Protein AF-0000000084568564 (afdb_homodimer)

Secondary structure (DSSP, 8-state):
--TTHHHHTTT---TT--S---PEEEE-THHHHHHHHHHHHHHHTT-S--EEEEETTEEEEE-HHHHHHH-HHHHHHHHSSSGGGG-SEEE--SS-SSS-HHHHHHHHHHHHHHSEEEE-TTTHHHHHHHHHHHT-HHHHHHHHHHHHHT--TTTHHHHHHHHHHTT-HHHHHHHHHHHHHTHHHHHTSTTGGG--HHHHHHHHHTT---SS-HHHHHHHHHHHHHH---S-HHHHHHHHHHHHTTS-GGGS-HHHHHHHHHHHHH-TT---THHHHHHHHHHHHHHSS----TTTT-TT-S--TTEEEEEEEES-EETTEE--EEEEEESS----EEEEE-SSSS-BS-EEEEETTEEEEE--EEEETTEEEE---EEEEETTTTEEEEEPPPSS--BS-EEEEETTEEEEE--B-SS--SS-EEEEEEETTTTEEEEEEEESS--BS-EEEEEE-SS-EEEEEE--B-TTS-B---EEEEETTTTEEEEEPPPSS--BS-EEEEETTEEEEE--EEEETTEEEE--EEEEEETTTTEEEEEEE-SS--BS-EEEEETTEEEEES-BS-SSSSS-B---EEEEETTTTEEEEEPPPSS--BS-EEEEEEEES--TT-PBPP------/--SHHHHHHHHHHHHTTSS----EEEE-THHHHHHHHHHHHHHHTT-S--EEEEETTEEEEE-HHHHHHH-HHHHHHHHSSSGGGT-SEEE---S-SSS-HHHHHHHHHHHHHHSEEEE-HHHHHHHHHHHHHHT-HHHHHHHHHHHHTT--TTTHHHHHHHHHHTT-HHHHHHHHHHHHHTHHHHHTSTTGGG--HHHHHHHHHTT---SS-HHHHHHHHHHHHHHS--S-HHHHHHHHHHHHTTS-GGGS-HHHHHHHHHHHHHSTT--STTHHHHHHHHHHHH--S----TTSS-TT-S--TTEEEEEEEES-EETTEE--EEEEEESSS--EEEEEE-SSSSEES-EEEEETTEEEEE--EEEETTEEEE---EEEEETTTTEEEE-PPPSS--BS-EEEEETTEEEEE--B-SS---S-B-EEEEETTTTEEEE---BSS--BS-EEEEEE-SS-EEEEEE--B-TT-PBP--EEEEETTTTEEEEE---SS--BS-EEEEETTEEEEE--EEEETTEEEE--EEEEEETTTTEEEEEEE-SS--BS-EEEEETTEEEEES-BS-SSSSS-B---EEEEETTTTEEEEEPPPSS-EES-EEEEEEEES--TT--BPP------

Sequence (1256 aa):
MSIDVRRMARSMETFLHDKPLNTIFYEHSSHQGILLDGLNSLWQKGELLDISLIVEGRVFRAHRAVLAACSDYFRAMFTDNMLEARQTEICLNGISARGKNWLGFRQLLEYAYTARLALNLANVQDVLAAASHVQMVNCIIACSNYLQSQIDIDNCVDIATIAETYSLKSLKLKVYRFMSGHLLEFSNSAEFYRLSSVQLENLLSYDFPVDCSEADVLKIVVDWFFHIDSKDLDVCIGDAGRMMKFIHFKEISSKKLENILHVCLQDRRLQSPVWPKIILHEAFAQTNGHSVSLTRSYGVLLNSRGMEQAILKIGGFGMSGVTNEITYCFSWQRKWMHLTSIPHVEQCNYGTAVFNNELYIVGGCFNQSLQENIHPFGFKYNPRSNKWTTMSPMKIERCRFSLNVIGGLLYAVGGISEEEHYETSTCECYNPSRDTWHMMPDLPAHISQHAGAGISDLMESRLYISGGIDRDNVCVSSVYCFDVKSERWTQCAPLLNPRADHVMLAIGKCLYVCGGWTSDENNRVLVNTIEFYCPEKDVWEVVTKIPTPRYHAGIVLVDTKIYFIGGFQSDTMIDKYTANIEYYDIEKRTWTVESKYPQDVWEHTCVTLCIPKYRDDMEVIPTAESFVMSIDVRRMARSMETFLHDKPLNTIFYEHSSHQGILLDGLNSLWQKGELLDISLIVEGRVFRAHRAVLAACSDYFRAMFTDNMLEARQTEICLNGISARGKNWLGFRQLLEYAYTARLALNLANVQDVLAAASHVQMVNCIIACSNYLQSQIDIDNCVDIATIAETYSLKSLKLKVYRFMSGHLLEFSNSAEFYRLSSVQLENLLSYDFPVDCSEADVLKIVVDWFFHIDSKDLDVCIGDAGRMMKFIHFKEISSKKLENILHVCLQDRRLQSPVWPKIILHEAFAQTNGHSVSLTRSYGVLLNSRGMEQAILKIGGFGMSGVTNEITYCFSWQRKWMHLTSIPHVEQCNYGTAVFNNELYIVGGCFNQSLQENIHPFGFKYNPRSNKWTTMSPMKIERCRFSLNVIGGLLYAVGGISEEEHYETSTCECYNPSRDTWHMMPDLPAHISQHAGAGISDLMESRLYISGGIDRDNVCVSSVYCFDVKSERWTQCAPLLNPRADHVMLAIGKCLYVCGGWTSDENNRVLVNTIEFYCPEKDVWEVVTKIPTPRYHAGIVLVDTKIYFIGGFQSDTMIDKYTANIEYYDIEKRTWTVESKYPQDVWEHTCVTLCIPKYRDDMEVIPTAESFV

pLDDT: mean 82.31, std 14.23, range [20.14, 96.75]

Radius of gyration: 44.37 Å; Cα contacts (8 Å, |Δi|>4): 2674; chains: 2; bounding box: 93×129×95 Å

Structure (mmCIF, N/CA/C/O backbone):
data_AF-0000000084568564-model_v1
#
loop_
_entity.id
_entity.type
_entity.pdbx_description
1 polymer 'Kelch-like protein diablo'
#
loop_
_atom_site.group_PDB
_atom_site.id
_atom_site.type_symbol
_atom_site.label_atom_id
_atom_site.label_alt_id
_atom_site.label_comp_id
_atom_site.label_asym_id
_atom_site.label_entity_id
_atom_site.label_seq_id
_atom_site.pdbx_PDB_ins_code
_atom_site.Cartn_x
_atom_site.Cartn_y
_atom_site.Cartn_z
_atom_site.occupancy
_atom_site.B_iso_or_equiv
_atom_site.auth_seq_id
_atom_site.auth_comp_id
_atom_site.auth_asym_id
_atom_site.auth_atom_id
_atom_site.pdbx_PDB_model_num
ATOM 1 N N . MET A 1 1 ? -4.922 21.75 37.781 1 22.05 1 MET A N 1
ATOM 2 C CA . MET A 1 1 ? -5.441 22.594 36.719 1 22.05 1 MET A CA 1
ATOM 3 C C . MET A 1 1 ? -6.281 21.797 35.75 1 22.05 1 MET A C 1
ATOM 5 O O . MET A 1 1 ? -7.09 22.344 35 1 22.05 1 MET A O 1
ATOM 9 N N . SER A 1 2 ? -5.91 20.609 35.594 1 25.14 2 SER A N 1
ATOM 10 C CA . SER A 1 2 ? -6.488 19.328 36 1 25.14 2 SER A CA 1
ATOM 11 C C . SER A 1 2 ? -7.477 19.5 37.156 1 25.14 2 SER A C 1
ATOM 13 O O . SER A 1 2 ? -8.586 18.969 37.094 1 25.14 2 SER A O 1
ATOM 15 N N . ILE A 1 3 ? -6.812 20.172 38.344 1 26.23 3 ILE A N 1
ATOM 16 C CA . ILE A 1 3 ? -7.188 20.641 39.688 1 26.23 3 ILE A CA 1
ATOM 17 C C . ILE A 1 3 ? -7.223 22.172 39.719 1 26.23 3 ILE A C 1
ATOM 19 O O . ILE A 1 3 ? -6.363 22.828 39.125 1 26.23 3 ILE A O 1
ATOM 23 N N . ASP A 1 4 ? -7.973 21.891 39.875 1 30.81 4 ASP A N 1
ATOM 24 C CA . ASP A 1 4 ? -8.945 20.828 40.062 1 30.81 4 ASP A CA 1
ATOM 25 C C . ASP A 1 4 ? -9.539 20.391 38.719 1 30.81 4 ASP A C 1
ATOM 27 O O . ASP A 1 4 ? -10.305 21.125 38.094 1 30.81 4 ASP A O 1
ATOM 31 N N . VAL A 1 5 ? -10.094 20.375 37.844 1 33.62 5 VAL A N 1
ATOM 32 C CA . VAL A 1 5 ? -11.125 19.953 36.906 1 33.62 5 VAL A CA 1
ATOM 33 C C . VAL A 1 5 ? -12.234 19.203 37.625 1 33.62 5 VAL A C 1
ATOM 35 O O . VAL A 1 5 ? -13.258 18.859 37.031 1 33.62 5 VAL A O 1
ATOM 38 N N . ARG A 1 6 ? -12.844 18.828 38.719 1 33.81 6 ARG A N 1
ATOM 39 C CA . ARG A 1 6 ? -13.992 18.844 39.625 1 33.81 6 ARG A CA 1
ATOM 40 C C . ARG A 1 6 ? -14.492 20.266 39.844 1 33.81 6 ARG A C 1
ATOM 42 O O . ARG A 1 6 ? -15.695 20.531 39.812 1 33.81 6 ARG A O 1
ATOM 49 N N . ARG A 1 7 ? -13.93 21.109 40.125 1 33.28 7 ARG A N 1
ATOM 50 C CA . ARG A 1 7 ? -14.992 22.078 40.406 1 33.28 7 ARG A CA 1
ATOM 51 C C . ARG A 1 7 ? -15.469 22.75 39.125 1 33.28 7 ARG A C 1
ATOM 53 O O . ARG A 1 7 ? -16.609 23.219 39.062 1 33.28 7 ARG A O 1
ATOM 60 N N . MET A 1 8 ? -14.773 22.641 38.062 1 35.94 8 MET A N 1
ATOM 61 C CA . MET A 1 8 ? -14.812 23.547 36.906 1 35.94 8 MET A CA 1
ATOM 62 C C . MET A 1 8 ? -15.711 23 35.812 1 35.94 8 MET A C 1
ATOM 64 O O . MET A 1 8 ? -16.359 23.75 35.094 1 35.94 8 MET A O 1
ATOM 68 N N . ALA A 1 9 ? -16.047 21.625 35.594 1 37 9 ALA A N 1
ATOM 69 C CA . ALA A 1 9 ? -17.031 20.656 35.125 1 37 9 ALA A CA 1
ATOM 70 C C . ALA A 1 9 ? -18.406 20.922 35.719 1 37 9 ALA A C 1
ATOM 72 O O . ALA A 1 9 ? -19.422 20.672 35.094 1 37 9 ALA A O 1
ATOM 73 N N . ARG A 1 10 ? -18.812 21.438 36.656 1 37.12 10 ARG A N 1
ATOM 74 C CA . ARG A 1 10 ? -20.094 21.953 37.125 1 37.12 10 ARG A CA 1
ATOM 75 C C . ARG A 1 10 ? -20.438 23.266 36.438 1 37.12 10 ARG A C 1
ATOM 77 O O . ARG A 1 10 ? -21.609 23.531 36.125 1 37.12 10 ARG A O 1
ATOM 84 N N . SER A 1 11 ? -19.797 24.109 35.875 1 36.09 11 SER A N 1
ATOM 85 C CA . SER A 1 11 ? -20.422 25.312 35.344 1 36.09 11 SER A CA 1
ATOM 86 C C . SER A 1 11 ? -20.469 25.297 33.812 1 36.09 11 SER A C 1
ATOM 88 O O . SER A 1 11 ? -21.047 26.188 33.188 1 36.09 11 SER A O 1
ATOM 90 N N . MET A 1 12 ? -19.578 24.672 33.062 1 35.12 12 MET A N 1
ATOM 91 C CA . MET A 1 12 ? -19.609 24.688 31.609 1 35.12 12 MET A CA 1
ATOM 92 C C . MET A 1 12 ? -21.031 24.453 31.109 1 35.12 12 MET A C 1
ATOM 94 O O . MET A 1 12 ? -21.781 23.672 31.688 1 35.12 12 MET A O 1
ATOM 98 N N . GLU A 1 13 ? -20.578 23.766 30.375 1 41.72 13 GLU A N 1
ATOM 99 C CA . GLU A 1 13 ? -19.266 23.406 30.906 1 41.72 13 GLU A CA 1
ATOM 100 C C . GLU A 1 13 ? -19.312 23.219 32.406 1 41.72 13 GLU A C 1
ATOM 102 O O . GLU A 1 13 ? -18.484 22.5 32.969 1 41.72 13 GLU A O 1
ATOM 107 N N . THR A 1 14 ? -22.25 24.25 32.156 1 39.75 14 THR A N 1
ATOM 108 C CA . THR A 1 14 ? -23.531 24.891 31.875 1 39.75 14 THR A CA 1
ATOM 109 C C . THR A 1 14 ? -23.625 25.312 30.406 1 39.75 14 THR A C 1
ATOM 111 O O . THR A 1 14 ? -24.703 25.281 29.812 1 39.75 14 THR A O 1
ATOM 114 N N . PHE A 1 15 ? -22.875 26.031 29.734 1 41.16 15 PHE A N 1
ATOM 115 C CA . PHE A 1 15 ? -23.125 26.938 28.625 1 41.16 15 PHE A CA 1
ATOM 116 C C . PHE A 1 15 ? -23.141 26.188 27.312 1 41.16 15 PHE A C 1
ATOM 118 O O . PHE A 1 15 ? -23.391 26.781 26.25 1 41.16 15 PHE A O 1
ATOM 125 N N . LEU A 1 16 ? -22.859 25 27.047 1 42.84 16 LEU A N 1
ATOM 126 C CA . LEU A 1 16 ? -22.938 24.375 25.734 1 42.84 16 LEU A CA 1
ATOM 127 C C . LEU A 1 16 ? -24.391 24.219 25.297 1 42.84 16 LEU A C 1
ATOM 129 O O . LEU A 1 16 ? -24.672 23.594 24.266 1 42.84 16 LEU A O 1
ATOM 133 N N . HIS A 1 17 ? -25.484 24.422 25.656 1 41.31 17 HIS A N 1
ATOM 134 C CA . HIS A 1 17 ? -26.828 23.922 25.438 1 41.31 17 HIS A CA 1
ATOM 135 C C . HIS A 1 17 ? -27.297 24.203 24.016 1 41.31 17 HIS A C 1
ATOM 137 O O . HIS A 1 17 ? -27.984 23.375 23.406 1 41.31 17 HIS A O 1
ATOM 143 N N . ASP A 1 18 ? -27.734 25.547 23.297 1 49.78 18 ASP A N 1
ATOM 144 C CA . ASP A 1 18 ? -28.859 25.906 22.453 1 49.78 18 ASP A CA 1
ATOM 145 C C . ASP A 1 18 ? -28.594 25.578 20.984 1 49.78 18 ASP A C 1
ATOM 147 O O . ASP A 1 18 ? -29.375 25.953 20.109 1 49.78 18 ASP A O 1
ATOM 151 N N . LYS A 1 19 ? -27.578 25.609 20.062 1 53.12 19 LYS A N 1
ATOM 152 C CA . LYS A 1 19 ? -27.281 25.516 18.641 1 53.12 19 LYS A CA 1
ATOM 153 C C . LYS A 1 19 ? -27.781 24.203 18.047 1 53.12 19 LYS A C 1
ATOM 155 O O . LYS A 1 19 ? -27.891 23.203 18.766 1 53.12 19 LYS A O 1
ATOM 160 N N . PRO A 1 20 ? -28.562 24.453 16.547 1 60.59 20 PRO A N 1
ATOM 161 C CA . PRO A 1 20 ? -29.062 23.219 15.922 1 60.59 20 PRO A CA 1
ATOM 162 C C . PRO A 1 20 ? -28.094 22.047 16.062 1 60.59 20 PRO A C 1
ATOM 164 O O . PRO A 1 20 ? -26.875 22.234 15.977 1 60.59 20 PRO A O 1
ATOM 167 N N . LEU A 1 21 ? -28.719 21.266 16.188 1 64.94 21 LEU A N 1
ATOM 168 C CA . LEU A 1 21 ? -27.875 20.141 16.578 1 64.94 21 LEU A CA 1
ATOM 169 C C . LEU A 1 21 ? -27.234 19.5 15.344 1 64.94 21 LEU A C 1
ATOM 171 O O . LEU A 1 21 ? -27.938 19 14.469 1 64.94 21 LEU A O 1
ATOM 175 N N . ASN A 1 22 ? -26.594 20.203 14.484 1 67.88 22 ASN A N 1
ATOM 176 C CA . ASN A 1 22 ? -25.875 19.516 13.414 1 67.88 22 ASN A CA 1
ATOM 177 C C . ASN A 1 22 ? -25.312 18.188 13.898 1 67.88 22 ASN A C 1
ATOM 179 O O . ASN A 1 22 ? -24.406 18.156 14.742 1 67.88 22 ASN A O 1
ATOM 183 N N . THR A 1 23 ? -26.172 17.219 13.094 1 85.62 23 THR A N 1
ATOM 184 C CA . THR A 1 23 ? -25.75 15.891 13.539 1 85.62 23 THR A CA 1
ATOM 185 C C . THR A 1 23 ? -24.562 15.398 12.734 1 85.62 23 THR A C 1
ATOM 187 O O . THR A 1 23 ? -24.562 15.5 11.5 1 85.62 23 THR A O 1
ATOM 190 N N . ILE A 1 24 ? -23.609 15.102 13.242 1 84.12 24 ILE A N 1
ATOM 191 C CA . ILE A 1 24 ? -22.453 14.5 12.594 1 84.12 24 ILE A CA 1
ATOM 192 C C . ILE A 1 24 ? -22.453 12.992 12.844 1 84.12 24 ILE A C 1
ATOM 194 O O . ILE A 1 24 ? -22.625 12.547 13.984 1 84.12 24 ILE A O 1
ATOM 198 N N . PHE A 1 25 ? -22.219 12.219 11.711 1 85.38 25 PHE A N 1
ATOM 199 C CA . PHE A 1 25 ? -22.234 10.773 11.852 1 85.38 25 PHE A CA 1
ATOM 200 C C . PHE A 1 25 ? -20.828 10.219 11.922 1 85.38 25 PHE A C 1
ATOM 202 O O . PHE A 1 25 ? -19.969 10.578 11.102 1 85.38 25 PHE A O 1
ATOM 209 N N . TYR A 1 26 ? -20.578 9.352 12.688 1 86.25 26 TYR A N 1
ATOM 210 C CA . TYR A 1 26 ? -19.297 8.688 12.867 1 86.25 26 TYR A CA 1
ATOM 211 C C . TYR A 1 26 ? -19.406 7.195 12.586 1 86.25 26 TYR A C 1
ATOM 213 O O . TYR A 1 26 ? -20.312 6.527 13.094 1 86.25 26 TYR A O 1
ATOM 221 N N . GLU A 1 27 ? -18.516 6.617 11.547 1 81.25 27 GLU A N 1
ATOM 222 C CA . GLU A 1 27 ? -18.5 5.176 11.297 1 81.25 27 GLU A CA 1
ATOM 223 C C . GLU A 1 27 ? -17.234 4.527 11.844 1 81.25 27 GLU A C 1
ATOM 225 O O . GLU A 1 27 ? -16.125 4.957 11.539 1 81.25 27 GLU A O 1
ATOM 230 N N . HIS A 1 28 ? -17.344 3.322 12.391 1 84.44 28 HIS A N 1
ATOM 231 C CA . HIS A 1 28 ? -16.219 2.678 13.062 1 84.44 28 HIS A CA 1
ATOM 232 C C . HIS A 1 28 ? -16.062 1.228 12.617 1 84.44 28 HIS A C 1
ATOM 234 O O . HIS A 1 28 ? -16.75 0.338 13.133 1 84.44 28 HIS A O 1
ATOM 240 N N . SER A 1 29 ? -15.102 0.889 11.641 1 80.12 29 SER A N 1
ATOM 241 C CA . SER A 1 29 ? -14.922 -0.475 11.156 1 80.12 29 SER A CA 1
ATOM 242 C C . SER A 1 29 ? -14.43 -1.396 12.266 1 80.12 29 SER A C 1
ATOM 244 O O . SER A 1 29 ? -14.641 -2.609 12.211 1 80.12 29 SER A O 1
ATOM 246 N N . SER A 1 30 ? -13.867 -0.876 13.289 1 84.25 30 SER A N 1
ATOM 247 C CA . SER A 1 30 ? -13.398 -1.671 14.422 1 84.25 30 SER A CA 1
ATOM 248 C C . SER A 1 30 ? -14.57 -2.287 15.18 1 84.25 30 SER A C 1
ATOM 250 O O . SER A 1 30 ? -14.406 -3.303 15.859 1 84.25 30 SER A O 1
ATOM 252 N N . HIS A 1 31 ? -15.742 -1.866 14.898 1 87.75 31 HIS A N 1
ATOM 253 C CA . HIS A 1 31 ? -16.938 -2.373 15.57 1 87.75 31 HIS A CA 1
ATOM 254 C C . HIS A 1 31 ? -17.281 -3.771 15.078 1 87.75 31 HIS A C 1
ATOM 256 O O . HIS A 1 31 ? -17.797 -4.59 15.844 1 87.75 31 HIS A O 1
ATOM 262 N N . GLN A 1 32 ? -17.047 -4.055 13.891 1 88.62 32 GLN A N 1
ATOM 263 C CA . GLN A 1 32 ? -17.391 -5.371 13.359 1 88.62 32 GLN A CA 1
ATOM 264 C C . GLN A 1 32 ? -16.609 -6.473 14.07 1 88.62 32 GLN A C 1
ATOM 266 O O . GLN A 1 32 ? -17.172 -7.52 14.406 1 88.62 32 GLN A O 1
ATOM 271 N N . GLY A 1 33 ? -15.508 -6.195 14.203 1 88.75 33 GLY A N 1
ATOM 272 C CA . GLY A 1 33 ? -14.688 -7.156 14.922 1 88.75 33 GLY A CA 1
ATOM 273 C C . GLY A 1 33 ? -15.109 -7.34 16.359 1 88.75 33 GLY A C 1
ATOM 274 O O . GLY A 1 33 ? -15.141 -8.461 16.875 1 88.75 33 GLY A O 1
ATOM 275 N N . ILE A 1 34 ? -15.492 -6.324 16.812 1 89.62 34 ILE A N 1
ATOM 276 C CA . ILE A 1 34 ? -15.938 -6.375 18.203 1 89.62 34 ILE A CA 1
ATOM 277 C C . ILE A 1 34 ? -17.219 -7.207 18.297 1 89.62 34 ILE A C 1
ATOM 279 O O . ILE A 1 34 ? -17.375 -8.008 19.219 1 89.62 34 ILE A O 1
ATOM 283 N N . LEU A 1 35 ? -18.031 -7.09 17.516 1 92.44 35 LEU A N 1
ATOM 284 C CA . LEU A 1 35 ? -19.297 -7.812 17.531 1 92.44 35 LEU A CA 1
ATOM 285 C C . LEU A 1 35 ? -19.062 -9.312 17.375 1 92.44 35 LEU A C 1
ATOM 287 O O . LEU A 1 35 ? -19.656 -10.109 18.109 1 92.44 35 LEU A O 1
ATOM 291 N N . LEU A 1 36 ? -18.375 -9.531 16.297 1 93.75 36 LEU A N 1
ATOM 292 C CA . LEU A 1 36 ? -18.109 -10.953 16.094 1 93.75 36 LEU A CA 1
ATOM 293 C C . LEU A 1 36 ? -17.516 -11.578 17.344 1 93.75 36 LEU A C 1
ATOM 295 O O . LEU A 1 36 ? -17.906 -12.672 17.75 1 93.75 36 LEU A O 1
ATOM 299 N N . ASP A 1 37 ? -16.688 -10.906 17.984 1 91.5 37 ASP A N 1
ATOM 300 C CA . ASP A 1 37 ? -16.062 -11.406 19.203 1 91.5 37 ASP A CA 1
ATOM 301 C C . ASP A 1 37 ? -17.094 -11.562 20.328 1 91.5 37 ASP A C 1
ATOM 303 O O . ASP A 1 37 ? -17.031 -12.523 21.094 1 91.5 37 ASP A O 1
ATOM 307 N N . GLY A 1 38 ? -17.828 -10.719 20.281 1 92.25 38 GLY A N 1
ATOM 308 C CA . GLY A 1 38 ? -18.891 -10.789 21.281 1 92.25 38 GLY A CA 1
ATOM 309 C C . GLY A 1 38 ? -19.812 -11.969 21.078 1 92.25 38 GLY A C 1
ATOM 310 O O . GLY A 1 38 ? -20.172 -12.656 22.047 1 92.25 38 GLY A O 1
ATOM 311 N N . LEU A 1 39 ? -20.188 -12.234 19.891 1 94.56 39 LEU A N 1
ATOM 312 C CA . LEU A 1 39 ? -21.094 -13.336 19.594 1 94.56 39 LEU A CA 1
ATOM 313 C C . LEU A 1 39 ? -20.406 -14.68 19.844 1 94.56 39 LEU A C 1
ATOM 315 O O . LEU A 1 39 ? -21.047 -15.625 20.328 1 94.56 39 LEU A O 1
ATOM 319 N N . ASN A 1 40 ? -19.312 -14.688 19.469 1 91.5 40 ASN A N 1
ATOM 320 C CA . ASN A 1 40 ? -18.562 -15.906 19.734 1 91.5 40 ASN A CA 1
ATOM 321 C C . ASN A 1 40 ? -18.5 -16.203 21.219 1 91.5 40 ASN A C 1
ATOM 323 O O . ASN A 1 40 ? -18.641 -17.359 21.641 1 91.5 40 ASN A O 1
ATOM 327 N N . SER A 1 41 ? -18.266 -15.117 21.938 1 93.31 41 SER A N 1
ATOM 328 C CA . SER A 1 41 ? -18.234 -15.305 23.391 1 93.31 41 SER A CA 1
ATOM 329 C C . SER A 1 41 ? -19.562 -15.859 23.906 1 93.31 41 SER A C 1
ATOM 331 O O . SER A 1 41 ? -19.578 -16.766 24.734 1 93.31 41 SER A O 1
ATOM 333 N N . LEU A 1 42 ? -20.578 -15.516 23.359 1 91.94 42 LEU A N 1
ATOM 334 C CA . LEU A 1 42 ? -21.891 -15.977 23.766 1 91.94 42 LEU A CA 1
ATOM 335 C C . LEU A 1 42 ? -22.109 -17.438 23.375 1 91.94 42 LEU A C 1
ATOM 337 O O . LEU A 1 42 ? -22.688 -18.219 24.141 1 91.94 42 LEU A O 1
ATOM 341 N N . TRP A 1 43 ? -21.781 -17.672 22.188 1 91.06 43 TRP A N 1
ATOM 342 C CA . TRP A 1 43 ? -21.969 -19.031 21.672 1 91.06 43 TRP A CA 1
ATOM 343 C C . TRP A 1 43 ? -21.188 -20.031 22.516 1 91.06 43 TRP A C 1
ATOM 345 O O . TRP A 1 43 ? -21.719 -21.078 22.891 1 91.06 43 TRP A O 1
ATOM 355 N N . GLN A 1 44 ? -20.078 -19.656 22.922 1 91.69 44 GLN A N 1
ATOM 356 C CA . GLN A 1 44 ? -19.234 -20.547 23.703 1 91.69 44 GLN A CA 1
ATOM 357 C C . GLN A 1 44 ? -19.812 -20.781 25.094 1 91.69 44 GLN A C 1
ATOM 359 O O . GLN A 1 44 ? -19.734 -21.891 25.625 1 91.69 44 GLN A O 1
ATOM 364 N N . LYS A 1 45 ? -20.125 -19.688 25.578 1 89.94 45 LYS A N 1
ATOM 365 C CA . LYS A 1 45 ? -20.672 -19.781 26.922 1 89.94 45 LYS A CA 1
ATOM 366 C C . LYS A 1 45 ? -22.078 -20.375 26.922 1 89.94 45 LYS A C 1
ATOM 368 O O . LYS A 1 45 ? -22.656 -20.578 27.984 1 89.94 45 LYS A O 1
ATOM 373 N N . GLY A 1 46 ? -22.562 -20.797 25.641 1 88.75 46 GLY A N 1
ATOM 374 C CA . GLY A 1 46 ? -23.906 -21.344 25.5 1 88.75 46 GLY A CA 1
ATOM 375 C C . GLY A 1 46 ? -24.984 -20.359 25.922 1 88.75 46 GLY A C 1
ATOM 376 O O . GLY A 1 46 ? -26.016 -20.766 26.453 1 88.75 46 GLY A O 1
ATOM 377 N N . GLU A 1 47 ? -24.469 -19.078 25.75 1 90.5 47 GLU A N 1
ATOM 378 C CA . GLU A 1 47 ? -25.422 -18.047 26.172 1 90.5 47 GLU A CA 1
ATOM 379 C C . GLU A 1 47 ? -26.297 -17.594 25.016 1 90.5 47 GLU A C 1
ATOM 381 O O . GLU A 1 47 ? -25.812 -17.328 23.922 1 90.5 47 GLU A O 1
ATOM 386 N N . LEU A 1 48 ? -27.844 -17.656 25.188 1 89 48 LEU A N 1
ATOM 387 C CA . LEU A 1 48 ? -28.875 -17.125 24.312 1 89 48 LEU A CA 1
ATOM 388 C C . LEU A 1 48 ? -29 -17.938 23.031 1 89 48 LEU A C 1
ATOM 390 O O . LEU A 1 48 ? -29.344 -17.406 21.969 1 89 48 LEU A O 1
ATOM 394 N N . LEU A 1 49 ? -28.859 -19.062 23.047 1 86.44 49 LEU A N 1
ATOM 395 C CA . LEU A 1 49 ? -29.016 -19.938 21.875 1 86.44 49 LEU A CA 1
ATOM 396 C C . LEU A 1 49 ? -30.484 -20.297 21.672 1 86.44 49 LEU A C 1
ATOM 398 O O . LEU A 1 49 ? -31.156 -20.719 22.625 1 86.44 49 LEU A O 1
ATOM 402 N N . ASP A 1 50 ? -31.125 -20.391 20.219 1 87 50 ASP A N 1
ATOM 403 C CA . ASP A 1 50 ? -32.562 -20.516 20.031 1 87 50 ASP A CA 1
ATOM 404 C C . ASP A 1 50 ? -32.906 -21.547 18.953 1 87 50 ASP A C 1
ATOM 406 O O . ASP A 1 50 ? -34.062 -21.703 18.578 1 87 50 ASP A O 1
ATOM 410 N N . ILE A 1 51 ? -32.094 -22.062 18.344 1 91.25 51 ILE A N 1
ATOM 411 C CA . ILE A 1 51 ? -32.406 -23.109 17.375 1 91.25 51 ILE A CA 1
ATOM 412 C C . ILE A 1 51 ? -31.516 -24.312 17.609 1 91.25 51 ILE A C 1
ATOM 414 O O . ILE A 1 51 ? -30.344 -24.156 17.969 1 91.25 51 ILE A O 1
ATOM 418 N N . SER A 1 52 ? -32.219 -25.422 17.5 1 91.44 52 SER A N 1
ATOM 419 C CA . SER A 1 52 ? -31.5 -26.688 17.578 1 91.44 52 SER A CA 1
ATOM 420 C C . SER A 1 52 ? -31.578 -27.453 16.25 1 91.44 52 SER A C 1
ATOM 422 O O . SER A 1 52 ? -32.688 -27.828 15.82 1 91.44 52 SER A O 1
ATOM 424 N N . LEU A 1 53 ? -30.562 -27.625 15.344 1 89.38 53 LEU A N 1
ATOM 425 C CA . LEU A 1 53 ? -30.484 -28.344 14.078 1 89.38 53 LEU A CA 1
ATOM 426 C C . LEU A 1 53 ? -29.984 -29.766 14.297 1 89.38 53 LEU A C 1
ATOM 428 O O . LEU A 1 53 ? -28.984 -29.984 14.977 1 89.38 53 LEU A O 1
ATOM 432 N N . ILE A 1 54 ? -30.922 -30.641 13.914 1 86.69 54 ILE A N 1
ATOM 433 C CA . ILE A 1 54 ? -30.578 -32.031 14.102 1 86.69 54 ILE A CA 1
ATOM 434 C C . ILE A 1 54 ? -29.984 -32.594 12.812 1 86.69 54 ILE A C 1
ATOM 436 O O . ILE A 1 54 ? -30.641 -32.625 11.781 1 86.69 54 ILE A O 1
ATOM 440 N N . VAL A 1 55 ? -28.797 -32.938 12.68 1 86.81 55 VAL A N 1
ATOM 441 C CA . VAL A 1 55 ? -28.094 -33.531 11.555 1 86.81 55 VAL A CA 1
ATOM 442 C C . VAL A 1 55 ? -27.641 -34.938 11.922 1 86.81 55 VAL A C 1
ATOM 444 O O . VAL A 1 55 ? -26.781 -35.125 12.805 1 86.81 55 VAL A O 1
ATOM 447 N N . GLU A 1 56 ? -28.266 -35.906 11.32 1 83.88 56 GLU A N 1
ATOM 448 C CA . GLU A 1 56 ? -27.969 -37.312 11.531 1 83.88 56 GLU A CA 1
ATOM 449 C C . GLU A 1 56 ? -28.078 -37.688 13 1 83.88 56 GLU A C 1
ATOM 451 O O . GLU A 1 56 ? -27.188 -38.375 13.547 1 83.88 56 GLU A O 1
ATOM 456 N N . GLY A 1 57 ? -29.062 -37.156 13.594 1 82.38 57 GLY A N 1
ATOM 457 C CA . GLY A 1 57 ? -29.391 -37.5 14.969 1 82.38 57 GLY A CA 1
ATOM 458 C C . GLY A 1 57 ? -28.672 -36.594 15.977 1 82.38 57 GLY A C 1
ATOM 459 O O . GLY A 1 57 ? -28.938 -36.688 17.172 1 82.38 57 GLY A O 1
ATOM 460 N N . ARG A 1 58 ? -27.516 -35.875 15.625 1 85.69 58 ARG A N 1
ATOM 461 C CA . ARG A 1 58 ? -26.828 -34.969 16.547 1 85.69 58 ARG A CA 1
ATOM 462 C C . ARG A 1 58 ? -27.5 -33.594 16.547 1 85.69 58 ARG A C 1
ATOM 464 O O . ARG A 1 58 ? -27.906 -33.094 15.492 1 85.69 58 ARG A O 1
ATOM 471 N N . VAL A 1 59 ? -27.625 -32.969 17.766 1 87.69 59 VAL A N 1
ATOM 472 C CA . VAL A 1 59 ? -28.312 -31.688 17.906 1 87.69 59 VAL A CA 1
ATOM 473 C C . VAL A 1 59 ? -27.266 -30.562 17.953 1 87.69 59 VAL A C 1
ATOM 475 O O . VAL A 1 59 ? -26.312 -30.625 18.734 1 87.69 59 VAL A O 1
ATOM 478 N N . PHE A 1 60 ? -27.203 -29.703 17.203 1 92 60 PHE A N 1
ATOM 479 C CA . PHE A 1 60 ? -26.406 -28.484 17.188 1 92 60 PHE A CA 1
ATOM 480 C C . PHE A 1 60 ? -27.266 -27.266 17.516 1 92 60 PHE A C 1
ATOM 482 O O . PHE A 1 60 ? -28.234 -26.984 16.828 1 92 60 PHE A O 1
ATOM 489 N N . ARG A 1 61 ? -26.766 -26.531 18.609 1 87.56 61 ARG A N 1
ATOM 490 C CA . ARG A 1 61 ? -27.516 -25.328 18.953 1 87.56 61 ARG A CA 1
ATOM 491 C C . ARG A 1 61 ? -26.828 -24.078 18.422 1 87.56 61 ARG A C 1
ATOM 493 O O . ARG A 1 61 ? -25.594 -24 18.391 1 87.56 61 ARG A O 1
ATOM 500 N N . ALA A 1 62 ? -27.344 -23.25 18.016 1 90.44 62 ALA A N 1
ATOM 501 C CA . ALA A 1 62 ? -26.828 -22 17.469 1 90.44 62 ALA A CA 1
ATOM 502 C C . ALA A 1 62 ? -27.875 -20.891 17.594 1 90.44 62 ALA A C 1
ATOM 504 O O . ALA A 1 62 ? -28.969 -21.109 18.109 1 90.44 62 ALA A O 1
ATOM 505 N N . HIS A 1 63 ? -27.359 -19.656 17.359 1 92.88 63 HIS A N 1
ATOM 506 C CA . HIS A 1 63 ? -28.297 -18.547 17.219 1 92.88 63 HIS A CA 1
ATOM 507 C C . HIS A 1 63 ? -28.906 -18.516 15.828 1 92.88 63 HIS A C 1
ATOM 509 O O . HIS A 1 63 ? -28.188 -18.469 14.828 1 92.88 63 HIS A O 1
ATOM 515 N N . ARG A 1 64 ? -30.312 -18.531 15.797 1 91.25 64 ARG A N 1
ATOM 516 C CA . ARG A 1 64 ? -31 -18.469 14.516 1 91.25 64 ARG A CA 1
ATOM 517 C C . ARG A 1 64 ? -30.5 -17.297 13.688 1 91.25 64 ARG A C 1
ATOM 519 O O . ARG A 1 64 ? -30.25 -17.438 12.484 1 91.25 64 ARG A O 1
ATOM 526 N N . ALA A 1 65 ? -30.375 -16.219 14.359 1 89 65 ALA A N 1
ATOM 527 C CA . ALA A 1 65 ? -30.031 -14.984 13.656 1 89 65 ALA A CA 1
ATOM 528 C C . ALA A 1 65 ? -28.641 -15.086 13.031 1 89 65 ALA A C 1
ATOM 530 O O . ALA A 1 65 ? -28.422 -14.617 11.914 1 89 65 ALA A O 1
ATOM 531 N N . VAL A 1 66 ? -27.781 -15.586 13.672 1 92.31 66 VAL A N 1
ATOM 532 C CA . VAL A 1 66 ? -26.406 -15.695 13.195 1 92.31 66 VAL A CA 1
ATOM 533 C C . VAL A 1 66 ? -26.344 -16.641 12 1 92.31 66 VAL A C 1
ATOM 535 O O . VAL A 1 66 ? -25.719 -16.312 10.984 1 92.31 66 VAL A O 1
ATOM 538 N N . LEU A 1 67 ? -26.906 -17.844 12.133 1 92.44 67 LEU A N 1
ATOM 539 C CA . LEU A 1 67 ? -26.891 -18.781 11.016 1 92.44 67 LEU A CA 1
ATOM 540 C C . LEU A 1 67 ? -27.609 -18.203 9.805 1 92.44 67 LEU A C 1
ATOM 542 O O . LEU A 1 67 ? -27.141 -18.328 8.672 1 92.44 67 LEU A O 1
ATOM 546 N N . ALA A 1 68 ? -28.844 -17.594 10.031 1 88.88 68 ALA A N 1
ATOM 547 C CA . ALA A 1 68 ? -29.609 -16.984 8.938 1 88.88 68 ALA A CA 1
ATOM 548 C C . ALA A 1 68 ? -28.812 -15.867 8.273 1 88.88 68 ALA A C 1
ATOM 550 O O . ALA A 1 68 ? -28.969 -15.617 7.074 1 88.88 68 ALA A O 1
ATOM 551 N N . ALA A 1 69 ? -27.969 -15.195 8.953 1 91.06 69 ALA A N 1
ATOM 552 C CA . ALA A 1 69 ? -27.156 -14.086 8.445 1 91.06 69 ALA A CA 1
ATOM 553 C C . ALA A 1 69 ? -26.016 -14.609 7.574 1 91.06 69 ALA A C 1
ATOM 555 O O . ALA A 1 69 ? -25.594 -13.938 6.629 1 91.06 69 ALA A O 1
ATOM 556 N N . CYS A 1 70 ? -25.562 -15.766 7.793 1 89.62 70 CYS A N 1
ATOM 557 C CA . CYS A 1 70 ? -24.344 -16.234 7.137 1 89.62 70 CYS A CA 1
ATOM 558 C C . CYS A 1 70 ? -24.672 -17.172 5.984 1 89.62 70 CYS A C 1
ATOM 560 O O . CYS A 1 70 ? -23.812 -17.469 5.145 1 89.62 70 CYS A O 1
ATOM 562 N N . SER A 1 71 ? -25.859 -17.703 5.809 1 89 71 SER A N 1
ATOM 563 C CA . SER A 1 71 ? -26.219 -18.688 4.805 1 89 71 SER A CA 1
ATOM 564 C C . SER A 1 71 ? -27.625 -18.422 4.254 1 89 71 SER A C 1
ATOM 566 O O . SER A 1 71 ? -28.594 -18.359 5.012 1 89 71 SER A O 1
ATOM 568 N N . ASP A 1 72 ? -27.797 -18.594 2.836 1 84.44 72 ASP A N 1
ATOM 569 C CA . ASP A 1 72 ? -29.078 -18.391 2.168 1 84.44 72 ASP A CA 1
ATOM 570 C C . ASP A 1 72 ? -30 -19.594 2.367 1 84.44 72 ASP A C 1
ATOM 572 O O . ASP A 1 72 ? -31.219 -19.469 2.398 1 84.44 72 ASP A O 1
ATOM 576 N N . TYR A 1 73 ? -29.219 -20.516 2.299 1 88.31 73 TYR A N 1
ATOM 577 C CA . TYR A 1 73 ? -29.984 -21.734 2.551 1 88.31 73 TYR A CA 1
ATOM 578 C C . TYR A 1 73 ? -30.75 -21.625 3.865 1 88.31 73 TYR A C 1
ATOM 580 O O . TYR A 1 73 ? -31.969 -21.859 3.902 1 88.31 73 TYR A O 1
ATOM 588 N N . PHE A 1 74 ? -30.203 -21.188 4.914 1 88.56 74 PHE A N 1
ATOM 589 C CA . PHE A 1 74 ? -30.844 -21.078 6.215 1 88.56 74 PHE A CA 1
ATOM 590 C C . PHE A 1 74 ? -31.781 -19.875 6.246 1 88.56 74 PHE A C 1
ATOM 592 O O . PHE A 1 74 ? -32.844 -19.922 6.875 1 88.56 74 PHE A O 1
ATOM 599 N N . ARG A 1 75 ? -31.266 -18.906 5.664 1 83.31 75 ARG A N 1
ATOM 600 C CA . ARG A 1 75 ? -32.156 -17.734 5.602 1 83.31 75 ARG A CA 1
ATOM 601 C C . ARG A 1 75 ? -33.5 -18.109 5.043 1 83.31 75 ARG A C 1
ATOM 603 O O . ARG A 1 75 ? -34.531 -17.734 5.605 1 83.31 75 ARG A O 1
ATOM 610 N N . ALA A 1 76 ? -33.375 -18.828 3.982 1 86.25 76 ALA A N 1
ATOM 611 C CA . ALA A 1 76 ? -34.625 -19.25 3.369 1 86.25 76 ALA A CA 1
ATOM 612 C C . ALA A 1 76 ? -35.375 -20.234 4.27 1 86.25 76 ALA A C 1
ATOM 614 O O . ALA A 1 76 ? -36.594 -20.172 4.387 1 86.25 76 ALA A O 1
ATOM 615 N N . MET A 1 77 ? -34.719 -20.969 4.887 1 86.38 77 MET A N 1
ATOM 616 C CA . MET A 1 77 ? -35.312 -22 5.746 1 86.38 77 MET A CA 1
ATOM 617 C C . MET A 1 77 ? -36 -21.359 6.945 1 86.38 77 MET A C 1
ATOM 619 O O . MET A 1 77 ? -37.094 -21.781 7.32 1 86.38 77 MET A O 1
ATOM 623 N N . PHE A 1 78 ? -35.375 -20.281 7.469 1 87.38 78 PHE A N 1
ATOM 624 C CA . PHE A 1 78 ? -35.875 -19.719 8.711 1 87.38 78 PHE A CA 1
ATOM 625 C C . PHE A 1 78 ? -36.906 -18.609 8.438 1 87.38 78 PHE A C 1
ATOM 627 O O . PHE A 1 78 ? -37.656 -18.234 9.312 1 87.38 78 PHE A O 1
ATOM 634 N N . THR A 1 79 ? -36.75 -18.016 7.254 1 84.44 79 THR A N 1
ATOM 635 C CA . THR A 1 79 ? -37.594 -16.844 7.039 1 84.44 79 THR A CA 1
ATOM 636 C C . THR A 1 79 ? -38.719 -17.156 6.051 1 84.44 79 THR A C 1
ATOM 638 O O . THR A 1 79 ? -39.75 -16.516 6.062 1 84.44 79 THR A O 1
ATOM 641 N N . ASP A 1 80 ? -38.5 -17.938 4.93 1 79.44 80 ASP A N 1
ATOM 642 C CA . ASP A 1 80 ? -39.531 -18.219 3.922 1 79.44 80 ASP A CA 1
ATOM 643 C C . ASP A 1 80 ? -40.688 -19.016 4.512 1 79.44 80 ASP A C 1
ATOM 645 O O . ASP A 1 80 ? -40.531 -19.641 5.562 1 79.44 80 ASP A O 1
ATOM 649 N N . ASN A 1 81 ? -41.594 -18.797 3.73 1 65.12 81 ASN A N 1
ATOM 650 C CA . ASN A 1 81 ? -42.875 -19.344 4.152 1 65.12 81 ASN A CA 1
ATOM 651 C C . ASN A 1 81 ? -42.906 -20.859 4.062 1 65.12 81 ASN A C 1
ATOM 653 O O . ASN A 1 81 ? -43.844 -21.453 3.564 1 65.12 81 ASN A O 1
ATOM 657 N N . MET A 1 82 ? -41.844 -21.266 4.477 1 66.5 82 MET A N 1
ATOM 658 C CA . MET A 1 82 ? -41.75 -22.719 4.504 1 66.5 82 MET A CA 1
ATOM 659 C C . MET A 1 82 ? -42.125 -23.25 5.887 1 66.5 82 MET A C 1
ATOM 661 O O . MET A 1 82 ? -42.125 -22.5 6.867 1 66.5 82 MET A O 1
ATOM 665 N N . LEU A 1 83 ? -42.469 -24.266 6.176 1 70.69 83 LEU A N 1
ATOM 666 C CA . LEU A 1 83 ? -42.844 -24.875 7.449 1 70.69 83 LEU A CA 1
ATOM 667 C C . LEU A 1 83 ? -41.656 -24.828 8.438 1 70.69 83 LEU A C 1
ATOM 669 O O . LEU A 1 83 ? -41.875 -24.672 9.641 1 70.69 83 LEU A O 1
ATOM 673 N N . GLU A 1 84 ? -40.375 -24.688 8.125 1 78.69 84 GLU A N 1
ATOM 674 C CA . GLU A 1 84 ? -39.188 -24.75 8.961 1 78.69 84 GLU A CA 1
ATOM 675 C C . GLU A 1 84 ? -38.938 -23.438 9.695 1 78.69 84 GLU A C 1
ATOM 677 O O . GLU A 1 84 ? -38.312 -23.406 10.742 1 78.69 84 GLU A O 1
ATOM 682 N N . ALA A 1 85 ? -39.625 -22.5 9.359 1 78.56 85 ALA A N 1
ATOM 683 C CA . ALA A 1 85 ? -39.375 -21.188 9.945 1 78.56 85 ALA A CA 1
ATOM 684 C C . ALA A 1 85 ? -39.875 -21.125 11.391 1 78.56 85 ALA A C 1
ATOM 686 O O . ALA A 1 85 ? -39.344 -20.391 12.211 1 78.56 85 ALA A O 1
ATOM 687 N N . ARG A 1 86 ? -40.688 -21.969 11.672 1 79.56 86 ARG A N 1
ATOM 688 C CA . ARG A 1 86 ? -41.312 -21.859 12.984 1 79.56 86 ARG A CA 1
ATOM 689 C C . ARG A 1 86 ? -40.875 -23 13.898 1 79.56 86 ARG A C 1
ATOM 691 O O . ARG A 1 86 ? -41.156 -22.984 15.102 1 79.56 86 ARG A O 1
ATOM 698 N N . GLN A 1 87 ? -40.031 -23.875 13.547 1 84.94 87 GLN A N 1
ATOM 699 C CA . GLN A 1 87 ? -39.594 -25.031 14.328 1 84.94 87 GLN A CA 1
ATOM 700 C C . GLN A 1 87 ? -38.312 -24.719 15.109 1 84.94 87 GLN A C 1
ATOM 702 O O . GLN A 1 87 ? -37.469 -23.969 14.633 1 84.94 87 GLN A O 1
ATOM 707 N N . THR A 1 88 ? -38.438 -25.109 16.266 1 85.56 88 THR A N 1
ATOM 708 C CA . THR A 1 88 ? -37.25 -24.875 17.109 1 85.56 88 THR A CA 1
ATOM 709 C C . THR A 1 88 ? -36.219 -25.969 16.875 1 85.56 88 THR A C 1
ATOM 711 O O . THR A 1 88 ? -35.031 -25.812 17.234 1 85.56 88 THR A O 1
ATOM 714 N N . GLU A 1 89 ? -36.812 -27.031 16.344 1 87.06 89 GLU A N 1
ATOM 715 C CA . GLU A 1 89 ? -35.906 -28.109 15.977 1 87.06 89 GLU A CA 1
ATOM 716 C C . GLU A 1 89 ? -36.094 -28.516 14.523 1 87.06 89 GLU A C 1
ATOM 718 O O . GLU A 1 89 ? -37.188 -28.828 14.094 1 87.06 89 GLU A O 1
ATOM 723 N N . ILE A 1 90 ? -35.156 -28.422 13.562 1 86.38 90 ILE A N 1
ATOM 724 C CA . ILE A 1 90 ? -35.219 -28.766 12.148 1 86.38 90 ILE A CA 1
ATOM 725 C C . ILE A 1 90 ? -34.219 -29.844 11.812 1 86.38 90 ILE A C 1
ATOM 727 O O . ILE A 1 90 ? -33.031 -29.734 12.18 1 86.38 90 ILE A O 1
ATOM 731 N N . CYS A 1 91 ? -34.781 -30.797 11.25 1 81.56 91 CYS A N 1
ATOM 732 C CA . CYS A 1 91 ? -33.906 -31.859 10.82 1 81.56 91 CYS A CA 1
ATOM 733 C C . CYS A 1 91 ? -33.344 -31.594 9.43 1 81.56 91 CYS A C 1
ATOM 735 O O . CYS A 1 91 ? -34.125 -31.438 8.469 1 81.56 91 CYS A O 1
ATOM 737 N N . LEU A 1 92 ? -32.219 -31.297 9.133 1 83.69 92 LEU A N 1
ATOM 738 C CA . LEU A 1 92 ? -31.562 -31.078 7.844 1 83.69 92 LEU A CA 1
ATOM 739 C C . LEU A 1 92 ? -31.234 -32.406 7.164 1 83.69 92 LEU A C 1
ATOM 741 O O . LEU A 1 92 ? -30.453 -33.188 7.688 1 83.69 92 LEU A O 1
ATOM 745 N N . ASN A 1 93 ? -32.25 -32.406 5.879 1 75.44 93 ASN A N 1
ATOM 746 C CA . ASN A 1 93 ? -32.062 -33.656 5.129 1 75.44 93 ASN A CA 1
ATOM 747 C C . ASN A 1 93 ? -31.188 -33.438 3.889 1 75.44 93 ASN A C 1
ATOM 749 O O . ASN A 1 93 ? -31.156 -32.312 3.35 1 75.44 93 ASN A O 1
ATOM 753 N N . GLY A 1 94 ? -30.531 -34.25 3.289 1 68.94 94 GLY A N 1
ATOM 754 C CA . GLY A 1 94 ? -29.844 -34.219 2.012 1 68.94 94 GLY A CA 1
ATOM 755 C C . GLY A 1 94 ? -28.406 -33.719 2.115 1 68.94 94 GLY A C 1
ATOM 756 O O . GLY A 1 94 ? -27.734 -33.5 1.099 1 68.94 94 GLY A O 1
ATOM 757 N N . ILE A 1 95 ? -28.062 -32.938 3.078 1 62.19 95 ILE A N 1
ATOM 758 C CA . ILE A 1 95 ? -26.703 -32.438 3.146 1 62.19 95 ILE A CA 1
ATOM 759 C C . ILE A 1 95 ? -25.719 -33.531 2.754 1 62.19 95 ILE A C 1
ATOM 761 O O . ILE A 1 95 ? -24.719 -33.281 2.076 1 62.19 95 ILE A O 1
ATOM 765 N N . SER A 1 96 ? -25.719 -34.562 3.162 1 55.28 96 SER A N 1
ATOM 766 C CA . SER A 1 96 ? -24.766 -35.562 2.701 1 55.28 96 SER A CA 1
ATOM 767 C C . SER A 1 96 ? -25.453 -36.906 2.408 1 55.28 96 SER A C 1
ATOM 769 O O . SER A 1 96 ? -26.469 -37.219 3.035 1 55.28 96 SER A O 1
ATOM 771 N N . ALA A 1 97 ? -25.062 -37.312 1.106 1 46.88 97 ALA A N 1
ATOM 772 C CA . ALA A 1 97 ? -25.516 -38.625 0.649 1 46.88 97 ALA A CA 1
ATOM 773 C C . ALA A 1 97 ? -25.141 -39.719 1.655 1 46.88 97 ALA A C 1
ATOM 775 O O . ALA A 1 97 ? -25.734 -40.812 1.658 1 46.88 97 ALA A O 1
ATOM 776 N N . ARG A 1 98 ? -23.781 -39.594 2.404 1 51.31 98 ARG A N 1
ATOM 777 C CA . ARG A 1 98 ? -23.031 -40.719 2.975 1 51.31 98 ARG A CA 1
ATOM 778 C C . ARG A 1 98 ? -23.328 -40.875 4.465 1 51.31 98 ARG A C 1
ATOM 780 O O . ARG A 1 98 ? -22.656 -41.625 5.16 1 51.31 98 ARG A O 1
ATOM 787 N N . GLY A 1 99 ? -23.922 -40.344 5.047 1 59.81 99 GLY A N 1
ATOM 788 C CA . GLY A 1 99 ? -24 -40.562 6.48 1 59.81 99 GLY A CA 1
ATOM 789 C C . GLY A 1 99 ? -22.984 -39.75 7.262 1 59.81 99 GLY A C 1
ATOM 790 O O . GLY A 1 99 ? -22 -39.281 6.699 1 59.81 99 GLY A O 1
ATOM 791 N N . LYS A 1 100 ? -22.719 -39 8.188 1 64.31 100 LYS A N 1
ATOM 792 C CA . LYS A 1 100 ? -21.938 -38.219 9.156 1 64.31 100 LYS A CA 1
ATOM 793 C C . LYS A 1 100 ? -21.906 -36.75 8.781 1 64.31 100 LYS A C 1
ATOM 795 O O . LYS A 1 100 ? -20.922 -36.062 9.055 1 64.31 100 LYS A O 1
ATOM 800 N N . ASN A 1 101 ? -22.609 -36.5 8.242 1 75.62 101 ASN A N 1
ATOM 801 C CA . ASN A 1 101 ? -22.766 -35.094 7.816 1 75.62 101 ASN A CA 1
ATOM 802 C C . ASN A 1 101 ? -22.797 -34.156 9.008 1 75.62 101 ASN A C 1
ATOM 804 O O . ASN A 1 101 ? -22.516 -32.969 8.859 1 75.62 101 ASN A O 1
ATOM 808 N N . TRP A 1 102 ? -22.703 -34.812 10.242 1 84.19 102 TRP A N 1
ATOM 809 C CA . TRP A 1 102 ? -22.844 -33.906 11.383 1 84.19 102 TRP A CA 1
ATOM 810 C C . TRP A 1 102 ? -21.516 -33.219 11.719 1 84.19 102 TRP A C 1
ATOM 812 O O . TRP A 1 102 ? -21.484 -32.094 12.203 1 84.19 102 TRP A O 1
ATOM 822 N N . LEU A 1 103 ? -20.359 -34.062 11.523 1 82.06 103 LEU A N 1
ATOM 823 C CA . LEU A 1 103 ? -19.062 -33.469 11.789 1 82.06 103 LEU A CA 1
ATOM 824 C C . LEU A 1 103 ? -18.828 -32.25 10.898 1 82.06 103 LEU A C 1
ATOM 826 O O . LEU A 1 103 ? -18.297 -31.234 11.352 1 82.06 103 LEU A O 1
ATOM 830 N N . GLY A 1 104 ? -19.141 -32.375 9.547 1 87.56 104 GLY A N 1
ATOM 831 C CA . GLY A 1 104 ? -19 -31.25 8.656 1 87.56 104 GLY A CA 1
ATOM 832 C C . GLY A 1 104 ? -19.859 -30.062 9.07 1 87.56 104 GLY A C 1
ATOM 833 O O . GLY A 1 104 ? -19.406 -28.922 9.008 1 87.56 104 GLY A O 1
ATOM 834 N N . PHE A 1 105 ? -20.969 -30.312 9.562 1 90.62 105 PHE A N 1
ATOM 835 C CA . PHE A 1 105 ? -21.875 -29.234 9.945 1 90.62 105 PHE A CA 1
ATOM 836 C C . PHE A 1 105 ? -21.359 -28.516 11.188 1 90.62 105 PHE A C 1
ATOM 838 O O . PHE A 1 105 ? -21.5 -27.297 11.305 1 90.62 105 PHE A O 1
ATOM 845 N N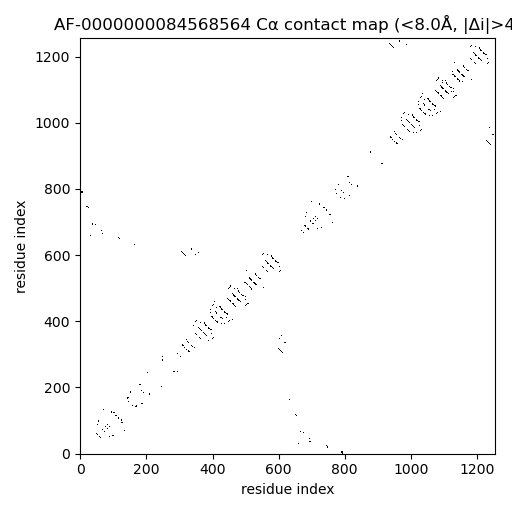 . ARG A 1 106 ? -20.797 -29.266 12.094 1 89.5 106 ARG A N 1
ATOM 846 C CA . ARG A 1 106 ? -20.25 -28.641 13.297 1 89.5 106 ARG A CA 1
ATOM 847 C C . ARG A 1 106 ? -19.188 -27.609 12.938 1 89.5 106 ARG A C 1
ATOM 849 O O . ARG A 1 106 ? -19.141 -26.516 13.516 1 89.5 106 ARG A O 1
ATOM 856 N N . GLN A 1 107 ? -18.203 -28.062 12.023 1 91.31 107 GLN A N 1
ATOM 857 C CA . GLN A 1 107 ? -17.188 -27.125 11.57 1 91.31 107 GLN A CA 1
ATOM 858 C C . GLN A 1 107 ? -17.812 -25.875 10.969 1 91.31 107 GLN A C 1
ATOM 860 O O . GLN A 1 107 ? -17.328 -24.766 11.164 1 91.31 107 GLN A O 1
ATOM 865 N N . LEU A 1 108 ? -18.922 -26.016 10.234 1 92.69 108 LEU A N 1
ATOM 866 C CA . LEU A 1 108 ? -19.562 -24.875 9.617 1 92.69 108 LEU A CA 1
ATOM 867 C C . LEU A 1 108 ? -20.156 -23.953 10.672 1 92.69 108 LEU A C 1
ATOM 869 O O . LEU A 1 108 ? -20.109 -22.719 10.531 1 92.69 108 LEU A O 1
ATOM 873 N N . LEU A 1 109 ? -20.656 -24.516 11.68 1 91.94 109 LEU A N 1
ATOM 874 C CA . LEU A 1 109 ? -21.234 -23.719 12.75 1 91.94 109 LEU A CA 1
ATOM 875 C C . LEU A 1 109 ? -20.156 -22.922 13.469 1 91.94 109 LEU A C 1
ATOM 877 O O . LEU A 1 109 ? -20.344 -21.734 13.766 1 91.94 109 LEU A O 1
ATOM 881 N N . GLU A 1 110 ? -19.062 -23.562 13.789 1 91.25 110 GLU A N 1
ATOM 882 C CA . GLU A 1 110 ? -17.938 -22.844 14.383 1 91.25 110 GLU A CA 1
ATOM 883 C C . GLU A 1 110 ? -17.484 -21.688 13.492 1 91.25 110 GLU A C 1
ATOM 885 O O . GLU A 1 110 ? -17.172 -20.594 13.984 1 91.25 110 GLU A O 1
ATOM 890 N N . TYR A 1 111 ? -17.359 -22.016 12.211 1 92.69 111 TYR A N 1
ATOM 891 C CA . TYR A 1 111 ? -16.984 -20.969 11.273 1 92.69 111 TYR A CA 1
ATOM 892 C C . TYR A 1 111 ? -17.953 -19.781 11.359 1 92.69 111 TYR A C 1
ATOM 894 O O . TYR A 1 111 ? -17.516 -18.625 11.328 1 92.69 111 TYR A O 1
ATOM 902 N N . ALA A 1 112 ? -19.156 -19.938 11.5 1 93.38 112 ALA A N 1
ATOM 903 C CA . ALA A 1 112 ? -20.141 -18.859 11.531 1 93.38 112 ALA A CA 1
ATOM 904 C C . ALA A 1 112 ? -19.891 -17.906 12.695 1 93.38 112 ALA A C 1
ATOM 906 O O . ALA A 1 112 ? -20.172 -16.703 12.602 1 93.38 112 ALA A O 1
ATOM 907 N N . TYR A 1 113 ? -19.266 -18.344 13.734 1 93.62 113 TYR A N 1
ATOM 908 C CA . TYR A 1 113 ? -19.141 -17.516 14.93 1 93.62 113 TYR A CA 1
ATOM 909 C C . TYR A 1 113 ? -17.703 -17.031 15.102 1 93.62 113 TYR A C 1
ATOM 911 O O . TYR A 1 113 ? -17.438 -16.172 15.953 1 93.62 113 TYR A O 1
ATOM 919 N N . THR A 1 114 ? -16.781 -17.594 14.438 1 90.31 114 THR A N 1
ATOM 920 C CA . THR A 1 114 ? -15.398 -17.234 14.68 1 90.31 114 THR A CA 1
ATOM 921 C C . THR A 1 114 ? -14.742 -16.719 13.406 1 90.31 114 THR A C 1
ATOM 923 O O . THR A 1 114 ? -13.672 -16.094 13.461 1 90.31 114 THR A O 1
ATOM 926 N N . ALA A 1 115 ? -15.484 -17 12.297 1 90.69 115 ALA A N 1
ATOM 927 C CA . ALA A 1 115 ? -14.891 -16.703 11 1 90.69 115 ALA A CA 1
ATOM 928 C C . ALA A 1 115 ? -13.625 -17.531 10.781 1 90.69 115 ALA A C 1
ATOM 930 O O . ALA A 1 115 ? -12.766 -17.156 9.977 1 90.69 115 ALA A O 1
ATOM 931 N N . ARG A 1 116 ? -13.57 -18.625 11.633 1 91.06 116 ARG A N 1
ATOM 932 C CA . ARG A 1 116 ? -12.422 -19.516 11.492 1 91.06 116 ARG A CA 1
ATOM 933 C C . ARG A 1 116 ? -12.867 -20.938 11.141 1 91.06 116 ARG A C 1
ATOM 935 O O . ARG A 1 116 ? -13.852 -21.438 11.695 1 91.06 116 ARG A O 1
ATOM 942 N N . LEU A 1 117 ? -12.281 -21.594 10.156 1 90.75 117 LEU A N 1
ATOM 943 C CA . LEU A 1 117 ? -12.586 -22.953 9.727 1 90.75 117 LEU A CA 1
ATOM 944 C C . LEU A 1 117 ? -11.359 -23.844 9.836 1 90.75 117 LEU A C 1
ATOM 946 O O . LEU A 1 117 ? -10.289 -23.5 9.336 1 90.75 117 LEU A O 1
ATOM 950 N N . ALA A 1 118 ? -11.555 -24.953 10.789 1 90.69 118 ALA A N 1
ATOM 951 C CA . ALA A 1 118 ? -10.453 -25.891 10.938 1 90.69 118 ALA A CA 1
ATOM 952 C C . ALA A 1 118 ? -10.656 -27.109 10.047 1 90.69 118 ALA A C 1
ATOM 954 O O . ALA A 1 118 ? -11.633 -27.844 10.195 1 90.69 118 ALA A O 1
ATOM 955 N N . LEU A 1 119 ? -9.82 -27.312 9.094 1 91.12 119 LEU A N 1
ATOM 956 C CA . LEU A 1 119 ? -9.984 -28.391 8.125 1 91.12 119 LEU A CA 1
ATOM 957 C C . LEU A 1 119 ? -8.828 -29.375 8.219 1 91.12 119 LEU A C 1
ATOM 959 O O . LEU A 1 119 ? -7.68 -28.984 8.453 1 91.12 119 LEU A O 1
ATOM 963 N N . ASN A 1 120 ? -9.141 -30.625 8.352 1 88.75 120 ASN A N 1
ATOM 964 C CA . ASN A 1 120 ? -8.18 -31.703 8.195 1 88.75 120 ASN A CA 1
ATOM 965 C C . ASN A 1 120 ? -8.688 -32.781 7.238 1 88.75 120 ASN A C 1
ATOM 967 O O . ASN A 1 120 ? -9.828 -32.719 6.773 1 88.75 120 ASN A O 1
ATOM 971 N N . LEU A 1 121 ? -7.957 -33.812 6.863 1 85.62 121 LEU A N 1
ATOM 972 C CA . LEU A 1 121 ? -8.281 -34.75 5.801 1 85.62 121 LEU A CA 1
ATOM 973 C C . LEU A 1 121 ? -9.453 -35.656 6.203 1 85.62 121 LEU A C 1
ATOM 975 O O . LEU A 1 121 ? -10.195 -36.125 5.344 1 85.62 121 LEU A O 1
ATOM 979 N N . ALA A 1 122 ? -9.672 -35.781 7.574 1 84.12 122 ALA A N 1
ATOM 980 C CA . ALA A 1 122 ? -10.742 -36.625 8.078 1 84.12 122 ALA A CA 1
ATOM 981 C C . ALA A 1 122 ? -12.094 -35.938 7.969 1 84.12 122 ALA A C 1
ATOM 983 O O . ALA A 1 122 ? -13.125 -36.594 7.785 1 84.12 122 ALA A O 1
ATOM 984 N N . ASN A 1 123 ? -12.07 -34.594 8.008 1 88.12 123 ASN A N 1
ATOM 985 C CA . ASN A 1 123 ? -13.367 -33.906 8.07 1 88.12 123 ASN A CA 1
ATOM 986 C C . ASN A 1 123 ? -13.641 -33.094 6.816 1 88.12 123 ASN A C 1
ATOM 988 O O . ASN A 1 123 ? -14.758 -32.625 6.609 1 88.12 123 ASN A O 1
ATOM 992 N N . VAL A 1 124 ? -12.711 -32.906 5.91 1 89.12 124 VAL A N 1
ATOM 993 C CA . VAL A 1 124 ? -12.82 -31.953 4.816 1 89.12 124 VAL A CA 1
ATOM 994 C C . VAL A 1 124 ? -13.992 -32.344 3.91 1 89.12 124 VAL A C 1
ATOM 996 O O . VAL A 1 124 ? -14.727 -31.469 3.439 1 89.12 124 VAL A O 1
ATOM 999 N N . GLN A 1 125 ? -14.102 -33.531 3.578 1 85.38 125 GLN A N 1
ATOM 1000 C CA . GLN A 1 125 ? -15.172 -33.938 2.674 1 85.38 125 GLN A CA 1
ATOM 1001 C C . GLN A 1 125 ? -16.547 -33.719 3.307 1 85.38 125 GLN A C 1
ATOM 1003 O O . GLN A 1 125 ? -17.484 -33.312 2.627 1 85.38 125 GLN A O 1
ATOM 1008 N N . ASP A 1 126 ? -16.609 -34.062 4.613 1 85.81 126 ASP A N 1
ATOM 1009 C CA . ASP A 1 126 ? -17.859 -33.812 5.32 1 85.81 126 ASP A CA 1
ATOM 1010 C C . ASP A 1 126 ? -18.219 -32.312 5.328 1 85.81 126 ASP A C 1
ATOM 1012 O O . ASP A 1 126 ? -19.375 -31.953 5.098 1 85.81 126 ASP A O 1
ATOM 1016 N N . VAL A 1 127 ? -17.172 -31.547 5.617 1 88.88 127 VAL A N 1
ATOM 1017 C CA . VAL A 1 127 ? -17.391 -30.109 5.648 1 88.88 127 VAL A CA 1
ATOM 1018 C C . VAL A 1 127 ? -17.844 -29.625 4.27 1 88.88 127 VAL A C 1
ATOM 1020 O O . VAL A 1 127 ? -18.781 -28.828 4.152 1 88.88 127 VAL A O 1
ATOM 1023 N N . LEU A 1 128 ? -17.125 -30.078 3.244 1 91 128 LEU A N 1
ATOM 1024 C CA . LEU A 1 128 ? -17.422 -29.656 1.88 1 91 128 LEU A CA 1
ATOM 1025 C C . LEU A 1 128 ? -18.828 -30.047 1.479 1 91 128 LEU A C 1
ATOM 1027 O O . LEU A 1 128 ? -19.547 -29.266 0.87 1 91 128 LEU A O 1
ATOM 1031 N N . ALA A 1 129 ? -19.188 -31.219 1.779 1 86.62 129 ALA A N 1
ATOM 1032 C CA . ALA A 1 129 ? -20.547 -31.688 1.484 1 86.62 129 ALA A CA 1
ATOM 1033 C C . ALA A 1 129 ? -21.594 -30.828 2.188 1 86.62 129 ALA A C 1
ATOM 1035 O O . ALA A 1 129 ? -22.562 -30.406 1.57 1 86.62 129 ALA A O 1
ATOM 1036 N N . ALA A 1 130 ? -21.328 -30.688 3.449 1 86.94 130 ALA A N 1
ATOM 1037 C CA . ALA A 1 130 ? -22.266 -29.859 4.207 1 86.94 130 ALA A CA 1
ATOM 1038 C C . ALA A 1 130 ? -22.344 -28.438 3.629 1 86.94 130 ALA A C 1
ATOM 1040 O O . ALA A 1 130 ? -23.422 -27.891 3.457 1 86.94 130 ALA A O 1
ATOM 1041 N N . ALA A 1 131 ? -21.141 -27.859 3.453 1 90.12 131 ALA A N 1
ATOM 1042 C CA . ALA A 1 131 ? -21.062 -26.5 2.951 1 90.12 131 ALA A CA 1
ATOM 1043 C C . ALA A 1 131 ? -21.812 -26.359 1.627 1 90.12 131 ALA A C 1
ATOM 1045 O O . ALA A 1 131 ? -22.5 -25.359 1.396 1 90.12 131 ALA A O 1
ATOM 1046 N N . SER A 1 132 ? -21.547 -27.281 0.684 1 87.94 132 SER A N 1
ATOM 1047 C CA . SER A 1 132 ? -22.219 -27.25 -0.615 1 87.94 132 SER A CA 1
ATOM 1048 C C . SER A 1 132 ? -23.734 -27.359 -0.466 1 87.94 132 SER A C 1
ATOM 1050 O O . SER A 1 132 ? -24.484 -26.688 -1.173 1 87.94 132 SER A O 1
ATOM 1052 N N . HIS A 1 133 ? -24.156 -28.078 0.518 1 85.56 133 HIS A N 1
ATOM 1053 C CA . HIS A 1 133 ? -25.578 -28.266 0.771 1 85.56 133 HIS A CA 1
ATOM 1054 C C . HIS A 1 133 ? -26.219 -27 1.312 1 85.56 133 HIS A C 1
ATOM 1056 O O . HIS A 1 133 ? -27.312 -26.609 0.883 1 85.56 133 HIS A O 1
ATOM 1062 N N . VAL A 1 134 ? -25.547 -26.484 2.359 1 88.06 134 VAL A N 1
ATOM 1063 C CA . VAL A 1 134 ? -26.141 -25.297 2.975 1 88.06 134 VAL A CA 1
ATOM 1064 C C . VAL A 1 134 ? -25.734 -24.047 2.191 1 88.06 134 VAL A C 1
ATOM 1066 O O . VAL A 1 134 ? -26.078 -22.922 2.582 1 88.06 134 VAL A O 1
ATOM 1069 N N . GLN A 1 135 ? -25.016 -24.188 1.26 1 86.69 135 GLN A N 1
ATOM 1070 C CA . GLN A 1 135 ? -24.625 -23.141 0.317 1 86.69 135 GLN A CA 1
ATOM 1071 C C . GLN A 1 135 ? -23.797 -22.062 1.005 1 86.69 135 GLN A C 1
ATOM 1073 O O . GLN A 1 135 ? -24.078 -20.859 0.853 1 86.69 135 GLN A O 1
ATOM 1078 N N . MET A 1 136 ? -22.828 -22.391 1.589 1 88 136 MET A N 1
ATOM 1079 C CA . MET A 1 136 ? -21.859 -21.469 2.164 1 88 136 MET A CA 1
ATOM 1080 C C . MET A 1 136 ? -20.625 -21.359 1.286 1 88 136 MET A C 1
ATOM 1082 O O . MET A 1 136 ? -19.703 -22.172 1.409 1 88 136 MET A O 1
ATOM 1086 N N . VAL A 1 137 ? -20.672 -20.422 0.619 1 88.25 137 VAL A N 1
ATOM 1087 C CA . VAL A 1 137 ? -19.734 -20.312 -0.49 1 88.25 137 VAL A CA 1
ATOM 1088 C C . VAL A 1 137 ? -18.312 -20.172 0.05 1 88.25 137 VAL A C 1
ATOM 1090 O O . VAL A 1 137 ? -17.391 -20.797 -0.457 1 88.25 137 VAL A O 1
ATOM 1093 N N . ASN A 1 138 ? -18.078 -19.328 0.994 1 88 138 ASN A N 1
ATOM 1094 C CA . ASN A 1 138 ? -16.734 -19.109 1.531 1 88 138 ASN A CA 1
ATOM 1095 C C . ASN A 1 138 ? -16.156 -20.406 2.123 1 88 138 ASN A C 1
ATOM 1097 O O . ASN A 1 138 ? -14.953 -20.641 2.047 1 88 138 ASN A O 1
ATOM 1101 N N . CYS A 1 139 ? -16.953 -21.172 2.736 1 91.88 139 CYS A N 1
ATOM 1102 C CA . CYS A 1 139 ? -16.484 -22.438 3.309 1 91.88 139 CYS A CA 1
ATOM 1103 C C . CYS A 1 139 ? -16.125 -23.438 2.213 1 91.88 139 CYS A C 1
ATOM 1105 O O . CYS A 1 139 ? -15.164 -24.188 2.344 1 91.88 139 CYS A O 1
ATOM 1107 N N . ILE A 1 140 ? -16.844 -23.422 1.108 1 91.94 140 ILE A N 1
ATOM 1108 C CA . ILE A 1 140 ? -16.531 -24.266 -0.035 1 91.94 140 ILE A CA 1
ATOM 1109 C C . ILE A 1 140 ? -15.156 -23.906 -0.589 1 91.94 140 ILE A C 1
ATOM 1111 O O . ILE A 1 140 ? -14.328 -24.781 -0.84 1 91.94 140 ILE A O 1
ATOM 1115 N N . ILE A 1 141 ? -15.117 -22.734 -0.728 1 91.31 141 ILE A N 1
ATOM 1116 C CA . ILE A 1 141 ? -13.844 -22.25 -1.253 1 91.31 141 ILE A CA 1
ATOM 1117 C C . ILE A 1 141 ? -12.711 -22.656 -0.309 1 91.31 141 ILE A C 1
ATOM 1119 O O . ILE A 1 141 ? -11.656 -23.094 -0.753 1 91.31 141 ILE A O 1
ATOM 1123 N N . ALA A 1 142 ? -12.883 -22.469 0.926 1 91.94 142 ALA A N 1
ATOM 1124 C CA . ALA A 1 142 ? -11.883 -22.844 1.921 1 91.94 142 ALA A CA 1
ATOM 1125 C C . ALA A 1 142 ? -11.57 -24.328 1.84 1 91.94 142 ALA A C 1
ATOM 1127 O O . ALA A 1 142 ? -10.406 -24.734 1.944 1 91.94 142 ALA A O 1
ATOM 1128 N N . CYS A 1 143 ? -12.562 -25.156 1.658 1 92.69 143 CYS A N 1
ATOM 1129 C CA . CYS A 1 143 ? -12.352 -26.594 1.545 1 92.69 143 CYS A CA 1
ATOM 1130 C C . CYS A 1 143 ? -11.539 -26.922 0.303 1 92.69 143 CYS A C 1
ATOM 1132 O O . CYS A 1 143 ? -10.633 -27.766 0.356 1 92.69 143 CYS A O 1
ATOM 1134 N N . SER A 1 144 ? -11.953 -26.344 -0.707 1 93.44 144 SER A N 1
ATOM 1135 C CA . SER A 1 144 ? -11.203 -26.531 -1.943 1 93.44 144 SER A CA 1
ATOM 1136 C C . SER A 1 144 ? -9.734 -26.172 -1.755 1 93.44 144 SER A C 1
ATOM 1138 O O . SER A 1 144 ? -8.852 -26.922 -2.174 1 93.44 144 SER A O 1
ATOM 1140 N N . ASN A 1 145 ? -9.562 -25.094 -1.111 1 91.88 145 ASN A N 1
ATOM 1141 C CA . ASN A 1 145 ? -8.195 -24.672 -0.853 1 91.88 145 ASN A CA 1
ATOM 1142 C C . ASN A 1 145 ? -7.461 -25.656 0.045 1 91.88 145 ASN A C 1
ATOM 1144 O O . ASN A 1 145 ? -6.281 -25.953 -0.173 1 91.88 145 ASN A O 1
ATOM 1148 N N . TYR A 1 146 ? -8.039 -26.141 1.043 1 91.38 146 TYR A N 1
ATOM 1149 C CA . TYR A 1 146 ? -7.449 -27.109 1.953 1 91.38 146 TYR A CA 1
ATOM 1150 C C . TYR A 1 146 ? -7.055 -28.391 1.211 1 91.38 146 TYR A C 1
ATOM 1152 O O . TYR A 1 146 ? -5.941 -28.891 1.376 1 91.38 146 TYR A O 1
ATOM 1160 N N . LEU A 1 147 ? -8.008 -28.844 0.396 1 93.62 147 LEU A N 1
ATOM 1161 C CA . LEU A 1 147 ? -7.746 -30.078 -0.338 1 93.62 147 LEU A CA 1
ATOM 1162 C C . LEU A 1 147 ? -6.574 -29.891 -1.297 1 93.62 147 LEU A C 1
ATOM 1164 O O . LEU A 1 147 ? -5.77 -30.812 -1.484 1 93.62 147 LEU A O 1
ATOM 1168 N N . GLN A 1 148 ? -6.547 -28.844 -1.85 1 92.75 148 GLN A N 1
ATOM 1169 C CA . GLN A 1 148 ? -5.434 -28.547 -2.748 1 92.75 148 GLN A CA 1
ATOM 1170 C C . GLN A 1 148 ? -4.094 -28.672 -2.023 1 92.75 148 GLN A C 1
ATOM 1172 O O . GLN A 1 148 ? -3.117 -29.156 -2.594 1 92.75 148 GLN A O 1
ATOM 1177 N N . SER A 1 149 ? -4.086 -28.266 -0.725 1 91.62 149 SER A N 1
ATOM 1178 C CA . SER A 1 149 ? -2.85 -28.281 0.049 1 91.62 149 SER A CA 1
ATOM 1179 C C . SER A 1 149 ? -2.525 -29.688 0.553 1 91.62 149 SER A C 1
ATOM 1181 O O . SER A 1 149 ? -1.421 -29.938 1.038 1 91.62 149 SER A O 1
ATOM 1183 N N . GLN A 1 150 ? -3.457 -30.703 0.45 1 90.69 150 GLN A N 1
ATOM 1184 C CA . GLN A 1 150 ? -3.27 -32 1.057 1 90.69 150 GLN A CA 1
ATOM 1185 C C . GLN A 1 150 ? -3.029 -33.062 -0.007 1 90.69 150 GLN A C 1
ATOM 1187 O O . GLN A 1 150 ? -2.963 -34.281 0.305 1 90.69 150 GLN A O 1
ATOM 1192 N N . ILE A 1 151 ? -2.885 -32.688 -1.122 1 92.31 151 ILE A N 1
ATOM 1193 C CA . ILE A 1 151 ? -2.771 -33.656 -2.203 1 92.31 151 ILE A CA 1
ATOM 1194 C C . ILE A 1 151 ? -1.487 -34.469 -2.039 1 92.31 151 ILE A C 1
ATOM 1196 O O . ILE A 1 151 ? -0.413 -33.875 -1.827 1 92.31 151 ILE A O 1
ATOM 1200 N N . ASP A 1 152 ? -1.545 -35.781 -1.935 1 93.12 152 ASP A N 1
ATOM 1201 C CA . ASP A 1 152 ? -0.406 -36.688 -1.948 1 93.12 152 ASP A CA 1
ATOM 1202 C C . ASP A 1 152 ? -0.729 -37.969 -2.73 1 93.12 152 ASP A C 1
ATOM 1204 O O . ASP A 1 152 ? -1.845 -38.125 -3.23 1 93.12 152 ASP A O 1
ATOM 1208 N N . ILE A 1 153 ? 0.125 -38.938 -2.816 1 93.94 153 ILE A N 1
ATOM 1209 C CA . ILE A 1 153 ? -0.01 -40.094 -3.705 1 93.94 153 ILE A CA 1
ATOM 1210 C C . ILE A 1 153 ? -1.097 -41.031 -3.182 1 93.94 153 ILE A C 1
ATOM 1212 O O . ILE A 1 153 ? -1.84 -41.625 -3.963 1 93.94 153 ILE A O 1
ATOM 1216 N N . ASP A 1 154 ? -1.271 -41.031 -1.906 1 91.62 154 ASP A N 1
ATOM 1217 C CA . ASP A 1 154 ? -2.188 -41.969 -1.273 1 91.62 154 ASP A CA 1
ATOM 1218 C C . ASP A 1 154 ? -3.635 -41.5 -1.393 1 91.62 154 ASP A C 1
ATOM 1220 O O . ASP A 1 154 ? -4.566 -42.312 -1.331 1 91.62 154 ASP A O 1
ATOM 1224 N N . ASN A 1 155 ? -3.768 -40.188 -1.576 1 91.56 155 ASN A N 1
ATOM 1225 C CA . ASN A 1 155 ? -5.145 -39.688 -1.551 1 91.56 155 ASN A CA 1
ATOM 1226 C C . ASN A 1 155 ? -5.516 -39 -2.852 1 91.56 155 ASN A C 1
ATOM 1228 O O . ASN A 1 155 ? -6.629 -38.5 -2.99 1 91.56 155 ASN A O 1
ATOM 1232 N N . CYS A 1 156 ? -4.691 -38.906 -3.836 1 95.69 156 CYS A N 1
ATOM 1233 C CA . CYS A 1 156 ? -4.891 -38.094 -5.031 1 95.69 156 CYS A CA 1
ATOM 1234 C C . CYS A 1 156 ? -6.102 -38.562 -5.82 1 95.69 156 CYS A C 1
ATOM 1236 O O . CYS A 1 156 ? -6.828 -37.75 -6.406 1 95.69 156 CYS A O 1
ATOM 1238 N N . VAL A 1 157 ? -6.324 -39.906 -5.875 1 94.81 157 VAL A N 1
ATOM 1239 C CA . VAL A 1 157 ? -7.457 -40.406 -6.641 1 94.81 157 VAL A CA 1
ATOM 1240 C C . VAL A 1 157 ? -8.766 -40.031 -5.953 1 94.81 157 VAL A C 1
ATOM 1242 O O . VAL A 1 157 ? -9.719 -39.625 -6.613 1 94.81 157 VAL A O 1
ATOM 1245 N N . ASP A 1 158 ? -8.75 -40.125 -4.652 1 92.69 158 ASP A N 1
ATOM 1246 C CA . ASP A 1 158 ? -9.922 -39.719 -3.895 1 92.69 158 ASP A CA 1
ATOM 1247 C C . ASP A 1 158 ? -10.211 -38.219 -4.117 1 92.69 158 ASP A C 1
ATOM 1249 O O . ASP A 1 158 ? -11.359 -37.844 -4.32 1 92.69 158 ASP A O 1
ATOM 1253 N N . ILE A 1 159 ? -9.203 -37.438 -4.016 1 94.88 159 ILE A N 1
ATOM 1254 C CA . ILE A 1 159 ? -9.359 -36 -4.18 1 94.88 159 ILE A CA 1
ATOM 1255 C C . ILE A 1 159 ? -9.867 -35.688 -5.586 1 94.88 159 ILE A C 1
ATOM 1257 O O . ILE A 1 159 ? -10.703 -34.781 -5.77 1 94.88 159 ILE A O 1
ATOM 1261 N N . ALA A 1 160 ? -9.305 -36.375 -6.605 1 96.06 160 ALA A N 1
ATOM 1262 C CA . ALA A 1 160 ? -9.789 -36.188 -7.969 1 96.06 160 ALA A CA 1
ATOM 1263 C C . ALA A 1 160 ? -11.281 -36.5 -8.07 1 96.06 160 ALA A C 1
ATOM 1265 O O . ALA A 1 160 ? -12.039 -35.781 -8.719 1 96.06 160 ALA A O 1
ATOM 1266 N N . THR A 1 161 ? -11.68 -37.531 -7.457 1 93.06 161 THR A N 1
ATOM 1267 C CA . THR A 1 161 ? -13.086 -37.906 -7.449 1 93.06 161 THR A CA 1
ATOM 1268 C C . THR A 1 161 ? -13.938 -36.844 -6.762 1 93.06 161 THR A C 1
ATOM 1270 O O . THR A 1 161 ? -15.016 -36.5 -7.242 1 93.06 161 THR A O 1
ATOM 1273 N N . ILE A 1 162 ? -13.414 -36.406 -5.621 1 92.31 162 ILE A N 1
ATOM 1274 C CA . ILE A 1 162 ? -14.117 -35.344 -4.914 1 92.31 162 ILE A CA 1
ATOM 1275 C C . ILE A 1 162 ? -14.273 -34.125 -5.828 1 92.31 162 ILE A C 1
ATOM 1277 O O . ILE A 1 162 ? -15.359 -33.531 -5.922 1 92.31 162 ILE A O 1
ATOM 1281 N N . ALA A 1 163 ? -13.219 -33.688 -6.438 1 94.06 163 ALA A N 1
ATOM 1282 C CA . ALA A 1 163 ? -13.211 -32.5 -7.305 1 94.06 163 ALA A CA 1
ATOM 1283 C C . ALA A 1 163 ? -14.258 -32.625 -8.414 1 94.06 163 ALA A C 1
ATOM 1285 O O . ALA A 1 163 ? -14.945 -31.656 -8.742 1 94.06 163 ALA A O 1
ATOM 1286 N N . GLU A 1 164 ? -14.281 -33.844 -8.977 1 93.69 164 GLU A N 1
ATOM 1287 C CA . GLU A 1 164 ? -15.219 -34.062 -10.078 1 93.69 164 GLU A CA 1
ATOM 1288 C C . GLU A 1 164 ? -16.656 -34.125 -9.578 1 93.69 164 GLU A C 1
ATOM 1290 O O . GLU A 1 164 ? -17.578 -33.625 -10.227 1 93.69 164 GLU A O 1
ATOM 1295 N N . THR A 1 165 ? -16.938 -34.656 -8.398 1 90.19 165 THR A N 1
ATOM 1296 C CA . THR A 1 165 ? -18.266 -34.812 -7.805 1 90.19 165 THR A CA 1
ATOM 1297 C C . THR A 1 165 ? -18.859 -33.438 -7.48 1 90.19 165 THR A C 1
ATOM 1299 O O . THR A 1 165 ? -20.047 -33.188 -7.75 1 90.19 165 THR A O 1
ATOM 1302 N N . TYR A 1 166 ? -18.031 -32.656 -6.863 1 89.81 166 TYR A N 1
ATOM 1303 C CA . TYR A 1 166 ? -18.562 -31.344 -6.438 1 89.81 166 TYR A CA 1
ATOM 1304 C C . TYR A 1 166 ? -18.25 -30.266 -7.473 1 89.81 166 TYR A C 1
ATOM 1306 O O . TYR A 1 166 ? -18.391 -29.078 -7.195 1 89.81 166 TYR A O 1
ATOM 1314 N N . SER A 1 167 ? -17.734 -30.719 -8.695 1 89.12 167 SER A N 1
ATOM 1315 C CA . SER A 1 167 ? -17.453 -29.844 -9.836 1 89.12 167 SER A CA 1
ATOM 1316 C C . SER A 1 167 ? -16.516 -28.719 -9.453 1 89.12 167 SER A C 1
ATOM 1318 O O . SER A 1 167 ? -16.766 -27.547 -9.773 1 89.12 167 SER A O 1
ATOM 1320 N N . LEU A 1 168 ? -15.5 -29.031 -8.703 1 94.06 168 LEU A N 1
ATOM 1321 C CA . LEU A 1 168 ? -14.461 -28.078 -8.328 1 94.06 168 LEU A CA 1
ATOM 1322 C C . LEU A 1 168 ? -13.375 -28.016 -9.391 1 94.06 168 LEU A C 1
ATOM 1324 O O . LEU A 1 168 ? -12.414 -28.781 -9.359 1 94.06 168 LEU A O 1
ATOM 1328 N N . LYS A 1 169 ? -13.484 -27.156 -10.195 1 92.44 169 LYS A N 1
ATOM 1329 C CA . LYS A 1 169 ? -12.648 -27.078 -11.391 1 92.44 169 LYS A CA 1
ATOM 1330 C C . LYS A 1 169 ? -11.188 -26.859 -11.031 1 92.44 169 LYS A C 1
ATOM 1332 O O . LYS A 1 169 ? -10.297 -27.547 -11.539 1 92.44 169 LYS A O 1
ATOM 1337 N N . SER A 1 170 ? -11.016 -25.875 -10.219 1 91.94 170 SER A N 1
ATOM 1338 C CA . SER A 1 170 ? -9.641 -25.562 -9.852 1 91.94 170 SER A CA 1
ATOM 1339 C C . SER A 1 170 ? -8.969 -26.734 -9.141 1 91.94 170 SER A C 1
ATOM 1341 O O . SER A 1 170 ? -7.816 -27.062 -9.422 1 91.94 170 SER A O 1
ATOM 1343 N N . LEU A 1 171 ? -9.578 -27.344 -8.266 1 94.38 171 LEU A N 1
ATOM 1344 C CA . LEU A 1 171 ? -9.039 -28.484 -7.531 1 94.38 171 LEU A CA 1
ATOM 1345 C C . LEU A 1 171 ? -8.781 -29.656 -8.469 1 94.38 171 LEU A C 1
ATOM 1347 O O . LEU A 1 171 ? -7.773 -30.344 -8.344 1 94.38 171 LEU A O 1
ATOM 1351 N N . LYS A 1 172 ? -9.633 -29.844 -9.422 1 94.31 172 LYS A N 1
ATOM 1352 C CA . LYS A 1 172 ? -9.477 -30.922 -10.391 1 94.31 172 LYS A CA 1
ATOM 1353 C C . LYS A 1 172 ? -8.18 -30.766 -11.18 1 94.31 172 LYS A C 1
ATOM 1355 O O . LYS A 1 172 ? -7.398 -31.703 -11.297 1 94.31 172 LYS A O 1
ATOM 1360 N N . LEU A 1 173 ? -7.984 -29.75 -11.617 1 93.25 173 LEU A N 1
ATOM 1361 C CA . LEU A 1 173 ? -6.785 -29.5 -12.398 1 93.25 173 LEU A CA 1
ATOM 1362 C C . LEU A 1 173 ? -5.531 -29.688 -11.555 1 93.25 173 LEU A C 1
ATOM 1364 O O . LEU A 1 173 ? -4.559 -30.297 -12.008 1 93.25 173 LEU A O 1
ATOM 1368 N N . LYS A 1 174 ? -5.559 -29.172 -10.383 1 93.75 174 LYS A N 1
ATOM 1369 C CA . LYS A 1 174 ? -4.391 -29.266 -9.508 1 93.75 174 LYS A CA 1
ATOM 1370 C C . LYS A 1 174 ? -4.078 -30.719 -9.164 1 93.75 174 LYS A C 1
ATOM 1372 O O . LYS A 1 174 ? -2.912 -31.109 -9.125 1 93.75 174 LYS A O 1
ATOM 1377 N N . VAL A 1 175 ? -5.027 -31.547 -8.922 1 96.38 175 VAL A N 1
ATOM 1378 C CA . VAL A 1 175 ? -4.797 -32.938 -8.492 1 96.38 175 VAL A CA 1
ATOM 1379 C C . VAL A 1 175 ? -4.285 -33.75 -9.672 1 96.38 175 VAL A C 1
ATOM 1381 O O . VAL A 1 175 ? -3.385 -34.562 -9.516 1 96.38 175 VAL A O 1
ATOM 1384 N N . TYR A 1 176 ? -4.738 -33.562 -10.812 1 96.12 176 TYR A N 1
ATOM 1385 C CA . TYR A 1 176 ? -4.242 -34.281 -11.977 1 96.12 176 TYR A CA 1
ATOM 1386 C C . TYR A 1 176 ? -2.814 -33.844 -12.312 1 96.12 176 TYR A C 1
ATOM 1388 O O . TYR A 1 176 ? -2.01 -34.688 -12.75 1 96.12 176 TYR A O 1
ATOM 1396 N N . ARG A 1 177 ? -2.576 -32.688 -12.078 1 93.5 177 ARG A N 1
ATOM 1397 C CA . ARG A 1 177 ? -1.2 -32.219 -12.266 1 93.5 177 ARG A CA 1
ATOM 1398 C C . ARG A 1 177 ? -0.261 -32.906 -11.273 1 93.5 177 ARG A C 1
ATOM 1400 O O . ARG A 1 177 ? 0.85 -33.312 -11.633 1 93.5 177 ARG A O 1
ATOM 1407 N N . PHE A 1 178 ? -0.646 -33.094 -10.039 1 93.94 178 PHE A N 1
ATOM 1408 C CA . PHE A 1 178 ? 0.125 -33.781 -9.008 1 93.94 178 PHE A CA 1
ATOM 1409 C C . PHE A 1 178 ? 0.347 -35.219 -9.383 1 93.94 178 PHE A C 1
ATOM 1411 O O . PHE A 1 178 ? 1.464 -35.75 -9.281 1 93.94 178 PHE A O 1
ATOM 1418 N N . MET A 1 179 ? -0.752 -35.875 -9.883 1 96.56 179 MET A N 1
ATOM 1419 C CA . MET A 1 179 ? -0.639 -37.25 -10.297 1 96.56 179 MET A CA 1
ATOM 1420 C C . MET A 1 179 ? 0.4 -37.406 -11.406 1 96.56 179 MET A C 1
ATOM 1422 O O . MET A 1 179 ? 1.232 -38.312 -11.352 1 96.56 179 MET A O 1
ATOM 1426 N N . SER A 1 180 ? 0.343 -36.562 -12.289 1 94.5 180 SER A N 1
ATOM 1427 C CA . SER A 1 180 ? 1.28 -36.594 -13.406 1 94.5 180 SER A CA 1
ATOM 1428 C C . SER A 1 180 ? 2.707 -36.344 -12.938 1 94.5 180 SER A C 1
ATOM 1430 O O . SER A 1 180 ? 3.643 -37.031 -13.367 1 94.5 180 SER A O 1
ATOM 1432 N N . GLY A 1 181 ? 2.777 -35.438 -12.062 1 92.81 181 GLY A N 1
ATOM 1433 C CA . GLY A 1 181 ? 4.102 -35.094 -11.57 1 92.81 181 GLY A CA 1
ATOM 1434 C C . GLY A 1 181 ? 4.754 -36.188 -10.781 1 92.81 181 GLY A C 1
ATOM 1435 O O . GLY A 1 181 ? 5.977 -36.25 -10.641 1 92.81 181 GLY A O 1
ATOM 1436 N N . HIS A 1 182 ? 4.043 -37.188 -10.258 1 94.75 182 HIS A N 1
ATOM 1437 C CA . HIS A 1 182 ? 4.535 -38.312 -9.492 1 94.75 182 HIS A CA 1
ATOM 1438 C C . HIS A 1 182 ? 4.055 -39.656 -10.086 1 94.75 182 HIS A C 1
ATOM 1440 O O . HIS A 1 182 ? 3.748 -40.594 -9.352 1 94.75 182 HIS A O 1
ATOM 1446 N N . LEU A 1 183 ? 3.996 -39.688 -11.336 1 95.25 183 LEU A N 1
ATOM 1447 C CA . LEU A 1 183 ? 3.354 -40.812 -12.023 1 95.25 183 LEU A CA 1
ATOM 1448 C C . LEU A 1 183 ? 4.078 -42.125 -11.734 1 95.25 183 LEU A C 1
ATOM 1450 O O . LEU A 1 183 ? 3.441 -43.156 -11.547 1 95.25 183 LEU A O 1
ATOM 1454 N N . LEU A 1 184 ? 5.441 -42.062 -11.617 1 93.69 184 LEU A N 1
ATOM 1455 C CA . LEU A 1 184 ? 6.211 -43.281 -11.375 1 93.69 184 LEU A CA 1
ATOM 1456 C C . LEU A 1 184 ? 5.902 -43.844 -10 1 93.69 184 LEU A C 1
ATOM 1458 O O . LEU A 1 184 ? 5.574 -45.031 -9.875 1 93.69 184 LEU A O 1
ATOM 1462 N N . GLU A 1 185 ? 6.027 -43.031 -9.102 1 94.69 185 GLU A N 1
ATOM 1463 C CA . GLU A 1 185 ? 5.711 -43.438 -7.734 1 94.69 185 GLU A CA 1
ATOM 1464 C C . GLU A 1 185 ? 4.234 -43.812 -7.598 1 94.69 185 GLU A C 1
ATOM 1466 O O . GLU A 1 185 ? 3.898 -44.812 -6.969 1 94.69 185 GLU A O 1
ATOM 1471 N N . PHE A 1 186 ? 3.312 -43.094 -8.227 1 95.38 186 PHE A N 1
ATOM 1472 C CA . PHE A 1 186 ? 1.866 -43.281 -8.195 1 95.38 186 PHE A CA 1
ATOM 1473 C C . PHE A 1 186 ? 1.477 -44.594 -8.852 1 95.38 186 PHE A C 1
ATOM 1475 O O . PHE A 1 186 ? 0.637 -45.312 -8.328 1 95.38 186 PHE A O 1
ATOM 1482 N N . SER A 1 187 ? 2.107 -45 -9.922 1 95.19 187 SER A N 1
ATOM 1483 C CA . SER A 1 187 ? 1.769 -46.219 -10.664 1 95.19 187 SER A CA 1
ATOM 1484 C C . SER A 1 187 ? 2.145 -47.469 -9.875 1 95.19 187 SER A C 1
ATOM 1486 O O . SER A 1 187 ? 1.619 -48.531 -10.133 1 95.19 187 SER A O 1
ATOM 1488 N N . ASN A 1 188 ? 3.141 -47.281 -8.984 1 93.12 188 ASN A N 1
ATOM 1489 C CA . ASN A 1 188 ? 3.582 -48.406 -8.18 1 93.12 188 ASN A CA 1
ATOM 1490 C C . ASN A 1 188 ? 2.783 -48.531 -6.883 1 93.12 188 ASN A C 1
ATOM 1492 O O . ASN A 1 188 ? 3.018 -49.438 -6.078 1 93.12 188 ASN A O 1
ATOM 1496 N N . SER A 1 189 ? 1.903 -47.656 -6.766 1 93.75 189 SER A N 1
ATOM 1497 C CA . SER A 1 189 ? 1.048 -47.656 -5.582 1 93.75 189 SER A CA 1
ATOM 1498 C C . SER A 1 189 ? -0.287 -48.344 -5.867 1 93.75 189 SER A C 1
ATOM 1500 O O . SER A 1 189 ? -0.681 -48.5 -7.027 1 93.75 189 SER A O 1
ATOM 1502 N N . ALA A 1 190 ? -1.007 -48.844 -4.875 1 91.81 190 ALA A N 1
ATOM 1503 C CA . ALA A 1 190 ? -2.303 -49.5 -5.016 1 91.81 190 ALA A CA 1
ATOM 1504 C C . ALA A 1 190 ? -3.373 -48.5 -5.469 1 91.81 190 ALA A C 1
ATOM 1506 O O . ALA A 1 190 ? -4.355 -48.906 -6.105 1 91.81 190 ALA A O 1
ATOM 1507 N N . GLU A 1 191 ? -3.111 -47.219 -5.199 1 92.81 191 GLU A N 1
ATOM 1508 C CA . GLU A 1 191 ? -4.07 -46.188 -5.531 1 92.81 191 GLU A CA 1
ATOM 1509 C C . GLU A 1 191 ? -4.203 -46.031 -7.043 1 92.81 191 GLU A C 1
ATOM 1511 O O . GLU A 1 191 ? -5.293 -45.75 -7.547 1 92.81 191 GLU A O 1
ATOM 1516 N N . PHE A 1 192 ? -3.105 -46.219 -7.719 1 95.31 192 PHE A N 1
ATOM 1517 C CA . PHE A 1 192 ? -3.109 -46.062 -9.164 1 95.31 192 PHE A CA 1
ATOM 1518 C C . PHE A 1 192 ? -4.129 -46.969 -9.828 1 95.31 192 PHE A C 1
ATOM 1520 O O . PHE A 1 192 ? -4.805 -46.594 -10.781 1 95.31 192 PHE A O 1
ATOM 1527 N N . TYR A 1 193 ? -4.285 -48.094 -9.336 1 92.06 193 TYR A N 1
ATOM 1528 C CA . TYR A 1 193 ? -5.129 -49.125 -9.969 1 92.06 193 TYR A CA 1
ATOM 1529 C C . TYR A 1 193 ? -6.586 -48.938 -9.555 1 92.06 193 TYR A C 1
ATOM 1531 O O . TYR A 1 193 ? -7.461 -49.688 -10.023 1 92.06 193 TYR A O 1
ATOM 1539 N N . ARG A 1 194 ? -6.746 -47.906 -8.711 1 92.62 194 ARG A N 1
ATOM 1540 C CA . ARG A 1 194 ? -8.109 -47.531 -8.367 1 92.62 194 ARG A CA 1
ATOM 1541 C C . ARG A 1 194 ? -8.664 -46.531 -9.375 1 92.62 194 ARG A C 1
ATOM 1543 O O . ARG A 1 194 ? -9.859 -46.188 -9.359 1 92.62 194 ARG A O 1
ATOM 1550 N N . LEU A 1 195 ? -7.902 -46.125 -10.289 1 94.62 195 LEU A N 1
ATOM 1551 C CA . LEU A 1 195 ? -8.336 -45.156 -11.312 1 94.62 195 LEU A CA 1
ATOM 1552 C C . LEU A 1 195 ? -9.359 -45.812 -12.25 1 94.62 195 LEU A C 1
ATOM 1554 O O . LEU A 1 195 ? -9.188 -46.969 -12.656 1 94.62 195 LEU A O 1
ATOM 1558 N N . SER A 1 196 ? -10.477 -45.031 -12.484 1 92.19 196 SER A N 1
ATOM 1559 C CA . SER A 1 196 ? -11.375 -45.469 -13.539 1 92.19 196 SER A CA 1
ATOM 1560 C C . SER A 1 196 ? -10.758 -45.281 -14.922 1 92.19 196 SER A C 1
ATOM 1562 O O . SER A 1 196 ? -9.75 -44.594 -15.062 1 92.19 196 SER A O 1
ATOM 1564 N N . SER A 1 197 ? -11.312 -46.062 -15.914 1 91.44 197 SER A N 1
ATOM 1565 C CA . SER A 1 197 ? -10.812 -45.906 -17.281 1 91.44 197 SER A CA 1
ATOM 1566 C C . SER A 1 197 ? -10.859 -44.469 -17.75 1 91.44 197 SER A C 1
ATOM 1568 O O . SER A 1 197 ? -9.93 -44 -18.406 1 91.44 197 SER A O 1
ATOM 1570 N N . VAL A 1 198 ? -11.906 -43.844 -17.312 1 92.25 198 VAL A N 1
ATOM 1571 C CA . VAL A 1 198 ? -12.078 -42.469 -17.703 1 92.25 198 VAL A CA 1
ATOM 1572 C C . VAL A 1 198 ? -11.023 -41.594 -17.031 1 92.25 198 VAL A C 1
ATOM 1574 O O . VAL A 1 198 ? -10.461 -40.688 -17.656 1 92.25 198 VAL A O 1
ATOM 1577 N N . GLN A 1 199 ? -10.719 -41.781 -15.75 1 95.5 199 GLN A N 1
ATOM 1578 C CA . GLN A 1 199 ? -9.734 -41 -15.008 1 95.5 199 GLN A CA 1
ATOM 1579 C C . GLN A 1 199 ? -8.328 -41.219 -15.562 1 95.5 199 GLN A C 1
ATOM 1581 O O . GLN A 1 199 ? -7.543 -40.25 -15.641 1 95.5 199 GLN A O 1
ATOM 1586 N N . LEU A 1 200 ? -7.992 -42.5 -15.883 1 95.44 200 LEU A N 1
ATOM 1587 C CA . LEU A 1 200 ? -6.691 -42.75 -16.484 1 95.44 200 LEU A CA 1
ATOM 1588 C C . LEU A 1 200 ? -6.578 -42.062 -17.844 1 95.44 200 LEU A C 1
ATOM 1590 O O . LEU A 1 200 ? -5.527 -41.5 -18.156 1 95.44 200 LEU A O 1
ATOM 1594 N N . GLU A 1 201 ? -7.629 -42.188 -18.594 1 94.62 201 GLU A N 1
ATOM 1595 C CA . GLU A 1 201 ? -7.648 -41.469 -19.875 1 94.62 201 GLU A CA 1
ATOM 1596 C C . GLU A 1 201 ? -7.441 -39.969 -19.672 1 94.62 201 GLU A C 1
ATOM 1598 O O . GLU A 1 201 ? -6.688 -39.344 -20.406 1 94.62 201 GLU A O 1
ATOM 1603 N N . ASN A 1 202 ? -8.148 -39.438 -18.656 1 94.81 202 ASN A N 1
ATOM 1604 C CA . ASN A 1 202 ? -7.988 -38 -18.328 1 94.81 202 ASN A CA 1
ATOM 1605 C C . ASN A 1 202 ? -6.547 -37.688 -17.953 1 94.81 202 ASN A C 1
ATOM 1607 O O . ASN A 1 202 ? -5.992 -36.688 -18.391 1 94.81 202 ASN A O 1
ATOM 1611 N N . LEU A 1 203 ? -5.945 -38.469 -17.156 1 96.25 203 LEU A N 1
ATOM 1612 C CA . LEU A 1 203 ? -4.578 -38.281 -16.688 1 96.25 203 LEU A CA 1
ATOM 1613 C C . LEU A 1 203 ? -3.613 -38.156 -17.859 1 96.25 203 LEU A C 1
ATOM 1615 O O . LEU A 1 203 ? -2.721 -37.312 -17.859 1 96.25 203 LEU A O 1
ATOM 1619 N N . LEU A 1 204 ? -3.793 -39.125 -18.781 1 95.12 204 LEU A N 1
ATOM 1620 C CA . LEU A 1 204 ? -2.922 -39.125 -19.953 1 95.12 204 LEU A CA 1
ATOM 1621 C C . LEU A 1 204 ? -3.25 -37.938 -20.875 1 95.12 204 LEU A C 1
ATOM 1623 O O . LEU A 1 204 ? -2.35 -37.344 -21.453 1 95.12 204 LEU A O 1
ATOM 1627 N N . SER A 1 205 ? -4.516 -37.625 -20.953 1 92.81 205 SER A N 1
ATOM 1628 C CA . SER A 1 205 ? -4.98 -36.594 -21.906 1 92.81 205 SER A CA 1
ATOM 1629 C C . SER A 1 205 ? -4.539 -35.219 -21.469 1 92.81 205 SER A C 1
ATOM 1631 O O . SER A 1 205 ? -4.359 -34.312 -22.312 1 92.81 205 SER A O 1
ATOM 1633 N N . TYR A 1 206 ? -4.43 -34.906 -20.188 1 92.5 206 TYR A N 1
ATOM 1634 C CA . TYR A 1 206 ? -4.031 -33.594 -19.688 1 92.5 206 TYR A CA 1
ATOM 1635 C C . TYR A 1 206 ? -2.615 -33.25 -20.141 1 92.5 206 TYR A C 1
ATOM 1637 O O . TYR A 1 206 ? -2.246 -32.094 -20.203 1 92.5 206 TYR A O 1
ATOM 1645 N N . ASP A 1 207 ? -1.798 -34.25 -20.422 1 92.12 207 ASP A N 1
ATOM 1646 C CA . ASP A 1 207 ? -0.45 -34.094 -20.953 1 92.12 207 ASP A CA 1
ATOM 1647 C C . ASP A 1 207 ? 0.397 -33.219 -20.047 1 92.12 207 ASP A C 1
ATOM 1649 O O . ASP A 1 207 ? 1.072 -32.281 -20.516 1 92.12 207 ASP A O 1
ATOM 1653 N N . PHE A 1 208 ? 0.292 -33.469 -18.672 1 93 208 PHE A N 1
ATOM 1654 C CA . PHE A 1 208 ? 1.127 -32.781 -17.703 1 93 208 PHE A CA 1
ATOM 1655 C C . PHE A 1 208 ? 2.516 -33.406 -17.641 1 93 208 PHE A C 1
ATOM 1657 O O . PHE A 1 208 ? 2.701 -34.562 -18.016 1 93 208 PHE A O 1
ATOM 1664 N N . PRO A 1 209 ? 3.459 -32.531 -17.203 1 91.06 209 PRO A N 1
ATOM 1665 C CA . PRO A 1 209 ? 4.805 -33.094 -17.062 1 91.06 209 PRO A CA 1
ATOM 1666 C C . PRO A 1 209 ? 4.855 -34.281 -16.094 1 91.06 209 PRO A C 1
ATOM 1668 O O . PRO A 1 209 ? 4.164 -34.281 -15.078 1 91.06 209 PRO A O 1
ATOM 1671 N N . VAL A 1 210 ? 5.668 -35.438 -16.469 1 92.56 210 VAL A N 1
ATOM 1672 C CA . VAL A 1 210 ? 5.77 -36.625 -15.641 1 92.56 210 VAL A CA 1
ATOM 1673 C C . VAL A 1 210 ? 7.207 -36.812 -15.156 1 92.56 210 VAL A C 1
ATOM 1675 O O . VAL A 1 210 ? 8.125 -36.188 -15.695 1 92.56 210 VAL A O 1
ATOM 1678 N N . ASP A 1 211 ? 7.414 -37.656 -14.102 1 90.19 211 ASP A N 1
ATOM 1679 C CA . ASP A 1 211 ? 8.734 -37.844 -13.5 1 90.19 211 ASP A CA 1
ATOM 1680 C C . ASP A 1 211 ? 9.398 -39.094 -14.031 1 90.19 211 ASP A C 1
ATOM 1682 O O . ASP A 1 211 ? 10.398 -39.562 -13.477 1 90.19 211 ASP A O 1
ATOM 1686 N N . CYS A 1 212 ? 8.93 -39.719 -15.023 1 92.06 212 CYS A N 1
ATOM 1687 C CA . CYS A 1 212 ? 9.5 -40.938 -15.594 1 92.06 212 CYS A CA 1
ATOM 1688 C C . CYS A 1 212 ? 9.555 -40.844 -17.125 1 92.06 212 CYS A C 1
ATOM 1690 O O . CYS A 1 212 ? 9.094 -39.875 -17.703 1 92.06 212 CYS A O 1
ATOM 1692 N N . SER A 1 213 ? 10.25 -41.844 -17.719 1 90.81 213 SER A N 1
ATOM 1693 C CA . SER A 1 213 ? 10.375 -41.844 -19.172 1 90.81 213 SER A CA 1
ATOM 1694 C C . SER A 1 213 ? 9.062 -42.25 -19.844 1 90.81 213 SER A C 1
ATOM 1696 O O . SER A 1 213 ? 8.172 -42.812 -19.188 1 90.81 213 SER A O 1
ATOM 1698 N N . GLU A 1 214 ? 8.977 -42.031 -21.062 1 92.94 214 GLU A N 1
ATOM 1699 C CA . GLU A 1 214 ? 7.754 -42.375 -21.781 1 92.94 214 GLU A CA 1
ATOM 1700 C C . GLU A 1 214 ? 7.586 -43.906 -21.875 1 92.94 214 GLU A C 1
ATOM 1702 O O . GLU A 1 214 ? 6.465 -44.406 -21.953 1 92.94 214 GLU A O 1
ATOM 1707 N N . ALA A 1 215 ? 8.734 -44.594 -21.938 1 92.5 215 ALA A N 1
ATOM 1708 C CA . ALA A 1 215 ? 8.664 -46.031 -21.891 1 92.5 215 ALA A CA 1
ATOM 1709 C C . ALA A 1 215 ? 8.023 -46.531 -20.609 1 92.5 215 ALA A C 1
ATOM 1711 O O . ALA A 1 215 ? 7.227 -47.469 -20.625 1 92.5 215 ALA A O 1
ATOM 1712 N N . ASP A 1 216 ? 8.453 -45.875 -19.625 1 93.81 216 ASP A N 1
ATOM 1713 C CA . ASP A 1 216 ? 7.863 -46.188 -18.328 1 93.81 216 ASP A CA 1
ATOM 1714 C C . ASP A 1 216 ? 6.363 -45.906 -18.312 1 93.81 216 ASP A C 1
ATOM 1716 O O . ASP A 1 216 ? 5.586 -46.688 -17.734 1 93.81 216 ASP A O 1
ATOM 1720 N N . VAL A 1 217 ? 5.926 -44.844 -18.922 1 96 217 VAL A N 1
ATOM 1721 C CA . VAL A 1 217 ? 4.508 -44.5 -18.984 1 96 217 VAL A CA 1
ATOM 1722 C C . VAL A 1 217 ? 3.742 -45.594 -19.703 1 96 217 VAL A C 1
ATOM 1724 O O . VAL A 1 217 ? 2.686 -46.031 -19.25 1 96 217 VAL A O 1
ATOM 1727 N N . LEU A 1 218 ? 4.227 -46.031 -20.859 1 93.75 218 LEU A N 1
ATOM 1728 C CA . LEU A 1 218 ? 3.592 -47.094 -21.594 1 93.75 218 LEU A CA 1
ATOM 1729 C C . LEU A 1 218 ? 3.484 -48.375 -20.734 1 93.75 218 LEU A C 1
ATOM 1731 O O . LEU A 1 218 ? 2.424 -49 -20.672 1 93.75 218 LEU A O 1
ATOM 1735 N N . LYS A 1 219 ? 4.633 -48.688 -20.156 1 92.88 219 LYS A N 1
ATOM 1736 C CA . LYS A 1 219 ? 4.645 -49.875 -19.297 1 92.88 219 LYS A CA 1
ATOM 1737 C C . LYS A 1 219 ? 3.596 -49.75 -18.188 1 92.88 219 LYS A C 1
ATOM 1739 O O . LYS A 1 219 ? 2.896 -50.719 -17.875 1 92.88 219 LYS A O 1
ATOM 1744 N N . ILE A 1 220 ? 3.494 -48.562 -17.641 1 94.44 220 ILE A N 1
ATOM 1745 C CA . ILE A 1 220 ? 2.561 -48.281 -16.547 1 94.44 220 ILE A CA 1
ATOM 1746 C C . ILE A 1 220 ? 1.127 -48.5 -17.031 1 94.44 220 ILE A C 1
ATOM 1748 O O . ILE A 1 220 ? 0.305 -49.094 -16.344 1 94.44 220 ILE A O 1
ATOM 1752 N N . VAL A 1 221 ? 0.775 -48 -18.234 1 93.56 221 VAL A N 1
ATOM 1753 C CA . VAL A 1 221 ? -0.572 -48.094 -18.781 1 93.56 221 VAL A CA 1
ATOM 1754 C C . VAL A 1 221 ? -0.886 -49.562 -19.094 1 93.56 221 VAL A C 1
ATOM 1756 O O . VAL A 1 221 ? -1.98 -50.062 -18.797 1 93.56 221 VAL A O 1
ATOM 1759 N N . VAL A 1 222 ? 0.031 -50.25 -19.625 1 89 222 VAL A N 1
ATOM 1760 C CA . VAL A 1 222 ? -0.169 -51.688 -19.953 1 89 222 VAL A CA 1
ATOM 1761 C C . VAL A 1 222 ? -0.407 -52.469 -18.672 1 89 222 VAL A C 1
ATOM 1763 O O . VAL A 1 222 ? -1.319 -53.312 -18.609 1 89 222 VAL A O 1
ATOM 1766 N N . ASP A 1 223 ? 0.502 -52.188 -17.734 1 89 223 ASP A N 1
ATOM 1767 C CA . ASP A 1 223 ? 0.367 -52.875 -16.453 1 89 223 ASP A CA 1
ATOM 1768 C C . ASP A 1 223 ? -1.008 -52.625 -15.844 1 89 223 ASP A C 1
ATOM 1770 O O . ASP A 1 223 ? -1.576 -53.5 -15.188 1 89 223 ASP A O 1
ATOM 1774 N N . TRP A 1 224 ? -1.526 -51.438 -16.047 1 92 224 TRP A N 1
ATOM 1775 C CA . TRP A 1 224 ? -2.846 -51.094 -15.531 1 92 224 TRP A CA 1
ATOM 1776 C C . TRP A 1 224 ? -3.926 -51.969 -16.156 1 92 224 TRP A C 1
ATOM 1778 O O . TRP A 1 224 ? -4.82 -52.438 -15.469 1 92 224 TRP A O 1
ATOM 1788 N N . PHE A 1 225 ? -3.947 -52.219 -17.469 1 86.38 225 PHE A N 1
ATOM 1789 C CA . PHE A 1 225 ? -4.945 -53.031 -18.172 1 86.38 225 PHE A CA 1
ATOM 1790 C C . PHE A 1 225 ? -4.848 -54.469 -17.734 1 86.38 225 PHE A C 1
ATOM 1792 O O . PHE A 1 225 ? -5.852 -55.188 -17.719 1 86.38 225 PHE A O 1
ATOM 1799 N N . PHE A 1 226 ? -3.629 -54.875 -17.344 1 81.69 226 PHE A N 1
ATOM 1800 C CA . PHE A 1 226 ? -3.439 -56.219 -16.875 1 81.69 226 PHE A CA 1
ATOM 1801 C C . PHE A 1 226 ? -4.105 -56.438 -15.523 1 81.69 226 PHE A C 1
ATOM 1803 O O . PHE A 1 226 ? -4.547 -57.531 -15.203 1 81.69 226 PHE A O 1
ATOM 1810 N N . HIS A 1 227 ? -4.113 -55.469 -14.867 1 82.5 227 HIS A N 1
ATOM 1811 C CA . HIS A 1 227 ? -4.641 -55.562 -13.508 1 82.5 227 HIS A CA 1
ATOM 1812 C C . HIS A 1 227 ? -6.16 -55.438 -13.5 1 82.5 227 HIS A C 1
ATOM 1814 O O . HIS A 1 227 ? -6.816 -55.938 -12.578 1 82.5 227 HIS A O 1
ATOM 1820 N N . ILE A 1 228 ? -6.746 -54.75 -14.547 1 76.06 228 ILE A N 1
ATOM 1821 C CA . ILE A 1 228 ? -8.195 -54.562 -14.586 1 76.06 228 ILE A CA 1
ATOM 1822 C C . ILE A 1 228 ? -8.859 -55.812 -15.164 1 76.06 228 ILE A C 1
ATOM 1824 O O . ILE A 1 228 ? -8.461 -56.312 -16.219 1 76.06 228 ILE A O 1
ATOM 1828 N N . ASP A 1 229 ? -9.516 -56.625 -14.398 1 64.44 229 ASP A N 1
ATOM 1829 C CA . ASP A 1 229 ? -10.227 -57.844 -14.805 1 64.44 229 ASP A CA 1
ATOM 1830 C C . ASP A 1 229 ? -11.492 -57.5 -15.594 1 64.44 229 ASP A C 1
ATOM 1832 O O . ASP A 1 229 ? -12.508 -57.125 -15.008 1 64.44 229 ASP A O 1
ATOM 1836 N N . SER A 1 230 ? -11.32 -56.812 -16.734 1 62.12 230 SER A N 1
ATOM 1837 C CA . SER A 1 230 ? -12.547 -56.438 -17.438 1 62.12 230 SER A CA 1
ATOM 1838 C C . SER A 1 230 ? -13.117 -57.594 -18.219 1 62.12 230 SER A C 1
ATOM 1840 O O . SER A 1 230 ? -12.383 -58.312 -18.906 1 62.12 230 SER A O 1
ATOM 1842 N N . LYS A 1 231 ? -14.438 -58.094 -17.859 1 64.06 231 LYS A N 1
ATOM 1843 C CA . LYS A 1 231 ? -15.25 -59.125 -18.453 1 64.06 231 LYS A CA 1
ATOM 1844 C C . LYS A 1 231 ? -15.5 -58.875 -19.938 1 64.06 231 LYS A C 1
ATOM 1846 O O . LYS A 1 231 ? -15.727 -59.781 -20.719 1 64.06 231 LYS A O 1
ATOM 1851 N N . ASP A 1 232 ? -15.305 -57.594 -20.172 1 74.62 232 ASP A N 1
ATOM 1852 C CA . ASP A 1 232 ? -15.617 -57.281 -21.547 1 74.62 232 ASP A CA 1
ATOM 1853 C C . ASP A 1 232 ? -14.359 -56.875 -22.328 1 74.62 232 ASP A C 1
ATOM 1855 O O . ASP A 1 232 ? -13.883 -55.75 -22.234 1 74.62 232 ASP A O 1
ATOM 1859 N N . LEU A 1 233 ? -13.805 -57.844 -22.969 1 74.5 233 LEU A N 1
ATOM 1860 C CA . LEU A 1 233 ? -12.555 -57.688 -23.703 1 74.5 233 LEU A CA 1
ATOM 1861 C C . LEU A 1 233 ? -12.672 -56.594 -24.766 1 74.5 233 LEU A C 1
ATOM 1863 O O . LEU A 1 233 ? -11.719 -55.875 -25.016 1 74.5 233 LEU A O 1
ATOM 1867 N N . ASP A 1 234 ? -13.93 -56.469 -25.359 1 78.44 234 ASP A N 1
ATOM 1868 C CA . ASP A 1 234 ? -14.125 -55.469 -26.422 1 78.44 234 ASP A CA 1
ATOM 1869 C C . ASP A 1 234 ? -13.992 -54.031 -25.859 1 78.44 234 ASP A C 1
ATOM 1871 O O . ASP A 1 234 ? -13.391 -53.188 -26.5 1 78.44 234 ASP A O 1
ATOM 1875 N N . VAL A 1 235 ? -14.523 -53.844 -24.766 1 80.31 235 VAL A N 1
ATOM 1876 C CA . VAL A 1 235 ? -14.453 -52.531 -24.141 1 80.31 235 VAL A CA 1
ATOM 1877 C C . VAL A 1 235 ? -13.008 -52.188 -23.766 1 80.31 235 VAL A C 1
ATOM 1879 O O . VAL A 1 235 ? -12.539 -51.062 -23.953 1 80.31 235 VAL A O 1
ATOM 1882 N N . CYS A 1 236 ? -12.367 -53.156 -23.375 1 82.75 236 CYS A N 1
ATOM 1883 C CA . CYS A 1 236 ? -10.977 -52.969 -22.984 1 82.75 236 CYS A CA 1
ATOM 1884 C C . CYS A 1 236 ? -10.102 -52.625 -24.172 1 82.75 236 CYS A C 1
ATOM 1886 O O . CYS A 1 236 ? -9.227 -51.75 -24.062 1 82.75 236 CYS A O 1
ATOM 1888 N N . ILE A 1 237 ? -10.438 -53.312 -25.234 1 83.5 237 ILE A N 1
ATOM 1889 C CA . ILE A 1 237 ? -9.672 -53.062 -26.453 1 83.5 237 ILE A CA 1
ATOM 1890 C C . ILE A 1 237 ? -9.945 -51.625 -26.938 1 83.5 237 ILE A C 1
ATOM 1892 O O . ILE A 1 237 ? -9.023 -50.938 -27.359 1 83.5 237 ILE A O 1
ATOM 1896 N N . GLY A 1 238 ? -11.203 -51.219 -26.859 1 85.56 238 GLY A N 1
ATOM 1897 C CA . GLY A 1 238 ? -11.539 -49.875 -27.219 1 85.56 238 GLY A CA 1
ATOM 1898 C C . GLY A 1 238 ? -10.844 -48.844 -26.344 1 85.56 238 GLY A C 1
ATOM 1899 O O . GLY A 1 238 ? -10.289 -47.875 -26.859 1 85.56 238 GLY A O 1
ATOM 1900 N N . ASP A 1 239 ? -10.867 -49 -25.047 1 88.94 239 ASP A N 1
ATOM 1901 C CA . ASP A 1 239 ? -10.211 -48.094 -24.109 1 88.94 239 ASP A CA 1
ATOM 1902 C C . ASP A 1 239 ? -8.711 -48.062 -24.359 1 88.94 239 ASP A C 1
ATOM 1904 O O . ASP A 1 239 ? -8.109 -46.969 -24.328 1 88.94 239 ASP A O 1
ATOM 1908 N N . ALA A 1 240 ? -8.148 -49.188 -24.562 1 88.44 240 ALA A N 1
ATOM 1909 C CA . ALA A 1 240 ? -6.711 -49.25 -24.812 1 88.44 240 ALA A CA 1
ATOM 1910 C C . ALA A 1 240 ? -6.34 -48.5 -26.078 1 88.44 240 ALA A C 1
ATOM 1912 O O . ALA A 1 240 ? -5.34 -47.781 -26.094 1 88.44 240 ALA A O 1
ATOM 1913 N N . GLY A 1 241 ? -7.164 -48.719 -27.109 1 88.88 241 GLY A N 1
ATOM 1914 C CA . GLY A 1 241 ? -6.922 -48 -28.344 1 88.88 241 GLY A CA 1
ATOM 1915 C C . GLY A 1 241 ? -6.918 -46.5 -28.141 1 88.88 241 GLY A C 1
ATOM 1916 O O . GLY A 1 241 ? -6.066 -45.781 -28.688 1 88.88 241 GLY A O 1
ATOM 1917 N N . ARG A 1 242 ? -7.812 -46.031 -27.328 1 91.5 242 ARG A N 1
ATOM 1918 C CA . ARG A 1 242 ? -7.91 -44.594 -27.062 1 91.5 242 ARG A CA 1
ATOM 1919 C C . ARG A 1 242 ? -6.73 -44.094 -26.219 1 91.5 242 ARG A C 1
ATOM 1921 O O . ARG A 1 242 ? -6.137 -43.062 -26.516 1 91.5 242 ARG A O 1
ATOM 1928 N N . MET A 1 243 ? -6.301 -44.812 -25.234 1 93.31 243 MET A N 1
ATOM 1929 C CA . MET A 1 243 ? -5.254 -44.406 -24.312 1 93.31 243 MET A CA 1
ATOM 1930 C C . MET A 1 243 ? -3.887 -44.406 -24.984 1 93.31 243 MET A C 1
ATOM 1932 O O . MET A 1 243 ? -3.041 -43.562 -24.688 1 93.31 243 MET A O 1
ATOM 1936 N N . MET A 1 244 ? -3.717 -45.406 -25.906 1 92.31 244 MET A N 1
ATOM 1937 C CA . MET A 1 244 ? -2.422 -45.531 -26.578 1 92.31 244 MET A CA 1
ATOM 1938 C C . MET A 1 244 ? -2.137 -44.281 -27.422 1 92.31 244 MET A C 1
ATOM 1940 O O . MET A 1 244 ? -0.978 -43.969 -27.688 1 92.31 244 MET A O 1
ATOM 1944 N N . LYS A 1 245 ? -3.258 -43.594 -27.75 1 91.69 245 LYS A N 1
ATOM 1945 C CA . LYS A 1 245 ? -3.102 -42.375 -28.547 1 91.69 245 LYS A CA 1
ATOM 1946 C C . LYS A 1 245 ? -2.377 -41.281 -27.766 1 91.69 245 LYS A C 1
ATOM 1948 O O . LYS A 1 245 ? -1.791 -40.375 -28.359 1 91.69 245 LYS A O 1
ATOM 1953 N N . PHE A 1 246 ? -2.436 -41.406 -26.438 1 94.25 246 PHE A N 1
ATOM 1954 C CA . PHE A 1 246 ? -1.861 -40.375 -25.609 1 94.25 246 PHE A CA 1
ATOM 1955 C C . PHE A 1 246 ? -0.432 -40.719 -25.203 1 94.25 246 PHE A C 1
ATOM 1957 O O . PHE A 1 246 ? 0.238 -39.906 -24.547 1 94.25 246 PHE A O 1
ATOM 1964 N N . ILE A 1 247 ? 0.111 -41.906 -25.594 1 93.38 247 ILE A N 1
ATOM 1965 C CA . ILE A 1 247 ? 1.497 -42.281 -25.344 1 93.38 247 ILE A CA 1
ATOM 1966 C C . ILE A 1 247 ? 2.393 -41.719 -26.438 1 93.38 247 ILE A C 1
ATOM 1968 O O . ILE A 1 247 ? 2.053 -41.781 -27.625 1 93.38 247 ILE A O 1
ATOM 1972 N N . HIS A 1 248 ? 3.498 -41.219 -26 1 91.5 248 HIS A N 1
ATOM 1973 C CA . HIS A 1 248 ? 4.438 -40.656 -26.953 1 91.5 248 HIS A CA 1
ATOM 1974 C C . HIS A 1 248 ? 5.457 -41.688 -27.406 1 91.5 248 HIS A C 1
ATOM 1976 O O . HIS A 1 248 ? 6.582 -41.719 -26.891 1 91.5 248 HIS A O 1
ATOM 1982 N N . PHE A 1 249 ? 5.156 -42.5 -28.359 1 90.12 249 PHE A N 1
ATOM 1983 C CA . PHE A 1 249 ? 5.965 -43.656 -28.781 1 90.12 249 PHE A CA 1
ATOM 1984 C C . PHE A 1 249 ? 7.266 -43.188 -29.422 1 90.12 249 PHE A C 1
ATOM 1986 O O . PHE A 1 249 ? 8.258 -43.906 -29.438 1 90.12 249 PHE A O 1
ATOM 1993 N N . LYS A 1 250 ? 7.227 -41.938 -29.875 1 82.88 250 LYS A N 1
ATOM 1994 C CA . LYS A 1 250 ? 8.414 -41.375 -30.5 1 82.88 250 LYS A CA 1
ATOM 1995 C C . LYS A 1 250 ? 9.562 -41.25 -29.5 1 82.88 250 LYS A C 1
ATOM 1997 O O . LYS A 1 250 ? 10.727 -41.188 -29.875 1 82.88 250 LYS A O 1
ATOM 2002 N N . GLU A 1 251 ? 9.242 -41.25 -28.25 1 86.38 251 GLU A N 1
ATOM 2003 C CA . GLU A 1 251 ? 10.25 -41.062 -27.219 1 86.38 251 GLU A CA 1
ATOM 2004 C C . GLU A 1 251 ? 10.648 -42.375 -26.578 1 86.38 251 GLU A C 1
ATOM 2006 O O . GLU A 1 251 ? 11.406 -42.406 -25.609 1 86.38 251 GLU A O 1
ATOM 2011 N N . ILE A 1 252 ? 10.219 -43.469 -27.109 1 89.12 252 ILE A N 1
ATOM 2012 C CA . ILE A 1 252 ? 10.555 -44.781 -26.578 1 89.12 252 ILE A CA 1
ATOM 2013 C C . ILE A 1 252 ? 11.516 -45.5 -27.531 1 89.12 252 ILE A C 1
ATOM 2015 O O . ILE A 1 252 ? 11.203 -45.719 -28.703 1 89.12 252 ILE A O 1
ATOM 2019 N N . SER A 1 253 ? 12.664 -45.906 -26.984 1 86.31 253 SER A N 1
ATOM 2020 C CA . SER A 1 253 ? 13.656 -46.594 -27.812 1 86.31 253 SER A CA 1
ATOM 2021 C C . SER A 1 253 ? 13.148 -47.969 -28.25 1 86.31 253 SER A C 1
ATOM 2023 O O . SER A 1 253 ? 12.32 -48.562 -27.562 1 86.31 253 SER A O 1
ATOM 2025 N N . SER A 1 254 ? 13.609 -48.531 -29.344 1 84.81 254 SER A N 1
ATOM 2026 C CA . SER A 1 254 ? 13.172 -49.812 -29.906 1 84.81 254 SER A CA 1
ATOM 2027 C C . SER A 1 254 ? 13.492 -50.969 -28.953 1 84.81 254 SER A C 1
ATOM 2029 O O . SER A 1 254 ? 12.695 -51.875 -28.797 1 84.81 254 SER A O 1
ATOM 2031 N N . LYS A 1 255 ? 14.688 -50.781 -28.391 1 88.88 255 LYS A N 1
ATOM 2032 C CA . LYS A 1 255 ? 15.094 -51.844 -27.453 1 88.88 255 LYS A CA 1
ATOM 2033 C C . LYS A 1 255 ? 14.117 -51.938 -26.281 1 88.88 255 LYS A C 1
ATOM 2035 O O . LYS A 1 255 ? 13.68 -53.031 -25.922 1 88.88 255 LYS A O 1
ATOM 2040 N N . LYS A 1 256 ? 13.797 -50.844 -25.797 1 91 256 LYS A N 1
ATOM 2041 C CA . LYS A 1 256 ? 12.891 -50.812 -24.656 1 91 256 LYS A CA 1
ATOM 2042 C C . LYS A 1 256 ? 11.484 -51.25 -25.062 1 91 256 LYS A C 1
ATOM 2044 O O . LYS A 1 256 ? 10.812 -51.969 -24.297 1 91 256 LYS A O 1
ATOM 2049 N N . LEU A 1 257 ? 11.008 -50.781 -26.203 1 91.38 257 LEU A N 1
ATOM 2050 C CA . LEU A 1 257 ? 9.688 -51.188 -26.688 1 91.38 257 LEU A CA 1
ATOM 2051 C C . LEU A 1 257 ? 9.609 -52.688 -26.875 1 91.38 257 LEU A C 1
ATOM 2053 O O . LEU A 1 257 ? 8.625 -53.344 -26.5 1 91.38 257 LEU A O 1
ATOM 2057 N N . GLU A 1 258 ? 10.68 -53.312 -27.438 1 88.88 258 GLU A N 1
ATOM 2058 C CA . GLU A 1 258 ? 10.719 -54.75 -27.641 1 88.88 258 GLU A CA 1
ATOM 2059 C C . GLU A 1 258 ? 10.656 -55.5 -26.312 1 88.88 258 GLU A C 1
ATOM 2061 O O . GLU A 1 258 ? 9.977 -56.5 -26.203 1 88.88 258 GLU A O 1
ATOM 2066 N N . ASN A 1 259 ? 11.438 -54.969 -25.484 1 90.38 259 ASN A N 1
ATOM 2067 C CA . ASN A 1 259 ? 11.438 -55.594 -24.156 1 90.38 259 ASN A CA 1
ATOM 2068 C C . ASN A 1 259 ? 10.039 -55.594 -23.547 1 90.38 259 ASN A C 1
ATOM 2070 O O . ASN A 1 259 ? 9.617 -56.594 -22.953 1 90.38 259 ASN A O 1
ATOM 2074 N N . ILE A 1 260 ? 9.336 -54.5 -23.672 1 89.25 260 ILE A N 1
ATOM 2075 C CA . ILE A 1 260 ? 7.992 -54.375 -23.125 1 89.25 260 ILE A CA 1
ATOM 2076 C C . ILE A 1 260 ? 7.039 -55.312 -23.859 1 89.25 260 ILE A C 1
ATOM 2078 O O . ILE A 1 260 ? 6.203 -55.969 -23.234 1 89.25 260 ILE A O 1
ATOM 2082 N N . LEU A 1 261 ? 7.121 -55.469 -25.141 1 86.44 261 LEU A N 1
ATOM 2083 C CA . LEU A 1 261 ? 6.273 -56.344 -25.938 1 86.44 261 LEU A CA 1
ATOM 2084 C C . LEU A 1 261 ? 6.52 -57.812 -25.578 1 86.44 261 LEU A C 1
ATOM 2086 O O . LEU A 1 261 ? 5.578 -58.594 -25.5 1 86.44 261 LEU A O 1
ATOM 2090 N N . HIS A 1 262 ? 7.793 -58.156 -25.312 1 84.5 262 HIS A N 1
ATOM 2091 C CA . HIS A 1 262 ? 8.148 -59.5 -24.906 1 84.5 262 HIS A CA 1
ATOM 2092 C C . HIS A 1 262 ? 7.488 -59.875 -23.594 1 84.5 262 HIS A C 1
ATOM 2094 O O . HIS A 1 262 ? 6.973 -61 -23.438 1 84.5 262 HIS A O 1
ATOM 2100 N N . VAL A 1 263 ? 7.551 -59 -22.766 1 81.38 263 VAL A N 1
ATOM 2101 C CA . VAL A 1 263 ? 6.938 -59.219 -21.453 1 81.38 263 VAL A CA 1
ATOM 2102 C C . VAL A 1 263 ? 5.43 -59.375 -21.625 1 81.38 263 VAL A C 1
ATOM 2104 O O . VAL A 1 263 ? 4.82 -60.25 -20.984 1 81.38 263 VAL A O 1
ATOM 2107 N N . CYS A 1 264 ? 4.77 -58.625 -22.5 1 77.69 264 CYS A N 1
ATOM 2108 C CA . CYS A 1 264 ? 3.336 -58.719 -22.75 1 77.69 264 CYS A CA 1
ATOM 2109 C C . CYS A 1 264 ? 2.961 -60.062 -23.375 1 77.69 264 CYS A C 1
ATOM 2111 O O . CYS A 1 264 ? 1.884 -60.594 -23.094 1 77.69 264 CYS A O 1
ATOM 2113 N N . LEU A 1 265 ? 3.807 -60.625 -24.156 1 75.69 265 LEU A N 1
ATOM 2114 C CA . LEU A 1 265 ? 3.529 -61.875 -24.844 1 75.69 265 LE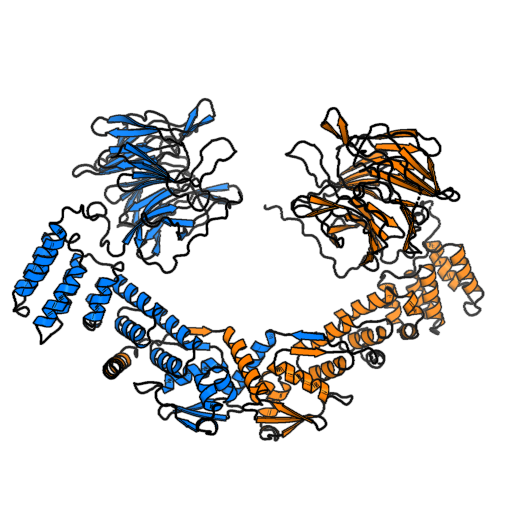U A CA 1
ATOM 2115 C C . LEU A 1 265 ? 3.682 -63.062 -23.906 1 75.69 265 LEU A C 1
ATOM 2117 O O . LEU A 1 265 ? 3.008 -64.062 -24.078 1 75.69 265 LEU A O 1
ATOM 2121 N N . GLN A 1 266 ? 4.594 -63 -22.969 1 74.5 266 GLN A N 1
ATOM 2122 C CA . GLN A 1 266 ? 4.867 -64.125 -22.078 1 74.5 266 GLN A CA 1
ATOM 2123 C C . GLN A 1 266 ? 3.832 -64.188 -20.953 1 74.5 266 GLN A C 1
ATOM 2125 O O . GLN A 1 266 ? 3.629 -65.25 -20.359 1 74.5 266 GLN A O 1
ATOM 2130 N N . ASP A 1 267 ? 3.289 -63.094 -20.688 1 66.81 267 ASP A N 1
ATOM 2131 C CA . ASP A 1 267 ? 2.338 -63.062 -19.578 1 66.81 267 ASP A CA 1
ATOM 2132 C C . ASP A 1 267 ? 1.022 -63.75 -19.984 1 66.81 267 ASP A C 1
ATOM 2134 O O . ASP A 1 267 ? 0.354 -63.312 -20.922 1 66.81 267 ASP A O 1
ATOM 2138 N N . ARG A 1 268 ? 0.646 -65 -19.5 1 59.91 268 ARG A N 1
ATOM 2139 C CA . ARG A 1 268 ? -0.469 -65.875 -19.781 1 59.91 268 ARG A CA 1
ATOM 2140 C C . ARG A 1 268 ? -1.806 -65.188 -19.547 1 59.91 268 ARG A C 1
ATOM 2142 O O . ARG A 1 268 ? -2.824 -65.562 -20.125 1 59.91 268 ARG A O 1
ATOM 2149 N N . ARG A 1 269 ? -1.838 -64.25 -18.625 1 59.34 269 ARG A N 1
ATOM 2150 C CA . ARG A 1 269 ? -3.078 -63.562 -18.312 1 59.34 269 ARG A CA 1
ATOM 2151 C C . ARG A 1 269 ? -3.559 -62.75 -19.516 1 59.34 269 ARG A C 1
ATOM 2153 O O . ARG A 1 269 ? -4.734 -62.406 -19.594 1 59.34 269 ARG A O 1
ATOM 2160 N N . LEU A 1 270 ? -2.568 -62.5 -20.219 1 57.25 270 LEU A N 1
ATOM 2161 C CA . LEU A 1 270 ? -2.842 -61.781 -21.453 1 57.25 270 LEU A CA 1
ATOM 2162 C C . LEU A 1 270 ? -3.115 -62.75 -22.594 1 57.25 270 LEU A C 1
ATOM 2164 O O . LEU A 1 270 ? -2.199 -63.094 -23.344 1 57.25 270 LEU A O 1
ATOM 2168 N N . GLN A 1 271 ? -3.885 -63.656 -22.328 1 55.59 271 GLN A N 1
ATOM 2169 C CA . GLN A 1 271 ? -4.223 -64.75 -23.234 1 55.59 271 GLN A CA 1
ATOM 2170 C C . GLN A 1 271 ? -4.398 -64.25 -24.656 1 55.59 271 GLN A C 1
ATOM 2172 O O . GLN A 1 271 ? -4.527 -65 -25.609 1 55.59 271 GLN A O 1
ATOM 2177 N N . SER A 1 272 ? -4.578 -62.844 -24.781 1 60.88 272 SER A N 1
ATOM 2178 C CA . SER A 1 272 ? -4.957 -62.469 -26.141 1 60.88 272 SER A CA 1
ATOM 2179 C C . SER A 1 272 ? -3.816 -61.719 -26.844 1 60.88 272 SER A C 1
ATOM 2181 O O . SER A 1 272 ? -3.201 -60.844 -26.266 1 60.88 272 SER A O 1
ATOM 2183 N N . PRO A 1 273 ? -3.299 -62.25 -27.906 1 67.38 273 PRO A N 1
ATOM 2184 C CA . PRO A 1 273 ? -2.271 -61.656 -28.75 1 67.38 273 PRO A CA 1
ATOM 2185 C C . PRO A 1 273 ? -2.641 -60.25 -29.219 1 67.38 273 PRO A C 1
ATOM 2187 O O . PRO A 1 273 ? -1.935 -59.656 -30.031 1 67.38 273 PRO A O 1
ATOM 2190 N N . VAL A 1 274 ? -3.631 -59.594 -28.531 1 77.44 274 VAL A N 1
ATOM 2191 C CA . VAL A 1 274 ? -4.176 -58.344 -29.062 1 77.44 274 VAL A CA 1
ATOM 2192 C C . VAL A 1 274 ? -3.354 -57.188 -28.547 1 77.44 274 VAL A C 1
ATOM 2194 O O . VAL A 1 274 ? -3.168 -56.188 -29.25 1 77.44 274 VAL A O 1
ATOM 2197 N N . TRP A 1 275 ? -2.66 -57.281 -27.422 1 79.25 275 TRP A N 1
ATOM 2198 C CA . TRP A 1 275 ? -1.988 -56.156 -26.812 1 79.25 275 TRP A CA 1
ATOM 2199 C C . TRP A 1 275 ? -0.758 -55.75 -27.609 1 79.25 275 TRP A C 1
ATOM 2201 O O . TRP A 1 275 ? -0.614 -54.594 -27.984 1 79.25 275 TRP A O 1
ATOM 2211 N N . PRO A 1 276 ? 0.027 -56.719 -27.859 1 83.25 276 PRO A N 1
ATOM 2212 C CA . PRO A 1 276 ? 1.188 -56.344 -28.672 1 83.25 276 PRO A CA 1
ATOM 2213 C C . PRO A 1 276 ? 0.797 -55.781 -30.031 1 83.25 276 PRO A C 1
ATOM 2215 O O . PRO A 1 276 ? 1.48 -54.875 -30.547 1 83.25 276 PRO A O 1
ATOM 2218 N N . LYS A 1 277 ? -0.378 -56.219 -30.484 1 84.31 277 LYS A N 1
ATOM 2219 C CA . LYS A 1 277 ? -0.839 -55.719 -31.781 1 84.31 277 LYS A CA 1
ATOM 2220 C C . LYS A 1 277 ? -1.26 -54.25 -31.672 1 84.31 277 LYS A C 1
ATOM 2222 O O . LYS A 1 277 ? -0.925 -53.438 -32.531 1 84.31 277 LYS A O 1
ATOM 2227 N N . ILE A 1 278 ? -1.935 -53.875 -30.641 1 87.56 278 ILE A N 1
ATOM 2228 C CA . ILE A 1 278 ? -2.416 -52.531 -30.438 1 87.56 278 ILE A CA 1
ATOM 2229 C C . ILE A 1 278 ? -1.23 -51.594 -30.234 1 87.56 278 ILE A C 1
ATOM 2231 O O . ILE A 1 278 ? -1.191 -50.5 -30.812 1 87.56 278 ILE A O 1
ATOM 2235 N N . ILE A 1 279 ? -0.284 -52 -29.469 1 88.94 279 ILE A N 1
ATOM 2236 C CA . ILE A 1 279 ? 0.892 -51.188 -29.156 1 88.94 279 ILE A CA 1
ATOM 2237 C C . ILE A 1 279 ? 1.71 -50.969 -30.422 1 88.94 279 ILE A C 1
ATOM 2239 O O . ILE A 1 279 ? 2.088 -49.812 -30.719 1 88.94 279 ILE A O 1
ATOM 2243 N N . LEU A 1 280 ? 1.894 -52.094 -31.094 1 87.69 280 LEU A N 1
ATOM 2244 C CA . LEU A 1 280 ? 2.709 -52 -32.281 1 87.69 280 LEU A CA 1
ATOM 2245 C C . LEU A 1 280 ? 2.012 -51.156 -33.344 1 87.69 280 LEU A C 1
ATOM 2247 O O . LEU A 1 280 ? 2.662 -50.406 -34.094 1 87.69 280 LEU A O 1
ATOM 2251 N N . HIS A 1 281 ? 0.715 -51.281 -33.438 1 86.5 281 HIS A N 1
ATOM 2252 C CA . HIS A 1 281 ? -0.055 -50.5 -34.406 1 86.5 281 HIS A CA 1
ATOM 2253 C C . HIS A 1 281 ? 0.134 -49 -34.125 1 86.5 281 HIS A C 1
ATOM 2255 O O . HIS A 1 281 ? 0.41 -48.219 -35.062 1 86.5 281 HIS A O 1
ATOM 2261 N N . GLU A 1 282 ? 0.018 -48.656 -32.875 1 89.19 282 GLU A N 1
ATOM 2262 C CA . GLU A 1 282 ? 0.13 -47.25 -32.562 1 89.19 282 GLU A CA 1
ATOM 2263 C C . GLU A 1 282 ? 1.573 -46.781 -32.656 1 89.19 282 GLU A C 1
ATOM 2265 O O . GLU A 1 282 ? 1.824 -45.656 -33.125 1 89.19 282 GLU A O 1
ATOM 2270 N N . ALA A 1 283 ? 2.512 -47.562 -32.25 1 88.5 283 ALA A N 1
ATOM 2271 C CA . ALA A 1 283 ? 3.926 -47.219 -32.375 1 88.5 283 ALA A CA 1
ATOM 2272 C C . ALA A 1 283 ? 4.301 -46.938 -33.812 1 88.5 283 ALA A C 1
ATOM 2274 O O . ALA A 1 283 ? 4.996 -45.969 -34.125 1 88.5 283 ALA A O 1
ATOM 2275 N N . PHE A 1 284 ? 3.805 -47.844 -34.625 1 86.06 284 PHE A N 1
ATOM 2276 C CA . PHE A 1 284 ? 4.074 -47.688 -36.062 1 86.06 284 PHE A CA 1
ATOM 2277 C C . PHE A 1 284 ? 3.414 -46.438 -36.594 1 86.06 284 PHE A C 1
ATOM 2279 O O . PHE A 1 284 ? 4.008 -45.719 -37.406 1 86.06 284 PHE A O 1
ATOM 2286 N N . ALA A 1 285 ? 2.258 -46.219 -36.219 1 85.62 285 ALA A N 1
ATOM 2287 C CA . ALA A 1 285 ? 1.514 -45.031 -36.656 1 85.62 285 ALA A CA 1
ATOM 2288 C C . ALA A 1 285 ? 2.246 -43.75 -36.312 1 85.62 285 ALA A C 1
ATOM 2290 O O . ALA A 1 285 ? 2.287 -42.812 -37.125 1 85.62 285 ALA A O 1
ATOM 2291 N N . GLN A 1 286 ? 2.916 -43.688 -35.156 1 84.94 286 GLN A N 1
ATOM 2292 C CA . GLN A 1 286 ? 3.561 -42.469 -34.688 1 84.94 286 GLN A CA 1
ATOM 2293 C C . GLN A 1 286 ? 4.969 -42.312 -35.25 1 84.94 286 GLN A C 1
ATOM 2295 O O . GLN A 1 286 ? 5.473 -41.219 -35.406 1 84.94 286 GLN A O 1
ATOM 2300 N N . THR A 1 287 ? 5.797 -43.469 -35.438 1 80.19 287 THR A N 1
ATOM 2301 C CA . THR A 1 287 ? 7.195 -43.438 -35.812 1 80.19 287 THR A CA 1
ATOM 2302 C C . THR A 1 287 ? 7.32 -43.281 -37.344 1 80.19 287 THR A C 1
ATOM 2304 O O . THR A 1 287 ? 8.328 -42.781 -37.844 1 80.19 287 THR A O 1
ATOM 2307 N N . ASN A 1 288 ? 6.672 -44.125 -38.219 1 69.19 288 ASN A N 1
ATOM 2308 C CA . ASN A 1 288 ? 6.77 -44.031 -39.656 1 69.19 288 ASN A CA 1
ATOM 2309 C C . ASN A 1 288 ? 6.555 -42.594 -40.125 1 69.19 288 ASN A C 1
ATOM 2311 O O . ASN A 1 288 ? 6.871 -42.281 -41.281 1 69.19 288 ASN A O 1
ATOM 2315 N N . GLY A 1 289 ? 6.004 -41.844 -39.469 1 55.25 289 GLY A N 1
ATOM 2316 C CA . GLY A 1 289 ? 5.906 -40.469 -39.906 1 55.25 289 GLY A CA 1
ATOM 2317 C C . GLY A 1 289 ? 7.145 -39.625 -39.625 1 55.25 289 GLY A C 1
ATOM 2318 O O . GLY A 1 289 ? 7.914 -39.969 -38.719 1 55.25 289 GLY A O 1
ATOM 2319 N N . HIS A 1 290 ? 8.055 -39.188 -40.688 1 47.66 290 HIS A N 1
ATOM 2320 C CA . HIS A 1 290 ? 9.312 -38.469 -40.781 1 47.66 290 HIS A CA 1
ATOM 2321 C C . HIS A 1 290 ? 9.414 -37.438 -39.625 1 47.66 290 HIS A C 1
ATOM 2323 O O . HIS A 1 290 ? 10.227 -36.531 -39.688 1 47.66 290 HIS A O 1
ATOM 2329 N N . SER A 1 291 ? 8.438 -37.312 -38.75 1 45.38 291 SER A N 1
ATOM 2330 C CA . SER A 1 291 ? 8.625 -36.094 -38 1 45.38 291 SER A CA 1
ATOM 2331 C C . SER A 1 291 ? 9.844 -36.188 -37.094 1 45.38 291 SER A C 1
ATOM 2333 O O . SER A 1 291 ? 10.125 -37.25 -36.531 1 45.38 291 SER A O 1
ATOM 2335 N N . VAL A 1 292 ? 10.953 -35.469 -37.375 1 41.84 292 VAL A N 1
ATOM 2336 C CA . VAL A 1 292 ? 12.148 -35.125 -36.625 1 41.84 292 VAL A CA 1
ATOM 2337 C C . VAL A 1 292 ? 11.812 -35.062 -35.125 1 41.84 292 VAL A C 1
ATOM 2339 O O . VAL A 1 292 ? 11.031 -34.219 -34.719 1 41.84 292 VAL A O 1
ATOM 2342 N N . SER A 1 293 ? 11.398 -36.125 -34.5 1 41.94 293 SER A N 1
ATOM 2343 C CA . SER A 1 293 ? 11.117 -36.062 -33.062 1 41.94 293 SER A CA 1
ATOM 2344 C C . SER A 1 293 ? 12.039 -35.094 -32.344 1 41.94 293 SER A C 1
ATOM 2346 O O . SER A 1 293 ? 13.234 -35.031 -32.656 1 41.94 293 SER A O 1
ATOM 2348 N N . LEU A 1 294 ? 11.539 -34.062 -31.969 1 41 294 LEU A N 1
ATOM 2349 C CA . LEU A 1 294 ? 12.141 -33.188 -30.984 1 41 294 LEU A CA 1
ATOM 2350 C C . LEU A 1 294 ? 13.016 -33.969 -30 1 41 294 LEU A C 1
ATOM 2352 O O . LEU A 1 294 ? 13.578 -33.375 -29.062 1 41 294 LEU A O 1
ATOM 2356 N N . THR A 1 295 ? 12.906 -35.312 -29.969 1 42.84 295 THR A N 1
ATOM 2357 C CA . THR A 1 295 ? 13.617 -36.062 -28.938 1 42.84 295 THR A CA 1
ATOM 2358 C C . THR A 1 295 ? 15.125 -35.938 -29.125 1 42.84 295 THR A C 1
ATOM 2360 O O . THR A 1 295 ? 15.898 -36.219 -28.203 1 42.84 295 THR A O 1
ATOM 2363 N N . ARG A 1 296 ? 15.609 -35.844 -30.391 1 43.09 296 ARG A N 1
ATOM 2364 C CA . ARG A 1 296 ? 17.047 -36 -30.562 1 43.09 296 ARG A CA 1
ATOM 2365 C C . ARG A 1 296 ? 17.812 -34.938 -29.75 1 43.09 296 ARG A C 1
ATOM 2367 O O . ARG A 1 296 ? 18.875 -35.219 -29.219 1 43.09 296 ARG A O 1
ATOM 2374 N N . SER A 1 297 ? 17.234 -33.688 -29.984 1 43.25 297 SER A N 1
ATOM 2375 C CA . SER A 1 297 ? 18.094 -32.656 -29.406 1 43.25 297 SER A CA 1
ATOM 2376 C C . SER A 1 297 ? 18.062 -32.719 -27.891 1 43.25 297 SER A C 1
ATOM 2378 O O . SER A 1 297 ? 18.922 -32.125 -27.219 1 43.25 297 SER A O 1
ATOM 2380 N N . TYR A 1 298 ? 16.719 -33.062 -27.266 1 45.03 298 TYR A N 1
ATOM 2381 C CA . TYR A 1 298 ? 16.719 -32.969 -25.812 1 45.03 298 TYR A CA 1
ATOM 2382 C C . TYR A 1 298 ? 17.281 -34.25 -25.188 1 45.03 298 TYR A C 1
ATOM 2384 O O . TYR A 1 298 ? 16.516 -35.094 -24.703 1 45.03 298 TYR A O 1
ATOM 2392 N N . GLY A 1 299 ? 17.859 -34.938 -25.844 1 52.56 299 GLY A N 1
ATOM 2393 C CA . GLY A 1 299 ? 18.547 -36 -25.172 1 52.56 299 GLY A CA 1
ATOM 2394 C C . GLY A 1 299 ? 18.688 -35.781 -23.688 1 52.56 299 GLY A C 1
ATOM 2395 O O . GLY A 1 299 ? 19.109 -36.688 -22.953 1 52.56 299 GLY A O 1
ATOM 2396 N N . VAL A 1 300 ? 18.172 -34.594 -23.406 1 63.88 300 VAL A N 1
ATOM 2397 C CA . VAL A 1 300 ? 18.5 -34.125 -22.062 1 63.88 300 VAL A CA 1
ATOM 2398 C C . VAL A 1 300 ? 17.359 -34.438 -21.109 1 63.88 300 VAL A C 1
ATOM 2400 O O . VAL A 1 300 ? 17.562 -34.688 -19.922 1 63.88 300 VAL A O 1
ATOM 2403 N N . LEU A 1 301 ? 16.094 -34.562 -21.781 1 75.06 301 LEU A N 1
ATOM 2404 C CA . LEU A 1 301 ? 14.977 -34.688 -20.859 1 75.06 301 LEU A CA 1
ATOM 2405 C C . LEU A 1 301 ? 14.648 -36.156 -20.625 1 75.06 301 LEU A C 1
ATOM 2407 O O . LEU A 1 301 ? 14.766 -36.969 -21.547 1 75.06 301 LEU A O 1
ATOM 2411 N N . LEU A 1 302 ? 14.336 -36.469 -19.516 1 78.62 302 LEU A N 1
ATOM 2412 C CA . LEU A 1 302 ? 13.812 -37.781 -19.188 1 78.62 302 LEU A CA 1
ATOM 2413 C C . LEU A 1 302 ? 12.508 -38.031 -19.922 1 78.62 302 LEU A C 1
ATOM 2415 O O . LEU A 1 302 ? 12.289 -39.156 -20.422 1 78.62 302 LEU A O 1
ATOM 2419 N N . ASN A 1 303 ? 11.641 -37.031 -20.078 1 86.44 303 ASN A N 1
ATOM 2420 C CA . ASN A 1 303 ? 10.312 -37.062 -20.703 1 86.44 303 ASN A CA 1
ATOM 2421 C C . ASN A 1 303 ? 9.875 -35.656 -21.141 1 86.44 303 ASN A C 1
ATOM 2423 O O . ASN A 1 303 ? 9.953 -34.719 -20.359 1 86.44 303 ASN A O 1
ATOM 2427 N N . SER A 1 304 ? 9.344 -35.469 -22.328 1 85 304 SER A N 1
ATOM 2428 C CA . SER A 1 304 ? 9 -34.156 -22.844 1 85 304 SER A CA 1
ATOM 2429 C C . SER A 1 304 ? 7.523 -33.844 -22.609 1 85 304 SER A C 1
ATOM 2431 O O . SER A 1 304 ? 7.062 -32.75 -22.938 1 85 304 SER A O 1
ATOM 2433 N N . ARG A 1 305 ? 6.887 -34.688 -21.969 1 88.44 305 ARG A N 1
ATOM 2434 C CA . ARG A 1 305 ? 5.461 -34.469 -21.734 1 88.44 305 ARG A CA 1
ATOM 2435 C C . ARG A 1 305 ? 5.215 -33.156 -21 1 88.44 305 ARG A C 1
ATOM 2437 O O . ARG A 1 305 ? 5.84 -32.875 -19.984 1 88.44 305 ARG A O 1
ATOM 2444 N N . GLY A 1 306 ? 4.328 -32.438 -21.609 1 88.25 306 GLY A N 1
ATOM 2445 C CA . GLY A 1 306 ? 3.881 -31.219 -20.969 1 88.25 306 GLY A CA 1
ATOM 2446 C C . GLY A 1 306 ? 4.949 -30.141 -20.938 1 88.25 306 GLY A C 1
ATOM 2447 O O . GLY A 1 306 ? 4.777 -29.109 -20.281 1 88.25 306 GLY A O 1
ATOM 2448 N N . MET A 1 307 ? 6.047 -30.406 -21.516 1 88.69 307 MET A N 1
ATOM 2449 C CA . MET A 1 307 ? 7.152 -29.453 -21.516 1 88.69 307 MET A CA 1
ATOM 2450 C C . MET A 1 307 ? 7.242 -28.734 -22.859 1 88.69 307 MET A C 1
ATOM 2452 O O . MET A 1 307 ? 6.875 -29.297 -23.891 1 88.69 307 MET A O 1
ATOM 2456 N N . GLU A 1 308 ? 7.578 -27.562 -22.703 1 85.94 308 GLU A N 1
ATOM 2457 C CA . GLU A 1 308 ? 7.762 -26.781 -23.922 1 85.94 308 GLU A CA 1
ATOM 2458 C C . GLU A 1 308 ? 8.992 -25.891 -23.828 1 85.94 308 GLU A C 1
ATOM 2460 O O . GLU A 1 308 ? 9.273 -25.312 -22.781 1 85.94 308 GLU A O 1
ATOM 2465 N N . GLN A 1 309 ? 9.789 -25.875 -24.891 1 87.88 309 GLN A N 1
ATOM 2466 C CA . GLN A 1 309 ? 10.969 -25.016 -24.938 1 87.88 309 GLN A CA 1
ATOM 2467 C C . GLN A 1 309 ? 10.578 -23.547 -24.922 1 87.88 309 GLN A C 1
ATOM 2469 O O . GLN A 1 309 ? 9.641 -23.141 -25.609 1 87.88 309 GLN A O 1
ATOM 2474 N N . ALA A 1 310 ? 11.258 -22.969 -24.016 1 90 310 ALA A N 1
ATOM 2475 C CA . ALA A 1 310 ? 11 -21.531 -23.875 1 90 310 ALA A CA 1
ATOM 2476 C C . ALA A 1 310 ? 12.312 -20.75 -23.875 1 90 310 ALA A C 1
ATOM 2478 O O . ALA A 1 310 ? 13.367 -21.297 -23.562 1 90 310 ALA A O 1
ATOM 2479 N N . ILE A 1 311 ? 12.188 -19.453 -24.359 1 91.75 311 ILE A N 1
ATOM 2480 C CA . ILE A 1 311 ? 13.297 -18.516 -24.219 1 91.75 311 ILE A CA 1
ATOM 2481 C C . ILE A 1 311 ? 13.234 -17.828 -22.859 1 91.75 311 ILE A C 1
ATOM 2483 O O . ILE A 1 311 ? 12.188 -17.297 -22.484 1 91.75 311 ILE A O 1
ATOM 2487 N N . LEU A 1 312 ? 14.398 -17.969 -22.203 1 93.38 312 LEU A N 1
ATOM 2488 C CA . LEU A 1 312 ? 14.445 -17.281 -20.922 1 93.38 312 LEU A CA 1
ATOM 2489 C C . LEU A 1 312 ? 15.281 -16.016 -21 1 93.38 312 LEU A C 1
ATOM 2491 O O . LEU A 1 312 ? 16.344 -16 -21.625 1 93.38 312 LEU A O 1
ATOM 2495 N N . LYS A 1 313 ? 14.641 -15.016 -20.5 1 92.56 313 LYS A N 1
ATOM 2496 C CA . LYS A 1 313 ? 15.406 -13.82 -20.172 1 92.56 313 LYS A CA 1
ATOM 2497 C C . LYS A 1 313 ? 15.797 -13.789 -18.703 1 92.56 313 LYS A C 1
ATOM 2499 O O . LYS A 1 313 ? 14.93 -13.797 -17.828 1 92.56 313 LYS A O 1
ATOM 2504 N N . ILE A 1 314 ? 17.172 -13.727 -18.438 1 94.75 314 ILE A N 1
ATOM 2505 C CA . ILE A 1 314 ? 17.641 -13.891 -17.078 1 94.75 314 ILE A CA 1
ATOM 2506 C C . ILE A 1 314 ? 18.281 -12.602 -16.594 1 94.75 314 ILE A C 1
ATOM 2508 O O . ILE A 1 314 ? 19.328 -12.188 -17.109 1 94.75 314 ILE A O 1
ATOM 2512 N N . GLY A 1 315 ? 17.719 -12.047 -15.547 1 92.06 315 GLY A N 1
ATOM 2513 C CA . GLY A 1 315 ? 18.266 -10.859 -14.914 1 92.06 315 GLY A CA 1
ATOM 2514 C C . GLY A 1 315 ? 18.484 -9.719 -15.891 1 92.06 315 GLY A C 1
ATOM 2515 O O . GLY A 1 315 ? 17.688 -9.508 -16.812 1 92.06 315 GLY A O 1
ATOM 2516 N N . GLY A 1 316 ? 19.5 -8.891 -15.5 1 90.38 316 GLY A N 1
ATOM 2517 C CA . GLY A 1 316 ? 19.844 -7.734 -16.312 1 90.38 316 GLY A CA 1
ATOM 2518 C C . GLY A 1 316 ? 19.422 -6.418 -15.688 1 90.38 316 GLY A C 1
ATOM 2519 O O . GLY A 1 316 ? 19.297 -6.312 -14.469 1 90.38 316 GLY A O 1
ATOM 2520 N N . PHE A 1 317 ? 19.375 -5.48 -16.609 1 83.38 317 PHE A N 1
ATOM 2521 C CA . PHE A 1 317 ? 19 -4.137 -16.203 1 83.38 317 PHE A CA 1
ATOM 2522 C C . PHE A 1 317 ? 17.719 -3.695 -16.922 1 83.38 317 PHE A C 1
ATOM 2524 O O . PHE A 1 317 ? 17.516 -4.031 -18.094 1 83.38 317 PHE A O 1
ATOM 2531 N N . GLY A 1 318 ? 16.859 -2.99 -16.094 1 76.38 318 GLY A N 1
ATOM 2532 C CA . GLY A 1 318 ? 15.695 -2.33 -16.672 1 76.38 318 GLY A CA 1
ATOM 2533 C C . GLY A 1 318 ? 15.633 -0.85 -16.344 1 76.38 318 GLY A C 1
ATOM 2534 O O . GLY A 1 318 ? 16.594 -0.28 -15.82 1 76.38 318 GLY A O 1
ATOM 2535 N N . MET A 1 319 ? 14.398 -0.432 -16.547 1 68 319 MET A N 1
ATOM 2536 C CA . MET A 1 319 ? 14.227 0.997 -16.297 1 68 319 MET A CA 1
ATOM 2537 C C . MET A 1 319 ? 14.398 1.319 -14.82 1 68 319 MET A C 1
ATOM 2539 O O . MET A 1 319 ? 14.852 2.408 -14.469 1 68 319 MET A O 1
ATOM 2543 N N . SER A 1 320 ? 14.141 0.288 -14.062 1 65.19 320 SER A N 1
ATOM 2544 C CA . SER A 1 320 ? 14.195 0.49 -12.625 1 65.19 320 SER A CA 1
ATOM 2545 C C . SER A 1 320 ? 15.531 0.029 -12.047 1 65.19 320 SER A C 1
ATOM 2547 O O . SER A 1 320 ? 15.711 -0.002 -10.828 1 65.19 320 SER A O 1
ATOM 2549 N N . GLY A 1 321 ? 16.531 -0.393 -12.812 1 80.5 321 GLY A N 1
ATOM 2550 C CA . GLY A 1 321 ? 17.828 -0.854 -12.375 1 80.5 321 GLY A CA 1
ATOM 2551 C C . GLY A 1 321 ? 18.047 -2.342 -12.586 1 80.5 321 GLY A C 1
ATOM 2552 O O . GLY A 1 321 ? 17.5 -2.924 -13.523 1 80.5 321 GLY A O 1
ATOM 2553 N N . VAL A 1 322 ? 18.797 -2.84 -11.75 1 84.56 322 VAL A N 1
ATOM 2554 C CA . VAL A 1 322 ? 19.156 -4.246 -11.859 1 84.56 322 VAL A CA 1
ATOM 2555 C C . VAL A 1 322 ? 18 -5.125 -11.391 1 84.56 322 VAL A C 1
ATOM 2557 O O . VAL A 1 322 ? 17.297 -4.777 -10.438 1 84.56 322 VAL A O 1
ATOM 2560 N N . THR A 1 323 ? 17.875 -6.246 -12.023 1 88.31 323 THR A N 1
ATOM 2561 C CA . THR A 1 323 ? 16.766 -7.125 -11.664 1 88.31 323 THR A CA 1
ATOM 2562 C C . THR A 1 323 ? 17.219 -8.586 -11.656 1 88.31 323 THR A C 1
ATOM 2564 O O . THR A 1 323 ? 18.016 -9 -12.492 1 88.31 323 THR A O 1
ATOM 2567 N N . ASN A 1 324 ? 16.641 -9.367 -10.852 1 92 324 ASN A N 1
ATOM 2568 C CA . ASN A 1 324 ? 16.875 -10.805 -10.758 1 92 324 ASN A CA 1
ATOM 2569 C C . ASN A 1 324 ? 15.742 -11.602 -11.414 1 92 324 ASN A C 1
ATOM 2571 O O . ASN A 1 324 ? 15.742 -12.828 -11.391 1 92 324 ASN A O 1
ATOM 2575 N N . GLU A 1 325 ? 14.914 -10.82 -11.953 1 90.94 325 GLU A N 1
ATOM 2576 C CA . GLU A 1 325 ? 13.719 -11.445 -12.523 1 90.94 325 GLU A CA 1
ATOM 2577 C C . GLU A 1 325 ? 14.07 -12.297 -13.734 1 90.94 325 GLU A C 1
ATOM 2579 O O . GLU A 1 325 ? 14.891 -11.898 -14.562 1 90.94 325 GLU A O 1
ATOM 2584 N N . ILE A 1 326 ? 13.453 -13.43 -13.805 1 93.94 326 ILE A N 1
ATOM 2585 C CA . ILE A 1 326 ? 13.547 -14.305 -14.969 1 93.94 326 ILE A CA 1
ATOM 2586 C C . ILE A 1 326 ? 12.18 -14.438 -15.625 1 93.94 326 ILE A C 1
ATOM 2588 O O . ILE A 1 326 ? 11.203 -14.82 -14.977 1 93.94 326 ILE A O 1
ATOM 2592 N N . THR A 1 327 ? 12.117 -14.133 -16.812 1 93.19 327 THR A N 1
ATOM 2593 C CA . THR A 1 327 ? 10.891 -14.25 -17.594 1 93.19 327 THR A CA 1
ATOM 2594 C C . THR A 1 327 ? 11.062 -15.25 -18.734 1 93.19 327 THR A C 1
ATOM 2596 O O . THR A 1 327 ? 12.195 -15.609 -19.078 1 93.19 327 THR A O 1
ATOM 2599 N N . TYR A 1 328 ? 9.992 -15.656 -19.188 1 92.62 328 TYR A N 1
ATOM 2600 C CA . TYR A 1 328 ? 10.078 -16.625 -20.281 1 92.62 328 TYR A CA 1
ATOM 2601 C C . TYR A 1 328 ? 8.984 -16.391 -21.312 1 92.62 328 TYR A C 1
ATOM 2603 O O . TYR A 1 328 ? 7.992 -15.719 -21.031 1 92.62 328 TYR A O 1
ATOM 2611 N N . CYS A 1 329 ? 9.258 -16.906 -22.453 1 90.12 329 CYS A N 1
ATOM 2612 C CA . CYS A 1 329 ? 8.32 -16.828 -23.562 1 90.12 329 CYS A CA 1
ATOM 2613 C C . CYS A 1 329 ? 8.383 -18.109 -24.406 1 90.12 329 CYS A C 1
ATOM 2615 O O . CYS A 1 329 ? 9.461 -18.547 -24.812 1 90.12 329 CYS A O 1
ATOM 2617 N N . PHE A 1 330 ? 7.234 -18.594 -24.594 1 85.56 330 PHE A N 1
ATOM 2618 C CA . PHE A 1 330 ? 7.152 -19.75 -25.484 1 85.56 330 PHE A CA 1
ATOM 2619 C C . PHE A 1 330 ? 7.191 -19.297 -26.953 1 85.56 330 PHE A C 1
ATOM 2621 O O . PHE A 1 330 ? 6.727 -18.219 -27.281 1 85.56 330 PHE A O 1
ATOM 2628 N N . SER A 1 331 ? 7.914 -20.094 -27.656 1 74.94 331 SER A N 1
ATOM 2629 C CA . SER A 1 331 ? 8.062 -19.719 -29.062 1 74.94 331 SER A CA 1
ATOM 2630 C C . SER A 1 331 ? 6.703 -19.469 -29.703 1 74.94 331 SER A C 1
ATOM 2632 O O . SER A 1 331 ? 6.582 -18.641 -30.594 1 74.94 331 SER A O 1
ATOM 2634 N N . TRP A 1 332 ? 5.766 -20.188 -29.109 1 71.56 332 TRP A N 1
ATOM 2635 C CA . TRP A 1 332 ? 4.465 -20.062 -29.766 1 71.56 332 TRP A CA 1
ATOM 2636 C C . TRP A 1 332 ? 3.658 -18.922 -29.141 1 71.56 332 TRP A C 1
ATOM 2638 O O . TRP A 1 332 ? 2.723 -18.406 -29.766 1 71.56 332 TRP A O 1
ATOM 2648 N N . GLN A 1 333 ? 4.062 -18.594 -27.906 1 74.62 333 GLN A N 1
ATOM 2649 C CA . GLN A 1 333 ? 3.357 -17.516 -27.234 1 74.62 333 GLN A CA 1
ATOM 2650 C C . GLN A 1 333 ? 4.207 -16.25 -27.188 1 74.62 333 GLN A C 1
ATOM 2652 O O . GLN A 1 333 ? 5.387 -16.297 -26.828 1 74.62 333 GLN A O 1
ATOM 2657 N N . ARG A 1 334 ? 3.82 -15.32 -27.891 1 76.56 334 ARG A N 1
ATOM 2658 C CA . ARG A 1 334 ? 4.598 -14.086 -28.016 1 76.56 334 ARG A CA 1
ATOM 2659 C C . ARG A 1 334 ? 4.406 -13.195 -26.781 1 76.56 334 ARG A C 1
ATOM 2661 O O . ARG A 1 334 ? 4.453 -11.969 -26.891 1 76.56 334 ARG A O 1
ATOM 2668 N N . LYS A 1 335 ? 4.047 -13.852 -25.656 1 83.44 335 LYS A N 1
ATOM 2669 C CA . LYS A 1 335 ? 3.906 -13.047 -24.453 1 83.44 335 LYS A CA 1
ATOM 2670 C C . LYS A 1 335 ? 4.914 -13.477 -23.391 1 83.44 335 LYS A C 1
ATOM 2672 O O . LYS A 1 335 ? 5.117 -14.672 -23.156 1 83.44 335 LYS A O 1
ATOM 2677 N N . TRP A 1 336 ? 5.473 -12.438 -22.859 1 89.38 336 TRP A N 1
ATOM 2678 C CA . TRP A 1 336 ? 6.469 -12.703 -21.828 1 89.38 336 TRP A CA 1
ATOM 2679 C C . TRP A 1 336 ? 5.812 -12.82 -20.453 1 89.38 336 TRP A C 1
ATOM 2681 O O . TRP A 1 336 ? 4.922 -12.039 -20.109 1 89.38 336 TRP A O 1
ATOM 2691 N N . MET A 1 337 ? 6.199 -13.828 -19.797 1 88.88 337 MET A N 1
ATOM 2692 C CA . MET A 1 337 ? 5.625 -14.094 -18.484 1 88.88 337 MET A CA 1
ATOM 2693 C C . MET A 1 337 ? 6.715 -14.148 -17.422 1 88.88 337 MET A C 1
ATOM 2695 O O . MET A 1 337 ? 7.863 -14.484 -17.703 1 88.88 337 MET A O 1
ATOM 2699 N N . HIS A 1 338 ? 6.23 -13.906 -16.156 1 90.31 338 HIS A N 1
ATOM 2700 C CA . HIS A 1 338 ? 7.176 -14.07 -15.055 1 90.31 338 HIS A CA 1
ATOM 2701 C C . HIS A 1 338 ? 7.402 -15.547 -14.734 1 90.31 338 HIS A C 1
ATOM 2703 O O . HIS A 1 338 ? 6.445 -16.328 -14.648 1 90.31 338 HIS A O 1
ATOM 2709 N N . LEU A 1 339 ? 8.641 -15.969 -14.664 1 92 339 LEU A N 1
ATOM 2710 C CA . LEU A 1 339 ? 8.945 -17.344 -14.297 1 92 339 LEU A CA 1
ATOM 2711 C C . LEU A 1 339 ? 9.367 -17.438 -12.828 1 92 339 LEU A C 1
ATOM 2713 O O . LEU A 1 339 ? 8.727 -18.125 -12.039 1 92 339 LEU A O 1
ATOM 2717 N N . THR A 1 340 ? 10.461 -16.938 -12.578 1 91.25 340 THR A N 1
ATOM 2718 C CA . THR A 1 340 ? 11.023 -16.906 -11.227 1 91.25 340 THR A CA 1
ATOM 2719 C C . THR A 1 340 ? 12.016 -15.758 -11.086 1 91.25 340 THR A C 1
ATOM 2721 O O . THR A 1 340 ? 12.133 -14.914 -11.977 1 91.25 340 THR A O 1
ATOM 2724 N N . SER A 1 341 ? 12.695 -15.75 -9.898 1 91.88 341 SER A N 1
ATOM 2725 C CA . SER A 1 341 ? 13.758 -14.789 -9.617 1 91.88 341 SER A CA 1
ATOM 2726 C C . SER A 1 341 ? 14.961 -15.477 -8.977 1 91.88 341 SER A C 1
ATOM 2728 O O . SER A 1 341 ? 14.805 -16.391 -8.164 1 91.88 341 SER A O 1
ATOM 2730 N N . ILE A 1 342 ? 16.078 -15.07 -9.469 1 91 342 ILE A N 1
ATOM 2731 C CA . ILE A 1 342 ? 17.297 -15.617 -8.891 1 91 342 ILE A CA 1
ATOM 2732 C C . ILE A 1 342 ? 17.297 -15.398 -7.383 1 91 342 ILE A C 1
ATOM 2734 O O . ILE A 1 342 ? 17.062 -14.289 -6.91 1 91 342 ILE A O 1
ATOM 2738 N N . PRO A 1 343 ? 17.547 -16.469 -6.605 1 83.69 343 PRO A N 1
ATOM 2739 C CA . PRO A 1 343 ? 17.453 -16.344 -5.152 1 83.69 343 PRO A CA 1
ATOM 2740 C C . PRO A 1 343 ? 18.703 -15.703 -4.535 1 83.69 343 PRO A C 1
ATOM 2742 O O . PRO A 1 343 ? 19.406 -16.359 -3.77 1 83.69 343 PRO A O 1
ATOM 2745 N N . HIS A 1 344 ? 19.031 -14.57 -4.82 1 81.62 344 HIS A N 1
ATOM 2746 C CA . HIS A 1 344 ? 20.172 -13.781 -4.371 1 81.62 344 HIS A CA 1
ATOM 2747 C C . HIS A 1 344 ? 19.875 -12.289 -4.488 1 81.62 344 HIS A C 1
ATOM 2749 O O . HIS A 1 344 ? 18.875 -11.891 -5.07 1 81.62 344 HIS A O 1
ATOM 2755 N N . VAL A 1 345 ? 20.766 -11.656 -3.859 1 72.94 345 VAL A N 1
ATOM 2756 C CA . VAL A 1 345 ? 20.703 -10.211 -4.055 1 72.94 345 VAL A CA 1
ATOM 2757 C C . VAL A 1 345 ? 20.812 -9.883 -5.543 1 72.94 345 VAL A C 1
ATOM 2759 O O . VAL A 1 345 ? 21.344 -10.688 -6.32 1 72.94 345 VAL A O 1
ATOM 2762 N N . GLU A 1 346 ? 20.109 -8.68 -5.852 1 84.5 346 GLU A N 1
ATOM 2763 C CA . GLU A 1 346 ? 20.25 -8.289 -7.254 1 84.5 346 GLU A CA 1
ATOM 2764 C C . GLU A 1 346 ? 21.719 -8.242 -7.672 1 84.5 346 GLU A C 1
ATOM 2766 O O . GLU A 1 346 ? 22.531 -7.555 -7.047 1 84.5 346 GLU A O 1
ATOM 2771 N N . GLN A 1 347 ? 22.094 -8.992 -8.703 1 88.62 347 GLN A N 1
ATOM 2772 C CA . GLN A 1 347 ? 23.469 -9.18 -9.148 1 88.62 347 GLN A CA 1
ATOM 2773 C C . GLN A 1 347 ? 23.547 -9.273 -10.672 1 88.62 347 GLN A C 1
ATOM 2775 O O . GLN A 1 347 ? 22.516 -9.414 -11.344 1 88.62 347 GLN A O 1
ATOM 2780 N N . CYS A 1 348 ? 24.734 -9.125 -11.062 1 89.25 348 CYS A N 1
ATOM 2781 C CA . CYS A 1 348 ? 24.969 -9.227 -12.5 1 89.25 348 CYS A CA 1
ATOM 2782 C C . CYS A 1 348 ? 26.297 -9.906 -12.789 1 89.25 348 CYS A C 1
ATOM 2784 O O . CYS A 1 348 ? 27.031 -10.266 -11.867 1 89.25 348 CYS A O 1
ATOM 2786 N N . ASN A 1 349 ? 26.625 -10.289 -13.969 1 92.25 349 ASN A N 1
ATOM 2787 C CA . ASN A 1 349 ? 27.859 -10.836 -14.508 1 92.25 349 ASN A CA 1
ATOM 2788 C C . ASN A 1 349 ? 28.172 -12.219 -13.938 1 92.25 349 ASN A C 1
ATOM 2790 O O . ASN A 1 349 ? 29.328 -12.531 -13.648 1 92.25 349 ASN A O 1
ATOM 2794 N N . TYR A 1 350 ? 27.203 -12.969 -13.719 1 93.75 350 TYR A N 1
ATOM 2795 C CA . TYR A 1 350 ? 27.312 -14.375 -13.336 1 93.75 350 TYR A CA 1
ATOM 2796 C C . TYR A 1 350 ? 27.391 -15.273 -14.57 1 93.75 350 TYR A C 1
ATOM 2798 O O . TYR A 1 350 ? 27.141 -14.812 -15.695 1 93.75 350 TYR A O 1
ATOM 2806 N N . GLY A 1 351 ? 27.781 -16.547 -14.352 1 94.62 351 GLY A N 1
ATOM 2807 C CA . GLY A 1 351 ? 27.734 -17.531 -15.414 1 94.62 351 GLY A CA 1
ATOM 2808 C C . GLY A 1 351 ? 26.438 -18.328 -15.438 1 94.62 351 GLY A C 1
ATOM 2809 O O . GLY A 1 351 ? 25.891 -18.672 -14.383 1 94.62 351 GLY A O 1
ATOM 2810 N N . THR A 1 352 ? 25.984 -18.594 -16.594 1 94.88 352 THR A N 1
ATOM 2811 C CA . THR A 1 352 ? 24.766 -19.359 -16.766 1 94.88 352 THR A CA 1
ATOM 2812 C C . THR A 1 352 ? 25 -20.562 -17.672 1 94.88 352 THR A C 1
ATOM 2814 O O . THR A 1 352 ? 25.734 -20.469 -18.656 1 94.88 352 THR A O 1
ATOM 2817 N N . ALA A 1 353 ? 24.422 -21.672 -17.359 1 93.81 353 ALA A N 1
ATOM 2818 C CA . ALA A 1 353 ? 24.469 -22.859 -18.203 1 93.81 353 ALA A CA 1
ATOM 2819 C C . ALA A 1 353 ? 23.234 -23.734 -17.984 1 93.81 353 ALA A C 1
ATOM 2821 O O . ALA A 1 353 ? 22.609 -23.688 -16.922 1 93.81 353 ALA A O 1
ATOM 2822 N N . VAL A 1 354 ? 22.953 -24.484 -18.969 1 93.12 354 VAL A N 1
ATOM 2823 C CA . VAL A 1 354 ? 21.844 -25.422 -18.875 1 93.12 354 VAL A CA 1
ATOM 2824 C C . VAL A 1 354 ? 22.375 -26.844 -19.062 1 93.12 354 VAL A C 1
ATOM 2826 O O . VAL A 1 354 ? 23.062 -27.141 -20.031 1 93.12 354 VAL A O 1
ATOM 2829 N N . PHE A 1 355 ? 22.172 -27.672 -18.125 1 90.56 355 PHE A N 1
ATOM 2830 C CA . PHE A 1 355 ? 22.562 -29.078 -18.188 1 90.56 355 PHE A CA 1
ATOM 2831 C C . PHE A 1 355 ? 21.453 -29.969 -17.656 1 90.56 355 PHE A C 1
ATOM 2833 O O . PHE A 1 355 ? 20.938 -29.734 -16.562 1 90.56 355 PHE A O 1
ATOM 2840 N N . ASN A 1 356 ? 21.047 -31.031 -18.5 1 86.12 356 ASN A N 1
ATOM 2841 C CA . ASN A 1 356 ? 19.938 -31.922 -18.156 1 86.12 356 ASN A CA 1
ATOM 2842 C C . ASN A 1 356 ? 18.672 -31.141 -17.828 1 86.12 356 ASN A C 1
ATOM 2844 O O . ASN A 1 356 ? 18 -31.422 -16.828 1 86.12 356 ASN A O 1
ATOM 2848 N N . ASN A 1 357 ? 18.484 -30.062 -18.578 1 89.5 357 ASN A N 1
ATOM 2849 C CA . ASN A 1 357 ? 17.344 -29.156 -18.5 1 89.5 357 ASN A CA 1
ATOM 2850 C C . ASN A 1 357 ? 17.266 -28.484 -17.125 1 89.5 357 ASN A C 1
ATOM 2852 O O . ASN A 1 357 ? 16.172 -28.25 -16.609 1 89.5 357 ASN A O 1
ATOM 2856 N N . GLU A 1 358 ? 18.375 -28.297 -16.562 1 92.06 358 GLU A N 1
ATOM 2857 C CA . GLU A 1 358 ? 18.484 -27.453 -15.375 1 92.06 358 GLU A CA 1
ATOM 2858 C C . GLU A 1 358 ? 19.312 -26.203 -15.656 1 92.06 358 GLU A C 1
ATOM 2860 O O . GLU A 1 358 ? 20.281 -26.25 -16.406 1 92.06 358 GLU A O 1
ATOM 2865 N N . LEU A 1 359 ? 18.797 -25.234 -15.094 1 94.31 359 LEU A N 1
ATOM 2866 C CA . LEU A 1 359 ? 19.484 -23.953 -15.273 1 94.31 359 LEU A CA 1
ATOM 2867 C C . LEU A 1 359 ? 20.5 -23.719 -14.164 1 94.31 359 LEU A C 1
ATOM 2869 O O . LEU A 1 359 ? 20.156 -23.781 -12.977 1 94.31 359 LEU A O 1
ATOM 2873 N N . TYR A 1 360 ? 21.781 -23.516 -14.492 1 95.69 360 TYR A N 1
ATOM 2874 C CA . TYR A 1 360 ? 22.859 -23.234 -13.547 1 95.69 360 TYR A CA 1
ATOM 2875 C C . TYR A 1 360 ? 23.25 -21.75 -13.609 1 95.69 360 TYR A C 1
ATOM 2877 O O . TYR A 1 360 ? 23.516 -21.219 -14.688 1 95.69 360 TYR A O 1
ATOM 2885 N N . ILE A 1 361 ? 23.188 -21.141 -12.539 1 95.44 361 ILE A N 1
ATOM 2886 C CA . ILE A 1 361 ? 23.672 -19.766 -12.391 1 95.44 361 ILE A CA 1
ATOM 2887 C C . ILE A 1 361 ? 24.781 -19.734 -11.344 1 95.44 361 ILE A C 1
ATOM 2889 O O . ILE A 1 361 ? 24.547 -20.031 -10.164 1 95.44 361 ILE A O 1
ATOM 2893 N N . VAL A 1 362 ? 25.984 -19.391 -11.75 1 95.94 362 VAL A N 1
ATOM 2894 C CA . VAL A 1 362 ? 27.141 -19.531 -10.867 1 95.94 362 VAL A CA 1
ATOM 2895 C C . VAL A 1 362 ? 27.938 -18.234 -10.844 1 95.94 362 VAL A C 1
ATOM 2897 O O . VAL A 1 362 ? 28.141 -17.594 -11.883 1 95.94 362 VAL A O 1
ATOM 2900 N N . GLY A 1 363 ? 28.359 -17.812 -9.57 1 93.88 363 GLY A N 1
ATOM 2901 C CA . GLY A 1 363 ? 29.203 -16.625 -9.43 1 93.88 363 GLY A CA 1
ATOM 2902 C C . GLY A 1 363 ? 28.469 -15.336 -9.695 1 93.88 363 GLY A C 1
ATOM 2903 O O . GLY A 1 363 ? 27.234 -15.273 -9.594 1 93.88 363 GLY A O 1
ATOM 2904 N N . GLY A 1 364 ? 29.266 -14.336 -9.977 1 91.94 364 GLY A N 1
ATOM 2905 C CA . GLY A 1 364 ? 28.719 -13.008 -10.227 1 91.94 364 GLY A CA 1
ATOM 2906 C C . GLY A 1 364 ? 29.156 -11.984 -9.188 1 91.94 364 GLY A C 1
ATOM 2907 O O . GLY A 1 364 ? 29.969 -12.281 -8.32 1 91.94 364 GLY A O 1
ATOM 2908 N N . CYS A 1 365 ? 28.578 -10.648 -9.367 1 89.12 365 CYS A N 1
ATOM 2909 C CA . CYS A 1 365 ? 28.922 -9.57 -8.438 1 89.12 365 CYS A CA 1
ATOM 2910 C C . CYS A 1 365 ? 27.688 -8.734 -8.102 1 89.12 365 CYS A C 1
ATOM 2912 O O . CYS A 1 365 ? 26.703 -8.75 -8.844 1 89.12 365 CYS A O 1
ATOM 2914 N N . PHE A 1 366 ? 27.688 -8.234 -7.09 1 84.38 366 PHE A N 1
ATOM 2915 C CA . PHE A 1 366 ? 26.641 -7.32 -6.648 1 84.38 366 PHE A CA 1
ATOM 2916 C C . PHE A 1 366 ? 27.25 -6.082 -5.996 1 84.38 366 PHE A C 1
ATOM 2918 O O . PHE A 1 366 ? 28.406 -6.105 -5.562 1 84.38 366 PHE A O 1
ATOM 2925 N N . ASN A 1 367 ? 26.406 -5.121 -6.219 1 71.19 367 ASN A N 1
ATOM 2926 C CA . ASN A 1 367 ? 26.906 -3.869 -5.66 1 71.19 367 ASN A CA 1
ATOM 2927 C C . ASN A 1 367 ? 26.453 -3.68 -4.215 1 71.19 367 ASN A C 1
ATOM 2929 O O . ASN A 1 367 ? 25.266 -3.881 -3.9 1 71.19 367 ASN A O 1
ATOM 2933 N N . GLN A 1 368 ? 27.297 -3.346 -3.355 1 62.66 368 GLN A N 1
ATOM 2934 C CA . GLN A 1 368 ? 27 -2.959 -1.979 1 62.66 368 GLN A CA 1
ATOM 2935 C C . GLN A 1 368 ? 27.859 -1.769 -1.549 1 62.66 368 GLN A C 1
ATOM 2937 O O . GLN A 1 368 ? 29.078 -1.811 -1.646 1 62.66 368 GLN A O 1
ATOM 2942 N N . SER A 1 369 ? 27.141 -0.637 -1.089 1 51.97 369 SER A N 1
ATOM 2943 C CA . SER A 1 369 ? 27.828 0.565 -0.625 1 51.97 369 SER A CA 1
ATOM 2944 C C . SER A 1 369 ? 28.781 1.103 -1.689 1 51.97 369 SER A C 1
ATOM 2946 O O . SER A 1 369 ? 29.938 1.406 -1.397 1 51.97 369 SER A O 1
ATOM 2948 N N . LEU A 1 370 ? 28.469 0.998 -2.896 1 47.28 370 LEU A N 1
ATOM 2949 C CA . LEU A 1 370 ? 29.156 1.527 -4.062 1 47.28 370 LEU A CA 1
ATOM 2950 C C . LEU A 1 370 ? 30.375 0.678 -4.398 1 47.28 370 LEU A C 1
ATOM 2952 O O . LEU A 1 370 ? 31.281 1.123 -5.125 1 47.28 370 LEU A O 1
ATOM 2956 N N . GLN A 1 371 ? 30.422 -0.462 -3.68 1 66.94 371 GLN A N 1
ATOM 2957 C CA . GLN A 1 371 ? 31.5 -1.367 -4.035 1 66.94 371 GLN A CA 1
ATOM 2958 C C . GLN A 1 371 ? 30.969 -2.641 -4.684 1 66.94 371 GLN A C 1
ATOM 2960 O O . GLN A 1 371 ? 29.953 -3.18 -4.258 1 66.94 371 GLN A O 1
ATOM 2965 N N . GLU A 1 372 ? 31.828 -3.139 -5.512 1 76.88 372 GLU A N 1
ATOM 2966 C CA . GLU A 1 372 ? 31.469 -4.379 -6.199 1 76.88 372 GLU A CA 1
ATOM 2967 C C . GLU A 1 372 ? 31.984 -5.598 -5.434 1 76.88 372 GLU A C 1
ATOM 2969 O O . GLU A 1 372 ? 33.188 -5.695 -5.141 1 76.88 372 GLU A O 1
ATOM 2974 N N . ASN A 1 373 ? 31.25 -6.535 -5.047 1 81.06 373 ASN A N 1
ATOM 2975 C CA . ASN A 1 373 ? 31.594 -7.77 -4.355 1 81.06 373 ASN A CA 1
ATOM 2976 C C . ASN A 1 373 ? 31.406 -8.992 -5.246 1 81.06 373 ASN A C 1
ATOM 2978 O O . ASN A 1 373 ? 30.312 -9.211 -5.773 1 81.06 373 ASN A O 1
ATOM 2982 N N . ILE A 1 374 ? 32.5 -9.789 -5.352 1 86.62 374 ILE A N 1
ATOM 2983 C CA . ILE A 1 374 ? 32.469 -10.992 -6.176 1 86.62 374 ILE A CA 1
ATOM 2984 C C . ILE A 1 374 ? 32.219 -12.211 -5.289 1 86.62 374 ILE A C 1
ATOM 2986 O O . ILE A 1 374 ? 32.812 -12.336 -4.219 1 86.62 374 ILE A O 1
ATOM 2990 N N . HIS A 1 375 ? 31.469 -13.195 -5.656 1 87.69 375 HIS A N 1
ATOM 2991 C CA . HIS A 1 375 ? 31.141 -14.328 -4.801 1 87.69 375 HIS A CA 1
ATOM 2992 C C . HIS A 1 375 ? 31.203 -15.641 -5.574 1 87.69 375 HIS A C 1
ATOM 2994 O O . HIS A 1 375 ? 31.047 -15.656 -6.797 1 87.69 375 HIS A O 1
ATOM 3000 N N . PRO A 1 376 ? 31.406 -16.844 -4.906 1 88.5 376 PRO A N 1
ATOM 3001 C CA . PRO A 1 376 ? 31.578 -18.141 -5.566 1 88.5 376 PRO A CA 1
ATOM 3002 C C . PRO A 1 376 ? 30.297 -18.969 -5.559 1 88.5 376 PRO A C 1
ATOM 3004 O O . PRO A 1 376 ? 30.312 -20.125 -6.016 1 88.5 376 PRO A O 1
ATOM 3007 N N . PHE A 1 377 ? 29.297 -18.469 -5.215 1 90.81 377 PHE A N 1
ATOM 3008 C CA . PHE A 1 377 ? 28.109 -19.281 -4.961 1 90.81 377 PHE A CA 1
ATOM 3009 C C . PHE A 1 377 ? 27.438 -19.656 -6.27 1 90.81 377 PHE A C 1
ATOM 3011 O O . PHE A 1 377 ? 27.547 -18.953 -7.27 1 90.81 377 PHE A O 1
ATOM 3018 N N . GLY A 1 378 ? 26.734 -20.766 -6.367 1 92.31 378 GLY A N 1
ATOM 3019 C CA . GLY A 1 378 ? 25.969 -21.25 -7.512 1 92.31 378 GLY A CA 1
ATOM 3020 C C . GLY A 1 378 ? 24.578 -21.734 -7.148 1 92.31 378 GLY A C 1
ATOM 3021 O O . GLY A 1 378 ? 24.359 -22.234 -6.043 1 92.31 378 GLY A O 1
ATOM 3022 N N . PHE A 1 379 ? 23.766 -21.625 -8.086 1 94.12 379 PHE A N 1
ATOM 3023 C CA . PHE A 1 379 ? 22.375 -22.016 -7.934 1 94.12 379 PHE A CA 1
ATOM 3024 C C . PHE A 1 379 ? 21.906 -22.828 -9.141 1 94.12 379 PHE A C 1
ATOM 3026 O O . PHE A 1 379 ? 22.344 -22.594 -10.266 1 94.12 379 PHE A O 1
ATOM 3033 N N . LYS A 1 380 ? 21.109 -23.719 -8.93 1 94.06 380 LYS A N 1
ATOM 3034 C CA . LYS A 1 380 ? 20.5 -24.547 -9.969 1 94.06 380 LYS A CA 1
ATOM 3035 C C . LYS A 1 380 ? 18.984 -24.5 -9.898 1 94.06 380 LYS A C 1
ATOM 3037 O O . LYS A 1 380 ? 18.406 -24.625 -8.82 1 94.06 380 LYS A O 1
ATOM 3042 N N . TYR A 1 381 ? 18.359 -24.359 -11.062 1 93.88 381 TYR A N 1
ATOM 3043 C CA . TYR A 1 381 ? 16.906 -24.297 -11.133 1 93.88 381 TYR A CA 1
ATOM 3044 C C . TYR A 1 381 ? 16.344 -25.469 -11.938 1 93.88 381 TYR A C 1
ATOM 3046 O O . TYR A 1 381 ? 16.781 -25.719 -13.062 1 93.88 381 TYR A O 1
ATOM 3054 N N . ASN A 1 382 ? 15.43 -26.031 -11.398 1 90.38 382 ASN A N 1
ATOM 3055 C CA . ASN A 1 382 ? 14.688 -27.094 -12.062 1 90.38 382 ASN A CA 1
ATOM 3056 C C . ASN A 1 382 ? 13.289 -26.625 -12.469 1 90.38 382 ASN A C 1
ATOM 3058 O O . ASN A 1 382 ? 12.445 -26.375 -11.617 1 90.38 382 ASN A O 1
ATOM 3062 N N . PRO A 1 383 ? 13.039 -26.5 -13.766 1 88.56 383 PRO A N 1
ATOM 3063 C CA . PRO A 1 383 ? 11.758 -25.953 -14.211 1 88.56 383 PRO A CA 1
ATOM 3064 C C . PRO A 1 383 ? 10.578 -26.875 -13.922 1 88.56 383 PRO A C 1
ATOM 3066 O O . PRO A 1 383 ? 9.445 -26.406 -13.789 1 88.56 383 PRO A O 1
ATOM 3069 N N . ARG A 1 384 ? 10.867 -28.141 -13.961 1 84.62 384 ARG A N 1
ATOM 3070 C CA . ARG A 1 384 ? 9.773 -29.062 -13.695 1 84.62 384 ARG A CA 1
ATOM 3071 C C . ARG A 1 384 ? 9.258 -28.906 -12.266 1 84.62 384 ARG A C 1
ATOM 3073 O O . ARG A 1 384 ? 8.047 -28.812 -12.039 1 84.62 384 ARG A O 1
ATOM 3080 N N . SER A 1 385 ? 10.188 -28.891 -11.359 1 83.69 385 SER A N 1
ATOM 3081 C CA . SER A 1 385 ? 9.789 -28.734 -9.969 1 83.69 385 SER A CA 1
ATOM 3082 C C . SER A 1 385 ? 9.648 -27.25 -9.594 1 83.69 385 SER A C 1
ATOM 3084 O O . SER A 1 385 ? 9.125 -26.922 -8.523 1 83.69 385 SER A O 1
ATOM 3086 N N . ASN A 1 386 ? 10.031 -26.469 -10.469 1 88.19 386 ASN A N 1
ATOM 3087 C CA . ASN A 1 386 ? 10.023 -25.031 -10.211 1 88.19 386 ASN A CA 1
ATOM 3088 C C . ASN A 1 386 ? 10.758 -24.688 -8.914 1 88.19 386 ASN A C 1
ATOM 3090 O O . ASN A 1 386 ? 10.234 -23.953 -8.078 1 88.19 386 ASN A O 1
ATOM 3094 N N . LYS A 1 387 ? 12.008 -25.203 -8.758 1 89.25 387 LYS A N 1
ATOM 3095 C CA . LYS A 1 387 ? 12.742 -25.031 -7.508 1 89.25 387 LYS A CA 1
ATOM 3096 C C . LYS A 1 387 ? 14.211 -24.719 -7.781 1 89.25 387 LYS A C 1
ATOM 3098 O O . LYS A 1 387 ? 14.781 -25.188 -8.766 1 89.25 387 LYS A O 1
ATOM 3103 N N . TRP A 1 388 ? 14.695 -23.953 -6.828 1 91.94 388 TRP A N 1
ATOM 3104 C CA . TRP A 1 388 ? 16.125 -23.672 -6.852 1 91.94 388 TRP A CA 1
ATOM 3105 C C . TRP A 1 388 ? 16.875 -24.547 -5.848 1 91.94 388 TRP A C 1
ATOM 3107 O O . TRP A 1 388 ? 16.375 -24.812 -4.754 1 91.94 388 TRP A O 1
ATOM 3117 N N . THR A 1 389 ? 17.969 -25 -6.285 1 90.75 389 THR A N 1
ATOM 3118 C CA . THR A 1 389 ? 18.875 -25.672 -5.359 1 90.75 389 THR A CA 1
ATOM 3119 C C . THR A 1 389 ? 20.266 -25.016 -5.391 1 90.75 389 THR A C 1
ATOM 3121 O O . THR A 1 389 ? 20.625 -24.375 -6.383 1 90.75 389 THR A O 1
ATOM 3124 N N . THR A 1 390 ? 21 -25.203 -4.191 1 90.38 390 THR A N 1
ATOM 3125 C CA . THR A 1 390 ? 22.359 -24.688 -4.133 1 90.38 390 THR A CA 1
ATOM 3126 C C . THR A 1 390 ? 23.359 -25.75 -4.562 1 90.38 390 THR A C 1
ATOM 3128 O O . THR A 1 390 ? 23.094 -26.938 -4.449 1 90.38 390 THR A O 1
ATOM 3131 N N . MET A 1 391 ? 24.344 -25.391 -5.023 1 91 391 MET A N 1
ATOM 3132 C CA . MET A 1 391 ? 25.438 -26.281 -5.387 1 91 391 MET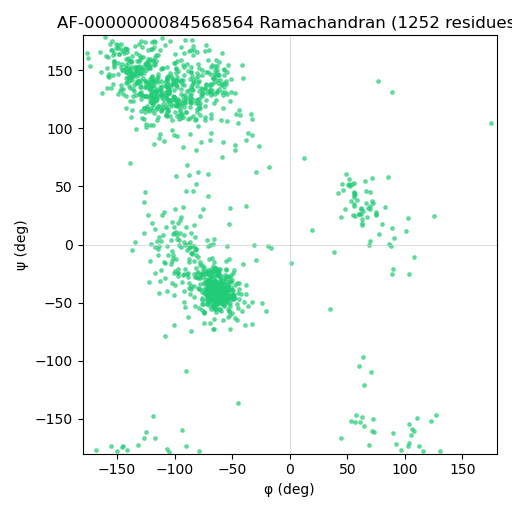 A CA 1
ATOM 3133 C C . MET A 1 391 ? 26.719 -25.906 -4.656 1 91 391 MET A C 1
ATOM 3135 O O . MET A 1 391 ? 26.812 -24.812 -4.102 1 91 391 MET A O 1
ATOM 3139 N N . SER A 1 392 ? 27.625 -26.812 -4.574 1 92 392 SER A N 1
ATOM 3140 C CA . SER A 1 392 ? 28.922 -26.516 -3.963 1 92 392 SER A CA 1
ATOM 3141 C C . SER A 1 392 ? 29.547 -25.266 -4.562 1 92 392 SER A C 1
ATOM 3143 O O . SER A 1 392 ? 29.484 -25.047 -5.773 1 92 392 SER A O 1
ATOM 3145 N N . PRO A 1 393 ? 29.984 -24.422 -3.619 1 93.44 393 PRO A N 1
ATOM 3146 C CA . PRO A 1 393 ? 30.641 -23.219 -4.137 1 93.44 393 PRO A CA 1
ATOM 3147 C C . PRO A 1 393 ? 31.938 -23.531 -4.883 1 93.44 393 PRO A C 1
ATOM 3149 O O . PRO A 1 393 ? 32.594 -24.531 -4.594 1 93.44 393 PRO A O 1
ATOM 3152 N N . MET A 1 394 ? 32.188 -22.609 -5.75 1 93.75 394 MET A N 1
ATOM 3153 C CA . MET A 1 394 ? 33.469 -22.719 -6.434 1 93.75 394 MET A CA 1
ATOM 3154 C C . MET A 1 394 ? 34.625 -22.594 -5.449 1 93.75 394 MET A C 1
ATOM 3156 O O . MET A 1 394 ? 34.469 -21.984 -4.383 1 93.75 394 MET A O 1
ATOM 3160 N N . LYS A 1 395 ? 35.688 -23.156 -5.781 1 91.69 395 LYS A N 1
ATOM 3161 C CA . LYS A 1 395 ? 36.875 -23.016 -4.949 1 91.69 395 LYS A CA 1
ATOM 3162 C C . LYS A 1 395 ? 37.406 -21.578 -4.945 1 91.69 395 LYS A C 1
ATOM 3164 O O . LYS A 1 395 ? 37.844 -21.078 -3.914 1 91.69 395 LYS A O 1
ATOM 3169 N N . ILE A 1 396 ? 37.281 -20.859 -6.102 1 91.88 396 ILE A N 1
ATOM 3170 C CA . ILE A 1 396 ? 37.656 -19.453 -6.258 1 91.88 396 ILE A CA 1
ATOM 3171 C C . ILE A 1 396 ? 36.469 -18.656 -6.777 1 91.88 396 ILE A C 1
ATOM 3173 O O . ILE A 1 396 ? 35.875 -19 -7.793 1 91.88 396 ILE A O 1
ATOM 3177 N N . GLU A 1 397 ? 36.188 -17.547 -6.008 1 91.56 397 GLU A N 1
ATOM 3178 C CA . GLU A 1 397 ? 35.125 -16.672 -6.457 1 91.56 397 GLU A CA 1
ATOM 3179 C C . GLU A 1 397 ? 35.469 -16.016 -7.793 1 91.56 397 GLU A C 1
ATOM 3181 O O . GLU A 1 397 ? 36.625 -15.664 -8.039 1 91.56 397 GLU A O 1
ATOM 3186 N N . ARG A 1 398 ? 34.469 -15.742 -8.734 1 92.75 398 ARG A N 1
ATOM 3187 C CA . ARG A 1 398 ? 34.719 -15.125 -10.031 1 92.75 398 ARG A CA 1
ATOM 3188 C C . ARG A 1 398 ? 33.469 -14.445 -10.578 1 92.75 398 ARG A C 1
ATOM 3190 O O . ARG A 1 398 ? 32.344 -14.875 -10.289 1 92.75 398 ARG A O 1
ATOM 3197 N N . CYS A 1 399 ? 33.656 -13.445 -11.18 1 92.31 399 CYS A N 1
ATOM 3198 C CA . CYS A 1 399 ? 32.656 -12.82 -12.023 1 92.31 399 CYS A CA 1
ATOM 3199 C C . CYS A 1 399 ? 33.219 -12.523 -13.414 1 92.31 399 CYS A C 1
ATOM 3201 O O . CYS A 1 399 ? 34.406 -12.664 -13.648 1 92.31 399 CYS A O 1
ATOM 3203 N N . ARG A 1 400 ? 32.312 -12.305 -14.445 1 94.12 400 ARG A N 1
ATOM 3204 C CA . ARG A 1 400 ? 32.688 -12.031 -15.828 1 94.12 400 ARG A CA 1
ATOM 3205 C C . ARG A 1 400 ? 33.531 -13.172 -16.391 1 94.12 400 ARG A C 1
ATOM 3207 O O . ARG A 1 400 ? 34.562 -12.93 -17.031 1 94.12 400 ARG A O 1
ATOM 3214 N N . PHE A 1 401 ? 33.188 -14.352 -16.031 1 94.75 401 PHE A N 1
ATOM 3215 C CA . PHE A 1 401 ? 33.812 -15.586 -16.5 1 94.75 401 PHE A CA 1
ATOM 3216 C C . PHE A 1 401 ? 32.844 -16.375 -17.391 1 94.75 401 PHE A C 1
ATOM 3218 O O . PHE A 1 401 ? 31.719 -15.953 -17.609 1 94.75 401 PHE A O 1
ATOM 3225 N N . SER A 1 402 ? 33.281 -17.469 -17.922 1 95.06 402 SER A N 1
ATOM 3226 C CA . SER A 1 402 ? 32.438 -18.312 -18.75 1 95.06 402 SER A CA 1
ATOM 3227 C C . SER A 1 402 ? 32.125 -19.625 -18.047 1 95.06 402 SER A C 1
ATOM 3229 O O . SER A 1 402 ? 32.969 -20.219 -17.406 1 95.06 402 SER A O 1
ATOM 3231 N N . LEU A 1 403 ? 30.984 -20 -18.125 1 95.94 403 LEU A N 1
ATOM 3232 C CA . LEU A 1 403 ? 30.516 -21.281 -17.609 1 95.94 403 LEU A CA 1
ATOM 3233 C C . LEU A 1 403 ? 29.953 -22.141 -18.734 1 95.94 403 LEU A C 1
ATOM 3235 O O . LEU A 1 403 ? 29 -21.75 -19.406 1 95.94 403 LEU A O 1
ATOM 3239 N N . ASN A 1 404 ? 30.516 -23.312 -18.922 1 95.25 404 ASN A N 1
ATOM 3240 C CA . ASN A 1 404 ? 30.125 -24.156 -20.047 1 95.25 404 ASN A CA 1
ATOM 3241 C C . ASN A 1 404 ? 29.969 -25.609 -19.625 1 95.25 404 ASN A C 1
ATOM 3243 O O . ASN A 1 404 ? 30.547 -26.031 -18.625 1 95.25 404 ASN A O 1
ATOM 3247 N N . VAL A 1 405 ? 29.312 -26.391 -20.391 1 92.5 405 VAL A N 1
ATOM 3248 C CA . VAL A 1 405 ? 29.062 -27.812 -20.094 1 92.5 405 VAL A CA 1
ATOM 3249 C C . VAL A 1 405 ? 29.734 -28.672 -21.172 1 92.5 405 VAL A C 1
ATOM 3251 O O . VAL A 1 405 ? 29.531 -28.469 -22.359 1 92.5 405 VAL A O 1
ATOM 3254 N N . ILE A 1 406 ? 30.547 -29.641 -20.672 1 90.25 406 ILE A N 1
ATOM 3255 C CA . ILE A 1 406 ? 31.141 -30.609 -21.562 1 90.25 406 ILE A CA 1
ATOM 3256 C C . ILE A 1 406 ? 31.234 -31.969 -20.875 1 90.25 406 ILE A C 1
ATOM 3258 O O . ILE A 1 406 ? 31.75 -32.062 -19.766 1 90.25 406 ILE A O 1
ATOM 3262 N N . GLY A 1 407 ? 30.844 -33.031 -21.562 1 83.56 407 GLY A N 1
ATOM 3263 C CA . GLY A 1 407 ? 30.953 -34.375 -21.031 1 83.56 407 GLY A CA 1
ATOM 3264 C C . GLY A 1 407 ? 30.266 -34.562 -19.688 1 83.56 407 GLY A C 1
ATOM 3265 O O . GLY A 1 407 ? 30.781 -35.219 -18.812 1 83.56 407 GLY A O 1
ATOM 3266 N N . GLY A 1 408 ? 29.328 -33.812 -19.406 1 87.19 408 GLY A N 1
ATOM 3267 C CA . GLY A 1 408 ? 28.562 -33.969 -18.188 1 87.19 408 GLY A CA 1
ATOM 3268 C C . GLY A 1 408 ? 29.125 -33.156 -17.031 1 87.19 408 GLY A C 1
ATOM 3269 O O . GLY A 1 408 ? 28.641 -33.281 -15.898 1 87.19 408 GLY A O 1
ATOM 3270 N N . LEU A 1 409 ? 30.109 -32.375 -17.328 1 92.88 409 LEU A N 1
ATOM 3271 C CA . LEU A 1 409 ? 30.719 -31.516 -16.328 1 92.88 409 LEU A CA 1
ATOM 3272 C C . LEU A 1 409 ? 30.562 -30.047 -16.688 1 92.88 409 LEU A C 1
ATOM 3274 O O . LEU A 1 409 ? 30.359 -29.719 -17.859 1 92.88 409 LEU A O 1
ATOM 3278 N N . LEU A 1 410 ? 30.594 -29.25 -15.672 1 95.38 410 LEU A N 1
ATOM 3279 C CA . LEU A 1 410 ? 30.578 -27.812 -15.891 1 95.38 410 LEU A CA 1
ATOM 3280 C C . LEU A 1 410 ? 31.969 -27.219 -15.695 1 95.38 410 LEU A C 1
ATOM 3282 O O . LEU A 1 410 ? 32.656 -27.531 -14.719 1 95.38 410 LEU A O 1
ATOM 3286 N N . TYR A 1 411 ? 32.406 -26.344 -16.531 1 95.31 411 TYR A N 1
ATOM 3287 C CA . TYR A 1 411 ? 33.75 -25.734 -16.516 1 95.31 411 TYR A CA 1
ATOM 3288 C C . TYR A 1 411 ? 33.656 -24.234 -16.297 1 95.31 411 TYR A C 1
ATOM 3290 O O . TYR A 1 411 ? 33.062 -23.516 -17.125 1 95.31 411 TYR A O 1
ATOM 3298 N N . ALA A 1 412 ? 34.125 -23.781 -15.211 1 96.44 412 ALA A N 1
ATOM 3299 C CA . ALA A 1 412 ? 34.281 -22.359 -14.953 1 96.44 412 ALA A CA 1
ATOM 3300 C C . ALA A 1 412 ? 35.688 -21.906 -15.305 1 96.44 412 ALA A C 1
ATOM 3302 O O . ALA A 1 412 ? 36.688 -22.312 -14.664 1 96.44 412 ALA A O 1
ATOM 3303 N N . VAL A 1 413 ? 35.75 -20.984 -16.219 1 93.69 413 VAL A N 1
ATOM 3304 C CA . VAL A 1 413 ? 37.062 -20.656 -16.75 1 93.69 413 VAL A CA 1
ATOM 3305 C C . VAL A 1 413 ? 37.281 -19.141 -16.688 1 93.69 413 VAL A C 1
ATOM 3307 O O . VAL A 1 413 ? 36.438 -18.359 -17.156 1 93.69 413 VAL A O 1
ATOM 3310 N N . GLY A 1 414 ? 38.375 -18.719 -16.047 1 92.75 414 GLY A N 1
ATOM 3311 C CA . GLY A 1 414 ? 38.812 -17.328 -16.062 1 92.75 414 GLY A CA 1
ATOM 3312 C C . GLY A 1 414 ? 37.938 -16.422 -15.234 1 92.75 414 GLY A C 1
ATOM 3313 O O . GLY A 1 414 ? 37.406 -16.828 -14.195 1 92.75 414 GLY A O 1
ATOM 3314 N N . GLY A 1 415 ? 37.844 -15.094 -15.664 1 92.88 415 GLY A N 1
ATOM 3315 C CA . GLY A 1 415 ? 37.094 -14.07 -14.953 1 92.88 415 GLY A CA 1
ATOM 3316 C C . GLY A 1 415 ? 37.938 -13.289 -13.961 1 92.88 415 GLY A C 1
ATOM 3317 O O . GLY A 1 415 ? 39.156 -13.289 -14.047 1 92.88 415 GLY A O 1
ATOM 3318 N N . ILE A 1 416 ? 37.125 -12.531 -13.273 1 90.12 416 ILE A N 1
ATOM 3319 C CA . ILE A 1 416 ? 37.781 -11.703 -12.266 1 90.12 416 ILE A CA 1
ATOM 3320 C C . ILE A 1 416 ? 37.531 -12.281 -10.875 1 90.12 416 ILE A C 1
ATOM 3322 O O . ILE A 1 416 ? 36.406 -12.719 -10.57 1 90.12 416 ILE A O 1
ATOM 3326 N N . SER A 1 417 ? 38.688 -12.383 -10.102 1 87.69 417 SER A N 1
ATOM 3327 C CA . SER A 1 417 ? 38.594 -12.828 -8.711 1 87.69 417 SER A CA 1
ATOM 3328 C C . SER A 1 417 ? 39.25 -11.828 -7.77 1 87.69 417 SER A C 1
ATOM 3330 O O . SER A 1 417 ? 39.906 -10.867 -8.219 1 87.69 417 SER A O 1
ATOM 3332 N N . GLU A 1 418 ? 39.094 -12.125 -6.535 1 75.81 418 GLU A N 1
ATOM 3333 C CA . GLU A 1 418 ? 39.719 -11.258 -5.551 1 75.81 418 GLU A CA 1
ATOM 3334 C C . GLU A 1 418 ? 41.219 -11.57 -5.41 1 75.81 418 GLU A C 1
ATOM 3336 O O . GLU A 1 418 ? 42 -10.688 -5.086 1 75.81 418 GLU A O 1
ATOM 3341 N N . GLU A 1 419 ? 41.438 -12.852 -5.496 1 72.5 419 GLU A N 1
ATOM 3342 C CA . GLU A 1 419 ? 42.844 -13.25 -5.402 1 72.5 419 GLU A CA 1
ATOM 3343 C C . GLU A 1 419 ? 43.594 -12.961 -6.699 1 72.5 419 GLU A C 1
ATOM 3345 O O . GLU A 1 419 ? 43.094 -13.211 -7.789 1 72.5 419 GLU A O 1
ATOM 3350 N N . GLU A 1 420 ? 44.688 -12.328 -6.551 1 62.78 420 GLU A N 1
ATOM 3351 C CA . GLU A 1 420 ? 45.469 -11.914 -7.719 1 62.78 420 GLU A CA 1
ATOM 3352 C C . GLU A 1 420 ? 46.281 -13.07 -8.273 1 62.78 420 GLU A C 1
ATOM 3354 O O . GLU A 1 420 ? 47.031 -13.734 -7.535 1 62.78 420 GLU A O 1
ATOM 3359 N N . HIS A 1 421 ? 45.844 -13.625 -9.289 1 66.81 421 HIS A N 1
ATOM 3360 C CA . HIS A 1 421 ? 46.75 -14.523 -10 1 66.81 421 HIS A CA 1
ATOM 3361 C C . HIS A 1 421 ? 47.406 -13.836 -11.195 1 66.81 421 HIS A C 1
ATOM 3363 O O . HIS A 1 421 ? 46.75 -13.086 -11.914 1 66.81 421 HIS A O 1
ATOM 3369 N N . TYR A 1 422 ? 48.719 -13.727 -11.297 1 64.94 422 TYR A N 1
ATOM 3370 C CA . TYR A 1 422 ? 49.438 -12.82 -12.188 1 64.94 422 TYR A CA 1
ATOM 3371 C C . TYR A 1 422 ? 49.406 -13.328 -13.625 1 64.94 422 TYR A C 1
ATOM 3373 O O . TYR A 1 422 ? 49.094 -12.578 -14.555 1 64.94 422 TYR A O 1
ATOM 3381 N N . GLU A 1 423 ? 49.719 -14.469 -13.961 1 74.38 423 GLU A N 1
ATOM 3382 C CA . GLU A 1 423 ? 49.938 -14.766 -15.375 1 74.38 423 GLU A CA 1
ATOM 3383 C C . GLU A 1 423 ? 48.938 -15.789 -15.891 1 74.38 423 GLU A C 1
ATOM 3385 O O . GLU A 1 423 ? 48.875 -16.047 -17.094 1 74.38 423 GLU A O 1
ATOM 3390 N N . THR A 1 424 ? 48.125 -16.281 -15.141 1 77.62 424 THR A N 1
ATOM 3391 C CA . THR A 1 424 ? 47.188 -17.328 -15.547 1 77.62 424 THR A CA 1
ATOM 3392 C C . THR A 1 424 ? 45.812 -17.094 -14.938 1 77.62 424 THR A C 1
ATOM 3394 O O . THR A 1 424 ? 45.656 -16.203 -14.094 1 77.62 424 THR A O 1
ATOM 3397 N N . SER A 1 425 ? 44.844 -17.703 -15.586 1 89.94 425 SER A N 1
ATOM 3398 C CA . SER A 1 425 ? 43.5 -17.703 -15.016 1 89.94 425 SER A CA 1
ATOM 3399 C C . SER A 1 425 ? 43.125 -19.062 -14.438 1 89.94 425 SER A C 1
ATOM 3401 O O . SER A 1 425 ? 43.344 -20.094 -15.078 1 89.94 425 SER A O 1
ATOM 3403 N N . THR A 1 426 ? 42.688 -18.984 -13.312 1 90.5 426 THR A N 1
ATOM 3404 C CA . THR A 1 426 ? 42.312 -20.234 -12.656 1 90.5 426 THR A CA 1
ATOM 3405 C C . THR A 1 426 ? 41.062 -20.844 -13.312 1 90.5 426 THR A C 1
ATOM 3407 O O . THR A 1 426 ? 40.25 -20.125 -13.867 1 90.5 426 THR A O 1
ATOM 3410 N N . CYS A 1 427 ? 41 -22.125 -13.344 1 93.56 427 CYS A N 1
ATOM 3411 C CA . CYS A 1 427 ? 39.875 -22.891 -13.891 1 93.56 427 CYS A CA 1
ATOM 3412 C C . CYS A 1 427 ? 39.438 -23.984 -12.93 1 93.56 427 CYS A C 1
ATOM 3414 O O . CYS A 1 427 ? 40.281 -24.578 -12.234 1 93.56 427 CYS A O 1
ATOM 3416 N N . GLU A 1 428 ? 38.281 -24.25 -12.945 1 94.44 428 GLU A N 1
ATOM 3417 C CA . GLU A 1 428 ? 37.75 -25.344 -12.117 1 94.44 428 GLU A CA 1
ATOM 3418 C C . GLU A 1 428 ? 36.594 -26.062 -12.812 1 94.44 428 GLU A C 1
ATOM 3420 O O . GLU A 1 428 ? 35.938 -25.484 -13.672 1 94.44 428 GLU A O 1
ATOM 3425 N N . CYS A 1 429 ? 36.406 -27.203 -12.586 1 94.88 429 CYS A N 1
ATOM 3426 C CA . CYS A 1 429 ? 35.344 -28.031 -13.156 1 94.88 429 CYS A CA 1
ATOM 3427 C C . CYS A 1 429 ? 34.438 -28.594 -12.062 1 94.88 429 CYS A C 1
ATOM 3429 O O . CYS A 1 429 ? 34.938 -28.969 -10.992 1 94.88 429 CYS A O 1
ATOM 3431 N N . TYR A 1 430 ? 33.25 -28.719 -12.328 1 95.19 430 TYR A N 1
ATOM 3432 C CA . TYR A 1 430 ? 32.219 -29.172 -11.383 1 95.19 430 TYR A CA 1
ATOM 3433 C C . TYR A 1 430 ? 31.609 -30.484 -11.844 1 95.19 430 TYR A C 1
ATOM 3435 O O . TYR A 1 430 ? 31.156 -30.594 -12.984 1 95.19 430 TYR A O 1
ATOM 3443 N N . ASN A 1 431 ? 31.594 -31.344 -11.055 1 94.19 431 ASN A N 1
ATOM 3444 C CA . ASN A 1 431 ? 30.891 -32.594 -11.266 1 94.19 431 ASN A CA 1
ATOM 3445 C C . ASN A 1 431 ? 29.516 -32.594 -10.594 1 94.19 431 ASN A C 1
ATOM 3447 O O . ASN A 1 431 ? 29.422 -32.719 -9.367 1 94.19 431 ASN A O 1
ATOM 3451 N N . PRO A 1 432 ? 28.516 -32.562 -11.406 1 92.88 432 PRO A N 1
ATOM 3452 C CA . PRO A 1 432 ? 27.172 -32.438 -10.82 1 92.88 432 PRO A CA 1
ATOM 3453 C C . PRO A 1 432 ? 26.781 -33.688 -10.039 1 92.88 432 PRO A C 1
ATOM 3455 O O . PRO A 1 432 ? 26 -33.625 -9.086 1 92.88 432 PRO A O 1
ATOM 3458 N N . SER A 1 433 ? 27.172 -34.875 -10.438 1 89.94 433 SER A N 1
ATOM 3459 C CA . SER A 1 433 ? 26.828 -36.125 -9.742 1 89.94 433 SER A CA 1
ATOM 3460 C C . SER A 1 433 ? 27.438 -36.188 -8.352 1 89.94 433 SER A C 1
ATOM 3462 O O . SER A 1 433 ? 26.828 -36.688 -7.41 1 89.94 433 SER A O 1
ATOM 3464 N N . ARG A 1 434 ? 28.625 -35.531 -8.234 1 91.12 434 ARG A N 1
ATOM 3465 C CA . ARG A 1 434 ? 29.328 -35.562 -6.965 1 91.12 434 ARG A CA 1
ATOM 3466 C C . ARG A 1 434 ? 29.203 -34.219 -6.242 1 91.12 434 ARG A C 1
ATOM 3468 O O . ARG A 1 434 ? 29.578 -34.094 -5.074 1 91.12 434 ARG A O 1
ATOM 3475 N N . ASP A 1 435 ? 28.734 -33.312 -6.805 1 93 435 ASP A N 1
ATOM 3476 C CA . ASP A 1 435 ? 28.609 -31.953 -6.289 1 93 435 ASP A CA 1
ATOM 3477 C C . ASP A 1 435 ? 29.953 -31.453 -5.758 1 93 435 ASP A C 1
ATOM 3479 O O . ASP A 1 435 ? 30.031 -31 -4.617 1 93 435 ASP A O 1
ATOM 3483 N N . THR A 1 436 ? 30.859 -31.5 -6.586 1 94.69 436 THR A N 1
ATOM 3484 C CA . THR A 1 436 ? 32.219 -31.062 -6.199 1 94.69 436 THR A CA 1
ATOM 3485 C C . THR A 1 436 ? 32.875 -30.328 -7.348 1 94.69 436 THR A C 1
ATOM 3487 O O . THR A 1 436 ? 32.656 -30.625 -8.516 1 94.69 436 THR A O 1
ATOM 3490 N N . TRP A 1 437 ? 33.688 -29.422 -6.828 1 95.75 437 TRP A N 1
ATOM 3491 C CA . TRP A 1 437 ? 34.562 -28.719 -7.77 1 95.75 437 TRP A CA 1
ATOM 3492 C C . TRP A 1 437 ? 36 -29.203 -7.668 1 95.75 437 TRP A C 1
ATOM 3494 O O . TRP A 1 437 ? 36.5 -29.469 -6.57 1 95.75 437 TRP A O 1
ATOM 3504 N N . HIS A 1 438 ? 36.594 -29.219 -8.719 1 94.81 438 HIS A N 1
ATOM 3505 C CA . HIS A 1 438 ? 38 -29.562 -8.789 1 94.81 438 HIS A CA 1
ATOM 3506 C C . HIS A 1 438 ? 38.781 -28.562 -9.625 1 94.81 438 HIS A C 1
ATOM 3508 O O . HIS A 1 438 ? 38.281 -28.078 -10.656 1 94.81 438 HIS A O 1
ATOM 3514 N N . MET A 1 439 ? 39.969 -28.297 -9.125 1 92.38 439 MET A N 1
ATOM 3515 C CA . MET A 1 439 ? 40.812 -27.406 -9.914 1 92.38 439 MET A CA 1
ATOM 3516 C C . MET A 1 439 ? 41.312 -28.094 -11.172 1 92.38 439 MET A C 1
ATOM 3518 O O . MET A 1 439 ? 41.594 -29.297 -11.172 1 92.38 439 MET A O 1
ATOM 3522 N N . MET A 1 440 ? 41.469 -27.375 -12.086 1 92.38 440 MET A N 1
ATOM 3523 C CA . MET A 1 440 ? 42 -27.797 -13.375 1 92.38 440 MET A CA 1
ATOM 3524 C C . MET A 1 440 ? 43.25 -26.969 -13.742 1 92.38 440 MET A C 1
ATOM 3526 O O . MET A 1 440 ? 43.531 -25.953 -13.117 1 92.38 440 MET A O 1
ATOM 3530 N N . PRO A 1 441 ? 43.938 -27.453 -14.758 1 89.5 441 PRO A N 1
ATOM 3531 C CA . PRO A 1 441 ? 45.031 -26.625 -15.219 1 89.5 441 PRO A CA 1
ATOM 3532 C C . PRO A 1 441 ? 44.594 -25.203 -15.586 1 89.5 441 PRO A C 1
ATOM 3534 O O . PRO A 1 441 ? 43.531 -25.031 -16.172 1 89.5 441 PRO A O 1
ATOM 3537 N N . ASP A 1 442 ? 45.406 -24.312 -15.25 1 92.69 442 ASP A N 1
ATOM 3538 C CA . ASP A 1 442 ? 45.094 -22.906 -15.5 1 92.69 442 ASP A CA 1
ATOM 3539 C C . ASP A 1 442 ? 45.062 -22.609 -17 1 92.69 442 ASP A C 1
ATOM 3541 O O . ASP A 1 442 ? 45.812 -23.219 -17.766 1 92.69 442 ASP A O 1
ATOM 3545 N N . LEU A 1 443 ? 44.219 -21.828 -17.25 1 93.19 443 LEU A N 1
ATOM 3546 C CA . LEU A 1 443 ? 44.281 -21.234 -18.578 1 93.19 443 LEU A CA 1
ATOM 3547 C C . LEU A 1 443 ? 45.562 -20.422 -18.75 1 93.19 443 LEU A C 1
ATOM 3549 O O . LEU A 1 443 ? 45.906 -19.594 -17.891 1 93.19 443 LEU A O 1
ATOM 3553 N N . PRO A 1 444 ? 46.281 -20.562 -19.766 1 90.5 444 PRO A N 1
ATOM 3554 C CA . PRO A 1 444 ? 47.562 -19.891 -19.953 1 90.5 444 PRO A CA 1
ATOM 3555 C C . PRO A 1 444 ? 47.438 -18.422 -20.312 1 90.5 444 PRO A C 1
ATOM 3557 O O . PRO A 1 444 ? 48.125 -17.922 -21.188 1 90.5 444 PRO A O 1
ATOM 3560 N N . ALA A 1 445 ? 46.406 -17.703 -19.875 1 91.25 445 ALA A N 1
ATOM 3561 C CA . ALA A 1 445 ? 46.156 -16.266 -20.031 1 91.25 445 ALA A CA 1
ATOM 3562 C C . ALA A 1 445 ? 45.281 -15.727 -18.922 1 91.25 445 ALA A C 1
ATOM 3564 O O . ALA A 1 445 ? 44.344 -16.406 -18.484 1 91.25 445 ALA A O 1
ATOM 3565 N N . HIS A 1 446 ? 45.531 -14.484 -18.531 1 90.88 446 HIS A N 1
ATOM 3566 C CA . HIS A 1 446 ? 44.594 -13.812 -17.641 1 90.88 446 HIS A CA 1
ATOM 3567 C C . HIS A 1 446 ? 43.562 -13 -18.422 1 90.88 446 HIS A C 1
ATOM 3569 O O . HIS A 1 446 ? 43.906 -11.969 -19 1 90.88 446 HIS A O 1
ATOM 3575 N N . ILE A 1 447 ? 42.25 -13.445 -18.438 1 92.25 447 ILE A N 1
ATOM 3576 C CA . ILE A 1 447 ? 41.219 -12.773 -19.234 1 92.25 447 ILE A CA 1
ATOM 3577 C C . ILE A 1 447 ? 39.906 -12.758 -18.484 1 92.25 447 ILE A C 1
ATOM 3579 O O . ILE A 1 447 ? 39.625 -13.633 -17.656 1 92.25 447 ILE A O 1
ATOM 3583 N N . SER A 1 448 ? 39.062 -11.727 -18.766 1 92.5 448 SER A N 1
ATOM 3584 C CA . SER A 1 448 ? 37.688 -11.578 -18.328 1 92.5 448 SER A CA 1
ATOM 3585 C C . SER A 1 448 ? 36.781 -11.156 -19.484 1 92.5 448 SER A C 1
ATOM 3587 O O . SER A 1 448 ? 37.281 -10.789 -20.547 1 92.5 448 SER A O 1
ATOM 3589 N N . GLN A 1 449 ? 35.375 -11.281 -19.312 1 91.56 449 GLN A N 1
ATOM 3590 C CA . GLN A 1 449 ? 34.375 -10.898 -20.312 1 91.56 449 GLN A CA 1
ATOM 3591 C C . GLN A 1 449 ? 34.625 -11.633 -21.641 1 91.56 449 GLN A C 1
ATOM 3593 O O . GLN A 1 449 ? 34.469 -11.062 -22.703 1 91.56 449 GLN A O 1
ATOM 3598 N N . HIS A 1 450 ? 35.281 -12.758 -21.484 1 93.94 450 HIS A N 1
ATOM 3599 C CA . HIS A 1 450 ? 35.469 -13.656 -22.625 1 93.94 450 HIS A CA 1
ATOM 3600 C C . HIS A 1 450 ? 34.25 -14.578 -22.797 1 93.94 450 HIS A C 1
ATOM 3602 O O . HIS A 1 450 ? 33.312 -14.523 -22 1 93.94 450 HIS A O 1
ATOM 3608 N N . ALA A 1 451 ? 34.25 -15.398 -23.844 1 96 451 ALA A N 1
ATOM 3609 C CA . ALA A 1 451 ? 33.156 -16.344 -24.094 1 96 451 ALA A CA 1
ATOM 3610 C C . ALA A 1 451 ? 33.688 -17.766 -24.234 1 96 451 ALA A C 1
ATOM 3612 O O . ALA A 1 451 ? 34.875 -17.969 -24.516 1 96 451 ALA A O 1
ATOM 3613 N N . GLY A 1 452 ? 32.906 -18.703 -23.984 1 96.06 452 GLY A N 1
ATOM 3614 C CA . GLY A 1 452 ? 33.312 -20.094 -24.109 1 96.06 452 GLY A CA 1
ATOM 3615 C C . GLY A 1 452 ? 32.188 -21 -24.578 1 96.06 452 GLY A C 1
ATOM 3616 O O . GLY A 1 452 ? 31 -20.672 -24.391 1 96.06 452 GLY A O 1
ATOM 3617 N N . ALA A 1 453 ? 32.562 -22.109 -25.188 1 95 453 ALA A N 1
ATOM 3618 C CA . ALA A 1 453 ? 31.625 -23.141 -25.609 1 95 453 ALA A CA 1
ATOM 3619 C C . ALA A 1 453 ? 32.312 -24.484 -25.75 1 95 453 ALA A C 1
ATOM 3621 O O . ALA A 1 453 ? 33.5 -24.562 -26.062 1 95 453 ALA A O 1
ATOM 3622 N N . GLY A 1 454 ? 31.641 -25.562 -25.469 1 91.94 454 GLY A N 1
ATOM 3623 C CA . GLY A 1 454 ? 32.188 -26.906 -25.562 1 91.94 454 GLY A CA 1
ATOM 3624 C C . GLY A 1 454 ? 31.641 -27.688 -26.766 1 91.94 454 GLY A C 1
ATOM 3625 O O . GLY A 1 454 ? 30.484 -27.531 -27.141 1 91.94 454 GLY A O 1
ATOM 3626 N N . ILE A 1 455 ? 32.5 -28.453 -27.344 1 89.56 455 ILE A N 1
ATOM 3627 C CA . ILE A 1 455 ? 32.125 -29.375 -28.422 1 89.56 455 ILE A CA 1
ATOM 3628 C C . ILE A 1 455 ? 32.5 -30.812 -28.016 1 89.56 455 ILE A C 1
ATOM 3630 O O . ILE A 1 455 ? 33.625 -31.062 -27.531 1 89.56 455 ILE A O 1
ATOM 3634 N N . SER A 1 456 ? 31.609 -31.703 -28.047 1 85.69 456 SER A N 1
ATOM 3635 C CA . SER A 1 456 ? 31.859 -33.094 -27.719 1 85.69 456 SER A CA 1
ATOM 3636 C C . SER A 1 456 ? 31.531 -34 -28.891 1 85.69 456 SER A C 1
ATOM 3638 O O . SER A 1 456 ? 30.516 -33.812 -29.562 1 85.69 456 SER A O 1
ATOM 3640 N N . ASP A 1 457 ? 32.469 -34.875 -29.297 1 75.88 457 ASP A N 1
ATOM 3641 C CA . ASP A 1 457 ? 32.219 -35.938 -30.266 1 75.88 457 ASP A CA 1
ATOM 3642 C C . ASP A 1 457 ? 32.438 -37.312 -29.656 1 75.88 457 ASP A C 1
ATOM 3644 O O . ASP A 1 457 ? 32.688 -37.406 -28.453 1 75.88 457 ASP A O 1
ATOM 3648 N N . LEU A 1 458 ? 32.156 -38.469 -30.406 1 71.5 458 LEU A N 1
ATOM 3649 C CA . LEU A 1 458 ? 32.25 -39.844 -29.906 1 71.5 458 LEU A CA 1
ATOM 3650 C C . LEU A 1 458 ? 33.625 -40.094 -29.328 1 71.5 458 LEU A C 1
ATOM 3652 O O . LEU A 1 458 ? 33.781 -40.906 -28.391 1 71.5 458 LEU A O 1
ATOM 3656 N N . MET A 1 459 ? 34.625 -39.406 -29.781 1 73.06 459 MET A N 1
ATOM 3657 C CA . MET A 1 459 ? 36 -39.781 -29.422 1 73.06 459 MET A CA 1
ATOM 3658 C C . MET A 1 459 ? 36.625 -38.719 -28.547 1 73.06 459 MET A C 1
ATOM 3660 O O . MET A 1 459 ? 37.5 -39.031 -27.719 1 73.06 459 MET A O 1
ATOM 3664 N N . GLU A 1 460 ? 36.219 -37.406 -28.734 1 83.56 460 GLU A N 1
ATOM 3665 C CA . GLU A 1 460 ? 36.938 -36.344 -28.047 1 83.56 460 GLU A CA 1
ATOM 3666 C C . GLU A 1 460 ? 36 -35.281 -27.516 1 83.56 460 GLU A C 1
ATOM 3668 O O . GLU A 1 460 ? 34.969 -35 -28.125 1 83.56 460 GLU A O 1
ATOM 3673 N N . SER A 1 461 ? 36.281 -34.75 -26.297 1 90.06 461 SER A N 1
ATOM 3674 C CA . SER A 1 461 ? 35.625 -33.594 -25.703 1 90.06 461 SER A CA 1
ATOM 3675 C C . SER A 1 461 ? 36.594 -32.406 -25.516 1 90.06 461 SER A C 1
ATOM 3677 O O . SER A 1 461 ? 37.656 -32.594 -24.938 1 90.06 461 SER A O 1
ATOM 3679 N N . ARG A 1 462 ? 36.125 -31.203 -26.141 1 92.5 462 ARG A N 1
ATOM 3680 C CA . ARG A 1 462 ? 37.031 -30.047 -26.109 1 92.5 462 ARG A CA 1
ATOM 3681 C C . ARG A 1 462 ? 36.25 -28.797 -25.672 1 92.5 462 ARG A C 1
ATOM 3683 O O . ARG A 1 462 ? 35.094 -28.609 -26.031 1 92.5 462 ARG A O 1
ATOM 3690 N N . LEU A 1 463 ? 36.906 -28.016 -24.875 1 94.12 463 LEU A N 1
ATOM 3691 C CA . LEU A 1 463 ? 36.438 -26.719 -24.438 1 94.12 463 LEU A CA 1
ATOM 3692 C C . LEU A 1 463 ? 37.219 -25.594 -25.109 1 94.12 463 LEU A C 1
ATOM 3694 O O . LEU A 1 463 ? 38.438 -25.609 -25.109 1 94.12 463 LEU A O 1
ATOM 3698 N N . TYR A 1 464 ? 36.5 -24.641 -25.688 1 94.38 464 TYR A N 1
ATOM 3699 C CA . TYR A 1 464 ? 37.125 -23.516 -26.359 1 94.38 464 TYR A CA 1
ATOM 3700 C C . TYR A 1 464 ? 36.844 -22.219 -25.594 1 94.38 464 TYR A C 1
ATOM 3702 O O . TYR A 1 464 ? 35.719 -21.984 -25.141 1 94.38 464 TYR A O 1
ATOM 3710 N N . ILE A 1 465 ? 37.844 -21.391 -25.359 1 95.88 465 ILE A N 1
ATOM 3711 C CA . ILE A 1 465 ? 37.781 -20.078 -24.75 1 95.88 465 ILE A CA 1
ATOM 3712 C C . ILE A 1 465 ? 38.312 -19.016 -25.703 1 95.88 465 ILE A C 1
ATOM 3714 O O . ILE A 1 465 ? 39.375 -19.172 -26.266 1 95.88 465 ILE A O 1
ATOM 3718 N N . SER A 1 466 ? 37.469 -17.922 -25.891 1 94.31 466 SER A N 1
ATOM 3719 C CA . SER A 1 466 ? 37.875 -16.953 -26.906 1 94.31 466 SER A CA 1
ATOM 3720 C C . SER A 1 466 ? 37.812 -15.531 -26.375 1 94.31 466 SER A C 1
ATOM 3722 O O . SER A 1 466 ? 36.906 -15.195 -25.609 1 94.31 466 SER A O 1
ATOM 3724 N N . GLY A 1 467 ? 38.719 -14.781 -26.719 1 94.5 467 GLY A N 1
ATOM 3725 C CA . GLY A 1 467 ? 38.688 -13.344 -26.516 1 94.5 467 GLY A CA 1
ATOM 3726 C C . GLY A 1 467 ? 38.688 -12.953 -25.047 1 94.5 467 GLY A C 1
ATOM 3727 O O . GLY A 1 467 ? 39.25 -13.672 -24.203 1 94.5 467 GLY A O 1
ATOM 3728 N N . GLY A 1 468 ? 38.125 -11.633 -24.766 1 92.19 468 GLY A N 1
ATOM 3729 C CA . GLY A 1 468 ? 38.094 -11.055 -23.422 1 92.19 468 GLY A CA 1
ATOM 3730 C C . GLY A 1 468 ? 39 -9.859 -23.25 1 92.19 468 GLY A C 1
ATOM 3731 O O . GLY A 1 468 ? 39.5 -9.312 -24.234 1 92.19 468 GLY A O 1
ATOM 3732 N N . ILE A 1 469 ? 39 -9.531 -22.047 1 93.44 469 ILE A N 1
ATOM 3733 C CA . ILE A 1 469 ? 39.844 -8.406 -21.656 1 93.44 469 ILE A CA 1
ATOM 3734 C C . ILE A 1 469 ? 41 -8.891 -20.781 1 93.44 469 ILE A C 1
ATOM 3736 O O . ILE A 1 469 ? 40.781 -9.68 -19.859 1 93.44 469 ILE A O 1
ATOM 3740 N N . ASP A 1 470 ? 42.156 -8.359 -21.141 1 89.75 470 ASP A N 1
ATOM 3741 C CA . ASP A 1 470 ? 43.344 -8.781 -20.359 1 89.75 470 ASP A CA 1
ATOM 3742 C C . ASP A 1 470 ? 43.562 -7.852 -19.156 1 89.75 470 ASP A C 1
ATOM 3744 O O . ASP A 1 470 ? 42.688 -7.008 -18.859 1 89.75 470 ASP A O 1
ATOM 3748 N N . ARG A 1 471 ? 44.656 -8.055 -18.469 1 83.19 471 ARG A N 1
ATOM 3749 C CA . ARG A 1 471 ? 44.938 -7.305 -17.25 1 83.19 471 ARG A CA 1
ATOM 3750 C C . ARG A 1 471 ? 45.094 -5.816 -17.547 1 83.19 471 ARG A C 1
ATOM 3752 O O . ARG A 1 471 ? 44.844 -4.977 -16.672 1 83.19 471 ARG A O 1
ATOM 3759 N N . ASP A 1 472 ? 45.469 -5.57 -18.703 1 79.69 472 ASP A N 1
ATOM 3760 C CA . ASP A 1 472 ? 45.656 -4.176 -19.078 1 79.69 472 ASP A CA 1
ATOM 3761 C C . ASP A 1 472 ? 44.375 -3.592 -19.688 1 79.69 472 ASP A C 1
ATOM 3763 O O . ASP A 1 472 ? 44.406 -2.521 -20.297 1 79.69 472 ASP A O 1
ATOM 3767 N N . ASN A 1 473 ? 43.375 -4.387 -19.594 1 81.12 473 ASN A N 1
ATOM 3768 C CA . ASN A 1 473 ? 42.062 -3.951 -20.062 1 81.12 473 ASN A CA 1
ATOM 3769 C C . ASN A 1 473 ? 42 -3.816 -21.578 1 81.12 473 ASN A C 1
ATOM 3771 O O . ASN A 1 473 ? 41.375 -2.91 -22.109 1 81.12 473 ASN A O 1
ATOM 3775 N N . VAL A 1 474 ? 42.719 -4.566 -22.203 1 85 474 VAL A N 1
ATOM 3776 C CA . VAL A 1 474 ? 42.75 -4.594 -23.656 1 85 474 VAL A CA 1
ATOM 3777 C C . VAL A 1 474 ? 42.031 -5.84 -24.156 1 85 474 VAL A C 1
ATOM 3779 O O . VAL A 1 474 ? 42.219 -6.934 -23.625 1 85 474 VAL A O 1
ATOM 3782 N N . CYS A 1 475 ? 41.219 -5.621 -25.141 1 92.44 475 CYS A N 1
ATOM 3783 C CA . CYS A 1 475 ? 40.531 -6.75 -25.766 1 92.44 475 CYS A CA 1
ATOM 3784 C C . CYS A 1 475 ? 41.531 -7.648 -26.5 1 92.44 475 CYS A C 1
ATOM 3786 O O . CYS A 1 475 ? 42.375 -7.164 -27.25 1 92.44 475 CYS A O 1
ATOM 3788 N N . VAL A 1 476 ? 41.438 -8.875 -26.312 1 92.12 476 VAL A N 1
ATOM 3789 C CA . VAL A 1 476 ? 42.375 -9.805 -26.922 1 92.12 476 VAL A CA 1
ATOM 3790 C C . VAL A 1 476 ? 41.625 -10.695 -27.922 1 92.12 476 VAL A C 1
ATOM 3792 O O . VAL A 1 476 ? 40.406 -10.805 -27.891 1 92.12 476 VAL A O 1
ATOM 3795 N N . SER A 1 477 ? 42.438 -11.359 -28.828 1 94.12 477 SER A N 1
ATOM 3796 C CA . SER A 1 477 ? 41.875 -12.219 -29.859 1 94.12 477 SER A CA 1
ATOM 3797 C C . SER A 1 477 ? 42.25 -13.68 -29.625 1 94.12 477 SER A C 1
ATOM 3799 O O . SER A 1 477 ? 41.906 -14.547 -30.438 1 94.12 477 SER A O 1
ATOM 3801 N N . SER A 1 478 ? 43 -14 -28.609 1 94 478 SER A N 1
ATOM 3802 C CA . SER A 1 478 ? 43.531 -15.344 -28.375 1 94 478 SER A CA 1
ATOM 3803 C C . SER A 1 478 ? 42.406 -16.344 -28.172 1 94 478 SER A C 1
ATOM 3805 O O . SER A 1 478 ? 41.344 -16 -27.656 1 94 478 SER A O 1
ATOM 3807 N N . VAL A 1 479 ? 42.656 -17.609 -28.656 1 96.75 479 VAL A N 1
ATOM 3808 C CA . VAL A 1 479 ? 41.719 -18.719 -28.484 1 96.75 479 VAL A CA 1
ATOM 3809 C C . VAL A 1 479 ? 42.469 -19.953 -27.953 1 96.75 479 VAL A C 1
ATOM 3811 O O . VAL A 1 479 ? 43.531 -20.312 -28.469 1 96.75 479 VAL A O 1
ATOM 3814 N N . TYR A 1 480 ? 41.969 -20.516 -26.938 1 95.56 480 TYR A N 1
ATOM 3815 C CA . TYR A 1 480 ? 42.562 -21.703 -26.312 1 95.56 480 TYR A CA 1
ATOM 3816 C C . TYR A 1 480 ? 41.594 -22.875 -26.344 1 95.56 480 TYR A C 1
ATOM 3818 O O . TYR A 1 480 ? 40.375 -22.703 -26.266 1 95.56 480 TYR A O 1
ATOM 3826 N N . CYS A 1 481 ? 42.125 -24.047 -26.516 1 95.06 481 CYS A N 1
ATOM 3827 C CA . CYS A 1 481 ? 41.344 -25.297 -26.5 1 95.06 481 CYS A CA 1
ATOM 3828 C C . CYS A 1 481 ? 41.844 -26.219 -25.406 1 95.06 481 CYS A C 1
ATOM 3830 O O . CYS A 1 481 ? 43.031 -26.484 -25.281 1 95.06 481 CYS A O 1
ATOM 3832 N N . PHE A 1 482 ? 41 -26.641 -24.609 1 93.81 482 PHE A N 1
ATOM 3833 C CA . PHE A 1 482 ? 41.312 -27.609 -23.562 1 93.81 482 PHE A CA 1
ATOM 3834 C C . PHE A 1 482 ? 40.812 -29 -23.938 1 93.81 482 PHE A C 1
ATOM 3836 O O . PHE A 1 482 ? 39.625 -29.188 -24.156 1 93.81 482 PHE A O 1
ATOM 3843 N N . ASP A 1 483 ? 41.656 -29.875 -24.031 1 92.75 483 ASP A N 1
ATOM 3844 C CA . ASP A 1 483 ? 41.281 -31.281 -24.25 1 92.75 483 ASP A CA 1
ATOM 3845 C C . ASP A 1 483 ? 41 -31.984 -22.938 1 92.75 483 ASP A C 1
ATOM 3847 O O . ASP A 1 483 ? 41.875 -32.156 -22.094 1 92.75 483 ASP A O 1
ATOM 3851 N N . VAL A 1 484 ? 39.906 -32.5 -22.766 1 91.19 484 VAL A N 1
ATOM 3852 C CA . VAL A 1 484 ? 39.438 -33.031 -21.484 1 91.19 484 VAL A CA 1
ATOM 3853 C C . VAL A 1 484 ? 40.188 -34.312 -21.172 1 91.19 484 VAL A C 1
ATOM 3855 O O . VAL A 1 484 ? 40.531 -34.562 -20.016 1 91.19 484 VAL A O 1
ATOM 3858 N N . LYS A 1 485 ? 40.438 -35.125 -22.125 1 89.19 485 LYS A N 1
ATOM 3859 C CA . LYS A 1 485 ? 41.094 -36.406 -21.906 1 89.19 485 LYS A CA 1
ATOM 3860 C C . LYS A 1 485 ? 42.562 -36.188 -21.5 1 89.19 485 LYS A C 1
ATOM 3862 O O . LYS A 1 485 ? 43 -36.75 -20.5 1 89.19 485 LYS A O 1
ATOM 3867 N N . SER A 1 486 ? 43.281 -35.375 -22.188 1 90.38 486 SER A N 1
ATOM 3868 C CA . SER A 1 486 ? 44.688 -35.156 -21.922 1 90.38 486 SER A CA 1
ATOM 3869 C C . SER A 1 486 ? 44.906 -34.062 -20.875 1 90.38 486 SER A C 1
ATOM 3871 O O . SER A 1 486 ? 46 -33.906 -20.344 1 90.38 486 SER A O 1
ATOM 3873 N N . GLU A 1 487 ? 43.906 -33.312 -20.547 1 90.12 487 GLU A N 1
ATOM 3874 C CA . GLU A 1 487 ? 43.938 -32.219 -19.578 1 90.12 487 GLU A CA 1
ATOM 3875 C C . GLU A 1 487 ? 45.031 -31.219 -19.906 1 90.12 487 GLU A C 1
ATOM 3877 O O . GLU A 1 487 ? 45.812 -30.812 -19.016 1 90.12 487 GLU A O 1
ATOM 3882 N N . ARG A 1 488 ? 45 -30.797 -21.109 1 90.75 488 ARG A N 1
ATOM 3883 C CA . ARG A 1 488 ? 46 -29.844 -21.562 1 90.75 488 ARG A CA 1
ATOM 3884 C C . ARG A 1 488 ? 45.344 -28.75 -22.406 1 90.75 488 ARG A C 1
ATOM 3886 O O . ARG A 1 488 ? 44.438 -29.016 -23.172 1 90.75 488 ARG A O 1
ATOM 3893 N N . TRP A 1 489 ? 45.938 -27.594 -22.234 1 93.5 489 TRP A N 1
ATOM 3894 C CA . TRP A 1 489 ? 45.531 -26.453 -23.062 1 93.5 489 TRP A CA 1
ATOM 3895 C C . TRP A 1 489 ? 46.438 -26.328 -24.297 1 93.5 489 TRP A C 1
ATOM 3897 O O . TRP A 1 489 ? 47.656 -26.5 -24.203 1 93.5 489 TRP A O 1
ATOM 3907 N N . THR A 1 490 ? 45.812 -26.016 -25.328 1 92.75 490 THR A N 1
ATOM 3908 C CA . THR A 1 490 ? 46.531 -25.719 -26.562 1 92.75 490 THR A CA 1
ATOM 3909 C C . THR A 1 490 ? 46.031 -24.438 -27.203 1 92.75 490 THR A C 1
ATOM 3911 O O . THR A 1 490 ? 44.844 -24.141 -27.141 1 92.75 490 THR A O 1
ATOM 3914 N N . GLN A 1 491 ? 46.875 -23.672 -27.812 1 93 491 GLN A N 1
ATOM 3915 C CA . GLN A 1 491 ? 46.469 -22.438 -28.5 1 93 491 GLN A CA 1
ATOM 3916 C C . GLN A 1 491 ? 45.969 -22.719 -29.906 1 93 491 GLN A C 1
ATOM 3918 O O . GLN A 1 491 ? 46.562 -23.531 -30.625 1 93 491 GLN A O 1
ATOM 3923 N N . CYS A 1 492 ? 44.906 -22.156 -30.188 1 93.62 492 CYS A N 1
ATOM 3924 C CA . CYS A 1 492 ? 44.312 -22.281 -31.516 1 93.62 492 CYS A CA 1
ATOM 3925 C C . CYS A 1 492 ? 44.469 -21 -32.312 1 93.62 492 CYS A C 1
ATOM 3927 O O . CYS A 1 492 ? 45.062 -20.031 -31.828 1 93.62 492 CYS A O 1
ATOM 3929 N N . ALA A 1 493 ? 43.875 -20.969 -33.562 1 92.31 493 ALA A N 1
ATOM 3930 C CA . ALA A 1 493 ? 43.906 -19.766 -34.375 1 92.31 493 ALA A CA 1
ATOM 3931 C C . ALA A 1 493 ? 43.188 -18.609 -33.688 1 92.31 493 ALA A C 1
ATOM 3933 O O . ALA A 1 493 ? 42.125 -18.797 -33.094 1 92.31 493 ALA A O 1
ATOM 3934 N N . PRO A 1 494 ? 43.75 -17.422 -33.656 1 92.44 494 PRO A N 1
ATOM 3935 C CA . PRO A 1 494 ? 43.125 -16.266 -33 1 92.44 494 PRO A CA 1
ATOM 3936 C C . PRO A 1 494 ? 41.875 -15.797 -33.719 1 92.44 494 PRO A C 1
ATOM 3938 O O . PRO A 1 494 ? 41.719 -16.062 -34.906 1 92.44 494 PRO A O 1
ATOM 3941 N N . LEU A 1 495 ? 41 -15.195 -32.938 1 93.75 495 LEU A N 1
ATOM 3942 C CA . LEU A 1 495 ? 39.812 -14.562 -33.5 1 93.75 495 LEU A CA 1
ATOM 3943 C C . LEU A 1 495 ? 40.219 -13.562 -34.594 1 93.75 495 LEU A C 1
ATOM 3945 O O . LEU A 1 495 ? 41.312 -13.008 -34.562 1 93.75 495 LEU A O 1
ATOM 3949 N N . LEU A 1 496 ? 39.25 -13.32 -35.562 1 92.12 496 LEU A N 1
ATOM 3950 C CA . LEU A 1 496 ? 39.5 -12.336 -36.594 1 92.12 496 LEU A CA 1
ATOM 3951 C C . LEU A 1 496 ? 39.562 -10.93 -36.031 1 92.12 496 LEU A C 1
ATOM 3953 O O . LEU A 1 496 ? 40.375 -10.109 -36.469 1 92.12 496 LEU A O 1
ATOM 3957 N N . ASN A 1 497 ? 38.688 -10.633 -35.031 1 91.62 497 ASN A N 1
ATOM 3958 C CA . ASN A 1 497 ? 38.688 -9.383 -34.281 1 91.62 497 ASN A CA 1
ATOM 3959 C C . ASN A 1 497 ? 38.688 -9.633 -32.781 1 91.62 497 ASN A C 1
ATOM 3961 O O . ASN A 1 497 ? 37.938 -10.453 -32.281 1 91.62 497 ASN A O 1
ATOM 3965 N N . PRO A 1 498 ? 39.656 -8.883 -32.094 1 92 498 PRO A N 1
ATOM 3966 C CA . PRO A 1 498 ? 39.531 -8.961 -30.641 1 92 498 PRO A CA 1
ATOM 3967 C C . PRO A 1 498 ? 38.156 -8.523 -30.141 1 92 498 PRO A C 1
ATOM 3969 O O . PRO A 1 498 ? 37.562 -7.605 -30.703 1 92 498 PRO A O 1
ATOM 3972 N N . ARG A 1 499 ? 37.531 -9.117 -29.219 1 92.62 499 ARG A N 1
ATOM 3973 C CA . ARG A 1 499 ? 36.219 -8.719 -28.734 1 92.62 499 ARG A CA 1
ATOM 3974 C C . ARG A 1 499 ? 36.031 -9.133 -27.281 1 92.62 499 ARG A C 1
ATOM 3976 O O . ARG A 1 499 ? 36.594 -10.117 -26.828 1 92.62 499 ARG A O 1
ATOM 3983 N N . ALA A 1 500 ? 35.188 -8.352 -26.656 1 92 500 ALA A N 1
ATOM 3984 C CA . ALA A 1 500 ? 34.75 -8.617 -25.297 1 92 500 ALA A CA 1
ATOM 3985 C C . ALA A 1 500 ? 33.219 -8.586 -25.203 1 92 500 ALA A C 1
ATOM 3987 O O . ALA A 1 500 ? 32.562 -8 -26.062 1 92 500 ALA A O 1
ATOM 3988 N N . ASP A 1 501 ? 32.562 -9.312 -24.234 1 92.44 501 ASP A N 1
ATOM 3989 C CA . ASP A 1 501 ? 31.141 -9.383 -23.969 1 92.44 501 ASP A CA 1
ATOM 3990 C C . ASP A 1 501 ? 30.391 -9.969 -25.172 1 92.44 501 ASP A C 1
ATOM 3992 O O . ASP A 1 501 ? 29.266 -9.57 -25.469 1 92.44 501 ASP A O 1
ATOM 3996 N N . HIS A 1 502 ? 31.047 -10.664 -25.969 1 93 502 HIS A N 1
ATOM 3997 C CA . HIS A 1 502 ? 30.422 -11.438 -27.031 1 93 502 HIS A CA 1
ATOM 3998 C C . HIS A 1 502 ? 29.938 -12.789 -26.516 1 93 502 HIS A C 1
ATOM 4000 O O . HIS A 1 502 ? 30.188 -13.141 -25.359 1 93 502 HIS A O 1
ATOM 4006 N N . VAL A 1 503 ? 29.203 -13.516 -27.312 1 92.19 503 VAL A N 1
ATOM 4007 C CA . VAL A 1 503 ? 28.703 -14.836 -26.938 1 92.19 503 VAL A CA 1
ATOM 4008 C C . VAL A 1 503 ? 29.203 -15.883 -27.922 1 92.19 503 VAL A C 1
ATOM 4010 O O . VAL A 1 503 ? 29.25 -15.625 -29.141 1 92.19 503 VAL A O 1
ATOM 4013 N N . MET A 1 504 ? 29.672 -16.969 -27.422 1 94.06 504 MET A N 1
ATOM 4014 C CA . MET A 1 504 ? 30.078 -18.094 -28.266 1 94.06 504 MET A CA 1
ATOM 4015 C C . MET A 1 504 ? 29.047 -19.203 -28.203 1 94.06 504 MET A C 1
ATOM 4017 O O . MET A 1 504 ? 28.578 -19.578 -27.125 1 94.06 504 MET A O 1
ATOM 4021 N N . LEU A 1 505 ? 28.688 -19.719 -29.312 1 93.69 505 LEU A N 1
ATOM 4022 C CA . LEU A 1 505 ? 27.703 -20.781 -29.422 1 93.69 505 LEU A CA 1
ATOM 4023 C C . LEU A 1 505 ? 28.281 -22 -30.125 1 93.69 505 LEU A C 1
ATOM 4025 O O . LEU A 1 505 ? 29.031 -21.875 -31.094 1 93.69 505 LEU A O 1
ATOM 4029 N N . ALA A 1 506 ? 28.047 -23.141 -29.578 1 92.25 506 ALA A N 1
ATOM 4030 C CA . ALA A 1 506 ? 28.406 -24.406 -30.234 1 92.25 506 ALA A CA 1
ATOM 4031 C C . ALA A 1 506 ? 27.234 -24.953 -31.031 1 92.25 506 ALA A C 1
ATOM 4033 O O . ALA A 1 506 ? 26.156 -25.203 -30.484 1 92.25 506 ALA A O 1
ATOM 4034 N N . ILE A 1 507 ? 27.438 -25.125 -32.219 1 88.75 507 ILE A N 1
ATOM 4035 C CA . ILE A 1 507 ? 26.422 -25.672 -33.125 1 88.75 507 ILE A CA 1
ATOM 4036 C C . ILE A 1 507 ? 27.016 -26.828 -33.906 1 88.75 507 ILE A C 1
ATOM 4038 O O . ILE A 1 507 ? 27.859 -26.625 -34.781 1 88.75 507 ILE A O 1
ATOM 4042 N N . GLY A 1 508 ? 26.578 -28.078 -33.594 1 83.06 508 GLY A N 1
ATOM 4043 C CA . GLY A 1 508 ? 27.203 -29.25 -34.188 1 83.06 508 GLY A CA 1
ATOM 4044 C C . GLY A 1 508 ? 28.656 -29.438 -33.781 1 83.06 508 GLY A C 1
ATOM 4045 O O . GLY A 1 508 ? 28.969 -29.5 -32.594 1 83.06 508 GLY A O 1
ATOM 4046 N N . LYS A 1 509 ? 29.5 -29.438 -34.781 1 86.94 509 LYS A N 1
ATOM 4047 C CA . LYS A 1 509 ? 30.922 -29.625 -34.531 1 86.94 509 LYS A CA 1
ATOM 4048 C C . LYS A 1 509 ? 31.703 -28.328 -34.719 1 86.94 509 LYS A C 1
ATOM 4050 O O . LYS A 1 509 ? 32.938 -28.344 -34.812 1 86.94 509 LYS A O 1
ATOM 4055 N N . CYS A 1 510 ? 30.938 -27.219 -34.75 1 91 510 CYS A N 1
ATOM 4056 C CA . CYS A 1 510 ? 31.562 -25.938 -35 1 91 510 CYS A CA 1
ATOM 4057 C C . CYS A 1 510 ? 31.188 -24.906 -33.969 1 91 510 CYS A C 1
ATOM 4059 O O . CYS A 1 510 ? 30.312 -25.172 -33.125 1 91 510 CYS A O 1
ATOM 4061 N N . LEU A 1 511 ? 31.875 -23.766 -34 1 92.62 511 LEU A N 1
ATOM 4062 C CA . LEU A 1 511 ? 31.641 -22.703 -33.031 1 92.62 511 LEU A CA 1
ATOM 4063 C C . LEU A 1 511 ? 31.234 -21.406 -33.75 1 92.62 511 LEU A C 1
ATOM 4065 O O . LEU A 1 511 ? 31.703 -21.156 -34.875 1 92.62 511 LEU A O 1
ATOM 4069 N N . TYR A 1 512 ? 30.328 -20.688 -33.156 1 93.75 512 TYR A N 1
ATOM 4070 C CA . TYR A 1 512 ? 29.922 -19.359 -33.594 1 93.75 512 TYR A CA 1
ATOM 4071 C C . TYR A 1 512 ? 30.203 -18.312 -32.531 1 93.75 512 TYR A C 1
ATOM 4073 O O . TYR A 1 512 ? 29.891 -18.5 -31.375 1 93.75 512 TYR A O 1
ATOM 4081 N N . VAL A 1 513 ? 30.812 -17.203 -32.844 1 93.44 513 VAL A N 1
ATOM 4082 C CA . VAL A 1 513 ? 31.031 -16.062 -31.984 1 93.44 513 VAL A CA 1
ATOM 4083 C C . VAL A 1 513 ? 30.172 -14.883 -32.469 1 93.44 513 VAL A C 1
ATOM 4085 O O . VAL A 1 513 ? 30.203 -14.531 -33.625 1 93.44 513 VAL A O 1
ATOM 4088 N N . CYS A 1 514 ? 29.391 -14.336 -31.469 1 92.75 514 CYS A N 1
ATOM 4089 C CA . CYS A 1 514 ? 28.391 -13.344 -31.828 1 92.75 514 CYS A CA 1
ATOM 4090 C C . CYS A 1 514 ? 28.531 -12.086 -30.984 1 92.75 514 CYS A C 1
ATOM 4092 O O . CYS A 1 514 ? 28.547 -12.148 -29.766 1 92.75 514 CYS A O 1
ATOM 4094 N N . GLY A 1 515 ? 28.594 -11 -31.625 1 87.44 515 GLY A N 1
ATOM 4095 C CA . GLY A 1 515 ? 28.5 -9.703 -30.969 1 87.44 515 GLY A CA 1
ATOM 4096 C C . GLY A 1 515 ? 29.75 -9.328 -30.188 1 87.44 515 GLY A C 1
ATOM 4097 O O . GLY A 1 515 ? 30.844 -9.82 -30.484 1 87.44 515 GLY A O 1
ATOM 4098 N N . GLY A 1 516 ? 29.531 -8.359 -29.266 1 89.62 516 GLY A N 1
ATOM 4099 C CA . GLY A 1 516 ? 30.609 -7.832 -28.438 1 89.62 516 GLY A CA 1
ATOM 4100 C C . GLY A 1 516 ? 31.109 -6.477 -28.906 1 89.62 516 GLY A C 1
ATOM 4101 O O . GLY A 1 516 ? 30.469 -5.82 -29.734 1 89.62 516 GLY A O 1
ATOM 4102 N N . TRP A 1 517 ? 32.125 -6.113 -28.266 1 87.19 517 TRP A N 1
ATOM 4103 C CA . TRP A 1 517 ? 32.719 -4.832 -28.594 1 87.19 517 TRP A CA 1
ATOM 4104 C C . TRP A 1 517 ? 34.25 -4.93 -28.562 1 87.19 517 TRP A C 1
ATOM 4106 O O . TRP A 1 517 ? 34.812 -5.887 -28.031 1 87.19 517 TRP A O 1
ATOM 4116 N N . THR A 1 518 ? 34.875 -4.098 -29.234 1 90.5 518 THR A N 1
ATOM 4117 C CA . THR A 1 518 ? 36.344 -3.977 -29.25 1 90.5 518 THR A CA 1
ATOM 4118 C C . THR A 1 518 ? 36.75 -2.529 -29.016 1 90.5 518 THR A C 1
ATOM 4120 O O . THR A 1 518 ? 35.906 -1.632 -28.953 1 90.5 518 THR A O 1
ATOM 4123 N N . SER A 1 519 ? 38.156 -2.426 -28.547 1 79.5 519 SER A N 1
ATOM 4124 C CA . SER A 1 519 ? 38.656 -1.078 -28.297 1 79.5 519 SER A CA 1
ATOM 4125 C C . SER A 1 519 ? 39.5 -0.574 -29.469 1 79.5 519 SER A C 1
ATOM 4127 O O . SER A 1 519 ? 40.344 -1.302 -30 1 79.5 519 SER A O 1
ATOM 4129 N N . ASP A 1 520 ? 39.062 0.464 -30 1 74.81 520 ASP A N 1
ATOM 4130 C CA . ASP A 1 520 ? 39.812 1.168 -31.016 1 74.81 520 ASP A CA 1
ATOM 4131 C C . ASP A 1 520 ? 40.125 2.596 -30.594 1 74.81 520 ASP A C 1
ATOM 4133 O O . ASP A 1 520 ? 39.219 3.412 -30.406 1 74.81 520 ASP A O 1
ATOM 4137 N N . GLU A 1 521 ? 41.406 2.998 -30.547 1 66.81 521 GLU A N 1
ATOM 4138 C CA . GLU A 1 521 ? 41.875 4.332 -30.188 1 66.81 521 GLU A CA 1
ATOM 4139 C C . GLU A 1 521 ? 41.094 4.891 -29 1 66.81 521 GLU A C 1
ATOM 4141 O O . GLU A 1 521 ? 40.594 6.02 -29.047 1 66.81 521 GLU A O 1
ATOM 4146 N N . ASN A 1 522 ? 40.812 4.09 -27.875 1 64.75 522 ASN A N 1
ATOM 4147 C CA . ASN A 1 522 ? 40.25 4.473 -26.578 1 64.75 522 ASN A CA 1
ATOM 4148 C C . ASN A 1 522 ? 38.719 4.477 -26.578 1 64.75 522 ASN A C 1
ATOM 4150 O O . ASN A 1 522 ? 38.094 4.949 -25.641 1 64.75 522 ASN A O 1
ATOM 4154 N N . ASN A 1 523 ? 38.031 4.113 -27.812 1 70.25 523 ASN A N 1
ATOM 4155 C CA . ASN A 1 523 ? 36.594 4.016 -27.828 1 70.25 523 ASN A CA 1
ATOM 4156 C C . ASN A 1 523 ? 36.125 2.572 -28 1 70.25 523 ASN A C 1
ATOM 4158 O O . ASN A 1 523 ? 36.812 1.766 -28.641 1 70.25 523 ASN A O 1
ATOM 4162 N N . ARG A 1 524 ? 34.938 2.475 -27.406 1 78.44 524 ARG A N 1
ATOM 4163 C CA . ARG A 1 524 ? 34.312 1.162 -27.578 1 78.44 524 ARG A CA 1
ATOM 4164 C C . ARG A 1 524 ? 33.625 1.063 -28.938 1 78.44 524 ARG A C 1
ATOM 4166 O O . ARG A 1 524 ? 32.906 1.979 -29.328 1 78.44 524 ARG A O 1
ATOM 4173 N N . VAL A 1 525 ? 33.906 0.221 -29.75 1 81.44 525 VAL A N 1
ATOM 4174 C CA . VAL A 1 525 ? 33.281 -0.027 -31.031 1 81.44 525 VAL A CA 1
ATOM 4175 C C . VAL A 1 525 ? 32.562 -1.382 -31.016 1 81.44 525 VAL A C 1
ATOM 4177 O O . VAL A 1 525 ? 33.125 -2.377 -30.562 1 81.44 525 VAL A O 1
ATOM 4180 N N . LEU A 1 526 ? 31.375 -1.359 -31.484 1 85 526 LEU A N 1
ATOM 4181 C CA . LEU A 1 526 ? 30.594 -2.588 -31.5 1 85 526 LEU A CA 1
ATOM 4182 C C . LEU A 1 526 ? 31.047 -3.514 -32.625 1 85 526 LEU A C 1
ATOM 4184 O O . LEU A 1 526 ? 31.328 -3.059 -33.719 1 85 526 LEU A O 1
ATOM 4188 N N . VAL A 1 527 ? 31.203 -4.719 -32.312 1 88.44 527 VAL A N 1
ATOM 4189 C CA . VAL A 1 527 ? 31.531 -5.715 -33.312 1 88.44 527 VAL A CA 1
ATOM 4190 C C . VAL A 1 527 ? 30.25 -6.191 -34.031 1 88.44 527 VAL A C 1
ATOM 4192 O O . VAL A 1 527 ? 29.328 -6.668 -33.375 1 88.44 527 VAL A O 1
ATOM 4195 N N . ASN A 1 528 ? 30.203 -6.109 -35.281 1 87.62 528 ASN A N 1
ATOM 4196 C CA . ASN A 1 528 ? 28.953 -6.367 -35.969 1 87.62 528 ASN A CA 1
ATOM 4197 C C . ASN A 1 528 ? 29.016 -7.656 -36.781 1 87.62 528 ASN A C 1
ATOM 4199 O O . ASN A 1 528 ? 28.328 -7.793 -37.812 1 87.62 528 ASN A O 1
ATOM 4203 N N . THR A 1 529 ? 29.844 -8.547 -36.406 1 91.06 529 THR A N 1
ATOM 4204 C CA . THR A 1 529 ? 29.922 -9.766 -37.219 1 91.06 529 THR A CA 1
ATOM 4205 C C . THR A 1 529 ? 29.641 -10.992 -36.344 1 91.06 529 THR A C 1
ATOM 4207 O O . THR A 1 529 ? 29.891 -10.992 -35.156 1 91.06 529 THR A O 1
ATOM 4210 N N . ILE A 1 530 ? 29.141 -12.039 -37 1 92.25 530 ILE A N 1
ATOM 4211 C CA . ILE A 1 530 ? 29.141 -13.398 -36.469 1 92.25 530 ILE A CA 1
ATOM 4212 C C . ILE A 1 530 ? 30.234 -14.211 -37.125 1 92.25 530 ILE A C 1
ATOM 4214 O O . ILE A 1 530 ? 30.297 -14.289 -38.375 1 92.25 530 ILE A O 1
ATOM 4218 N N . GLU A 1 531 ? 31.109 -14.703 -36.406 1 92.44 531 GLU A N 1
ATOM 4219 C CA . GLU A 1 531 ? 32.25 -15.461 -36.938 1 92.44 531 GLU A CA 1
ATOM 4220 C C . GLU A 1 531 ? 32.094 -16.953 -36.656 1 92.44 531 GLU A C 1
ATOM 4222 O O . GLU A 1 531 ? 31.562 -17.344 -35.594 1 92.44 531 GLU A O 1
ATOM 4227 N N . PHE A 1 532 ? 32.531 -17.734 -37.562 1 92.12 532 PHE A N 1
ATOM 4228 C CA . PHE A 1 532 ? 32.438 -19.188 -37.562 1 92.12 532 PHE A CA 1
ATOM 4229 C C . PHE A 1 532 ? 33.812 -19.828 -37.5 1 92.12 532 PHE A C 1
ATOM 4231 O O . PHE A 1 532 ? 34.719 -19.406 -38.188 1 92.12 532 PHE A O 1
ATOM 4238 N N . TYR A 1 533 ? 34.031 -20.875 -36.594 1 94 533 TYR A N 1
ATOM 4239 C CA . TYR A 1 533 ? 35.281 -21.578 -36.375 1 94 533 TYR A CA 1
ATOM 4240 C C . TYR A 1 533 ? 35.125 -23.062 -36.656 1 94 533 TYR A C 1
ATOM 4242 O O . TYR A 1 533 ? 34.281 -23.719 -36.062 1 94 533 TYR A O 1
ATOM 4250 N N . CYS A 1 534 ? 36 -23.625 -37.438 1 89.75 534 CYS A N 1
ATOM 4251 C CA . CYS A 1 534 ? 36.094 -25.062 -37.688 1 89.75 534 CYS A CA 1
ATOM 4252 C C . CYS A 1 534 ? 37.312 -25.672 -37 1 89.75 534 CYS A C 1
ATOM 4254 O O . CYS A 1 534 ? 38.438 -25.453 -37.438 1 89.75 534 CYS A O 1
ATOM 4256 N N . PRO A 1 535 ? 37.188 -26.516 -35.969 1 90.69 535 PRO A N 1
ATOM 4257 C CA . PRO A 1 535 ? 38.312 -27.047 -35.219 1 90.69 535 PRO A CA 1
ATOM 4258 C C . PRO A 1 535 ? 39.219 -27.953 -36.062 1 90.69 535 PRO A C 1
ATOM 4260 O O . PRO A 1 535 ? 40.438 -27.984 -35.812 1 90.69 535 PRO A O 1
ATOM 4263 N N . GLU A 1 536 ? 38.75 -28.656 -37 1 89.62 536 GLU A N 1
ATOM 4264 C CA . GLU A 1 536 ? 39.531 -29.547 -37.812 1 89.62 536 GLU A CA 1
ATOM 4265 C C . GLU A 1 536 ? 40.562 -28.766 -38.656 1 89.62 536 GLU A C 1
ATOM 4267 O O . GLU A 1 536 ? 41.688 -29.203 -38.812 1 89.62 536 GLU A O 1
ATOM 4272 N N . LYS A 1 537 ? 40.156 -27.625 -39.094 1 90.81 537 LYS A N 1
ATOM 4273 C CA . LYS A 1 537 ? 41 -26.812 -39.938 1 90.81 537 LYS A CA 1
ATOM 4274 C C . LYS A 1 537 ? 41.719 -25.719 -39.156 1 90.81 537 LYS A C 1
ATOM 4276 O O . LYS A 1 537 ? 42.688 -25.109 -39.625 1 90.81 537 LYS A O 1
ATOM 4281 N N . ASP A 1 538 ? 41.312 -25.469 -37.906 1 93.38 538 ASP A N 1
ATOM 4282 C CA . ASP A 1 538 ? 41.844 -24.422 -37.062 1 93.38 538 ASP A CA 1
ATOM 4283 C C . ASP A 1 538 ? 41.844 -23.062 -37.781 1 93.38 538 ASP A C 1
ATOM 4285 O O . ASP A 1 538 ? 42.875 -22.391 -37.812 1 93.38 538 ASP A O 1
ATOM 4289 N N . VAL A 1 539 ? 40.562 -22.641 -38.375 1 89.88 539 VAL A N 1
ATOM 4290 C CA . VAL A 1 539 ? 40.438 -21.391 -39.094 1 89.88 539 VAL A CA 1
ATOM 4291 C C . VAL A 1 539 ? 39.125 -20.703 -38.719 1 89.88 539 VAL A C 1
ATOM 4293 O O . VAL A 1 539 ? 38.125 -21.375 -38.406 1 89.88 539 VAL A O 1
ATOM 4296 N N . TRP A 1 540 ? 39.125 -19.359 -38.719 1 91.81 540 TRP A N 1
ATOM 4297 C CA . TRP A 1 540 ? 37.938 -18.531 -38.469 1 91.81 540 TRP A CA 1
ATOM 4298 C C . TRP A 1 540 ? 37.469 -17.906 -39.781 1 91.81 540 TRP A C 1
ATOM 4300 O O . TRP A 1 540 ? 38.25 -17.484 -40.625 1 91.81 540 TRP A O 1
ATOM 4310 N N . GLU A 1 541 ? 36.094 -17.781 -39.969 1 91.62 541 GLU A N 1
ATOM 4311 C CA . GLU A 1 541 ? 35.469 -17.125 -41.094 1 91.62 541 GLU A CA 1
ATOM 4312 C C . GLU A 1 541 ? 34.281 -16.266 -40.688 1 91.62 541 GLU A C 1
ATOM 4314 O O . GLU A 1 541 ? 33.594 -16.594 -39.719 1 91.62 541 GLU A O 1
ATOM 4319 N N . VAL A 1 542 ? 33.969 -15.258 -41.406 1 91.31 542 VAL A N 1
ATOM 4320 C CA . VAL A 1 542 ? 32.812 -14.414 -41.125 1 91.31 542 VAL A CA 1
ATOM 4321 C C . VAL A 1 542 ? 31.562 -15.031 -41.781 1 91.31 542 VAL A C 1
ATOM 4323 O O . VAL A 1 542 ? 31.562 -15.375 -42.938 1 91.31 542 VAL A O 1
ATOM 4326 N N . VAL A 1 543 ? 30.516 -15.172 -40.969 1 89.88 543 VAL A N 1
ATOM 4327 C CA . VAL A 1 543 ? 29.266 -15.758 -41.438 1 89.88 543 VAL A CA 1
ATOM 4328 C C . VAL A 1 543 ? 28.344 -14.656 -41.969 1 89.88 543 VAL A C 1
ATOM 4330 O O . VAL A 1 543 ? 27.75 -14.797 -43.031 1 89.88 543 VAL A O 1
ATOM 4333 N N . THR A 1 544 ? 28.094 -13.648 -41.156 1 91.06 544 THR A N 1
ATOM 4334 C CA . THR A 1 544 ? 27.203 -12.555 -41.5 1 91.06 544 THR A CA 1
ATOM 4335 C C . THR A 1 544 ? 27.531 -11.305 -40.688 1 91.06 544 THR A C 1
ATOM 4337 O O . THR A 1 544 ? 28.344 -11.359 -39.781 1 91.06 544 THR A O 1
ATOM 4340 N N . LYS A 1 545 ? 26.781 -10.172 -41.125 1 89.75 545 LYS A N 1
ATOM 4341 C CA . LYS A 1 545 ? 26.812 -8.93 -40.344 1 89.75 545 LYS A CA 1
ATOM 4342 C C . LYS A 1 545 ? 25.516 -8.711 -39.594 1 89.75 545 LYS A C 1
ATOM 4344 O O . LYS A 1 545 ? 24.438 -8.961 -40.125 1 89.75 545 LYS A O 1
ATOM 4349 N N . ILE A 1 546 ? 25.672 -8.406 -38.406 1 88.81 546 ILE A N 1
ATOM 4350 C CA . ILE A 1 546 ? 24.516 -8.109 -37.562 1 88.81 546 ILE A CA 1
ATOM 4351 C C . ILE A 1 546 ? 23.875 -6.797 -38.031 1 88.81 546 ILE A C 1
ATOM 4353 O O . ILE A 1 546 ? 24.531 -5.758 -38.094 1 88.81 546 ILE A O 1
ATOM 4357 N N . PRO A 1 547 ? 22.531 -6.777 -38.281 1 86.5 547 PRO A N 1
ATOM 4358 C CA . PRO A 1 547 ? 21.875 -5.555 -38.781 1 86.5 547 PRO A CA 1
ATOM 4359 C C . PRO A 1 547 ? 21.922 -4.418 -37.75 1 86.5 547 PRO A C 1
ATOM 4361 O O . PRO A 1 547 ? 22.188 -3.27 -38.125 1 86.5 547 PRO A O 1
ATOM 4364 N N . THR A 1 548 ? 21.578 -4.758 -36.562 1 84.19 548 THR A N 1
ATOM 4365 C CA . THR A 1 548 ? 21.641 -3.785 -35.469 1 84.19 548 THR A CA 1
ATOM 4366 C C . THR A 1 548 ? 22.625 -4.23 -34.375 1 84.19 548 THR A C 1
ATOM 4368 O O . THR A 1 548 ? 22.234 -4.887 -33.406 1 84.19 548 THR A O 1
ATOM 4371 N N . PRO A 1 549 ? 23.844 -3.852 -34.625 1 85.31 549 PRO A N 1
ATOM 4372 C CA . PRO A 1 549 ? 24.844 -4.297 -33.656 1 85.31 549 PRO A CA 1
ATOM 4373 C C . PRO A 1 549 ? 24.562 -3.812 -32.219 1 85.31 549 PRO A C 1
ATOM 4375 O O . PRO A 1 549 ? 24.078 -2.689 -32.031 1 85.31 549 PRO A O 1
ATOM 4378 N N . ARG A 1 550 ? 24.625 -4.742 -31.328 1 82.94 550 ARG A N 1
ATOM 4379 C CA . ARG A 1 550 ? 24.391 -4.426 -29.938 1 82.94 550 ARG A CA 1
ATOM 4380 C C . ARG A 1 550 ? 25.344 -5.184 -29.031 1 82.94 550 ARG A C 1
ATOM 4382 O O . ARG A 1 550 ? 25.875 -6.227 -29.406 1 82.94 550 ARG A O 1
ATOM 4389 N N . TYR A 1 551 ? 25.641 -4.57 -28.031 1 82.81 551 TYR A N 1
ATOM 4390 C CA . TYR A 1 551 ? 26.375 -5.305 -27 1 82.81 551 TYR A CA 1
ATOM 4391 C C . TYR A 1 551 ? 25.547 -5.402 -25.719 1 82.81 551 TYR A C 1
ATOM 4393 O O . TYR A 1 551 ? 24.516 -4.75 -25.594 1 82.81 551 TYR A O 1
ATOM 4401 N N . HIS A 1 552 ? 25.844 -6.348 -24.922 1 85.69 552 HIS A N 1
ATOM 4402 C CA . HIS A 1 552 ? 25.109 -6.652 -23.688 1 85.69 552 HIS A CA 1
ATOM 4403 C C . HIS A 1 552 ? 23.703 -7.164 -23.984 1 85.69 552 HIS A C 1
ATOM 4405 O O . HIS A 1 552 ? 22.781 -6.941 -23.203 1 85.69 552 HIS A O 1
ATOM 4411 N N . ALA A 1 553 ? 23.484 -7.688 -25.109 1 88.69 553 ALA A N 1
ATOM 4412 C CA . ALA A 1 553 ? 22.219 -8.336 -25.469 1 88.69 553 ALA A CA 1
ATOM 4413 C C . ALA A 1 553 ? 22.203 -9.797 -25.031 1 88.69 553 ALA A C 1
ATOM 4415 O O . ALA A 1 553 ? 23.266 -10.422 -24.906 1 88.69 553 ALA A O 1
ATOM 4416 N N . GLY A 1 554 ? 21.047 -10.242 -24.812 1 92.19 554 GLY A N 1
ATOM 4417 C CA . GLY A 1 554 ? 20.906 -11.68 -24.656 1 92.19 554 GLY A CA 1
ATOM 4418 C C . GLY A 1 554 ? 20.859 -12.422 -25.969 1 92.19 554 GLY A C 1
ATOM 4419 O O . GLY A 1 554 ? 20.016 -12.141 -26.828 1 92.19 554 GLY A O 1
ATOM 4420 N N . ILE A 1 555 ? 21.844 -13.242 -26.156 1 91.69 555 ILE A N 1
ATOM 4421 C CA . ILE A 1 555 ? 21.906 -13.992 -27.406 1 91.69 555 ILE A CA 1
ATOM 4422 C C . ILE A 1 555 ? 21.766 -15.484 -27.125 1 91.69 555 ILE A C 1
ATOM 4424 O O . ILE A 1 555 ? 22.453 -16.031 -26.266 1 91.69 555 ILE A O 1
ATOM 4428 N N . VAL A 1 556 ? 20.906 -16.109 -27.844 1 92.56 556 VAL A N 1
ATOM 4429 C CA . VAL A 1 556 ? 20.625 -17.516 -27.547 1 92.56 556 VAL A CA 1
ATOM 4430 C C . VAL A 1 556 ? 20.234 -18.25 -28.844 1 92.56 556 VAL A C 1
ATOM 4432 O O . VAL A 1 556 ? 19.672 -17.641 -29.75 1 92.56 556 VAL A O 1
ATOM 4435 N N . LEU A 1 557 ? 20.609 -19.438 -28.844 1 90.31 557 LEU A N 1
ATOM 4436 C CA . LEU A 1 557 ? 20.25 -20.266 -29.984 1 90.31 557 LEU A CA 1
ATOM 4437 C C . LEU A 1 557 ? 18.969 -21.047 -29.719 1 90.31 557 LEU A C 1
ATOM 4439 O O . LEU A 1 557 ? 18.844 -21.703 -28.688 1 90.31 557 LEU A O 1
ATOM 4443 N N . VAL A 1 558 ? 18.156 -20.938 -30.609 1 86.5 558 VAL A N 1
ATOM 4444 C CA . VAL A 1 558 ? 16.922 -21.734 -30.609 1 86.5 558 VAL A CA 1
ATOM 4445 C C . VAL A 1 558 ? 16.797 -22.484 -31.938 1 86.5 558 VAL A C 1
ATOM 4447 O O . VAL A 1 558 ? 16.578 -21.875 -32.969 1 86.5 558 VAL A O 1
ATOM 4450 N N . ASP A 1 559 ? 17.016 -23.797 -31.812 1 83 559 ASP A N 1
ATOM 4451 C CA . ASP A 1 559 ? 17.047 -24.625 -33.031 1 83 559 ASP A CA 1
ATOM 4452 C C . ASP A 1 559 ? 18.141 -24.156 -33.969 1 83 559 ASP A C 1
ATOM 4454 O O . ASP A 1 559 ? 19.328 -24.297 -33.688 1 83 559 ASP A O 1
ATOM 4458 N N . THR A 1 560 ? 17.75 -23.531 -34.938 1 87.56 560 THR A N 1
ATOM 4459 C CA . THR A 1 560 ? 18.734 -23.078 -35.906 1 87.56 560 THR A CA 1
ATOM 4460 C C . THR A 1 560 ? 18.734 -21.547 -36.031 1 87.56 560 THR A C 1
ATOM 4462 O O . THR A 1 560 ? 19.203 -20.984 -37 1 87.56 560 THR A O 1
ATOM 4465 N N . LYS A 1 561 ? 18.141 -21.062 -34.969 1 89.94 561 LYS A N 1
ATOM 4466 C CA . LYS A 1 561 ? 18.016 -19.609 -35 1 89.94 561 LYS A CA 1
ATOM 4467 C C . LYS A 1 561 ? 18.812 -18.969 -33.875 1 89.94 561 LYS A C 1
ATOM 4469 O O . LYS A 1 561 ? 18.703 -19.391 -32.719 1 89.94 561 LYS A O 1
ATOM 4474 N N . ILE A 1 562 ? 19.641 -17.938 -34.156 1 92.62 562 ILE A N 1
ATOM 4475 C CA . ILE A 1 562 ? 20.359 -17.172 -33.156 1 92.62 562 ILE A CA 1
ATOM 4476 C C . ILE A 1 562 ? 19.578 -15.898 -32.812 1 92.62 562 ILE A C 1
ATOM 4478 O O . ILE A 1 562 ? 19.5 -14.977 -33.625 1 92.62 562 ILE A O 1
ATOM 4482 N N . TYR A 1 563 ? 19.031 -15.812 -31.594 1 91.94 563 TYR A N 1
ATOM 4483 C CA . TYR A 1 563 ? 18.219 -14.695 -31.141 1 91.94 563 TYR A CA 1
ATOM 4484 C C . TYR A 1 563 ? 19.078 -13.641 -30.453 1 91.94 563 TYR A C 1
ATOM 4486 O O . TYR A 1 563 ? 19.984 -13.977 -29.688 1 91.94 563 TYR A O 1
ATOM 4494 N N . PHE A 1 564 ? 18.812 -12.352 -30.766 1 92.56 564 PHE A N 1
ATOM 4495 C CA . PHE A 1 564 ? 19.312 -11.18 -30.062 1 92.56 564 PHE A CA 1
ATOM 4496 C C . PHE A 1 564 ? 18.188 -10.469 -29.328 1 92.56 564 PHE A C 1
ATOM 4498 O O . PHE A 1 564 ? 17.234 -10 -29.938 1 92.56 564 PHE A O 1
ATOM 4505 N N . ILE A 1 565 ? 18.281 -10.422 -28.047 1 91.62 565 ILE A N 1
ATOM 4506 C CA . ILE A 1 565 ? 17.219 -9.82 -27.25 1 91.62 565 ILE A CA 1
ATOM 4507 C C . ILE A 1 565 ? 17.766 -8.625 -26.469 1 91.62 565 ILE A C 1
ATOM 4509 O O . ILE A 1 565 ? 18.672 -8.773 -25.656 1 91.62 565 ILE A O 1
ATOM 4513 N N . GLY A 1 566 ? 17.188 -7.562 -26.641 1 88.19 566 GLY A N 1
ATOM 4514 C CA . GLY A 1 566 ? 17.562 -6.352 -25.922 1 88.19 566 GLY A CA 1
ATOM 4515 C C . GLY A 1 566 ? 18.984 -5.906 -26.188 1 88.19 566 GLY A C 1
ATOM 4516 O O . GLY A 1 566 ? 19.531 -6.152 -27.266 1 88.19 566 GLY A O 1
ATOM 4517 N N . GLY A 1 567 ? 19.547 -5.223 -25.234 1 87.31 567 GLY A N 1
ATOM 4518 C CA . GLY A 1 567 ? 20.922 -4.746 -25.344 1 87.31 567 GLY A CA 1
ATOM 4519 C C . GLY A 1 567 ? 21.016 -3.264 -25.656 1 87.31 567 GLY A C 1
ATOM 4520 O O . GLY A 1 567 ? 20.016 -2.541 -25.562 1 87.31 567 GLY A O 1
ATOM 4521 N N . PHE A 1 568 ? 22.359 -2.828 -25.984 1 80.31 568 PHE A N 1
ATOM 4522 C CA . PHE A 1 568 ? 22.703 -1.445 -26.297 1 80.31 568 PHE A CA 1
ATOM 4523 C C . PHE A 1 568 ? 23.078 -1.3 -27.781 1 80.31 568 PHE A C 1
ATOM 4525 O O . PHE A 1 568 ? 23.859 -2.092 -28.297 1 80.31 568 PHE A O 1
ATOM 4532 N N . GLN A 1 569 ? 22.422 -0.293 -28.297 1 71.94 569 GLN A N 1
ATOM 4533 C CA . GLN A 1 569 ? 22.734 -0.09 -29.719 1 71.94 569 GLN A CA 1
ATOM 4534 C C . GLN A 1 569 ? 23.859 0.912 -29.891 1 71.94 569 GLN A C 1
ATOM 4536 O O . GLN A 1 569 ? 24.484 0.978 -30.953 1 71.94 569 GLN A O 1
ATOM 4541 N N . SER A 1 570 ? 24.094 1.767 -29.078 1 62.16 570 SER A N 1
ATOM 4542 C CA . SER A 1 570 ? 25.141 2.764 -29.297 1 62.16 570 SER A CA 1
ATOM 4543 C C . SER A 1 570 ? 25.797 3.176 -28 1 62.16 570 SER A C 1
ATOM 4545 O O . SER A 1 570 ? 25.25 2.963 -26.922 1 62.16 570 SER A O 1
ATOM 4547 N N . ASP A 1 571 ? 27.297 3.197 -27.984 1 50.56 571 ASP A N 1
ATOM 4548 C CA . ASP A 1 571 ? 28.016 3.725 -26.828 1 50.56 571 ASP A CA 1
ATOM 4549 C C . ASP A 1 571 ? 27.516 5.125 -26.469 1 50.56 571 ASP A C 1
ATOM 4551 O O . ASP A 1 571 ? 27.969 5.719 -25.484 1 50.56 571 ASP A O 1
ATOM 4555 N N . THR A 1 572 ? 26.781 5.641 -27.359 1 46.66 572 THR A N 1
ATOM 4556 C CA . THR A 1 572 ? 26.422 7.008 -27 1 46.66 572 THR A CA 1
ATOM 4557 C C . THR A 1 572 ? 25.219 7.031 -26.062 1 46.66 572 THR A C 1
ATOM 4559 O O . THR A 1 572 ? 24.406 6.098 -26.078 1 46.66 572 THR A O 1
ATOM 4562 N N . MET A 1 573 ? 25.219 7.852 -25.094 1 42.25 573 MET A N 1
ATOM 4563 C CA . MET A 1 573 ? 24.281 7.941 -23.969 1 42.25 573 MET A CA 1
ATOM 4564 C C . MET A 1 573 ? 22.844 7.879 -24.453 1 42.25 573 MET A C 1
ATOM 4566 O O . MET A 1 573 ? 21.938 7.566 -23.672 1 42.25 573 MET A O 1
ATOM 4570 N N . ILE A 1 574 ? 22.391 8.391 -25.594 1 37.56 574 ILE A N 1
ATOM 4571 C CA . ILE A 1 574 ? 21.047 8.602 -26.109 1 37.56 574 ILE A CA 1
ATOM 4572 C C . ILE A 1 574 ? 20.578 7.371 -26.875 1 37.56 574 ILE A C 1
ATOM 4574 O O . ILE A 1 574 ? 21.266 6.902 -27.781 1 37.56 574 ILE A O 1
ATOM 4578 N N . ASP A 1 575 ? 19.281 6.805 -26.422 1 48.38 575 ASP A N 1
ATOM 4579 C CA . ASP A 1 575 ? 18.422 5.809 -27.031 1 48.38 575 ASP A CA 1
ATOM 4580 C C . ASP A 1 575 ? 19.078 4.438 -27.062 1 48.38 575 ASP A C 1
ATOM 4582 O O . ASP A 1 575 ? 19.062 3.752 -28.094 1 48.38 575 ASP A O 1
ATOM 4586 N N . LYS A 1 576 ? 19.594 4.168 -25.969 1 64.69 576 LYS A N 1
ATOM 4587 C CA . LYS A 1 576 ? 20.656 3.178 -25.812 1 64.69 576 LYS A CA 1
ATOM 4588 C C . LYS A 1 576 ? 20.078 1.786 -25.578 1 64.69 576 LYS A C 1
ATOM 4590 O O . LYS A 1 576 ? 20.594 0.794 -26.094 1 64.69 576 LYS A O 1
ATOM 4595 N N . TYR A 1 577 ? 18.906 1.904 -25 1 69 577 TYR A N 1
ATOM 4596 C CA . TYR A 1 577 ? 18.406 0.599 -24.594 1 69 577 TYR A CA 1
ATOM 4597 C C . TYR A 1 577 ? 17.266 0.153 -25.5 1 69 577 TYR A C 1
ATOM 4599 O O . TYR A 1 577 ? 16.562 0.984 -26.078 1 69 577 TYR A O 1
ATOM 4607 N N . THR A 1 578 ? 17.203 -1.004 -25.875 1 72.75 578 THR A N 1
ATOM 4608 C CA . THR A 1 578 ? 16.141 -1.492 -26.734 1 72.75 578 THR A CA 1
ATOM 4609 C C . THR A 1 578 ? 15.523 -2.77 -26.172 1 72.75 578 THR A C 1
ATOM 4611 O O . THR A 1 578 ? 16.172 -3.502 -25.438 1 72.75 578 THR A O 1
ATOM 4614 N N . ALA A 1 579 ? 14.312 -2.844 -26.453 1 76.88 579 ALA A N 1
ATOM 4615 C CA . ALA A 1 579 ? 13.602 -4.078 -26.125 1 76.88 579 ALA A CA 1
ATOM 4616 C C . ALA A 1 579 ? 13.453 -4.957 -27.375 1 76.88 579 ALA A C 1
ATOM 4618 O O . ALA A 1 579 ? 12.758 -5.977 -27.344 1 76.88 579 ALA A O 1
ATOM 4619 N N . ASN A 1 580 ? 14.195 -4.66 -28.406 1 80 580 ASN A N 1
ATOM 4620 C CA . ASN A 1 580 ? 13.977 -5.32 -29.688 1 80 580 ASN A CA 1
ATOM 4621 C C . ASN A 1 580 ? 14.461 -6.766 -29.672 1 80 580 ASN A C 1
ATOM 4623 O O . ASN A 1 580 ? 15.461 -7.078 -29.016 1 80 580 ASN A O 1
ATOM 4627 N N . ILE A 1 581 ? 13.859 -7.602 -30.391 1 89.75 581 ILE A N 1
ATOM 4628 C CA . ILE A 1 581 ? 14.25 -9 -30.562 1 89.75 581 ILE A CA 1
ATOM 4629 C C . ILE A 1 581 ? 14.438 -9.312 -32.031 1 89.75 581 ILE A C 1
ATOM 4631 O O . ILE A 1 581 ? 13.539 -9.062 -32.844 1 89.75 581 ILE A O 1
ATOM 4635 N N . GLU A 1 582 ? 15.68 -9.68 -32.375 1 91.31 582 GLU A N 1
ATOM 4636 C CA . GLU A 1 582 ? 15.992 -10.117 -33.719 1 91.31 582 GLU A CA 1
ATOM 4637 C C . GLU A 1 582 ? 16.641 -11.5 -33.719 1 91.31 582 GLU A C 1
ATOM 4639 O O . GLU A 1 582 ? 17.328 -11.867 -32.75 1 91.31 582 GLU A O 1
ATOM 4644 N N . TYR A 1 583 ? 16.438 -12.242 -34.75 1 91.19 583 TYR A N 1
ATOM 4645 C CA . TYR A 1 583 ? 17.141 -13.516 -34.812 1 91.19 583 TYR A CA 1
ATOM 4646 C C . TYR A 1 583 ? 17.641 -13.797 -36.219 1 91.19 583 TYR A C 1
ATOM 4648 O O . TYR A 1 583 ? 17.062 -13.328 -37.219 1 91.19 583 TYR A O 1
ATOM 4656 N N . TYR A 1 584 ? 18.797 -14.438 -36.344 1 91 584 TYR A N 1
ATOM 4657 C CA . TYR A 1 584 ? 19.375 -14.906 -37.594 1 91 584 TYR A CA 1
ATOM 4658 C C . TYR A 1 584 ? 19.125 -16.391 -37.781 1 91 584 TYR A C 1
ATOM 4660 O O . TYR A 1 584 ? 19.5 -17.219 -36.938 1 91 584 TYR A O 1
ATOM 4668 N N . ASP A 1 585 ? 18.594 -16.734 -38.875 1 91.69 585 ASP A N 1
ATOM 4669 C CA . ASP A 1 585 ? 18.375 -18.141 -39.25 1 91.69 585 ASP A CA 1
ATOM 4670 C C . ASP A 1 585 ? 19.562 -18.703 -40 1 91.69 585 ASP A C 1
ATOM 4672 O O . ASP A 1 585 ? 19.828 -18.312 -41.156 1 91.69 585 ASP A O 1
ATOM 4676 N N . ILE A 1 586 ? 20.312 -19.688 -39.469 1 90.88 586 ILE A N 1
ATOM 4677 C CA . ILE A 1 586 ? 21.562 -20.219 -40 1 90.88 586 ILE A CA 1
ATOM 4678 C C . ILE A 1 586 ? 21.281 -20.969 -41.312 1 90.88 586 ILE A C 1
ATOM 4680 O O . ILE A 1 586 ? 22.047 -20.875 -42.281 1 90.88 586 ILE A O 1
ATOM 4684 N N . GLU A 1 587 ? 20.219 -21.641 -41.344 1 89.44 587 GLU A N 1
ATOM 4685 C CA . GLU A 1 587 ? 19.859 -22.438 -42.5 1 89.44 587 GLU A CA 1
ATOM 4686 C C . GLU A 1 587 ? 19.422 -21.547 -43.656 1 89.44 587 GLU A C 1
ATOM 4688 O O . GLU A 1 587 ? 19.859 -21.734 -44.812 1 89.44 587 GLU A O 1
ATOM 4693 N N . LYS A 1 588 ? 18.641 -20.594 -43.25 1 89.44 588 LYS A N 1
ATOM 4694 C CA . LYS A 1 588 ? 18.125 -19.703 -44.281 1 89.44 588 LYS A CA 1
ATOM 4695 C C . LYS A 1 588 ? 19.078 -18.547 -44.562 1 89.44 588 LYS A C 1
ATOM 4697 O O . LYS A 1 588 ? 18.938 -17.844 -45.562 1 89.44 588 LYS A O 1
ATOM 4702 N N . ARG A 1 589 ? 19.969 -18.359 -43.719 1 89.31 589 ARG A N 1
ATOM 4703 C CA . ARG A 1 589 ? 20.953 -17.297 -43.812 1 89.31 589 ARG A CA 1
ATOM 4704 C C . ARG A 1 589 ? 20.266 -15.938 -43.938 1 89.31 589 ARG A C 1
ATOM 4706 O O . ARG A 1 589 ? 20.641 -15.133 -44.812 1 89.31 589 ARG A O 1
ATOM 4713 N N . THR A 1 590 ? 19.141 -15.727 -43.031 1 92.69 590 THR A N 1
ATOM 4714 C CA . THR A 1 590 ? 18.406 -14.461 -43.031 1 92.69 590 THR A CA 1
ATOM 4715 C C . THR A 1 590 ? 18.203 -13.953 -41.625 1 92.69 590 THR A C 1
ATOM 4717 O O . THR A 1 590 ? 18.234 -14.727 -40.656 1 92.69 590 THR A O 1
ATOM 4720 N N . TRP A 1 591 ? 17.969 -12.602 -41.5 1 90.31 591 TRP A N 1
ATOM 4721 C CA . TRP A 1 591 ? 17.625 -11.945 -40.25 1 90.31 591 TRP A CA 1
ATOM 4722 C C . TRP A 1 591 ? 16.141 -11.656 -40.156 1 90.31 591 TRP A C 1
ATOM 4724 O O . TRP A 1 591 ? 15.523 -11.258 -41.156 1 90.31 591 TRP A O 1
ATOM 4734 N N . THR A 1 592 ? 15.406 -11.773 -38.969 1 91.62 592 THR A N 1
ATOM 4735 C CA . THR A 1 592 ? 14.016 -11.438 -38.719 1 91.62 592 THR A CA 1
ATOM 4736 C C . THR A 1 592 ? 13.875 -10.648 -37.438 1 91.62 592 THR A C 1
ATOM 4738 O O . THR A 1 592 ? 14.562 -10.93 -36.438 1 91.62 592 THR A O 1
ATOM 4741 N N . VAL A 1 593 ? 12.82 -9.703 -37.469 1 89.5 593 VAL A N 1
ATOM 4742 C CA . VAL A 1 593 ? 12.516 -8.914 -36.281 1 89.5 593 VAL A CA 1
ATOM 4743 C C . VAL A 1 593 ? 11.25 -9.445 -35.625 1 89.5 593 VAL A C 1
ATOM 4745 O O . VAL A 1 593 ? 10.25 -9.695 -36.281 1 89.5 593 VAL A O 1
ATOM 4748 N N . GLU A 1 594 ? 11.219 -9.711 -34.312 1 85.69 594 GLU A N 1
ATOM 4749 C CA . GLU A 1 594 ? 10.078 -10.211 -33.531 1 85.69 594 GLU A CA 1
ATOM 4750 C C . GLU A 1 594 ? 9.516 -9.125 -32.625 1 85.69 594 GLU A C 1
ATOM 4752 O O . GLU A 1 594 ? 10.078 -8.039 -32.531 1 85.69 594 GLU A O 1
ATOM 4757 N N . SER A 1 595 ? 8.258 -9.555 -32 1 82.94 595 SER A N 1
ATOM 4758 C CA . SER A 1 595 ? 7.66 -8.648 -31.031 1 82.94 595 SER A CA 1
ATOM 4759 C C . SER A 1 595 ? 8.656 -8.289 -29.938 1 82.94 595 SER A C 1
ATOM 4761 O O . SER A 1 595 ? 9.43 -9.133 -29.484 1 82.94 595 SER A O 1
ATOM 4763 N N . LYS A 1 596 ? 8.477 -7.102 -29.469 1 85.94 596 LYS A N 1
ATOM 4764 C CA . LYS A 1 596 ? 9.438 -6.547 -28.516 1 85.94 596 LYS A CA 1
ATOM 4765 C C . LYS A 1 596 ? 9.242 -7.156 -27.125 1 85.94 596 LYS A C 1
ATOM 4767 O O . LYS A 1 596 ? 8.148 -7.621 -26.781 1 85.94 596 LYS A O 1
ATOM 4772 N N . TYR A 1 597 ? 10.273 -7.238 -26.406 1 88.5 597 TYR A N 1
ATOM 4773 C CA . TYR A 1 597 ? 10.18 -7.496 -24.984 1 88.5 597 TYR A CA 1
ATOM 4774 C C . TYR A 1 597 ? 9.406 -6.391 -24.266 1 88.5 597 TYR A C 1
ATOM 4776 O O . TYR A 1 597 ? 9.477 -5.227 -24.672 1 88.5 597 TYR A O 1
ATOM 4784 N N . PRO A 1 598 ? 8.664 -6.719 -23.25 1 83.38 598 PRO A N 1
ATOM 4785 C CA . PRO A 1 598 ? 7.746 -5.742 -22.656 1 83.38 598 PRO A CA 1
ATOM 4786 C C . PRO A 1 598 ? 8.469 -4.516 -22.094 1 83.38 598 PRO A C 1
ATOM 4788 O O . PRO A 1 598 ? 7.875 -3.443 -21.984 1 83.38 598 PRO A O 1
ATOM 4791 N N . GLN A 1 599 ? 9.695 -4.672 -21.703 1 82.81 599 GLN A N 1
ATOM 4792 C CA . GLN A 1 599 ? 10.469 -3.58 -21.109 1 82.81 599 GLN A CA 1
ATOM 4793 C C . GLN A 1 599 ? 11.844 -3.467 -21.766 1 82.81 599 GLN A C 1
ATOM 4795 O O . GLN A 1 599 ? 12.367 -4.445 -22.297 1 82.81 599 GLN A O 1
ATOM 4800 N N . ASP A 1 600 ? 12.383 -2.279 -21.734 1 82.06 600 ASP A N 1
ATOM 4801 C CA . ASP A 1 600 ? 13.781 -2.152 -22.156 1 82.06 600 ASP A CA 1
ATOM 4802 C C . ASP A 1 600 ? 14.711 -2.85 -21.156 1 82.06 600 ASP A C 1
ATOM 4804 O O . ASP A 1 600 ? 14.609 -2.635 -19.953 1 82.06 600 ASP A O 1
ATOM 4808 N N . VAL A 1 601 ? 15.695 -3.766 -21.797 1 86.31 601 VAL A N 1
ATOM 4809 C CA . VAL A 1 601 ? 16.547 -4.551 -20.922 1 86.31 601 VAL A CA 1
ATOM 4810 C C . VAL A 1 601 ? 17.953 -4.652 -21.516 1 86.31 601 VAL A C 1
ATOM 4812 O O . VAL A 1 601 ? 18.109 -4.676 -22.734 1 86.31 601 VAL A O 1
ATOM 4815 N N . TRP A 1 602 ? 18.922 -4.734 -20.641 1 84.44 602 TRP A N 1
ATOM 4816 C CA . TRP A 1 602 ? 20.297 -4.914 -21.109 1 84.44 602 TRP A CA 1
ATOM 4817 C C . TRP A 1 602 ? 21.141 -5.641 -20.047 1 84.44 602 TRP A C 1
ATOM 4819 O O . TRP A 1 602 ? 20.719 -5.766 -18.906 1 84.44 602 TRP A O 1
ATOM 4829 N N . GLU A 1 603 ? 22.328 -6.305 -20.547 1 89.12 603 GLU A N 1
ATOM 4830 C CA . GLU A 1 603 ? 23.281 -7.039 -19.719 1 89.12 603 GLU A CA 1
ATOM 4831 C C . GLU A 1 603 ? 22.609 -8.227 -19.031 1 89.12 603 GLU A C 1
ATOM 4833 O O . GLU A 1 603 ? 22.922 -8.539 -17.875 1 89.12 603 GLU A O 1
ATOM 4838 N N . HIS A 1 604 ? 21.594 -8.703 -19.625 1 91.5 604 HIS A N 1
ATOM 4839 C CA . HIS A 1 604 ? 20.938 -9.945 -19.234 1 91.5 604 HIS A CA 1
ATOM 4840 C C . HIS A 1 604 ? 21.469 -11.125 -20.047 1 91.5 604 HIS A C 1
ATOM 4842 O O . HIS A 1 604 ? 22.188 -10.93 -21.031 1 91.5 604 HIS A O 1
ATOM 4848 N N . THR A 1 605 ? 21.078 -12.25 -19.609 1 93.94 605 THR A N 1
ATOM 4849 C CA . THR A 1 605 ? 21.438 -13.445 -20.359 1 93.94 605 THR A CA 1
ATOM 4850 C C . THR A 1 605 ? 20.172 -14.203 -20.797 1 93.94 605 THR A C 1
ATOM 4852 O O . THR A 1 605 ? 19.125 -14.102 -20.141 1 93.94 605 THR A O 1
ATOM 4855 N N . CYS A 1 606 ? 20.312 -14.867 -21.828 1 94.69 606 CYS A N 1
ATOM 4856 C CA . CYS A 1 606 ? 19.188 -15.656 -22.312 1 94.69 606 CYS A CA 1
ATOM 4857 C C . CYS A 1 606 ? 19.609 -17.109 -22.547 1 94.69 606 CYS A C 1
ATOM 4859 O O . CYS A 1 606 ? 20.703 -17.359 -23.031 1 94.69 606 CYS A O 1
ATOM 4861 N N . VAL A 1 607 ? 18.75 -17.922 -22.266 1 94.5 607 VAL A N 1
ATOM 4862 C CA . VAL A 1 607 ? 18.969 -19.344 -22.484 1 94.5 607 VAL A CA 1
ATOM 4863 C C . VAL A 1 607 ? 17.672 -20.016 -22.906 1 94.5 607 VAL A C 1
ATOM 4865 O O . VAL A 1 607 ? 16.594 -19.406 -22.812 1 94.5 607 VAL A O 1
ATOM 4868 N N . THR A 1 608 ? 17.766 -21.141 -23.359 1 91.44 608 THR A N 1
ATOM 4869 C CA . THR A 1 608 ? 16.578 -21.938 -23.609 1 91.44 608 THR A CA 1
ATOM 4870 C C . THR A 1 608 ? 16.391 -23 -22.547 1 91.44 608 THR A C 1
ATOM 4872 O O . THR A 1 608 ? 17.359 -23.594 -22.078 1 91.44 608 THR A O 1
ATOM 4875 N N . LEU A 1 609 ? 15.305 -23.125 -22.203 1 91.25 609 LEU A N 1
ATOM 4876 C CA . LEU A 1 609 ? 14.945 -24.078 -21.156 1 91.25 609 LEU A CA 1
ATOM 4877 C C . LEU A 1 609 ? 13.562 -24.672 -21.406 1 91.25 609 LEU A C 1
ATOM 4879 O O . LEU A 1 609 ? 12.664 -23.969 -21.891 1 91.25 609 LEU A O 1
ATOM 4883 N N . CYS A 1 610 ? 13.352 -25.906 -21.312 1 89.38 610 CYS A N 1
ATOM 4884 C CA . CYS A 1 610 ? 12.023 -26.5 -21.391 1 89.38 610 CYS A CA 1
ATOM 4885 C C . CYS A 1 610 ? 11.273 -26.344 -20.078 1 89.38 610 CYS A C 1
ATOM 4887 O O . CYS A 1 610 ? 11.711 -26.844 -19.031 1 89.38 610 CYS A O 1
ATOM 4889 N N . ILE A 1 611 ? 10.195 -25.656 -20.219 1 89.75 611 ILE A N 1
ATOM 4890 C CA . ILE A 1 611 ? 9.414 -25.391 -19.016 1 89.75 611 ILE A CA 1
ATOM 4891 C C . ILE A 1 611 ? 8 -25.953 -19.188 1 89.75 611 ILE A C 1
ATOM 4893 O O . ILE A 1 611 ? 7.539 -26.156 -20.312 1 89.75 611 ILE A O 1
ATOM 4897 N N . PRO A 1 612 ? 7.305 -26.281 -18.078 1 88.38 612 PRO A N 1
ATOM 4898 C CA . PRO A 1 612 ? 5.941 -26.812 -18.156 1 88.38 612 PRO A CA 1
ATOM 4899 C C . PRO A 1 612 ? 4.969 -25.844 -18.828 1 88.38 612 PRO A C 1
ATOM 4901 O O . PRO A 1 612 ? 5.016 -24.641 -18.562 1 88.38 612 PRO A O 1
ATOM 4904 N N . LYS A 1 613 ? 4.023 -26.312 -19.641 1 84.44 613 LYS A N 1
ATOM 4905 C CA . LYS A 1 613 ? 3.041 -25.516 -20.375 1 84.44 613 LYS A CA 1
ATOM 4906 C C . LYS A 1 613 ? 2.012 -24.906 -19.422 1 84.44 613 LYS A C 1
ATOM 4908 O O . LYS A 1 613 ? 1.583 -23.766 -19.609 1 84.44 613 LYS A O 1
ATOM 4913 N N . TYR A 1 614 ? 1.63 -25.641 -18.516 1 81.69 614 TYR A N 1
ATOM 4914 C CA . TYR A 1 614 ? 0.626 -25.188 -17.562 1 81.69 614 TYR A CA 1
ATOM 4915 C C . TYR A 1 614 ? 1.26 -24.875 -16.203 1 81.69 614 TYR A C 1
ATOM 4917 O O . TYR A 1 614 ? 1.875 -25.75 -15.594 1 81.69 614 TYR A O 1
ATOM 4925 N N . ARG A 1 615 ? 1.126 -23.438 -15.891 1 81.62 615 ARG A N 1
ATOM 4926 C CA . ARG A 1 615 ? 1.658 -23 -14.602 1 81.62 615 ARG A CA 1
ATOM 4927 C C . ARG A 1 615 ? 0.632 -22.172 -13.836 1 81.62 615 ARG A C 1
ATOM 4929 O O . ARG A 1 615 ? -0.215 -21.516 -14.445 1 81.62 615 ARG A O 1
ATOM 4936 N N . ASP A 1 616 ? 0.64 -22.25 -12.531 1 72.88 616 ASP A N 1
ATOM 4937 C CA . ASP A 1 616 ? -0.295 -21.484 -11.711 1 72.88 616 ASP A CA 1
ATOM 4938 C C . ASP A 1 616 ? 0.07 -20 -11.695 1 72.88 616 ASP A C 1
ATOM 4940 O O . ASP A 1 616 ? -0.796 -19.156 -11.508 1 72.88 616 ASP A O 1
ATOM 4944 N N . ASP A 1 617 ? 1.324 -19.719 -11.766 1 64.25 617 ASP A N 1
ATOM 4945 C CA . ASP A 1 617 ? 1.812 -18.359 -11.578 1 64.25 617 ASP A CA 1
ATOM 4946 C C . ASP A 1 617 ? 1.938 -17.625 -12.914 1 64.25 617 ASP A C 1
ATOM 4948 O O . ASP A 1 617 ? 2.812 -16.781 -13.078 1 64.25 617 ASP A O 1
ATOM 4952 N N . MET A 1 618 ? 1.091 -17.953 -13.82 1 67.44 618 MET A N 1
ATOM 4953 C CA . MET A 1 618 ? 1.231 -17.312 -15.125 1 67.44 618 MET A CA 1
ATOM 4954 C C . MET A 1 618 ? 0.591 -15.93 -15.125 1 67.44 618 MET A C 1
ATOM 4956 O O . MET A 1 618 ? -0.632 -15.805 -15.211 1 67.44 618 MET A O 1
ATOM 4960 N N . GLU A 1 619 ? 1.391 -15 -14.586 1 70.62 619 GLU A N 1
ATOM 4961 C CA . GLU A 1 619 ? 0.96 -13.609 -14.703 1 70.62 619 GLU A CA 1
ATOM 4962 C C . GLU A 1 619 ? 1.666 -12.906 -15.859 1 70.62 619 GLU A C 1
ATOM 4964 O O . GLU A 1 619 ? 2.896 -12.891 -15.922 1 70.62 619 GLU A O 1
ATOM 4969 N N . VAL A 1 620 ? 0.913 -12.359 -16.734 1 67.31 620 VAL A N 1
ATOM 4970 C CA . VAL A 1 620 ? 1.445 -11.633 -17.891 1 67.31 620 VAL A CA 1
ATOM 4971 C C . VAL A 1 620 ? 2.023 -10.297 -17.422 1 67.31 620 VAL A C 1
ATOM 4973 O O . VAL A 1 620 ? 1.419 -9.602 -16.609 1 67.31 620 VAL A O 1
ATOM 4976 N N . ILE A 1 621 ? 3.215 -10.164 -17.766 1 66.94 621 ILE A N 1
ATOM 4977 C CA . ILE A 1 621 ? 3.779 -8.844 -17.484 1 66.94 621 ILE A CA 1
ATOM 4978 C C . ILE A 1 621 ? 3.039 -7.785 -18.297 1 66.94 621 ILE A C 1
ATOM 4980 O O . ILE A 1 621 ? 2.943 -7.891 -19.531 1 66.94 621 ILE A O 1
ATOM 4984 N N . PRO A 1 622 ? 2.621 -6.945 -17.531 1 65.69 622 PRO A N 1
ATOM 4985 C CA . PRO A 1 622 ? 1.937 -5.895 -18.297 1 65.69 622 PRO A CA 1
ATOM 4986 C C . PRO A 1 622 ? 2.893 -5.062 -19.141 1 65.69 622 PRO A C 1
ATOM 4988 O O . PRO A 1 622 ? 4.047 -4.859 -18.766 1 65.69 622 PRO A O 1
ATOM 4991 N N . THR A 1 623 ? 2.613 -4.844 -20.406 1 63.09 623 THR A N 1
ATOM 4992 C CA . THR A 1 623 ? 3.373 -3.971 -21.297 1 63.09 623 THR A CA 1
ATOM 4993 C C . THR A 1 623 ? 3.395 -2.541 -20.766 1 63.09 623 THR A C 1
ATOM 4995 O O . THR A 1 623 ? 2.365 -2.02 -20.328 1 63.09 623 THR A O 1
ATOM 4998 N N . ALA A 1 624 ? 4.57 -2.158 -20.25 1 53.69 624 ALA A N 1
ATOM 4999 C CA . ALA A 1 624 ? 4.676 -0.764 -19.828 1 53.69 624 ALA A CA 1
ATOM 5000 C C . ALA A 1 624 ? 4.047 0.169 -20.875 1 53.69 624 ALA A C 1
ATOM 5002 O O . ALA A 1 624 ? 4.23 -0.014 -22.078 1 53.69 624 ALA A O 1
ATOM 5003 N N . GLU A 1 625 ? 3.064 0.769 -20.656 1 42.66 625 GLU A N 1
ATOM 5004 C CA . GLU A 1 625 ? 2.58 1.798 -21.562 1 42.66 625 GLU A CA 1
ATOM 5005 C C . GLU A 1 625 ? 3.701 2.754 -21.969 1 42.66 625 GLU A C 1
ATOM 5007 O O . GLU A 1 625 ? 4.422 3.27 -21.109 1 42.66 625 GLU A O 1
ATOM 5012 N N . SER A 1 626 ? 4.504 2.346 -23.094 1 35.56 626 SER A N 1
ATOM 5013 C CA . SER A 1 626 ? 5.387 3.369 -23.641 1 35.56 626 SER A CA 1
ATOM 5014 C C . SER A 1 626 ? 4.766 4.758 -23.516 1 35.56 626 SER A C 1
ATOM 5016 O O . SER A 1 626 ? 3.605 4.957 -23.891 1 35.56 626 SER A O 1
ATOM 5018 N N . PHE A 1 627 ? 5.031 5.445 -22.562 1 27 627 PHE A N 1
ATOM 5019 C CA . PHE A 1 627 ? 4.867 6.867 -22.859 1 27 627 PHE A CA 1
ATOM 5020 C C . PHE A 1 627 ? 5.535 7.234 -24.172 1 27 627 PHE A C 1
ATOM 5022 O O . PHE A 1 627 ? 6.758 7.164 -24.297 1 27 627 PHE A O 1
ATOM 5029 N N . VAL A 1 628 ? 4.879 6.977 -25.234 1 20.91 628 VAL A N 1
ATOM 5030 C CA . VAL A 1 628 ? 5.211 7.934 -26.281 1 20.91 628 VAL A CA 1
ATOM 5031 C C . VAL A 1 628 ? 5.125 9.359 -25.734 1 20.91 628 VAL A C 1
ATOM 5033 O O . VAL A 1 628 ? 4.133 9.727 -25.109 1 20.91 628 VAL A O 1
ATOM 5036 N N . MET B 1 1 ? -27.219 -42.062 -13.07 1 24.88 1 MET B N 1
ATOM 5037 C CA . MET B 1 1 ? -26.25 -40.969 -12.938 1 24.88 1 MET B CA 1
ATOM 5038 C C . MET B 1 1 ? -26.062 -40.594 -11.477 1 24.88 1 MET B C 1
ATOM 5040 O O . MET B 1 1 ? -24.953 -40.219 -11.07 1 24.88 1 MET B O 1
ATOM 5044 N N . SER B 1 2 ? -27.188 -40.594 -10.758 1 30.44 2 SER B N 1
ATOM 5045 C CA . SER B 1 2 ? -27.547 -40.406 -9.352 1 30.44 2 SER B CA 1
ATOM 5046 C C . SER B 1 2 ? -26.906 -41.469 -8.469 1 30.44 2 SER B C 1
ATOM 5048 O O . SER B 1 2 ? -26.438 -41.188 -7.367 1 30.44 2 SER B O 1
ATOM 5050 N N . ILE B 1 3 ? -27.016 -42.719 -8.875 1 32.72 3 ILE B N 1
ATOM 5051 C CA . ILE B 1 3 ? -26.688 -43.906 -8.094 1 32.72 3 ILE B CA 1
ATOM 5052 C C . ILE B 1 3 ? -25.172 -44 -7.91 1 32.72 3 ILE B C 1
ATOM 5054 O O . ILE B 1 3 ? -24.688 -44.312 -6.82 1 32.72 3 ILE B O 1
ATOM 5058 N N . ASP B 1 4 ? -24.359 -43.781 -9.008 1 35.34 4 ASP B N 1
ATOM 5059 C CA . ASP B 1 4 ? -22.938 -44.156 -9.023 1 35.34 4 ASP B CA 1
ATOM 5060 C C . ASP B 1 4 ? -22.109 -43.156 -8.219 1 35.34 4 ASP B C 1
ATOM 5062 O O . ASP B 1 4 ? -20.984 -43.438 -7.828 1 35.34 4 ASP B O 1
ATOM 5066 N N . VAL B 1 5 ? -22.609 -41.969 -7.93 1 37.5 5 VAL B N 1
ATOM 5067 C CA . VAL B 1 5 ? -21.969 -41.031 -7.023 1 37.5 5 VAL B CA 1
ATOM 5068 C C . VAL B 1 5 ? -22.016 -41.562 -5.598 1 37.5 5 VAL B C 1
ATOM 5070 O O . VAL B 1 5 ? -21.234 -41.125 -4.738 1 37.5 5 VAL B O 1
ATOM 5073 N N . ARG B 1 6 ? -23.016 -42.438 -5.176 1 37.34 6 ARG B N 1
ATOM 5074 C CA . ARG B 1 6 ? -23.203 -43 -3.857 1 37.34 6 ARG B CA 1
ATOM 5075 C C . ARG B 1 6 ? -22.062 -43.938 -3.498 1 37.34 6 ARG B C 1
ATOM 5077 O O . ARG B 1 6 ? -21.609 -43.969 -2.352 1 37.34 6 ARG B O 1
ATOM 5084 N N . ARG B 1 7 ? -21.766 -44.875 -4.398 1 38.69 7 ARG B N 1
ATOM 5085 C CA . ARG B 1 7 ? -20.766 -45.906 -4.09 1 38.69 7 ARG B CA 1
ATOM 5086 C C . ARG B 1 7 ? -19.391 -45.312 -3.924 1 38.69 7 ARG B C 1
ATOM 5088 O O . ARG B 1 7 ? -18.594 -45.781 -3.111 1 38.69 7 ARG B O 1
ATOM 5095 N N . MET B 1 8 ? -19.109 -44.25 -4.691 1 38.19 8 MET B N 1
ATOM 5096 C CA . MET B 1 8 ? -17.781 -43.656 -4.676 1 38.19 8 MET B CA 1
ATOM 5097 C C . MET B 1 8 ? -17.531 -42.906 -3.371 1 38.19 8 MET B C 1
ATOM 5099 O O . MET B 1 8 ? -16.391 -42.75 -2.934 1 38.19 8 MET B O 1
ATOM 5103 N N . ALA B 1 9 ? -18.625 -42.469 -2.664 1 40.19 9 ALA B N 1
ATOM 5104 C CA . ALA B 1 9 ? -18.562 -41.781 -1.38 1 40.19 9 ALA B CA 1
ATOM 5105 C C . ALA B 1 9 ? -18.109 -42.719 -0.269 1 40.19 9 ALA B C 1
ATOM 5107 O O . ALA B 1 9 ? -17.422 -42.312 0.668 1 40.19 9 ALA B O 1
ATOM 5108 N N . ARG B 1 10 ? -18.562 -44 -0.192 1 40.81 10 ARG B N 1
ATOM 5109 C CA . ARG B 1 10 ? -18.25 -44.938 0.885 1 40.81 10 ARG B CA 1
ATOM 5110 C C . ARG B 1 10 ? -16.75 -45.219 0.955 1 40.81 10 ARG B C 1
ATOM 5112 O O . ARG B 1 10 ? -16.172 -45.344 2.045 1 40.81 10 ARG B O 1
ATOM 5119 N N . SER B 1 11 ? -16.125 -45.531 -0.257 1 40.5 11 SER B N 1
ATOM 5120 C CA . SER B 1 11 ? -14.727 -45.938 -0.189 1 40.5 11 SER B CA 1
ATOM 5121 C C . SER B 1 11 ? -13.82 -44.781 0.203 1 40.5 11 SER B C 1
ATOM 5123 O O . SER B 1 11 ? -12.688 -45 0.643 1 40.5 11 SER B O 1
ATOM 5125 N N . MET B 1 12 ? -14.281 -43.625 -0.047 1 40.69 12 MET B N 1
ATOM 5126 C CA . MET B 1 12 ? -13.484 -42.469 0.351 1 40.69 12 MET B CA 1
ATOM 5127 C C . MET B 1 12 ? -13.438 -42.312 1.87 1 40.69 12 MET B C 1
ATOM 5129 O O . MET B 1 12 ? -12.539 -41.688 2.414 1 40.69 12 MET B O 1
ATOM 5133 N N . GLU B 1 13 ? -14.492 -42.75 2.643 1 42.5 13 GLU B N 1
ATOM 5134 C CA . GLU B 1 13 ? -14.578 -42.656 4.098 1 42.5 13 GLU B CA 1
ATOM 5135 C C . GLU B 1 13 ? -13.398 -43.344 4.77 1 42.5 13 GLU B C 1
ATOM 5137 O O . GLU B 1 13 ? -12.898 -42.906 5.793 1 42.5 13 GLU B O 1
ATOM 5142 N N . THR B 1 14 ? -13.008 -44.594 4.34 1 40.75 14 THR B N 1
ATOM 5143 C CA . THR B 1 14 ? -12.109 -45.375 5.18 1 40.75 14 THR B CA 1
ATOM 5144 C C . THR B 1 14 ? -10.742 -44.719 5.277 1 40.75 14 THR B C 1
ATOM 5146 O O . THR B 1 14 ? -10.109 -44.719 6.336 1 40.75 14 THR B O 1
ATOM 5149 N N . PHE B 1 15 ? -9.992 -44.406 4.117 1 41.19 15 PHE B N 1
ATOM 5150 C CA . PHE B 1 15 ? -8.547 -44.25 4.16 1 41.19 15 PHE B CA 1
ATOM 5151 C C . PHE B 1 15 ? -8.18 -42.844 4.641 1 41.19 15 PHE B C 1
ATOM 5153 O O . PHE B 1 15 ? -7.023 -42.562 4.953 1 41.19 15 PHE B O 1
ATOM 5160 N N . LEU B 1 16 ? -8.961 -41.812 4.461 1 45.78 16 LEU B N 1
ATOM 5161 C CA . LEU B 1 16 ? -8.445 -40.531 4.945 1 45.78 16 LEU B CA 1
ATOM 5162 C C . LEU B 1 16 ? -8.32 -40.531 6.465 1 45.78 16 LEU B C 1
ATOM 5164 O O . LEU B 1 16 ? -7.992 -39.5 7.066 1 45.78 16 LEU B O 1
ATOM 5168 N N . HIS B 1 17 ? -8.562 -41.594 7.227 1 42.06 17 HIS B N 1
ATOM 5169 C CA . HIS B 1 17 ? -8.781 -41.625 8.664 1 42.06 17 HIS B CA 1
ATOM 5170 C C . HIS B 1 17 ? -7.461 -41.5 9.422 1 42.06 17 HIS B C 1
ATOM 5172 O O . HIS B 1 17 ? -7.438 -41.031 10.562 1 42.06 17 HIS B O 1
ATOM 5178 N N . ASP B 1 18 ? -6.07 -42.188 8.969 1 48.88 18 ASP B N 1
ATOM 5179 C CA . ASP B 1 18 ? -5.082 -42.406 10.023 1 48.88 18 ASP B CA 1
ATOM 5180 C C . ASP B 1 18 ? -4.195 -41.188 10.203 1 48.88 18 ASP B C 1
ATOM 5182 O O . ASP B 1 18 ? -3.232 -41.219 10.977 1 48.88 18 ASP B O 1
ATOM 5186 N N . LYS B 1 19 ? -3.752 -40.406 9.289 1 50.75 19 LYS B N 1
ATOM 5187 C CA . LYS B 1 19 ? -2.773 -39.375 9.539 1 50.75 19 LYS B CA 1
ATOM 5188 C C . LYS B 1 19 ? -3.324 -38.344 10.516 1 50.75 19 LYS B C 1
ATOM 5190 O O . LYS B 1 19 ? -4.535 -38.125 10.578 1 50.75 19 LYS B O 1
ATOM 5195 N N . PRO B 1 20 ? -2.129 -38.031 11.469 1 59.38 20 PRO B N 1
ATOM 5196 C CA . PRO B 1 20 ? -2.584 -37 12.406 1 59.38 20 PRO B CA 1
ATOM 5197 C C . PRO B 1 20 ? -3.307 -35.844 11.703 1 59.38 20 PRO B C 1
ATOM 5199 O O . PRO B 1 20 ? -2.855 -35.375 10.656 1 59.38 20 PRO B O 1
ATOM 5202 N N . LEU B 1 21 ? -4.418 -35.781 11.945 1 70.19 21 LEU B N 1
ATOM 5203 C CA . LEU B 1 21 ? -5.266 -34.812 11.266 1 70.19 21 LEU B CA 1
ATOM 5204 C C . LEU B 1 21 ? -4.762 -33.375 11.492 1 70.19 21 LEU B C 1
ATOM 5206 O O . LEU B 1 21 ? -4.82 -32.875 12.609 1 70.19 21 LEU B O 1
ATOM 5210 N N . ASN B 1 22 ? -3.432 -33.031 10.617 1 75.19 22 ASN B N 1
ATOM 5211 C CA . ASN B 1 22 ? -3.02 -31.641 10.68 1 75.19 22 ASN B CA 1
ATOM 5212 C C . ASN B 1 22 ? -4.16 -30.703 10.297 1 75.19 22 ASN B C 1
ATOM 5214 O O . ASN B 1 22 ? -4.602 -30.688 9.148 1 75.19 22 ASN B O 1
ATOM 5218 N N . THR B 1 23 ? -4.641 -30.094 11.367 1 84.69 23 THR B N 1
ATOM 5219 C CA . THR B 1 23 ? -5.77 -29.188 11.148 1 84.69 23 THR B CA 1
ATOM 5220 C C . THR B 1 23 ? -5.289 -27.812 10.719 1 84.69 23 THR B C 1
ATOM 5222 O O . THR B 1 23 ? -4.363 -27.25 11.312 1 84.69 23 THR B O 1
ATOM 5225 N N . ILE B 1 24 ? -5.523 -27.422 9.492 1 86.12 24 ILE B N 1
ATOM 5226 C CA . ILE B 1 24 ? -5.246 -26.062 9.023 1 86.12 24 ILE B CA 1
ATOM 5227 C C . ILE B 1 24 ? -6.438 -25.156 9.344 1 86.12 24 ILE B C 1
ATOM 5229 O O . ILE B 1 24 ? -7.586 -25.516 9.094 1 86.12 24 ILE B O 1
ATOM 5233 N N . PHE B 1 25 ? -6.035 -23.844 9.906 1 87.81 25 PHE B N 1
ATOM 5234 C CA . PHE B 1 25 ? -7.102 -22.906 10.242 1 87.81 25 PHE B CA 1
ATOM 5235 C C . PHE B 1 25 ? -7.262 -21.859 9.156 1 87.81 25 PHE B C 1
ATOM 5237 O O . PHE B 1 25 ? -6.273 -21.266 8.703 1 87.81 25 PHE B O 1
ATOM 5244 N N . TYR B 1 26 ? -8.352 -21.625 8.625 1 85.88 26 TYR B N 1
ATOM 5245 C CA . TYR B 1 26 ? -8.688 -20.547 7.699 1 85.88 26 TYR B CA 1
ATOM 5246 C C . TYR B 1 26 ? -9.484 -19.453 8.398 1 85.88 26 TYR B C 1
ATOM 5248 O O . TYR B 1 26 ? -10.469 -19.734 9.086 1 85.88 26 TYR B O 1
ATOM 5256 N N . GLU B 1 27 ? -8.789 -18.062 8.227 1 85.75 27 GLU B N 1
ATOM 5257 C CA . GLU B 1 27 ? -9.547 -16.938 8.766 1 85.75 27 GLU B CA 1
ATOM 5258 C C . GLU B 1 27 ? -10.141 -16.078 7.652 1 85.75 27 GLU B C 1
ATOM 5260 O O . GLU B 1 27 ? -9.43 -15.68 6.73 1 85.75 27 GLU B O 1
ATOM 5265 N N . HIS B 1 28 ? -11.328 -15.617 7.664 1 85.06 28 HIS B N 1
ATOM 5266 C CA . HIS B 1 28 ? -12 -14.797 6.664 1 85.06 28 HIS B CA 1
ATOM 5267 C C . HIS B 1 28 ? -12.547 -13.516 7.277 1 85.06 28 HIS B C 1
ATOM 5269 O O . HIS B 1 28 ? -13.648 -13.508 7.836 1 85.06 28 HIS B O 1
ATOM 5275 N N . SER B 1 29 ? -11.789 -12.344 7.059 1 80.5 29 SER B N 1
ATOM 5276 C CA . SER B 1 29 ? -12.258 -11.078 7.609 1 80.5 29 SER B CA 1
ATOM 5277 C C . SER B 1 29 ? -13.555 -10.633 6.941 1 80.5 29 SER B C 1
ATOM 5279 O O . SER B 1 29 ? -14.336 -9.883 7.531 1 80.5 29 SER B O 1
ATOM 5281 N N . SER B 1 30 ? -13.719 -11.055 5.773 1 84.56 30 SER B N 1
ATOM 5282 C CA . SER B 1 30 ? -14.93 -10.711 5.047 1 84.56 30 SER B CA 1
ATOM 5283 C C . SER B 1 30 ? -16.172 -11.266 5.742 1 84.56 30 SER B C 1
ATOM 5285 O O . SER B 1 30 ? -17.281 -10.75 5.547 1 84.56 30 SER B O 1
ATOM 5287 N N . HIS B 1 31 ? -15.938 -12.148 6.348 1 88.12 31 HIS B N 1
ATOM 5288 C CA . HIS B 1 31 ? -17.047 -12.789 7.055 1 88.12 31 HIS B CA 1
ATOM 5289 C C . HIS B 1 31 ? -17.656 -11.836 8.078 1 88.12 31 HIS B C 1
ATOM 5291 O O . HIS B 1 31 ? -18.875 -11.867 8.305 1 88.12 31 HIS B O 1
ATOM 5297 N N . GLN B 1 32 ? -16.766 -11.055 8.695 1 88.31 32 GLN B N 1
ATOM 5298 C CA . GLN B 1 32 ? -17.297 -10.148 9.711 1 88.31 32 GLN B CA 1
ATOM 5299 C C . GLN B 1 32 ? -18.359 -9.219 9.125 1 88.31 32 GLN B C 1
ATOM 5301 O O . GLN B 1 32 ? -19.406 -9 9.742 1 88.31 32 GLN B O 1
ATOM 5306 N N . GLY B 1 33 ? -18 -8.75 8.07 1 88.19 33 GLY B N 1
ATOM 5307 C CA . GLY B 1 33 ? -18.906 -7.867 7.352 1 88.19 33 GLY B CA 1
ATOM 5308 C C . GLY B 1 33 ? -20.188 -8.547 6.926 1 88.19 33 GLY B C 1
ATOM 5309 O O . GLY B 1 33 ? -21.266 -7.961 7.004 1 88.19 33 GLY B O 1
ATOM 5310 N N . ILE B 1 34 ? -19.906 -9.586 6.461 1 88.44 34 ILE B N 1
ATOM 5311 C CA . ILE B 1 34 ? -21.078 -10.336 6.004 1 88.44 34 ILE B CA 1
ATOM 5312 C C . ILE B 1 34 ? -22.016 -10.602 7.18 1 88.44 34 ILE B C 1
ATOM 5314 O O . ILE B 1 34 ? -23.234 -10.492 7.043 1 88.44 34 ILE B O 1
ATOM 5318 N N . LEU B 1 35 ? -21.578 -11.016 8.359 1 90.31 35 LEU B N 1
ATOM 5319 C CA . LEU B 1 35 ? -22.328 -11.289 9.578 1 90.31 35 LEU B CA 1
ATOM 5320 C C . LEU B 1 35 ? -23.109 -10.055 10.031 1 90.31 35 LEU B C 1
ATOM 5322 O O . LEU B 1 35 ? -24.297 -10.141 10.336 1 90.31 35 LEU B O 1
ATOM 5326 N N . LEU B 1 36 ? -22.25 -8.953 9.953 1 92.44 36 LEU B N 1
ATOM 5327 C CA . LEU B 1 36 ? -22.922 -7.73 10.383 1 92.44 36 LEU B CA 1
ATOM 5328 C C . LEU B 1 36 ? -24.094 -7.406 9.461 1 92.44 36 LEU B C 1
ATOM 5330 O O . LEU B 1 36 ? -25.188 -7.051 9.938 1 92.44 36 LEU B O 1
ATOM 5334 N N . ASP B 1 37 ? -23.953 -7.648 8.281 1 90.44 37 ASP B N 1
ATOM 5335 C CA . ASP B 1 37 ? -24.984 -7.371 7.289 1 90.44 37 ASP B CA 1
ATOM 5336 C C . ASP B 1 37 ? -26.188 -8.305 7.457 1 90.44 37 ASP B C 1
ATOM 5338 O O . ASP B 1 37 ? -27.328 -7.891 7.305 1 90.44 37 ASP B O 1
ATOM 5342 N N . GLY B 1 38 ? -25.609 -9.164 7.438 1 88.75 38 GLY B N 1
ATOM 5343 C CA . GLY B 1 38 ? -26.688 -10.117 7.629 1 88.75 38 GLY B CA 1
ATOM 5344 C C . GLY B 1 38 ? -27.531 -9.82 8.852 1 88.75 38 GLY B C 1
ATOM 5345 O O . GLY B 1 38 ? -28.766 -9.891 8.789 1 88.75 38 GLY B O 1
ATOM 5346 N N . LEU B 1 39 ? -26.906 -9.516 10.039 1 89.44 39 LEU B N 1
ATOM 5347 C CA . LEU B 1 39 ? -27.641 -9.219 11.266 1 89.44 39 LEU B CA 1
ATOM 5348 C C . LEU B 1 39 ? -28.469 -7.957 11.109 1 89.44 39 LEU B C 1
ATOM 5350 O O . LEU B 1 39 ? -29.609 -7.891 11.594 1 89.44 39 LEU B O 1
ATOM 5354 N N . ASN B 1 40 ? -27.828 -7.125 10.461 1 85.94 40 ASN B N 1
ATOM 5355 C CA . ASN B 1 40 ? -28.562 -5.898 10.164 1 85.94 40 ASN B CA 1
ATOM 5356 C C . ASN B 1 40 ? -29.812 -6.176 9.352 1 85.94 40 ASN B C 1
ATOM 5358 O O . ASN B 1 40 ? -30.859 -5.586 9.602 1 85.94 40 ASN B O 1
ATOM 5362 N N . SER B 1 41 ? -29.672 -7.004 8.406 1 89.62 41 SER B N 1
ATOM 5363 C CA . SER B 1 41 ? -30.828 -7.352 7.594 1 89.62 41 SER B CA 1
ATOM 5364 C C . SER B 1 41 ? -31.922 -7.98 8.438 1 89.62 41 SER B C 1
ATOM 5366 O O . SER B 1 41 ? -33.094 -7.66 8.281 1 89.62 41 SER B O 1
ATOM 5368 N N . LEU B 1 42 ? -31.594 -8.836 9.227 1 90.56 42 LEU B N 1
ATOM 5369 C CA . LEU B 1 42 ? -32.562 -9.5 10.094 1 90.56 42 LEU B CA 1
ATOM 5370 C C . LEU B 1 42 ? -33.25 -8.492 11.023 1 90.56 42 LEU B C 1
ATOM 5372 O O . LEU B 1 42 ? -34.469 -8.562 11.242 1 90.56 42 LEU B O 1
ATOM 5376 N N . TRP B 1 43 ? -32.375 -7.543 11.492 1 88.88 43 TRP B N 1
ATOM 5377 C CA . TRP B 1 43 ? -32.906 -6.543 12.406 1 88.88 43 TRP B CA 1
ATOM 5378 C C . TRP B 1 43 ? -33.938 -5.656 11.719 1 88.88 43 TRP B C 1
ATOM 5380 O O . TRP B 1 43 ? -35.031 -5.426 12.25 1 88.88 43 TRP B O 1
ATOM 5390 N N . GLN B 1 44 ? -33.625 -5.367 10.438 1 87.62 44 GLN B N 1
ATOM 5391 C CA . GLN B 1 44 ? -34.469 -4.469 9.68 1 87.62 44 GLN B CA 1
ATOM 5392 C C . GLN B 1 44 ? -35.781 -5.152 9.305 1 87.62 44 GLN B C 1
ATOM 5394 O O . GLN B 1 44 ? -36.844 -4.52 9.305 1 87.62 44 GLN B O 1
ATOM 5399 N N . LYS B 1 45 ? -35.469 -6.137 9.047 1 89.38 45 LYS B N 1
ATOM 5400 C CA . LYS B 1 45 ? -36.688 -6.828 8.617 1 89.38 45 LYS B CA 1
ATOM 5401 C C . LYS B 1 45 ? -37.469 -7.352 9.812 1 89.38 45 LYS B C 1
ATOM 5403 O O . LYS B 1 45 ? -38.594 -7.879 9.656 1 89.38 45 LYS B O 1
ATOM 5408 N N . GLY B 1 46 ? -36.688 -7.078 10.883 1 90.44 46 GLY B N 1
ATOM 5409 C CA . GLY B 1 46 ? -37.344 -7.484 12.117 1 90.44 46 GLY B CA 1
ATOM 5410 C C . GLY B 1 46 ? -37.438 -8.992 12.273 1 90.44 46 GLY B C 1
ATOM 5411 O O . GLY B 1 46 ? -38.438 -9.5 12.828 1 90.44 46 GLY B O 1
ATOM 5412 N N . GLU B 1 47 ? -36.5 -9.484 11.781 1 90.31 47 GLU B N 1
ATOM 5413 C CA . GLU B 1 47 ? -36.531 -10.945 11.805 1 90.31 47 GLU B CA 1
ATOM 5414 C C . GLU B 1 47 ? -35.656 -11.484 12.938 1 90.31 47 GLU B C 1
ATOM 5416 O O . GLU B 1 47 ? -34.531 -11.031 13.148 1 90.31 47 GLU B O 1
ATOM 5421 N N . LEU B 1 48 ? -36.25 -12.398 13.852 1 87.94 48 LEU B N 1
ATOM 5422 C CA . LEU B 1 48 ? -35.625 -13.172 14.914 1 87.94 48 LEU B CA 1
ATOM 5423 C C . LEU B 1 48 ? -35.281 -12.289 16.109 1 87.94 48 LEU B C 1
ATOM 5425 O O . LEU B 1 48 ? -34.344 -12.586 16.859 1 87.94 48 LEU B O 1
ATOM 5429 N N . LEU B 1 49 ? -35.844 -11.281 16.391 1 90.5 49 LEU B N 1
ATOM 5430 C CA . LEU B 1 49 ? -35.594 -10.406 17.531 1 90.5 49 LEU B CA 1
ATOM 5431 C C . LEU B 1 49 ? -36.094 -11.039 18.828 1 90.5 49 LEU B C 1
ATOM 5433 O O . LEU B 1 49 ? -37.219 -11.539 18.891 1 90.5 49 LEU B O 1
ATOM 5437 N N . ASP B 1 50 ? -35.344 -10.992 20.047 1 89 50 ASP B N 1
ATOM 5438 C CA . ASP B 1 50 ? -35.719 -11.812 21.203 1 89 50 ASP B CA 1
ATOM 5439 C C . ASP B 1 50 ? -35.688 -10.992 22.484 1 89 50 ASP B C 1
ATOM 5441 O O . ASP B 1 50 ? -35.875 -11.531 23.578 1 89 50 ASP B O 1
ATOM 5445 N N . ILE B 1 51 ? -35.375 -9.633 22.359 1 89.12 51 ILE B N 1
ATOM 5446 C CA . ILE B 1 51 ? -35.375 -8.828 23.578 1 89.12 51 ILE B CA 1
ATOM 5447 C C . ILE B 1 51 ? -36.031 -7.48 23.297 1 89.12 51 ILE B C 1
ATOM 5449 O O . ILE B 1 51 ? -35.875 -6.91 22.219 1 89.12 51 ILE B O 1
ATOM 5453 N N . SER B 1 52 ? -36.844 -6.906 24.328 1 86.69 52 SER B N 1
ATOM 5454 C CA . SER B 1 52 ? -37.375 -5.547 24.297 1 86.69 52 SER B CA 1
ATOM 5455 C C . SER B 1 52 ? -36.844 -4.715 25.469 1 86.69 52 SER B C 1
ATOM 5457 O O . SER B 1 52 ? -37.125 -5.047 26.625 1 86.69 52 SER B O 1
ATOM 5459 N N . LEU B 1 53 ? -35.75 -3.65 25.484 1 87.12 53 LEU B N 1
ATOM 5460 C CA . LEU B 1 53 ? -35.156 -2.803 26.531 1 87.12 53 LEU B CA 1
ATOM 5461 C C . LEU B 1 53 ? -36 -1.528 26.703 1 87.12 53 LEU B C 1
ATOM 5463 O O . LEU B 1 53 ? -36.312 -0.848 25.734 1 87.12 53 LEU B O 1
ATOM 5467 N N . ILE B 1 54 ? -36.406 -1.591 28.219 1 86.44 54 ILE B N 1
ATOM 5468 C CA . ILE B 1 54 ? -37.188 -0.41 28.5 1 86.44 54 ILE B CA 1
ATOM 5469 C C . ILE B 1 54 ? -36.312 0.689 29.094 1 86.44 54 ILE B C 1
ATOM 5471 O O . ILE B 1 54 ? -35.75 0.522 30.172 1 86.44 54 ILE B O 1
ATOM 5475 N N . VAL B 1 55 ? -36.281 1.674 28.578 1 86.25 55 VAL B N 1
ATOM 5476 C CA . VAL B 1 55 ? -35.5 2.826 29.047 1 86.25 55 VAL B CA 1
ATOM 5477 C C . VAL B 1 55 ? -36.438 4.023 29.234 1 86.25 55 VAL B C 1
ATOM 5479 O O . VAL B 1 55 ? -37 4.543 28.266 1 86.25 55 VAL B O 1
ATOM 5482 N N . GLU B 1 56 ? -36.531 4.465 30.219 1 80.81 56 GLU B N 1
ATOM 5483 C CA . GLU B 1 56 ? -37.438 5.59 30.5 1 80.81 56 GLU B CA 1
ATOM 5484 C C . GLU B 1 56 ? -38.781 5.383 29.859 1 80.81 56 GLU B C 1
ATOM 5486 O O . GLU B 1 56 ? -39.344 6.297 29.234 1 80.81 56 GLU B O 1
ATOM 5491 N N . GLY B 1 57 ? -39.312 4.09 29.5 1 82.44 57 GLY B N 1
ATOM 5492 C CA . GLY B 1 57 ? -40.625 3.768 29 1 82.44 57 GLY B CA 1
ATOM 5493 C C . GLY B 1 57 ? -40.656 3.381 27.531 1 82.44 57 GLY B C 1
ATOM 5494 O O . GLY B 1 57 ? -41.656 2.953 27.016 1 82.44 57 GLY B O 1
ATOM 5495 N N . ARG B 1 58 ? -39.719 3.564 26.938 1 86.69 58 ARG B N 1
ATOM 5496 C CA . ARG B 1 58 ? -39.688 3.15 25.531 1 86.69 58 ARG B CA 1
ATOM 5497 C C . ARG B 1 58 ? -39.031 1.789 25.375 1 86.69 58 ARG B C 1
ATOM 5499 O O . ARG B 1 58 ? -38.031 1.505 26.031 1 86.69 58 ARG B O 1
ATOM 5506 N N . VAL B 1 59 ? -39.656 1.268 24.297 1 91.31 59 VAL B N 1
ATOM 5507 C CA . VAL B 1 59 ? -39.219 -0.12 24.172 1 91.31 59 VAL B CA 1
ATOM 5508 C C . VAL B 1 59 ? -38.281 -0.268 22.984 1 91.31 59 VAL B C 1
ATOM 5510 O O . VAL B 1 59 ? -38.594 0.179 21.875 1 91.31 59 VAL B O 1
ATOM 5513 N N . PHE B 1 60 ? -37.25 -0.85 23.125 1 89.69 60 PHE B N 1
ATOM 5514 C CA . PHE B 1 60 ? -36.281 -1.157 22.094 1 89.69 60 PHE B CA 1
ATOM 5515 C C . PHE B 1 60 ? -35.969 -2.652 22.047 1 89.69 60 PHE B C 1
ATOM 5517 O O . PHE B 1 60 ? -35.531 -3.229 23.031 1 89.69 60 PHE B O 1
ATOM 5524 N N . ARG B 1 61 ? -36.188 -2.971 20.641 1 95.19 61 ARG B N 1
ATOM 5525 C CA . ARG B 1 61 ? -36 -4.41 20.5 1 95.19 61 ARG B CA 1
ATOM 5526 C C . ARG B 1 61 ? -34.656 -4.723 19.844 1 95.19 61 ARG B C 1
ATOM 5528 O O . ARG B 1 61 ? -34.188 -3.994 18.953 1 95.19 61 ARG B O 1
ATOM 5535 N N . ALA B 1 62 ? -34.125 -5.738 20.203 1 90.38 62 ALA B N 1
ATOM 5536 C CA . ALA B 1 62 ? -32.812 -6.109 19.672 1 90.38 62 ALA B CA 1
ATOM 5537 C C . ALA B 1 62 ? -32.5 -7.578 19.953 1 90.38 62 ALA B C 1
ATOM 5539 O O . ALA B 1 62 ? -33.312 -8.281 20.562 1 90.38 62 ALA B O 1
ATOM 5540 N N . HIS B 1 63 ? -31.484 -7.98 19.234 1 95.12 63 HIS B N 1
ATOM 5541 C CA . HIS B 1 63 ? -31.016 -9.336 19.531 1 95.12 63 HIS B CA 1
ATOM 5542 C C . HIS B 1 63 ? -30.141 -9.352 20.766 1 95.12 63 HIS B C 1
ATOM 5544 O O . HIS B 1 63 ? -29.156 -8.609 20.859 1 95.12 63 HIS B O 1
ATOM 5550 N N . ARG B 1 64 ? -30.609 -10.195 21.781 1 92.44 64 ARG B N 1
ATOM 5551 C CA . ARG B 1 64 ? -29.844 -10.273 23.016 1 92.44 64 ARG B CA 1
ATOM 5552 C C . ARG B 1 64 ? -28.375 -10.539 22.75 1 92.44 64 ARG B C 1
ATOM 5554 O O . ARG B 1 64 ? -27.5 -9.93 23.375 1 92.44 64 ARG B O 1
ATOM 5561 N N . ALA B 1 65 ? -28.141 -11.367 21.797 1 90.69 65 ALA B N 1
ATOM 5562 C CA . ALA B 1 65 ? -26.781 -11.789 21.5 1 90.69 65 ALA B CA 1
ATOM 5563 C C . ALA B 1 65 ? -25.953 -10.641 20.938 1 90.69 65 ALA B C 1
ATOM 5565 O O . ALA B 1 65 ? -24.781 -10.492 21.266 1 90.69 65 ALA B O 1
ATOM 5566 N N . VAL B 1 66 ? -26.453 -9.883 20.094 1 94.44 66 VAL B N 1
ATOM 5567 C CA . VAL B 1 66 ? -25.734 -8.781 19.453 1 94.44 66 VAL B CA 1
ATOM 5568 C C . VAL B 1 66 ? -25.328 -7.75 20.5 1 94.44 66 VAL B C 1
ATOM 5570 O O . VAL B 1 66 ? -24.172 -7.305 20.547 1 94.44 66 VAL B O 1
ATOM 5573 N N . LEU B 1 67 ? -26.203 -7.258 21.438 1 92.06 67 LEU B N 1
ATOM 5574 C CA . LEU B 1 67 ? -25.938 -6.223 22.438 1 92.06 67 LEU B CA 1
ATOM 5575 C C . LEU B 1 67 ? -24.891 -6.688 23.438 1 92.06 67 LEU B C 1
ATOM 5577 O O . LEU B 1 67 ? -24 -5.914 23.812 1 92.06 67 LEU B O 1
ATOM 5581 N N . ALA B 1 68 ? -25.172 -7.926 23.875 1 92.19 68 ALA B N 1
ATOM 5582 C CA . ALA B 1 68 ? -24.219 -8.469 24.844 1 92.19 68 ALA B CA 1
ATOM 5583 C C . ALA B 1 68 ? -22.812 -8.562 24.25 1 92.19 68 ALA B C 1
ATOM 5585 O O . ALA B 1 68 ? -21.828 -8.484 24.969 1 92.19 68 ALA B O 1
ATOM 5586 N N . ALA B 1 69 ? -22.75 -8.742 22.969 1 92.25 69 ALA B N 1
ATOM 5587 C CA . ALA B 1 69 ? -21.469 -8.844 22.281 1 92.25 69 ALA B CA 1
ATOM 5588 C C . ALA B 1 69 ? -20.766 -7.492 22.234 1 92.25 69 ALA B C 1
ATOM 5590 O O . ALA B 1 69 ? -19.531 -7.422 22.266 1 92.25 69 ALA B O 1
ATOM 5591 N N . CYS B 1 70 ? -21.375 -6.43 22.203 1 91.19 70 CYS B N 1
ATOM 5592 C CA . CYS B 1 70 ? -20.781 -5.125 21.922 1 91.19 70 CYS B CA 1
ATOM 5593 C C . CYS B 1 70 ? -20.469 -4.375 23.219 1 91.19 70 CYS B C 1
ATOM 5595 O O . CYS B 1 70 ? -19.719 -3.404 23.203 1 91.19 70 CYS B O 1
ATOM 5597 N N . SER B 1 71 ? -21.031 -4.676 24.203 1 91.12 71 SER B N 1
ATOM 5598 C CA . SER B 1 71 ? -20.953 -3.906 25.438 1 91.12 71 SER B CA 1
ATOM 5599 C C . SER B 1 71 ? -20.766 -4.816 26.641 1 91.12 71 SER B C 1
ATOM 5601 O O . SER B 1 71 ? -21.562 -5.719 26.875 1 91.12 71 SER B O 1
ATOM 5603 N N . ASP B 1 72 ? -19.828 -4.535 27.609 1 87.5 72 ASP B N 1
ATOM 5604 C CA . ASP B 1 72 ? -19.562 -5.344 28.797 1 87.5 72 ASP B CA 1
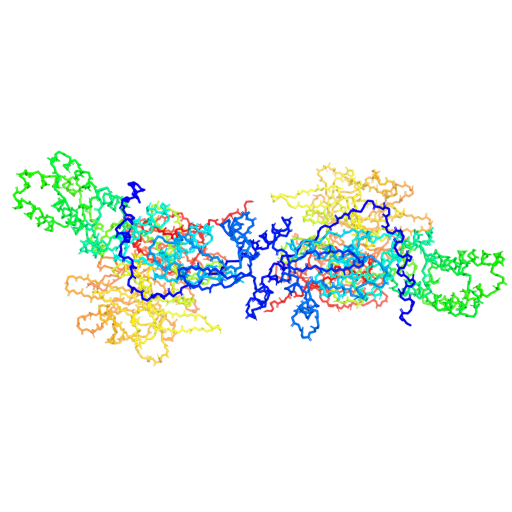ATOM 5605 C C . ASP B 1 72 ? -20.688 -5.188 29.828 1 87.5 72 ASP B C 1
ATOM 5607 O O . ASP B 1 72 ? -20.969 -6.117 30.578 1 87.5 72 ASP B O 1
ATOM 5611 N N . TYR B 1 73 ? -21.203 -3.996 29.562 1 87 73 TYR B N 1
ATOM 5612 C CA . TYR B 1 73 ? -22.344 -3.727 30.438 1 87 73 TYR B CA 1
ATOM 5613 C C . TYR B 1 73 ? -23.5 -4.691 30.156 1 87 73 TYR B C 1
ATOM 5615 O O . TYR B 1 73 ? -24.016 -5.328 31.062 1 87 73 TYR B O 1
ATOM 5623 N N . PHE B 1 74 ? -23.844 -4.902 29.047 1 90.31 74 PHE B N 1
ATOM 5624 C CA . PHE B 1 74 ? -24.969 -5.758 28.672 1 90.31 74 PHE B CA 1
ATOM 5625 C C . PHE B 1 74 ? -24.594 -7.227 28.812 1 90.31 74 PHE B C 1
ATOM 5627 O O . PHE B 1 74 ? -25.453 -8.062 29.141 1 90.31 74 PHE B O 1
ATOM 5634 N N . ARG B 1 75 ? -23.516 -7.512 28.312 1 90.19 75 ARG B N 1
ATOM 5635 C CA . ARG B 1 75 ? -23.094 -8.906 28.453 1 90.19 75 ARG B CA 1
ATOM 5636 C C . ARG B 1 75 ? -23.328 -9.398 29.875 1 90.19 75 ARG B C 1
ATOM 5638 O O . ARG B 1 75 ? -23.875 -10.484 30.078 1 90.19 75 ARG B O 1
ATOM 5645 N N . ALA B 1 76 ? -23.016 -8.562 30.766 1 86.44 76 ALA B N 1
ATOM 5646 C CA . ALA B 1 76 ? -23.234 -8.922 32.156 1 86.44 76 ALA B CA 1
ATOM 5647 C C . ALA B 1 76 ? -24.719 -9.008 32.5 1 86.44 76 ALA B C 1
ATOM 5649 O O . ALA B 1 76 ? -25.156 -9.906 33.219 1 86.44 76 ALA B O 1
ATOM 5650 N N . MET B 1 77 ? -25.453 -8.195 31.844 1 87.19 77 MET B N 1
ATOM 5651 C CA . MET B 1 77 ? -26.875 -8.117 32.125 1 87.19 77 MET B CA 1
ATOM 5652 C C . MET B 1 77 ? -27.594 -9.367 31.641 1 87.19 77 MET B C 1
ATOM 5654 O O . MET B 1 77 ? -28.484 -9.883 32.312 1 87.19 77 MET B O 1
ATOM 5658 N N . PHE B 1 78 ? -27.344 -9.828 30.453 1 90.75 78 PHE B N 1
ATOM 5659 C CA . PHE B 1 78 ? -28.125 -10.883 29.828 1 90.75 78 PHE B CA 1
ATOM 5660 C C . PHE B 1 78 ? -27.594 -12.258 30.203 1 90.75 78 PHE B C 1
ATOM 5662 O O . PHE B 1 78 ? -28.266 -13.273 30.016 1 90.75 78 PHE B O 1
ATOM 5669 N N . THR B 1 79 ? -26.469 -12.438 30.391 1 85.62 79 THR B N 1
ATOM 5670 C CA . THR B 1 79 ? -25.922 -13.773 30.578 1 85.62 79 THR B CA 1
ATOM 5671 C C . THR B 1 79 ? -25.781 -14.086 32.062 1 85.62 79 THR B C 1
ATOM 5673 O O . THR B 1 79 ? -25.766 -15.258 32.469 1 85.62 79 THR B O 1
ATOM 5676 N N . ASP B 1 80 ? -25.625 -12.969 32.719 1 77.31 80 ASP B N 1
ATOM 5677 C CA . ASP B 1 80 ? -25.438 -13.234 34.156 1 77.31 80 ASP B CA 1
ATOM 5678 C C . ASP B 1 80 ? -26.75 -13.656 34.812 1 77.31 80 ASP B C 1
ATOM 5680 O O . ASP B 1 80 ? -27.828 -13.43 34.25 1 77.31 80 ASP B O 1
ATOM 5684 N N . ASN B 1 81 ? -26.938 -14.695 35.656 1 71.31 81 ASN B N 1
ATOM 5685 C CA . ASN B 1 81 ? -28.062 -15.258 36.406 1 71.31 81 ASN B CA 1
ATOM 5686 C C . ASN B 1 81 ? -28.969 -14.164 36.969 1 71.31 81 ASN B C 1
ATOM 5688 O O . ASN B 1 81 ? -29.375 -14.227 38.125 1 71.31 81 ASN B O 1
ATOM 5692 N N . MET B 1 82 ? -29.031 -13.195 36.25 1 65.25 82 MET B N 1
ATOM 5693 C CA . MET B 1 82 ? -29.891 -12.109 36.719 1 65.25 82 MET B CA 1
ATOM 5694 C C . MET B 1 82 ? -31.297 -12.258 36.156 1 65.25 82 MET B C 1
ATOM 5696 O O . MET B 1 82 ? -31.516 -12.992 35.188 1 65.25 82 MET B O 1
ATOM 5700 N N . LEU B 1 83 ? -32.406 -11.703 36.844 1 64.75 83 LEU B N 1
ATOM 5701 C CA . LEU B 1 83 ? -33.812 -11.742 36.438 1 64.75 83 LEU B CA 1
ATOM 5702 C C . LEU B 1 83 ? -33.969 -11.289 35 1 64.75 83 LEU B C 1
ATOM 5704 O O . LEU B 1 83 ? -34.812 -11.805 34.281 1 64.75 83 LEU B O 1
ATOM 5708 N N . GLU B 1 84 ? -33.25 -10.578 34.688 1 68.5 84 GLU B N 1
ATOM 5709 C CA . GLU B 1 84 ? -33.344 -9.914 33.375 1 68.5 84 GLU B CA 1
ATOM 5710 C C . GLU B 1 84 ? -32.938 -10.852 32.25 1 68.5 84 GLU B C 1
ATOM 5712 O O . GLU B 1 84 ? -33.344 -10.664 31.109 1 68.5 84 GLU B O 1
ATOM 5717 N N . ALA B 1 85 ? -32.156 -11.766 32.656 1 74.38 85 ALA B N 1
ATOM 5718 C CA . ALA B 1 85 ? -31.656 -12.656 31.625 1 74.38 85 ALA B CA 1
ATOM 5719 C C . ALA B 1 85 ? -32.781 -13.453 30.969 1 74.38 85 ALA B C 1
ATOM 5721 O O . ALA B 1 85 ? -32.688 -13.82 29.797 1 74.38 85 ALA B O 1
ATOM 5722 N N . ARG B 1 86 ? -33.688 -13.578 31.688 1 76.38 86 ARG B N 1
ATOM 5723 C CA . ARG B 1 86 ? -34.781 -14.406 31.203 1 76.38 86 ARG B CA 1
ATOM 5724 C C . ARG B 1 86 ? -35.938 -13.539 30.703 1 76.38 86 ARG B C 1
ATOM 5726 O O . ARG B 1 86 ? -36.906 -14.055 30.109 1 76.38 86 ARG B O 1
ATOM 5733 N N . GLN B 1 87 ? -35.781 -12.328 31.031 1 80.69 87 GLN B N 1
ATOM 5734 C CA . GLN B 1 87 ? -36.844 -11.398 30.656 1 80.69 87 GLN B CA 1
ATOM 5735 C C . GLN B 1 87 ? -36.75 -11.016 29.188 1 80.69 87 GLN B C 1
ATOM 5737 O O . GLN B 1 87 ? -35.656 -10.891 28.641 1 80.69 87 GLN B O 1
ATOM 5742 N N . THR B 1 88 ? -37.781 -11.133 28.75 1 89.12 88 THR B N 1
ATOM 5743 C CA . THR B 1 88 ? -37.844 -10.672 27.359 1 89.12 88 THR B CA 1
ATOM 5744 C C . THR B 1 88 ? -37.906 -9.148 27.297 1 89.12 88 THR B C 1
ATOM 5746 O O . THR B 1 88 ? -37.625 -8.562 26.25 1 89.12 88 THR B O 1
ATOM 5749 N N . GLU B 1 89 ? -38.281 -8.57 28.531 1 88.31 89 GLU B N 1
ATOM 5750 C CA . GLU B 1 89 ? -38.312 -7.109 28.594 1 88.31 89 GLU B CA 1
ATOM 5751 C C . GLU B 1 89 ? -37.531 -6.598 29.797 1 88.31 89 GLU B C 1
ATOM 5753 O O . GLU B 1 89 ? -37.75 -7.016 30.922 1 88.31 89 GLU B O 1
ATOM 5758 N N . ILE B 1 90 ? -36.656 -5.703 29.578 1 88.25 90 ILE B N 1
ATOM 5759 C CA . ILE B 1 90 ? -35.812 -5.211 30.656 1 88.25 90 ILE B CA 1
ATOM 5760 C C . ILE B 1 90 ? -35.844 -3.684 30.688 1 88.25 90 ILE B C 1
ATOM 5762 O O . ILE B 1 90 ? -35.719 -3.029 29.656 1 88.25 90 ILE B O 1
ATOM 5766 N N . CYS B 1 91 ? -35.719 -3.219 32.062 1 82.31 91 CYS B N 1
ATOM 5767 C CA . CYS B 1 91 ? -35.688 -1.769 32.25 1 82.31 91 CYS B CA 1
ATOM 5768 C C . CYS B 1 91 ? -34.281 -1.292 32.594 1 82.31 91 CYS B C 1
ATOM 5770 O O . CYS B 1 91 ? -33.719 -1.702 33.625 1 82.31 91 CYS B O 1
ATOM 5772 N N . LEU B 1 92 ? -33.625 -0.431 31.891 1 84.38 92 LEU B N 1
ATOM 5773 C CA . LEU B 1 92 ? -32.281 0.056 32.125 1 84.38 92 LEU B CA 1
ATOM 5774 C C . LEU B 1 92 ? -32.281 1.313 33 1 84.38 92 LEU B C 1
ATOM 5776 O O . LEU B 1 92 ? -32.875 2.33 32.594 1 84.38 92 LEU B O 1
ATOM 5780 N N . ASN B 1 93 ? -31.594 1.26 34.125 1 74.25 93 ASN B N 1
ATOM 5781 C CA . ASN B 1 93 ? -31.609 2.443 35 1 74.25 93 ASN B CA 1
ATOM 5782 C C . ASN B 1 93 ? -30.219 3.074 35.094 1 74.25 93 ASN B C 1
ATOM 5784 O O . ASN B 1 93 ? -29.203 2.389 34.938 1 74.25 93 ASN B O 1
ATOM 5788 N N . GLY B 1 94 ? -29.984 4.25 35.219 1 63.84 94 GLY B N 1
ATOM 5789 C CA . GLY B 1 94 ? -28.734 4.91 35.594 1 63.84 94 GLY B CA 1
ATOM 5790 C C . GLY B 1 94 ? -28.016 5.527 34.406 1 63.84 94 GLY B C 1
ATOM 5791 O O . GLY B 1 94 ? -26.875 5.98 34.562 1 63.84 94 GLY B O 1
ATOM 5792 N N . ILE B 1 95 ? -28.219 5.062 33.25 1 59.44 95 ILE B N 1
ATOM 5793 C CA . ILE B 1 95 ? -27.438 5.598 32.156 1 59.44 95 ILE B CA 1
ATOM 5794 C C . ILE B 1 95 ? -27.25 7.105 32.312 1 59.44 95 ILE B C 1
ATOM 5796 O O . ILE B 1 95 ? -26.172 7.641 32.062 1 59.44 95 ILE B O 1
ATOM 5800 N N . SER B 1 96 ? -28.016 7.867 32.219 1 54.53 96 SER B N 1
ATOM 5801 C CA . SER B 1 96 ? -27.672 9.273 32.406 1 54.53 96 SER B CA 1
ATOM 5802 C C . SER B 1 96 ? -28.328 9.844 33.656 1 54.53 96 SER B C 1
ATOM 5804 O O . SER B 1 96 ? -29.375 9.367 34.094 1 54.53 96 SER B O 1
ATOM 5806 N N . ALA B 1 97 ? -27.422 10.398 34.281 1 44.34 97 ALA B N 1
ATOM 5807 C CA . ALA B 1 97 ? -27.906 11.133 35.438 1 44.34 97 ALA B CA 1
ATOM 5808 C C . ALA B 1 97 ? -29.078 12.047 35.062 1 44.34 97 ALA B C 1
ATOM 5810 O O . ALA B 1 97 ? -29.844 12.469 35.938 1 44.34 97 ALA B O 1
ATOM 5811 N N . ARG B 1 98 ? -29.031 12.805 34.031 1 49.59 98 ARG B N 1
ATOM 5812 C CA . ARG B 1 98 ? -29.703 14.062 33.719 1 49.59 98 ARG B CA 1
ATOM 5813 C C . ARG B 1 98 ? -31.031 13.812 33.031 1 49.59 98 ARG B C 1
ATOM 5815 O O . ARG B 1 98 ? -31.656 14.75 32.5 1 49.59 98 ARG B O 1
ATOM 5822 N N . GLY B 1 99 ? -31.828 12.625 32.906 1 57.5 99 GLY B N 1
ATOM 5823 C CA . GLY B 1 99 ? -33.094 12.477 32.188 1 57.5 99 GLY B CA 1
ATOM 5824 C C . GLY B 1 99 ? -32.906 12.391 30.672 1 57.5 99 GLY B C 1
ATOM 5825 O O . GLY B 1 99 ? -31.891 12.828 30.141 1 57.5 99 GLY B O 1
ATOM 5826 N N . LYS B 1 100 ? -33.469 11.703 29.828 1 60.56 100 LYS B N 1
ATOM 5827 C CA . LYS B 1 100 ? -33.594 11.445 28.406 1 60.56 100 LYS B CA 1
ATOM 5828 C C . LYS B 1 100 ? -32.469 10.508 27.922 1 60.56 100 LYS B C 1
ATOM 5830 O O . LYS B 1 100 ? -32 10.641 26.797 1 60.56 100 LYS B O 1
ATOM 5835 N N . ASN B 1 101 ? -32.156 9.82 28.625 1 73.25 101 ASN B N 1
ATOM 5836 C CA . ASN B 1 101 ? -31.109 8.836 28.391 1 73.25 101 ASN B CA 1
ATOM 5837 C C . ASN B 1 101 ? -31.469 7.883 27.25 1 73.25 101 ASN B C 1
ATOM 5839 O O . ASN B 1 101 ? -30.594 7.289 26.641 1 73.25 101 ASN B O 1
ATOM 5843 N N . TRP B 1 102 ? -32.656 7.973 27.234 1 83.75 102 TRP B N 1
ATOM 5844 C CA . TRP B 1 102 ? -33.125 6.961 26.297 1 83.75 102 TRP B CA 1
ATOM 5845 C C . TRP B 1 102 ? -32.656 7.281 24.875 1 83.75 102 TRP B C 1
ATOM 5847 O O . TRP B 1 102 ? -32.375 6.375 24.094 1 83.75 102 TRP B O 1
ATOM 5857 N N . LEU B 1 103 ? -32.75 8.523 24.656 1 82.38 103 LEU B N 1
ATOM 5858 C CA . LEU B 1 103 ? -32.344 8.891 23.297 1 82.38 103 LEU B CA 1
ATOM 5859 C C . LEU B 1 103 ? -30.891 8.508 23.062 1 82.38 103 LEU B C 1
ATOM 5861 O O . LEU B 1 103 ? -30.547 8.023 21.969 1 82.38 103 LEU B O 1
ATOM 5865 N N . GLY B 1 104 ? -30.141 8.844 23.922 1 84.94 104 GLY B N 1
ATOM 5866 C CA . GLY B 1 104 ? -28.766 8.43 23.797 1 84.94 104 GLY B CA 1
ATOM 5867 C C . GLY B 1 104 ? -28.594 6.922 23.672 1 84.94 104 GLY B C 1
ATOM 5868 O O . GLY B 1 104 ? -27.781 6.445 22.875 1 84.94 104 GLY B O 1
ATOM 5869 N N . PHE B 1 105 ? -29.422 6.301 24.188 1 88.44 105 PHE B N 1
ATOM 5870 C CA . PHE B 1 105 ? -29.328 4.848 24.141 1 88.44 105 PHE B CA 1
ATOM 5871 C C . PHE B 1 105 ? -29.734 4.312 22.781 1 88.44 105 PHE B C 1
ATOM 5873 O O . PHE B 1 105 ? -29.125 3.361 22.266 1 88.44 105 PHE B O 1
ATOM 5880 N N . ARG B 1 106 ? -30.766 4.883 22.469 1 89.44 106 ARG B N 1
ATOM 5881 C CA . ARG B 1 106 ? -31.219 4.5 21.125 1 89.44 106 ARG B CA 1
ATOM 5882 C C . ARG B 1 106 ? -30.094 4.578 20.109 1 89.44 106 ARG B C 1
ATOM 5884 O O . ARG B 1 106 ? -29.938 3.689 19.266 1 89.44 106 ARG B O 1
ATOM 5891 N N . GLN B 1 107 ? -29.422 5.629 20.203 1 91 107 GLN B N 1
ATOM 5892 C CA . GLN B 1 107 ? -28.328 5.797 19.266 1 91 107 GLN B CA 1
ATOM 5893 C C . GLN B 1 107 ? -27.234 4.75 19.5 1 91 107 GLN B C 1
ATOM 5895 O O . GLN B 1 107 ? -26.625 4.262 18.547 1 91 107 GLN B O 1
ATOM 5900 N N . LEU B 1 108 ? -26.984 4.422 20.453 1 91.88 108 LEU B N 1
ATOM 5901 C CA . LEU B 1 108 ? -25.969 3.41 20.719 1 91.88 108 LEU B CA 1
ATOM 5902 C C . LEU B 1 108 ? -26.422 2.041 20.219 1 91.88 108 LEU B C 1
ATOM 5904 O O . LEU B 1 108 ? -25.594 1.257 19.734 1 91.88 108 LEU B O 1
ATOM 5908 N N . LEU B 1 109 ? -27.625 1.842 20.312 1 93 109 LEU B N 1
ATOM 5909 C CA . LEU B 1 109 ? -28.172 0.587 19.797 1 93 109 LEU B CA 1
ATOM 5910 C C . LEU B 1 109 ? -27.984 0.501 18.281 1 93 109 LEU B C 1
ATOM 5912 O O . LEU B 1 109 ? -27.578 -0.54 17.75 1 93 109 LEU B O 1
ATOM 5916 N N . GLU B 1 110 ? -28.469 1.376 17.719 1 91.69 110 GLU B N 1
ATOM 5917 C CA . GLU B 1 110 ? -28.281 1.416 16.266 1 91.69 110 GLU B CA 1
ATOM 5918 C C . GLU B 1 110 ? -26.797 1.227 15.914 1 91.69 110 GLU B C 1
ATOM 5920 O O . GLU B 1 110 ? -26.484 0.527 14.953 1 91.69 110 GLU B O 1
ATOM 5925 N N . TYR B 1 111 ? -26.047 1.989 16.656 1 92.19 111 TYR B N 1
ATOM 5926 C CA . TYR B 1 111 ? -24.625 1.834 16.438 1 92.19 111 TYR B CA 1
ATOM 5927 C C . TYR B 1 111 ? -24.203 0.378 16.594 1 92.19 111 TYR B C 1
ATOM 5929 O O . TYR B 1 111 ? -23.375 -0.124 15.82 1 92.19 111 TYR B O 1
ATOM 5937 N N . ALA B 1 112 ? -24.781 -0.445 17.453 1 88.81 112 ALA B N 1
ATOM 5938 C CA . ALA B 1 112 ? -24.391 -1.833 17.688 1 88.81 112 ALA B CA 1
ATOM 5939 C C . ALA B 1 112 ? -24.625 -2.691 16.453 1 88.81 112 ALA B C 1
ATOM 5941 O O . ALA B 1 112 ? -23.891 -3.65 16.203 1 88.81 112 ALA B O 1
ATOM 5942 N N . TYR B 1 113 ? -25.469 -2.25 15.562 1 93.94 113 TYR B N 1
ATOM 5943 C CA . TYR B 1 113 ? -25.891 -3.1 14.453 1 93.94 113 TYR B CA 1
ATOM 5944 C C . TYR B 1 113 ? -25.344 -2.568 13.125 1 93.94 113 TYR B C 1
ATOM 5946 O O . TYR B 1 113 ? -25.422 -3.246 12.102 1 93.94 113 TYR B O 1
ATOM 5954 N N . THR B 1 114 ? -25.125 -1.479 13.328 1 87.56 114 THR B N 1
ATOM 5955 C CA . THR B 1 114 ? -24.781 -0.937 12.023 1 87.56 114 THR B CA 1
ATOM 5956 C C . THR B 1 114 ? -23.344 -0.443 12 1 87.56 114 THR B C 1
ATOM 5958 O O . THR B 1 114 ? -22.766 -0.232 10.93 1 87.56 114 THR B O 1
ATOM 5961 N N . ALA B 1 115 ? -22.562 -0.022 13.172 1 90 115 ALA B N 1
ATOM 5962 C CA . ALA B 1 115 ? -21.234 0.56 13.352 1 90 115 ALA B CA 1
ATOM 5963 C C . ALA B 1 115 ? -21.219 2.037 12.969 1 90 115 ALA B C 1
ATOM 5965 O O . ALA B 1 115 ? -20.172 2.602 12.664 1 90 115 ALA B O 1
ATOM 5966 N N . ARG B 1 116 ? -22.766 2.627 13.141 1 86.38 116 ARG B N 1
ATOM 5967 C CA . ARG B 1 116 ? -22.891 4.035 12.773 1 86.38 116 ARG B CA 1
ATOM 5968 C C . ARG B 1 116 ? -23.422 4.859 13.938 1 86.38 116 ARG B C 1
ATOM 5970 O O . ARG B 1 116 ? -24.344 4.426 14.641 1 86.38 116 ARG B O 1
ATOM 5977 N N . LEU B 1 117 ? -22.859 6.258 14.273 1 87.75 117 LEU B N 1
ATOM 5978 C CA . LEU B 1 117 ? -23.359 7.074 15.375 1 87.75 117 LEU B CA 1
ATOM 5979 C C . LEU B 1 117 ? -23.688 8.484 14.898 1 87.75 117 LEU B C 1
ATOM 5981 O O . LEU B 1 117 ? -22.844 9.148 14.281 1 87.75 117 LEU B O 1
ATOM 5985 N N . ALA B 1 118 ? -24.797 8.859 15.367 1 89 118 ALA B N 1
ATOM 5986 C CA . ALA B 1 118 ? -25.219 10.203 14.992 1 89 118 ALA B CA 1
ATOM 5987 C C . ALA B 1 118 ? -25.109 11.164 16.172 1 89 118 ALA B C 1
ATOM 5989 O O . ALA B 1 118 ? -25.797 11 17.172 1 89 118 ALA B O 1
ATOM 5990 N N . LEU B 1 119 ? -24.484 12.367 16.172 1 86.62 119 LEU B N 1
ATOM 5991 C CA . LEU B 1 119 ? -24.266 13.227 17.328 1 86.62 119 LEU B CA 1
ATOM 5992 C C . LEU B 1 119 ? -24.625 14.672 17 1 86.62 119 LEU B C 1
ATOM 5994 O O . LEU B 1 119 ? -24.391 15.141 15.883 1 86.62 119 LEU B O 1
ATOM 5998 N N . ASN B 1 120 ? -25 15.273 17.922 1 85.19 120 ASN B N 1
ATOM 5999 C CA . ASN B 1 120 ? -25.266 16.703 17.906 1 85.19 120 ASN B CA 1
ATOM 6000 C C . ASN B 1 120 ? -25.031 17.328 19.281 1 85.19 120 ASN B C 1
ATOM 6002 O O . ASN B 1 120 ? -24.781 16.609 20.266 1 85.19 120 ASN B O 1
ATOM 6006 N N . LEU B 1 121 ? -25.219 18.469 19.516 1 84.75 121 LEU B N 1
ATOM 6007 C CA . LEU B 1 121 ? -24.938 19.188 20.75 1 84.75 121 LEU B CA 1
ATOM 6008 C C . LEU B 1 121 ? -25.891 18.766 21.859 1 84.75 121 LEU B C 1
ATOM 6010 O O . LEU B 1 121 ? -25.562 18.875 23.047 1 84.75 121 LEU B O 1
ATOM 6014 N N . ALA B 1 122 ? -27.172 18.75 21.094 1 80.31 122 ALA B N 1
ATOM 6015 C CA . ALA B 1 122 ? -28.234 18.469 22.047 1 80.31 122 ALA B CA 1
ATOM 6016 C C . ALA B 1 122 ? -28.047 17.094 22.688 1 80.31 122 ALA B C 1
ATOM 6018 O O . ALA B 1 122 ? -28.438 16.891 23.844 1 80.31 122 ALA B O 1
ATOM 6019 N N . ASN B 1 123 ? -27.469 16.203 21.859 1 87.62 123 ASN B N 1
ATOM 6020 C CA . ASN B 1 123 ? -27.484 14.852 22.391 1 87.62 123 ASN B CA 1
ATOM 6021 C C . ASN B 1 123 ? -26.094 14.406 22.828 1 87.62 123 ASN B C 1
ATOM 6023 O O . ASN B 1 123 ? -25.938 13.352 23.453 1 87.62 123 ASN B O 1
ATOM 6027 N N . VAL B 1 124 ? -24.984 15.109 22.391 1 87 124 VAL B N 1
ATOM 6028 C CA . VAL B 1 124 ? -23.625 14.617 22.547 1 87 124 VAL B CA 1
ATOM 6029 C C . VAL B 1 124 ? -23.344 14.305 24.016 1 87 124 VAL B C 1
ATOM 6031 O O . VAL B 1 124 ? -22.688 13.312 24.344 1 87 124 VAL B O 1
ATOM 6034 N N . GLN B 1 125 ? -23.703 15.219 24.938 1 82.56 125 GLN B N 1
ATOM 6035 C CA . GLN B 1 125 ? -23.344 14.984 26.344 1 82.56 125 GLN B CA 1
ATOM 6036 C C . GLN B 1 125 ? -24.094 13.766 26.891 1 82.56 125 GLN B C 1
ATOM 6038 O O . GLN B 1 125 ? -23.531 13 27.672 1 82.56 125 GLN B O 1
ATOM 6043 N N . ASP B 1 126 ? -25.359 13.5 26.391 1 83.88 126 ASP B N 1
ATOM 6044 C CA . ASP B 1 126 ? -26.094 12.336 26.875 1 83.88 126 ASP B CA 1
ATOM 6045 C C . ASP B 1 126 ? -25.453 11.039 26.406 1 83.88 126 ASP B C 1
ATOM 6047 O O . ASP B 1 126 ? -25.328 10.086 27.172 1 83.88 126 ASP B O 1
ATOM 6051 N N . VAL B 1 127 ? -25.328 11.312 25.094 1 87.06 127 VAL B N 1
ATOM 6052 C CA . VAL B 1 127 ? -24.672 10.148 24.516 1 87.06 127 VAL B CA 1
ATOM 6053 C C . VAL B 1 127 ? -23.406 9.828 25.312 1 87.06 127 VAL B C 1
ATOM 6055 O O . VAL B 1 127 ? -23.125 8.664 25.594 1 87.06 127 VAL B O 1
ATOM 6058 N N . LEU B 1 128 ? -22.5 10.836 25.312 1 88.06 128 LEU B N 1
ATOM 6059 C CA . LEU B 1 128 ? -21.219 10.633 25.984 1 88.06 128 LEU B CA 1
ATOM 6060 C C . LEU B 1 128 ? -21.422 10.07 27.375 1 88.06 128 LEU B C 1
ATOM 6062 O O . LEU B 1 128 ? -20.688 9.164 27.797 1 88.06 128 LEU B O 1
ATOM 6066 N N . ALA B 1 129 ? -22.359 10.586 28.094 1 84.81 129 ALA B N 1
ATOM 6067 C CA . ALA B 1 129 ? -22.656 10.094 29.438 1 84.81 129 ALA B CA 1
ATOM 6068 C C . ALA B 1 129 ? -23.031 8.609 29.406 1 84.81 129 ALA B C 1
ATOM 6070 O O . ALA B 1 129 ? -22.531 7.824 30.219 1 84.81 129 ALA B O 1
ATOM 6071 N N . ALA B 1 130 ? -23.969 8.281 28.531 1 86.5 130 ALA B N 1
ATOM 6072 C CA . ALA B 1 130 ? -24.406 6.891 28.406 1 86.5 130 ALA B CA 1
ATOM 6073 C C . ALA B 1 130 ? -23.234 5.977 28.078 1 86.5 130 ALA B C 1
ATOM 6075 O O . ALA B 1 130 ? -23.094 4.898 28.656 1 86.5 130 ALA B O 1
ATOM 6076 N N . ALA B 1 131 ? -22.703 6.645 26.969 1 86.75 131 ALA B N 1
ATOM 6077 C CA . ALA B 1 131 ? -21.578 5.848 26.5 1 86.75 131 ALA B CA 1
ATOM 6078 C C . ALA B 1 131 ? -20.594 5.574 27.625 1 86.75 131 ALA B C 1
ATOM 6080 O O . ALA B 1 131 ? -20.047 4.477 27.734 1 86.75 131 ALA B O 1
ATOM 6081 N N . SER B 1 132 ? -20.219 6.508 28.141 1 86.56 132 SER B N 1
ATOM 6082 C CA . SER B 1 132 ? -19.328 6.328 29.281 1 86.56 132 SER B CA 1
ATOM 6083 C C . SER B 1 132 ? -19.906 5.355 30.297 1 86.56 132 SER B C 1
ATOM 6085 O O . SER B 1 132 ? -19.188 4.555 30.891 1 86.56 132 SER B O 1
ATOM 6087 N N . HIS B 1 133 ? -21.344 5.395 30.5 1 85 133 HIS B N 1
ATOM 6088 C CA . HIS B 1 133 ? -22.016 4.543 31.469 1 85 133 HIS B CA 1
ATOM 6089 C C . HIS B 1 133 ? -21.938 3.074 31.078 1 85 133 HIS B C 1
ATOM 6091 O O . HIS B 1 133 ? -21.688 2.209 31.922 1 85 133 HIS B O 1
ATOM 6097 N N . VAL B 1 134 ? -22.234 2.865 29.844 1 87.06 134 VAL B N 1
ATOM 6098 C CA . VAL B 1 134 ? -22.281 1.482 29.391 1 87.06 134 VAL B CA 1
ATOM 6099 C C . VAL B 1 134 ? -20.906 1.049 28.906 1 87.06 134 VAL B C 1
ATOM 6101 O O . VAL B 1 134 ? -20.75 -0.052 28.375 1 87.06 134 VAL B O 1
ATOM 6104 N N . GLN B 1 135 ? -20.078 2.025 28.922 1 86.56 135 GLN B N 1
ATOM 6105 C CA . GLN B 1 135 ? -18.656 1.78 28.703 1 86.56 135 GLN B CA 1
ATOM 6106 C C . GLN B 1 135 ? -18.359 1.417 27.25 1 86.56 135 GLN B C 1
ATOM 6108 O O . GLN B 1 135 ? -17.703 0.417 26.984 1 86.56 135 GLN B O 1
ATOM 6113 N N . MET B 1 136 ? -18.703 2.227 26.438 1 88.19 136 MET B N 1
ATOM 6114 C CA . MET B 1 136 ? -18.422 2.041 25.016 1 88.19 136 MET B CA 1
ATOM 6115 C C . MET B 1 136 ? -17.359 3.037 24.547 1 88.19 136 MET B C 1
ATOM 6117 O O . MET B 1 136 ? -17.688 4.172 24.188 1 88.19 136 MET B O 1
ATOM 6121 N N . VAL B 1 137 ? -16.047 2.707 24.625 1 86.88 137 VAL B N 1
ATOM 6122 C CA . VAL B 1 137 ? -14.875 3.561 24.453 1 86.88 137 VAL B CA 1
ATOM 6123 C C . VAL B 1 137 ? -14.969 4.301 23.125 1 86.88 137 VAL B C 1
ATOM 6125 O O . VAL B 1 137 ? -14.672 5.492 23.047 1 86.88 137 VAL B O 1
ATOM 6128 N N . ASN B 1 138 ? -15.109 3.576 21.875 1 86 138 ASN B N 1
ATOM 6129 C CA . ASN B 1 138 ? -15.141 4.219 20.562 1 86 138 ASN B CA 1
ATOM 6130 C C . ASN B 1 138 ? -16.172 5.344 20.516 1 86 138 ASN B C 1
ATOM 6132 O O . ASN B 1 138 ? -15.969 6.352 19.828 1 86 138 ASN B O 1
ATOM 6136 N N . CYS B 1 139 ? -17.312 5.211 21.312 1 88.62 139 CYS B N 1
ATOM 6137 C CA . CYS B 1 139 ? -18.312 6.262 21.266 1 88.62 139 CYS B CA 1
ATOM 6138 C C . CYS B 1 139 ? -17.891 7.477 22.078 1 88.62 139 CYS B C 1
ATOM 6140 O O . CYS B 1 139 ? -18.172 8.617 21.703 1 88.62 139 CYS B O 1
ATOM 6142 N N . ILE B 1 140 ? -16.891 7.531 23 1 90.56 140 ILE B N 1
ATOM 6143 C CA . ILE B 1 140 ? -16.359 8.633 23.781 1 90.56 140 ILE B CA 1
ATOM 6144 C C . ILE B 1 140 ? -15.422 9.484 22.922 1 90.56 140 ILE B C 1
ATOM 6146 O O . ILE B 1 140 ? -15.5 10.711 22.938 1 90.56 140 ILE B O 1
ATOM 6150 N N . ILE B 1 141 ? -14.523 8.688 22.438 1 89.25 141 ILE B N 1
ATOM 6151 C CA . ILE B 1 141 ? -13.602 9.352 21.516 1 89.25 141 ILE B CA 1
ATOM 6152 C C . ILE B 1 141 ? -14.391 10.156 20.484 1 89.25 141 ILE B C 1
ATOM 6154 O O . ILE B 1 141 ? -14.023 11.289 20.172 1 89.25 141 ILE B O 1
ATOM 6158 N N . ALA B 1 142 ? -15.484 9.516 20.078 1 88.69 142 ALA B N 1
ATOM 6159 C CA . ALA B 1 142 ? -16.344 10.188 19.109 1 88.69 142 ALA B CA 1
ATOM 6160 C C . ALA B 1 142 ? -16.906 11.484 19.688 1 88.69 142 ALA B C 1
ATOM 6162 O O . ALA B 1 142 ? -16.984 12.5 18.984 1 88.69 142 ALA B O 1
ATOM 6163 N N . CYS B 1 143 ? -17.109 11.461 20.828 1 89.44 143 CYS B N 1
ATOM 6164 C CA . CYS B 1 143 ? -17.703 12.625 21.5 1 89.44 143 CYS B CA 1
ATOM 6165 C C . CYS B 1 143 ? -16.672 13.742 21.656 1 89.44 143 CYS B C 1
ATOM 6167 O O . CYS B 1 143 ? -17 14.914 21.453 1 89.44 143 CYS B O 1
ATOM 6169 N N . SER B 1 144 ? -15.727 13.398 22.25 1 89.94 144 SER B N 1
ATOM 6170 C CA . SER B 1 144 ? -14.617 14.344 22.375 1 89.94 144 SER B CA 1
ATOM 6171 C C . SER B 1 144 ? -14.391 15.078 21.047 1 89.94 144 SER B C 1
ATOM 6173 O O . SER B 1 144 ? -14.211 16.297 21.047 1 89.94 144 SER B O 1
ATOM 6175 N N . ASN B 1 145 ? -14.133 14.367 19.859 1 84.88 145 ASN B N 1
ATOM 6176 C CA . ASN B 1 145 ? -13.922 14.953 18.547 1 84.88 145 ASN B CA 1
ATOM 6177 C C . ASN B 1 145 ? -15.055 15.898 18.172 1 84.88 145 ASN B C 1
ATOM 6179 O O . ASN B 1 145 ? -14.82 16.953 17.562 1 84.88 145 ASN B O 1
ATOM 6183 N N . TYR B 1 146 ? -16.062 15.477 18.672 1 90.12 146 TYR B N 1
ATOM 6184 C CA . TYR B 1 146 ? -17.234 16.297 18.359 1 90.12 146 TYR B CA 1
ATOM 6185 C C . TYR B 1 146 ? -17.156 17.641 19.094 1 90.12 146 TYR B C 1
ATOM 6187 O O . TYR B 1 146 ? -17.375 18.688 18.5 1 90.12 146 TYR B O 1
ATOM 6195 N N . LEU B 1 147 ? -16.891 17.641 20.391 1 88 147 LEU B N 1
ATOM 6196 C CA . LEU B 1 147 ? -16.859 18.844 21.203 1 88 147 LEU B CA 1
ATOM 6197 C C . LEU B 1 147 ? -15.742 19.781 20.75 1 88 147 LEU B C 1
ATOM 6199 O O . LEU B 1 147 ? -15.891 21 20.797 1 88 147 LEU B O 1
ATOM 6203 N N . GLN B 1 148 ? -14.555 19.391 20.406 1 90.25 148 GLN B N 1
ATOM 6204 C CA . GLN B 1 148 ? -13.484 20.203 19.844 1 90.25 148 GLN B CA 1
ATOM 6205 C C . GLN B 1 148 ? -13.984 21.047 18.672 1 90.25 148 GLN B C 1
ATOM 6207 O O . GLN B 1 148 ? -13.57 22.203 18.516 1 90.25 148 GLN B O 1
ATOM 6212 N N . SER B 1 149 ? -14.891 20.109 17.828 1 85.25 149 SER B N 1
ATOM 6213 C CA . SER B 1 149 ? -15.398 20.766 16.625 1 85.25 149 SER B CA 1
ATOM 6214 C C . SER B 1 149 ? -16.438 21.828 16.969 1 85.25 149 SER B C 1
ATOM 6216 O O . SER B 1 149 ? -16.844 22.609 16.109 1 85.25 149 SER B O 1
ATOM 6218 N N . GLN B 1 150 ? -16.875 22.094 18.531 1 89.25 150 GLN B N 1
ATOM 6219 C CA . GLN B 1 150 ? -17.969 22.953 18.969 1 89.25 150 GLN B CA 1
ATOM 6220 C C . GLN B 1 150 ? -17.453 24.125 19.797 1 89.25 150 GLN B C 1
ATOM 6222 O O . GLN B 1 150 ? -18.234 24.875 20.391 1 89.25 150 GLN B O 1
ATOM 6227 N N . ILE B 1 151 ? -16.469 24.234 19.719 1 90.12 151 ILE B N 1
ATOM 6228 C CA . ILE B 1 151 ? -15.969 25.25 20.641 1 90.12 151 ILE B CA 1
ATOM 6229 C C . ILE B 1 151 ? -16.359 26.641 20.141 1 90.12 151 ILE B C 1
ATOM 6231 O O . ILE B 1 151 ? -16.156 26.969 18.969 1 90.12 151 ILE B O 1
ATOM 6235 N N . ASP B 1 152 ? -16.859 27.5 21.078 1 89.81 152 ASP B N 1
ATOM 6236 C CA . ASP B 1 152 ? -17.109 28.906 20.781 1 89.81 152 ASP B CA 1
ATOM 6237 C C . ASP B 1 152 ? -17 29.766 22.031 1 89.81 152 ASP B C 1
ATOM 6239 O O . ASP B 1 152 ? -16.766 29.25 23.125 1 89.81 152 ASP B O 1
ATOM 6243 N N . ILE B 1 153 ? -16.891 31.016 22.031 1 86.69 153 ILE B N 1
ATOM 6244 C CA . ILE B 1 153 ? -16.594 31.938 23.125 1 86.69 153 ILE B CA 1
ATOM 6245 C C . ILE B 1 153 ? -17.531 31.672 24.297 1 86.69 153 ILE B C 1
ATOM 6247 O O . ILE B 1 153 ? -17.141 31.781 25.453 1 86.69 153 ILE B O 1
ATOM 6251 N N . ASP B 1 154 ? -18.859 31.203 23.844 1 88.06 154 ASP B N 1
ATOM 6252 C CA . ASP B 1 154 ? -19.906 31.047 24.859 1 88.06 154 ASP B CA 1
ATOM 6253 C C . ASP B 1 154 ? -19.688 29.766 25.672 1 88.06 154 ASP B C 1
ATOM 6255 O O . ASP B 1 154 ? -20.141 29.672 26.812 1 88.06 154 ASP B O 1
ATOM 6259 N N . ASN B 1 155 ? -18.984 28.859 24.938 1 86.62 155 ASN B N 1
ATOM 6260 C CA . ASN B 1 155 ? -18.906 27.578 25.609 1 86.62 155 ASN B CA 1
ATOM 6261 C C . ASN B 1 155 ? -17.484 27.234 26 1 86.62 155 ASN B C 1
ATOM 6263 O O . ASN B 1 155 ? -17.219 26.156 26.547 1 86.62 155 ASN B O 1
ATOM 6267 N N . CYS B 1 156 ? -16.75 28.078 25.594 1 91.44 156 CYS B N 1
ATOM 6268 C CA . CYS B 1 156 ? -15.352 27.688 25.719 1 91.44 156 CYS B CA 1
ATOM 6269 C C . CYS B 1 156 ? -14.984 27.375 27.156 1 91.44 156 CYS B C 1
ATOM 6271 O O . CYS B 1 156 ? -14.18 26.484 27.422 1 91.44 156 CYS B O 1
ATOM 6273 N N . VAL B 1 157 ? -15.305 28.219 28.156 1 86.69 157 VAL B N 1
ATOM 6274 C CA . VAL B 1 157 ? -14.945 27.984 29.547 1 86.69 157 VAL B CA 1
ATOM 6275 C C . VAL B 1 157 ? -15.477 26.625 30 1 86.69 157 VAL B C 1
ATOM 6277 O O . VAL B 1 157 ? -14.781 25.875 30.688 1 86.69 157 VAL B O 1
ATOM 6280 N N . ASP B 1 158 ? -16.859 26.344 29.438 1 80.88 158 ASP B N 1
ATOM 6281 C CA . ASP B 1 158 ? -17.469 25.047 29.719 1 80.88 158 ASP B CA 1
ATOM 6282 C C . ASP B 1 158 ? -16.578 23.906 29.219 1 80.88 158 ASP B C 1
ATOM 6284 O O . ASP B 1 158 ? -16.391 22.922 29.922 1 80.88 158 ASP B O 1
ATOM 6288 N N . ILE B 1 159 ? -16.641 24.156 27.906 1 88.62 159 ILE B N 1
ATOM 6289 C CA . ILE B 1 159 ? -15.859 23.109 27.266 1 88.62 159 ILE B CA 1
ATOM 6290 C C . ILE B 1 159 ? -14.555 22.891 28.031 1 88.62 159 ILE B C 1
ATOM 6292 O O . ILE B 1 159 ? -14.094 21.766 28.156 1 88.62 159 ILE B O 1
ATOM 6296 N N . ALA B 1 160 ? -13.781 24.094 28.406 1 86.44 160 ALA B N 1
ATOM 6297 C CA . ALA B 1 160 ? -12.547 23.938 29.172 1 86.44 160 ALA B CA 1
ATOM 6298 C C . ALA B 1 160 ? -12.797 23.156 30.453 1 86.44 160 ALA B C 1
ATOM 6300 O O . ALA B 1 160 ? -11.984 22.312 30.844 1 86.44 160 ALA B O 1
ATOM 6301 N N . THR B 1 161 ? -13.789 23.438 31.031 1 84.12 161 THR B N 1
ATOM 6302 C CA . THR B 1 161 ? -14.078 22.781 32.312 1 84.12 161 THR B CA 1
ATOM 6303 C C . THR B 1 161 ? -14.32 21.281 32.094 1 84.12 161 THR B C 1
ATOM 6305 O O . THR B 1 161 ? -13.828 20.453 32.875 1 84.12 161 THR B O 1
ATOM 6308 N N . ILE B 1 162 ? -15.227 20.969 31.109 1 90 162 ILE B N 1
ATOM 6309 C CA . ILE B 1 162 ? -15.477 19.578 30.766 1 90 162 ILE B CA 1
ATOM 6310 C C . ILE B 1 162 ? -14.156 18.859 30.516 1 90 162 ILE B C 1
ATOM 6312 O O . ILE B 1 162 ? -13.945 17.734 30.984 1 90 162 ILE B O 1
ATOM 6316 N N . ALA B 1 163 ? -13.562 19.516 29.531 1 88.25 163 ALA B N 1
ATOM 6317 C CA . ALA B 1 163 ? -12.281 18.891 29.219 1 88.25 163 ALA B CA 1
ATOM 6318 C C . ALA B 1 163 ? -11.508 18.562 30.484 1 88.25 163 ALA B C 1
ATOM 6320 O O . ALA B 1 163 ? -10.883 17.5 30.594 1 88.25 163 ALA B O 1
ATOM 6321 N N . GLU B 1 164 ? -11.234 19.469 31.391 1 89.38 164 GLU B N 1
ATOM 6322 C CA . GLU B 1 164 ? -10.492 19.25 32.625 1 89.38 164 GLU B CA 1
ATOM 6323 C C . GLU B 1 164 ? -11.156 18.188 33.5 1 89.38 164 GLU B C 1
ATOM 6325 O O . GLU B 1 164 ? -10.477 17.391 34.156 1 89.38 164 GLU B O 1
ATOM 6330 N N . THR B 1 165 ? -12.719 18.172 33.406 1 83.19 165 THR B N 1
ATOM 6331 C CA . THR B 1 165 ? -13.484 17.25 34.25 1 83.19 165 THR B CA 1
ATOM 6332 C C . THR B 1 165 ? -13.203 15.805 33.844 1 83.19 165 THR B C 1
ATOM 6334 O O . THR B 1 165 ? -12.992 14.945 34.719 1 83.19 165 THR B O 1
ATOM 6337 N N . TYR B 1 166 ? -13.391 15.648 32.625 1 84.31 166 TYR B N 1
ATOM 6338 C CA . TYR B 1 166 ? -13.258 14.305 32.062 1 84.31 166 TYR B CA 1
ATOM 6339 C C . TYR B 1 166 ? -11.812 14.008 31.703 1 84.31 166 TYR B C 1
ATOM 6341 O O . TYR B 1 166 ? -11.531 13.047 30.984 1 84.31 166 TYR B O 1
ATOM 6349 N N . SER B 1 167 ? -10.594 15.125 32.25 1 79.56 167 SER B N 1
ATOM 6350 C CA . SER B 1 167 ? -9.156 15.016 32.031 1 79.56 167 SER B CA 1
ATOM 6351 C C . SER B 1 167 ? -8.828 14.781 30.562 1 79.56 167 SER B C 1
ATOM 6353 O O . SER B 1 167 ? -8.039 13.898 30.234 1 79.56 167 SER B O 1
ATOM 6355 N N . LEU B 1 168 ? -9.406 15.656 29.797 1 86.88 168 LEU B N 1
ATOM 6356 C CA . LEU B 1 168 ? -9.203 15.547 28.359 1 86.88 168 LEU B CA 1
ATOM 6357 C C . LEU B 1 168 ? -8.156 16.547 27.875 1 86.88 168 LEU B C 1
ATOM 6359 O O . LEU B 1 168 ? -8.477 17.688 27.531 1 86.88 168 LEU B O 1
ATOM 6363 N N . LYS B 1 169 ? -6.867 16.188 27.75 1 86.25 169 LYS B N 1
ATOM 6364 C CA . LYS B 1 169 ? -5.695 17.031 27.594 1 86.25 169 LYS B CA 1
ATOM 6365 C C . LYS B 1 169 ? -5.738 17.797 26.281 1 86.25 169 LYS B C 1
ATOM 6367 O O . LYS B 1 169 ? -5.488 19 26.234 1 86.25 169 LYS B O 1
ATOM 6372 N N . SER B 1 170 ? -6.062 16.906 25.266 1 85.12 170 SER B N 1
ATOM 6373 C CA . SER B 1 170 ? -6.059 17.547 23.953 1 85.12 170 SER B CA 1
ATOM 6374 C C . SER B 1 170 ? -7.133 18.641 23.875 1 85.12 170 SER B C 1
ATOM 6376 O O . SER B 1 170 ? -6.891 19.703 23.312 1 85.12 170 SER B O 1
ATOM 6378 N N . LEU B 1 171 ? -8.102 18.453 24.219 1 89.31 171 LEU B N 1
ATOM 6379 C CA . LEU B 1 171 ? -9.188 19.422 24.234 1 89.31 171 LEU B CA 1
ATOM 6380 C C . LEU B 1 171 ? -8.812 20.641 25.094 1 89.31 171 LEU B C 1
ATOM 6382 O O . LEU B 1 171 ? -9.172 21.766 24.766 1 89.31 171 LEU B O 1
ATOM 6386 N N . LYS B 1 172 ? -8.203 20.484 26.188 1 88.31 172 LYS B N 1
ATOM 6387 C CA . LYS B 1 172 ? -7.863 21.609 27.062 1 88.31 172 LYS B CA 1
ATOM 6388 C C . LYS B 1 172 ? -6.938 22.594 26.344 1 88.31 172 LYS B C 1
ATOM 6390 O O . LYS B 1 172 ? -7.18 23.797 26.375 1 88.31 172 LYS B O 1
ATOM 6395 N N . LEU B 1 173 ? -5.824 22.281 25.812 1 86.19 173 LEU B N 1
ATOM 6396 C CA . LEU B 1 173 ? -4.906 23.156 25.094 1 86.19 173 LEU B CA 1
ATOM 6397 C C . LEU B 1 173 ? -5.637 23.922 24 1 86.19 173 LEU B C 1
ATOM 6399 O O . LEU B 1 173 ? -5.418 25.125 23.812 1 86.19 173 LEU B O 1
ATOM 6403 N N . LYS B 1 174 ? -6.57 22.906 23.281 1 86.38 174 LYS B N 1
ATOM 6404 C CA . LYS B 1 174 ? -7.27 23.531 22.156 1 86.38 174 LYS B CA 1
ATOM 6405 C C . LYS B 1 174 ? -8.18 24.656 22.625 1 86.38 174 LYS B C 1
ATOM 6407 O O . LYS B 1 174 ? -8.328 25.672 21.953 1 86.38 174 LYS B O 1
ATOM 6412 N N . VAL B 1 175 ? -8.539 24.672 23.812 1 91.94 175 VAL B N 1
ATOM 6413 C CA . VAL B 1 175 ? -9.461 25.656 24.359 1 91.94 175 VAL B CA 1
ATOM 6414 C C . VAL B 1 175 ? -8.688 26.891 24.797 1 91.94 175 VAL B C 1
ATOM 6416 O O . VAL B 1 175 ? -9.156 28.016 24.625 1 91.94 175 VAL B O 1
ATOM 6419 N N . TYR B 1 176 ? -7.895 26.719 25.25 1 91 176 TYR B N 1
ATOM 6420 C CA . TYR B 1 176 ? -7.184 27.906 25.719 1 91 176 TYR B CA 1
ATOM 6421 C C . TYR B 1 176 ? -6.609 28.703 24.547 1 91 176 TYR B C 1
ATOM 6423 O O . TYR B 1 176 ? -6.535 29.922 24.594 1 91 176 TYR B O 1
ATOM 6431 N N . ARG B 1 177 ? -6.102 28.016 23.641 1 88.62 177 ARG B N 1
ATOM 6432 C CA . ARG B 1 177 ? -5.652 28.719 22.438 1 88.62 177 ARG B CA 1
ATOM 6433 C C . ARG B 1 177 ? -6.781 29.531 21.812 1 88.62 177 ARG B C 1
ATOM 6435 O O . ARG B 1 177 ? -6.559 30.656 21.344 1 88.62 177 ARG B O 1
ATOM 6442 N N . PHE B 1 178 ? -7.777 29 21.781 1 87.75 178 PHE B N 1
ATOM 6443 C CA . PHE B 1 178 ? -8.961 29.703 21.312 1 87.75 178 PHE B CA 1
ATOM 6444 C C . PHE B 1 178 ? -9.234 30.922 22.172 1 87.75 178 PHE B C 1
ATOM 6446 O O . PHE B 1 178 ? -9.539 32 21.656 1 87.75 178 PHE B O 1
ATOM 6453 N N . MET B 1 179 ? -9.148 30.781 23.406 1 86.5 179 MET B N 1
ATOM 6454 C CA . MET B 1 179 ? -9.445 31.922 24.266 1 86.5 179 MET B CA 1
ATOM 6455 C C . MET B 1 179 ? -8.414 33.031 24.078 1 86.5 179 MET B C 1
ATOM 6457 O O . MET B 1 179 ? -8.758 34.219 24 1 86.5 179 MET B O 1
ATOM 6461 N N . SER B 1 180 ? -7.25 32.75 23.953 1 90.25 180 SER B N 1
ATOM 6462 C CA . SER B 1 180 ? -6.262 33.812 23.703 1 90.25 180 SER B CA 1
ATOM 6463 C C . SER B 1 180 ? -6.469 34.438 22.344 1 90.25 180 SER B C 1
ATOM 6465 O O . SER B 1 180 ? -6.348 35.656 22.188 1 90.25 180 SER B O 1
ATOM 6467 N N . GLY B 1 181 ? -6.84 33.562 21.438 1 86.19 181 GLY B N 1
ATOM 6468 C CA . GLY B 1 181 ? -7.062 34.094 20.109 1 86.19 181 GLY B CA 1
ATOM 6469 C C . GLY B 1 181 ? -8.227 35.062 20.047 1 86.19 181 GLY B C 1
ATOM 6470 O O . GLY B 1 181 ? -8.305 35.906 19.141 1 86.19 181 GLY B O 1
ATOM 6471 N N . HIS B 1 182 ? -9.031 35 20.922 1 91.94 182 HIS B N 1
ATOM 6472 C CA . HIS B 1 182 ? -10.188 35.875 20.984 1 91.94 182 HIS B CA 1
ATOM 6473 C C . HIS B 1 182 ? -10.258 36.594 22.344 1 91.94 182 HIS B C 1
ATOM 6475 O O . HIS B 1 182 ? -11.352 36.781 22.875 1 91.94 182 HIS B O 1
ATOM 6481 N N . LEU B 1 183 ? -9.078 37.094 22.734 1 89.31 183 LEU B N 1
ATOM 6482 C CA . LEU B 1 183 ? -8.953 37.562 24.109 1 89.31 183 LEU B CA 1
ATOM 6483 C C . LEU B 1 183 ? -9.734 38.875 24.281 1 89.31 183 LEU B C 1
ATOM 6485 O O . LEU B 1 183 ? -10.352 39.094 25.328 1 89.31 183 LEU B O 1
ATOM 6489 N N . LEU B 1 184 ? -9.609 39.594 23.219 1 90.88 184 LEU B N 1
ATOM 6490 C CA . LEU B 1 184 ? -10.289 40.875 23.391 1 90.88 184 LEU B CA 1
ATOM 6491 C C . LEU B 1 184 ? -11.789 40.656 23.594 1 90.88 184 LEU B C 1
ATOM 6493 O O . LEU B 1 184 ? -12.359 41.188 24.547 1 90.88 184 LEU B O 1
ATOM 6497 N N . GLU B 1 185 ? -12.359 39.75 22.5 1 89.81 185 GLU B N 1
ATOM 6498 C CA . GLU B 1 185 ? -13.781 39.469 22.578 1 89.81 185 GLU B CA 1
ATOM 6499 C C . GLU B 1 185 ? -14.109 38.688 23.859 1 89.81 185 GLU B C 1
ATOM 6501 O O . GLU B 1 185 ? -15.102 38.969 24.531 1 89.81 185 GLU B O 1
ATOM 6506 N N . PHE B 1 186 ? -13.266 37.906 24.312 1 88.69 186 PHE B N 1
ATOM 6507 C CA . PHE B 1 186 ? -13.391 37 25.453 1 88.69 186 PHE B CA 1
ATOM 6508 C C . PHE B 1 186 ? -13.359 37.812 26.766 1 88.69 186 PHE B C 1
ATOM 6510 O O . PHE B 1 186 ? -14.148 37.531 27.672 1 88.69 186 PHE B O 1
ATOM 6517 N N . SER B 1 187 ? -12.352 38.844 26.75 1 85.94 187 SER B N 1
ATOM 6518 C CA . SER B 1 187 ? -12.188 39.594 27.984 1 85.94 187 SER B CA 1
ATOM 6519 C C . SER B 1 187 ? -13.391 40.5 28.234 1 85.94 187 SER B C 1
ATOM 6521 O O . SER B 1 187 ? -13.617 40.938 29.359 1 85.94 187 SER B O 1
ATOM 6523 N N . ASN B 1 188 ? -14.016 40.562 27.328 1 90.44 188 ASN B N 1
ATOM 6524 C CA . ASN B 1 188 ? -15.188 41.406 27.516 1 90.44 188 ASN B CA 1
ATOM 6525 C C . ASN B 1 188 ? -16.438 40.562 27.797 1 90.44 188 ASN B C 1
ATOM 6527 O O . ASN B 1 188 ? -17.531 41.125 27.969 1 90.44 188 ASN B O 1
ATOM 6531 N N . SER B 1 189 ? -16.344 39.469 27.406 1 90.06 189 SER B N 1
ATOM 6532 C CA . SER B 1 189 ? -17.484 38.562 27.672 1 90.06 189 SER B CA 1
ATOM 6533 C C . SER B 1 189 ? -17.562 38.219 29.156 1 90.06 189 SER B C 1
ATOM 6535 O O . SER B 1 189 ? -16.578 38.312 29.891 1 90.06 189 SER B O 1
ATOM 6537 N N . ALA B 1 190 ? -18.844 37.5 29.812 1 82.31 190 ALA B N 1
ATOM 6538 C CA . ALA B 1 190 ? -19.031 37.125 31.203 1 82.31 190 ALA B CA 1
ATOM 6539 C C . ALA B 1 190 ? -18.203 35.875 31.531 1 82.31 190 ALA B C 1
ATOM 6541 O O . ALA B 1 190 ? -17.812 35.688 32.688 1 82.31 190 ALA B O 1
ATOM 6542 N N . GLU B 1 191 ? -18.094 35.344 30.266 1 86.75 191 GLU B N 1
ATOM 6543 C CA . GLU B 1 191 ? -17.375 34.094 30.406 1 86.75 191 GLU B CA 1
ATOM 6544 C C . GLU B 1 191 ? -15.953 34.344 30.906 1 86.75 191 GLU B C 1
ATOM 6546 O O . GLU B 1 191 ? -15.406 33.531 31.656 1 86.75 191 GLU B O 1
ATOM 6551 N N . PHE B 1 192 ? -15.289 35.375 30.625 1 86.94 192 PHE B N 1
ATOM 6552 C CA . PHE B 1 192 ? -13.891 35.594 30.953 1 86.94 192 PHE B CA 1
ATOM 6553 C C . PHE B 1 192 ? -13.688 35.719 32.469 1 86.94 192 PHE B C 1
ATOM 6555 O O . PHE B 1 192 ? -12.68 35.25 33 1 86.94 192 PHE B O 1
ATOM 6562 N N . TYR B 1 193 ? -14.492 36.219 32.906 1 84.12 193 TYR B N 1
ATOM 6563 C CA . TYR B 1 193 ? -14.32 36.531 34.344 1 84.12 193 TYR B CA 1
ATOM 6564 C C . TYR B 1 193 ? -14.648 35.312 35.188 1 84.12 193 TYR B C 1
ATOM 6566 O O . TYR B 1 193 ? -14.578 35.375 36.406 1 84.12 193 TYR B O 1
ATOM 6574 N N . ARG B 1 194 ? -15.102 34.281 34.406 1 89.44 194 ARG B N 1
ATOM 6575 C CA . ARG B 1 194 ? -15.297 33 35.062 1 89.44 194 ARG B CA 1
ATOM 6576 C C . ARG B 1 194 ? -13.977 32.219 35.188 1 89.44 194 ARG B C 1
ATOM 6578 O O . ARG B 1 194 ? -13.906 31.203 35.844 1 89.44 194 ARG B O 1
ATOM 6585 N N . LEU B 1 195 ? -13.062 32.875 34.844 1 87 195 LEU B N 1
ATOM 6586 C CA . LEU B 1 195 ? -11.766 32.219 34.906 1 87 195 LEU B CA 1
ATOM 6587 C C . LEU B 1 195 ? -11.195 32.219 36.312 1 87 195 LEU B C 1
ATOM 6589 O O . LEU B 1 195 ? -11.273 33.219 37 1 87 195 LEU B O 1
ATOM 6593 N N . SER B 1 196 ? -10.391 31.156 36.75 1 86.25 196 SER B N 1
ATOM 6594 C CA . SER B 1 196 ? -9.617 31.156 38 1 86.25 196 SER B CA 1
ATOM 6595 C C . SER B 1 196 ? -8.273 31.859 37.812 1 86.25 196 SER B C 1
ATOM 6597 O O . SER B 1 196 ? -7.848 32.094 36.656 1 86.25 196 SER B O 1
ATOM 6599 N N . SER B 1 197 ? -7.43 32.219 39.188 1 84.44 197 SER B N 1
ATOM 6600 C CA . SER B 1 197 ? -6.129 32.875 39.125 1 84.44 197 SER B CA 1
ATOM 6601 C C . SER B 1 197 ? -5.125 32 38.344 1 84.44 197 SER B C 1
ATOM 6603 O O . SER B 1 197 ? -4.348 32.531 37.562 1 84.44 197 SER B O 1
ATOM 6605 N N . VAL B 1 198 ? -5.387 31.125 38.906 1 84.31 198 VAL B N 1
ATOM 6606 C CA . VAL B 1 198 ? -4.465 30.156 38.281 1 84.31 198 VAL B CA 1
ATOM 6607 C C . VAL B 1 198 ? -4.703 30.094 36.781 1 84.31 198 VAL B C 1
ATOM 6609 O O . VAL B 1 198 ? -3.752 30.031 36 1 84.31 198 VAL B O 1
ATOM 6612 N N . GLN B 1 199 ? -6.172 29.906 36.219 1 83.12 199 GLN B N 1
ATOM 6613 C CA . GLN B 1 199 ? -6.477 29.797 34.812 1 83.12 199 GLN B CA 1
ATOM 6614 C C . GLN B 1 199 ? -6.082 31.062 34.062 1 83.12 199 GLN B C 1
ATOM 6616 O O . GLN B 1 199 ? -5.652 31 32.906 1 83.12 199 GLN B O 1
ATOM 6621 N N . LEU B 1 200 ? -6.176 32.188 34.625 1 90.06 200 LEU B N 1
ATOM 6622 C CA . LEU B 1 200 ? -5.727 33.406 33.969 1 90.06 200 LEU B CA 1
ATOM 6623 C C . LEU B 1 200 ? -4.207 33.406 33.844 1 90.06 200 LEU B C 1
ATOM 6625 O O . LEU B 1 200 ? -3.68 33.812 32.781 1 90.06 200 LEU B O 1
ATOM 6629 N N . GLU B 1 201 ? -3.498 33.25 35 1 85.19 201 GLU B N 1
ATOM 6630 C CA . GLU B 1 201 ? -2.043 33.156 34.938 1 85.19 201 GLU B CA 1
ATOM 6631 C C . GLU B 1 201 ? -1.61 32.219 33.781 1 85.19 201 GLU B C 1
ATOM 6633 O O . GLU B 1 201 ? -0.676 32.531 33.062 1 85.19 201 GLU B O 1
ATOM 6638 N N . ASN B 1 202 ? -2.424 31.172 33.656 1 84.94 202 ASN B N 1
ATOM 6639 C CA . ASN B 1 202 ? -2.154 30.234 32.594 1 84.94 202 ASN B CA 1
ATOM 6640 C C . ASN B 1 202 ? -2.32 30.875 31.219 1 84.94 202 ASN B C 1
ATOM 6642 O O . ASN B 1 202 ? -1.513 30.656 30.312 1 84.94 202 ASN B O 1
ATOM 6646 N N . LEU B 1 203 ? -3.436 31.391 31.078 1 89.31 203 LEU B N 1
ATOM 6647 C CA . LEU B 1 203 ? -3.764 32.031 29.812 1 89.31 203 LEU B CA 1
ATOM 6648 C C . LEU B 1 203 ? -2.635 32.969 29.359 1 89.31 203 LEU B C 1
ATOM 6650 O O . LEU B 1 203 ? -2.297 33 28.172 1 89.31 203 LEU B O 1
ATOM 6654 N N . LEU B 1 204 ? -2.084 33.844 30.312 1 91.25 204 LEU B N 1
ATOM 6655 C CA . LEU B 1 204 ? -1.017 34.781 29.953 1 91.25 204 LEU B CA 1
ATOM 6656 C C . LEU B 1 204 ? 0.293 34.031 29.719 1 91.25 204 LEU B C 1
ATOM 6658 O O . LEU B 1 204 ? 1.066 34.406 28.828 1 91.25 204 LEU B O 1
ATOM 6662 N N . SER B 1 205 ? 0.503 33.219 30.609 1 89.25 205 SER B N 1
ATOM 6663 C CA . SER B 1 205 ? 1.791 32.531 30.594 1 89.25 205 SER B CA 1
ATOM 6664 C C . SER B 1 205 ? 1.977 31.734 29.297 1 89.25 205 SER B C 1
ATOM 6666 O O . SER B 1 205 ? 3.105 31.531 28.859 1 89.25 205 SER B O 1
ATOM 6668 N N . TYR B 1 206 ? 0.819 31.219 28.703 1 84.62 206 TYR B N 1
ATOM 6669 C CA . TYR B 1 206 ? 0.942 30.438 27.5 1 84.62 206 TYR B CA 1
ATOM 6670 C C . TYR B 1 206 ? 1.513 31.266 26.359 1 84.62 206 TYR B C 1
ATOM 6672 O O . TYR B 1 206 ? 2.059 30.719 25.391 1 84.62 206 TYR B O 1
ATOM 6680 N N . ASP B 1 207 ? 1.432 32.469 26.312 1 87.69 207 ASP B N 1
ATOM 6681 C CA . ASP B 1 207 ? 1.962 33.469 25.375 1 87.69 207 ASP B CA 1
ATOM 6682 C C . ASP B 1 207 ? 1.502 33.156 23.938 1 87.69 207 ASP B C 1
ATOM 6684 O O . ASP B 1 207 ? 2.303 33.219 23.016 1 87.69 207 ASP B O 1
ATOM 6688 N N . PHE B 1 208 ? 0.099 33 23.812 1 89.12 208 PHE B N 1
ATOM 6689 C CA . PHE B 1 208 ? -0.495 32.75 22.5 1 89.12 208 PHE B CA 1
ATOM 6690 C C . PHE B 1 208 ? -0.831 34.094 21.812 1 89.12 208 PHE B C 1
ATOM 6692 O O . PHE B 1 208 ? -1.031 35.094 22.484 1 89.12 208 PHE B O 1
ATOM 6699 N N . PRO B 1 209 ? -0.843 33.906 20.5 1 84.69 209 PRO B N 1
ATOM 6700 C CA . PRO B 1 209 ? -1.172 35.156 19.828 1 84.69 209 PRO B CA 1
ATOM 6701 C C . PRO B 1 209 ? -2.568 35.656 20.172 1 84.69 209 PRO B C 1
ATOM 6703 O O . PRO B 1 209 ? -3.508 34.875 20.281 1 84.69 209 PRO B O 1
ATOM 6706 N N . VAL B 1 210 ? -2.756 37.094 20.344 1 89.19 210 VAL B N 1
ATOM 6707 C CA . VAL B 1 210 ? -4.004 37.688 20.797 1 89.19 210 VAL B CA 1
ATOM 6708 C C . VAL B 1 210 ? -4.547 38.625 19.719 1 89.19 210 VAL B C 1
ATOM 6710 O O . VAL B 1 210 ? -3.803 39.062 18.844 1 89.19 210 VAL B O 1
ATOM 6713 N N . ASP B 1 211 ? -5.848 38.875 19.781 1 85.81 211 ASP B N 1
ATOM 6714 C CA . ASP B 1 211 ? -6.48 39.688 18.734 1 85.81 211 ASP B CA 1
ATOM 6715 C C . ASP B 1 211 ? -6.57 41.156 19.172 1 85.81 211 ASP B C 1
ATOM 6717 O O . ASP B 1 211 ? -7.34 41.938 18.594 1 85.81 211 ASP B O 1
ATOM 6721 N N . CYS B 1 212 ? -5.816 41.5 20.047 1 87.81 212 CYS B N 1
ATOM 6722 C CA . CYS B 1 212 ? -5.84 42.875 20.469 1 87.81 212 CYS B CA 1
ATOM 6723 C C . CYS B 1 212 ? -4.434 43.375 20.781 1 87.81 212 CYS B C 1
ATOM 6725 O O . CYS B 1 212 ? -3.477 42.625 20.75 1 87.81 212 CYS B O 1
ATOM 6727 N N . SER B 1 213 ? -4.234 44.812 20.969 1 87.94 213 SER B N 1
ATOM 6728 C CA . SER B 1 213 ? -2.895 45.312 21.203 1 87.94 213 SER B CA 1
ATOM 6729 C C . SER B 1 213 ? -2.393 44.969 22.594 1 87.94 213 SER B C 1
ATOM 6731 O O . SER B 1 213 ? -3.182 44.594 23.469 1 87.94 213 SER B O 1
ATOM 6733 N N . GLU B 1 214 ? -1.061 45.219 22.922 1 89.75 214 GLU B N 1
ATOM 6734 C CA . GLU B 1 214 ? -0.452 44.875 24.203 1 89.75 214 GLU B CA 1
ATOM 6735 C C . GLU B 1 214 ? -0.891 45.812 25.312 1 89.75 214 GLU B C 1
ATOM 6737 O O . GLU B 1 214 ? -0.924 45.438 26.484 1 89.75 214 GLU B O 1
ATOM 6742 N N . ALA B 1 215 ? -1.076 47 24.641 1 90.5 215 ALA B N 1
ATOM 6743 C CA . ALA B 1 215 ? -1.631 47.938 25.625 1 90.5 215 ALA B CA 1
ATOM 6744 C C . ALA B 1 215 ? -2.973 47.438 26.156 1 90.5 215 ALA B C 1
ATOM 6746 O O . ALA B 1 215 ? -3.26 47.531 27.344 1 90.5 215 ALA B O 1
ATOM 6747 N N . ASP B 1 216 ? -3.695 46.969 25.203 1 89.75 216 ASP B N 1
ATOM 6748 C CA . ASP B 1 216 ? -4.992 46.406 25.594 1 89.75 216 ASP B CA 1
ATOM 6749 C C . ASP B 1 216 ? -4.828 45.219 26.547 1 89.75 216 ASP B C 1
ATOM 6751 O O . ASP B 1 216 ? -5.602 45.062 27.484 1 89.75 216 ASP B O 1
ATOM 6755 N N . VAL B 1 217 ? -3.949 44.438 26.375 1 90.38 217 VAL B N 1
ATOM 6756 C CA . VAL B 1 217 ? -3.705 43.25 27.219 1 90.38 217 VAL B CA 1
ATOM 6757 C C . VAL B 1 217 ? -3.451 43.719 28.656 1 90.38 217 VAL B C 1
ATOM 6759 O O . VAL B 1 217 ? -3.984 43.125 29.609 1 90.38 217 VAL B O 1
ATOM 6762 N N . LEU B 1 218 ? -2.338 44.656 28.766 1 91.25 218 LEU B N 1
ATOM 6763 C CA . LEU B 1 218 ? -2.047 45.188 30.094 1 91.25 218 LEU B CA 1
ATOM 6764 C C . LEU B 1 218 ? -3.312 45.719 30.766 1 91.25 218 LEU B C 1
ATOM 6766 O O . LEU B 1 218 ? -3.561 45.469 31.938 1 91.25 218 LEU B O 1
ATOM 6770 N N . LYS B 1 219 ? -3.979 46.406 29.859 1 87.69 219 LYS B N 1
ATOM 6771 C CA . LYS B 1 219 ? -5.203 46.969 30.422 1 87.69 219 LYS B CA 1
ATOM 6772 C C . LYS B 1 219 ? -6.148 45.875 30.891 1 87.69 219 LYS B C 1
ATOM 6774 O O . LYS B 1 219 ? -6.746 45.969 31.969 1 87.69 219 LYS B O 1
ATOM 6779 N N . ILE B 1 220 ? -6.359 44.781 30.078 1 92.06 220 ILE B N 1
ATOM 6780 C CA . ILE B 1 220 ? -7.23 43.625 30.359 1 92.06 220 ILE B CA 1
ATOM 6781 C C . ILE B 1 220 ? -6.824 42.969 31.672 1 92.06 220 ILE B C 1
ATOM 6783 O O . ILE B 1 220 ? -7.68 42.625 32.5 1 92.06 220 ILE B O 1
ATOM 6787 N N . VAL B 1 221 ? -5.488 42.875 31.984 1 83.31 221 VAL B N 1
ATOM 6788 C CA . VAL B 1 221 ? -4.98 42.188 33.188 1 83.31 221 VAL B CA 1
ATOM 6789 C C . VAL B 1 221 ? -5.207 43.062 34.406 1 83.31 221 VAL B C 1
ATOM 6791 O O . VAL B 1 221 ? -5.602 42.562 35.469 1 83.31 221 VAL B O 1
ATOM 6794 N N . VAL B 1 222 ? -4.715 44.25 34.125 1 83.62 222 VAL B N 1
ATOM 6795 C CA . VAL B 1 222 ? -4.902 45.156 35.25 1 83.62 222 VAL B CA 1
ATOM 6796 C C . VAL B 1 222 ? -6.375 45.188 35.656 1 83.62 222 VAL B C 1
ATOM 6798 O O . VAL B 1 222 ? -6.703 45.125 36.844 1 83.62 222 VAL B O 1
ATOM 6801 N N . ASP B 1 223 ? -7.188 45.188 34.531 1 83.69 223 ASP B N 1
ATOM 6802 C CA . ASP B 1 223 ? -8.625 45.219 34.781 1 83.69 223 ASP B CA 1
ATOM 6803 C C . ASP B 1 223 ? -9.07 43.938 35.531 1 83.69 223 ASP B C 1
ATOM 6805 O O . ASP B 1 223 ? -9.945 44 36.375 1 83.69 223 ASP B O 1
ATOM 6809 N N . TRP B 1 224 ? -8.633 42.812 35.156 1 79.94 224 TRP B N 1
ATOM 6810 C CA . TRP B 1 224 ? -8.953 41.562 35.781 1 79.94 224 TRP B CA 1
ATOM 6811 C C . TRP B 1 224 ? -8.703 41.625 37.281 1 79.94 224 TRP B C 1
ATOM 6813 O O . TRP B 1 224 ? -9.523 41.156 38.094 1 79.94 224 TRP B O 1
ATOM 6823 N N . PHE B 1 225 ? -7.27 42.344 37.844 1 80 225 PHE B N 1
ATOM 6824 C CA . PHE B 1 225 ? -6.875 42.406 39.25 1 80 225 PHE B CA 1
ATOM 6825 C C . PHE B 1 225 ? -7.766 43.375 40 1 80 225 PHE B C 1
ATOM 6827 O O . PHE B 1 225 ? -7.996 43.188 41.219 1 80 225 PHE B O 1
ATOM 6834 N N . PHE B 1 226 ? -7.949 44.062 39.219 1 75.12 226 PHE B N 1
ATOM 6835 C CA . PHE B 1 226 ? -8.844 45 39.875 1 75.12 226 PHE B CA 1
ATOM 6836 C C . PHE B 1 226 ? -10.172 44.344 40.219 1 75.12 226 PHE B C 1
ATOM 6838 O O . PHE B 1 226 ? -10.82 44.719 41.188 1 75.12 226 PHE B O 1
ATOM 6845 N N . HIS B 1 227 ? -10.477 43.656 39.281 1 78.75 227 HIS B N 1
ATOM 6846 C CA . HIS B 1 227 ? -11.773 43.031 39.469 1 78.75 227 HIS B CA 1
ATOM 6847 C C . HIS B 1 227 ? -11.695 41.969 40.562 1 78.75 227 HIS B C 1
ATOM 6849 O O . HIS B 1 227 ? -12.711 41.656 41.188 1 78.75 227 HIS B O 1
ATOM 6855 N N . ILE B 1 228 ? -10.297 41.344 40.719 1 66.31 228 ILE B N 1
ATOM 6856 C CA . ILE B 1 228 ? -10.07 40.281 41.688 1 66.31 228 ILE B CA 1
ATOM 6857 C C . ILE B 1 228 ? -9.898 40.875 43.062 1 66.31 228 ILE B C 1
ATOM 6859 O O . ILE B 1 228 ? -9.148 41.844 43.25 1 66.31 228 ILE B O 1
ATOM 6863 N N . ASP B 1 229 ? -9.812 41.031 44.188 1 58.62 229 ASP B N 1
ATOM 6864 C CA . ASP B 1 229 ? -9.758 41.625 45.531 1 58.62 229 ASP B CA 1
ATOM 6865 C C . ASP B 1 229 ? -8.656 40.969 46.344 1 58.62 229 ASP B C 1
ATOM 6867 O O . ASP B 1 229 ? -8.836 39.875 46.906 1 58.62 229 ASP B O 1
ATOM 6871 N N . SER B 1 230 ? -7.402 41.031 46.25 1 55.84 230 SER B N 1
ATOM 6872 C CA . SER B 1 230 ? -6.32 40.281 46.875 1 55.84 230 SER B CA 1
ATOM 6873 C C . SER B 1 230 ? -5.746 41.062 48.062 1 55.84 230 SER B C 1
ATOM 6875 O O . SER B 1 230 ? -5.469 42.25 47.938 1 55.84 230 SER B O 1
ATOM 6877 N N . LYS B 1 231 ? -5.555 40.719 49.562 1 64.5 231 LYS B N 1
ATOM 6878 C CA . LYS B 1 231 ? -5.211 41.219 50.875 1 64.5 231 LYS B CA 1
ATOM 6879 C C . LYS B 1 231 ? -3.711 41.469 51 1 64.5 231 LYS B C 1
ATOM 6881 O O . LYS B 1 231 ? -3.285 42.375 51.719 1 64.5 231 LYS B O 1
ATOM 6886 N N . ASP B 1 232 ? -3.762 40.406 50.75 1 55.97 232 ASP B N 1
ATOM 6887 C CA . ASP B 1 232 ? -2.309 40.375 50.875 1 55.97 232 ASP B CA 1
ATOM 6888 C C . ASP B 1 232 ? -1.638 41.156 49.75 1 55.97 232 ASP B C 1
ATOM 6890 O O . ASP B 1 232 ? -1.575 40.688 48.625 1 55.97 232 ASP B O 1
ATOM 6894 N N . LEU B 1 233 ? -1.57 42.156 50.188 1 68.75 233 LEU B N 1
ATOM 6895 C CA . LEU B 1 233 ? -0.959 43.031 49.188 1 68.75 233 LEU B CA 1
ATOM 6896 C C . LEU B 1 233 ? 0.37 42.5 48.688 1 68.75 233 LEU B C 1
ATOM 6898 O O . LEU B 1 233 ? 0.698 42.625 47.531 1 68.75 233 LEU B O 1
ATOM 6902 N N . ASP B 1 234 ? 0.899 42.062 49.625 1 60.69 234 ASP B N 1
ATOM 6903 C CA . ASP B 1 234 ? 2.219 41.562 49.281 1 60.69 234 ASP B CA 1
ATOM 6904 C C . ASP B 1 234 ? 2.115 40.469 48.219 1 60.69 234 ASP B C 1
ATOM 6906 O O . ASP B 1 234 ? 2.922 40.438 47.281 1 60.69 234 ASP B O 1
ATOM 6910 N N . VAL B 1 235 ? 0.937 39.562 48.469 1 72.81 235 VAL B N 1
ATOM 6911 C CA . VAL B 1 235 ? 0.76 38.5 47.5 1 72.81 235 VAL B CA 1
ATOM 6912 C C . VAL B 1 235 ? 0.405 39.094 46.125 1 72.81 235 VAL B C 1
ATOM 6914 O O . VAL B 1 235 ? 0.908 38.625 45.094 1 72.81 235 VAL B O 1
ATOM 6917 N N . CYS B 1 236 ? -0.745 39.469 46.312 1 70.38 236 CYS B N 1
ATOM 6918 C CA . CYS B 1 236 ? -1.149 40.125 45.062 1 70.38 236 CYS B CA 1
ATOM 6919 C C . CYS B 1 236 ? 0.044 40.812 44.406 1 70.38 236 CYS B C 1
ATOM 6921 O O . CYS B 1 236 ? 0.174 40.75 43.156 1 70.38 236 CYS B O 1
ATOM 6923 N N . ILE B 1 237 ? 0.761 41.625 45.312 1 80 237 ILE B N 1
ATOM 6924 C CA . ILE B 1 237 ? 1.947 42.25 44.75 1 80 237 ILE B CA 1
ATOM 6925 C C . ILE B 1 237 ? 2.852 41.219 44.125 1 80 237 ILE B C 1
ATOM 6927 O O . ILE B 1 237 ? 3.416 41.438 43.062 1 80 237 ILE B O 1
ATOM 6931 N N . GLY B 1 238 ? 2.711 40.281 45 1 77.56 238 GLY B N 1
ATOM 6932 C CA . GLY B 1 238 ? 3.549 39.219 44.469 1 77.56 238 GLY B CA 1
ATOM 6933 C C . GLY B 1 238 ? 3.086 38.719 43.094 1 77.56 238 GLY B C 1
ATOM 6934 O O . GLY B 1 238 ? 3.893 38.562 42.188 1 77.56 238 GLY B O 1
ATOM 6935 N N . ASP B 1 239 ? 1.8 38.312 43.094 1 77 239 ASP B N 1
ATOM 6936 C CA . ASP B 1 239 ? 1.193 37.844 41.844 1 77 239 ASP B CA 1
ATOM 6937 C C . ASP B 1 239 ? 1.359 38.844 40.719 1 77 239 ASP B C 1
ATOM 6939 O O . ASP B 1 239 ? 1.634 38.5 39.562 1 77 239 ASP B O 1
ATOM 6943 N N . ALA B 1 240 ? 0.919 39.812 41.031 1 84.06 240 ALA B N 1
ATOM 6944 C CA . ALA B 1 240 ? 1.066 40.875 40.031 1 84.06 240 ALA B CA 1
ATOM 6945 C C . ALA B 1 240 ? 2.504 40.938 39.5 1 84.06 240 ALA B C 1
ATOM 6947 O O . ALA B 1 240 ? 2.736 41.094 38.312 1 84.06 240 ALA B O 1
ATOM 6948 N N . GLY B 1 241 ? 3.434 41.25 40.469 1 78.12 241 GLY B N 1
ATOM 6949 C CA . GLY B 1 241 ? 4.816 41.281 40.031 1 78.12 241 GLY B CA 1
ATOM 6950 C C . GLY B 1 241 ? 5.133 40.188 39.031 1 78.12 241 GLY B C 1
ATOM 6951 O O . GLY B 1 241 ? 5.832 40.406 38.062 1 78.12 241 GLY B O 1
ATOM 6952 N N . ARG B 1 242 ? 4.324 39.125 39.469 1 84.12 242 ARG B N 1
ATOM 6953 C CA . ARG B 1 242 ? 4.605 38 38.594 1 84.12 242 ARG B CA 1
ATOM 6954 C C . ARG B 1 242 ? 3.975 38.188 37.219 1 84.12 242 ARG B C 1
ATOM 6956 O O . ARG B 1 242 ? 4.613 37.938 36.188 1 84.12 242 ARG B O 1
ATOM 6963 N N . MET B 1 243 ? 2.76 38.344 37.156 1 86.31 243 MET B N 1
ATOM 6964 C CA . MET B 1 243 ? 2.008 38.469 35.906 1 86.31 243 MET B CA 1
ATOM 6965 C C . MET B 1 243 ? 2.586 39.562 35.031 1 86.31 243 MET B C 1
ATOM 6967 O O . MET B 1 243 ? 2.535 39.469 33.812 1 86.31 243 MET B O 1
ATOM 6971 N N . MET B 1 244 ? 3.068 40.656 35.719 1 86.44 244 MET B N 1
ATOM 6972 C CA . MET B 1 244 ? 3.553 41.781 34.938 1 86.44 244 MET B CA 1
ATOM 6973 C C . MET B 1 244 ? 4.781 41.375 34.125 1 86.44 244 MET B C 1
ATOM 6975 O O . MET B 1 244 ? 5.059 41.969 33.062 1 86.44 244 MET B O 1
ATOM 6979 N N . LYS B 1 245 ? 5.285 40.594 34.75 1 87.88 245 LYS B N 1
ATOM 6980 C CA . LYS B 1 245 ? 6.473 40.125 34.031 1 87.88 245 LYS B CA 1
ATOM 6981 C C . LYS B 1 245 ? 6.105 39.594 32.625 1 87.88 245 LYS B C 1
ATOM 6983 O O . LYS B 1 245 ? 6.949 39.562 31.734 1 87.88 245 LYS B O 1
ATOM 6988 N N . PHE B 1 246 ? 4.82 39.125 32.469 1 80.44 246 PHE B N 1
ATOM 6989 C CA . PHE B 1 246 ? 4.441 38.531 31.188 1 80.44 246 PHE B CA 1
ATOM 6990 C C . PHE B 1 246 ? 3.871 39.594 30.25 1 80.44 246 PHE B C 1
ATOM 6992 O O . PHE B 1 246 ? 3.486 39.281 29.109 1 80.44 246 PHE B O 1
ATOM 6999 N N . ILE B 1 247 ? 3.74 40.781 30.516 1 88.38 247 ILE B N 1
ATOM 7000 C CA . ILE B 1 247 ? 3.279 41.844 29.641 1 88.38 247 ILE B CA 1
ATOM 7001 C C . ILE B 1 247 ? 4.461 42.406 28.859 1 88.38 247 ILE B C 1
ATOM 7003 O O . ILE B 1 247 ? 5.516 42.688 29.438 1 88.38 247 ILE B O 1
ATOM 7007 N N . HIS B 1 248 ? 4.25 42.781 27.531 1 85.94 248 HIS B N 1
ATOM 7008 C CA . HIS B 1 248 ? 5.285 43.344 26.656 1 85.94 248 HIS B CA 1
ATOM 7009 C C . HIS B 1 248 ? 5.203 44.844 26.594 1 85.94 248 HIS B C 1
ATOM 7011 O O . HIS B 1 248 ? 4.621 45.406 25.656 1 85.94 248 HIS B O 1
ATOM 7017 N N . PHE B 1 249 ? 5.934 45.5 27.406 1 85.81 249 PHE B N 1
ATOM 7018 C CA . PHE B 1 249 ? 5.773 46.969 27.562 1 85.81 249 PHE B CA 1
ATOM 7019 C C . PHE B 1 249 ? 6.461 47.719 26.422 1 85.81 249 PHE B C 1
ATOM 7021 O O . PHE B 1 249 ? 6.102 48.844 26.125 1 85.81 249 PHE B O 1
ATOM 7028 N N . LYS B 1 250 ? 7.43 47.125 25.938 1 82.44 250 LYS B N 1
ATOM 7029 C CA . LYS B 1 250 ? 8.102 47.75 24.797 1 82.44 250 LYS B CA 1
ATOM 7030 C C . LYS B 1 250 ? 7.117 48.031 23.672 1 82.44 250 LYS B C 1
ATOM 7032 O O . LYS B 1 250 ? 7.371 48.906 22.828 1 82.44 250 LYS B O 1
ATOM 7037 N N . GLU B 1 251 ? 6.062 47.438 23.578 1 81.5 251 GLU B N 1
ATOM 7038 C CA . GLU B 1 251 ? 5.121 47.625 22.484 1 81.5 251 GLU B CA 1
ATOM 7039 C C . GLU B 1 251 ? 3.959 48.5 22.891 1 81.5 251 GLU B C 1
ATOM 7041 O O . GLU B 1 251 ? 2.998 48.688 22.141 1 81.5 251 GLU B O 1
ATOM 7046 N N . ILE B 1 252 ? 4.105 49.156 23.797 1 82.06 252 ILE B N 1
ATOM 7047 C CA . ILE B 1 252 ? 3.059 50.094 24.219 1 82.06 252 ILE B CA 1
ATOM 7048 C C . ILE B 1 252 ? 3.584 51.531 24.172 1 82.06 252 ILE B C 1
ATOM 7050 O O . ILE B 1 252 ? 4.555 51.844 24.859 1 82.06 252 ILE B O 1
ATOM 7054 N N . SER B 1 253 ? 2.955 52.406 23.359 1 80.62 253 SER B N 1
ATOM 7055 C CA . SER B 1 253 ? 3.383 53.812 23.203 1 80.62 253 SER B CA 1
ATOM 7056 C C . SER B 1 253 ? 3.289 54.562 24.516 1 80.62 253 SER B C 1
ATOM 7058 O O . SER B 1 253 ? 2.482 54.219 25.391 1 80.62 253 SER B O 1
ATOM 7060 N N . SER B 1 254 ? 4.047 55.594 24.562 1 81.44 254 SER B N 1
ATOM 7061 C CA . SER B 1 254 ? 4.148 56.344 25.828 1 81.44 254 SER B CA 1
ATOM 7062 C C . SER B 1 254 ? 2.842 57.062 26.141 1 81.44 254 SER B C 1
ATOM 7064 O O . SER B 1 254 ? 2.441 57.125 27.312 1 81.44 254 SER B O 1
ATOM 7066 N N . LYS B 1 255 ? 2.422 57.406 25.016 1 84.38 255 LYS B N 1
ATOM 7067 C CA . LYS B 1 255 ? 1.157 58.094 25.266 1 84.38 255 LYS B CA 1
ATOM 7068 C C . LYS B 1 255 ? 0.135 57.156 25.875 1 84.38 255 LYS B C 1
ATOM 7070 O O . LYS B 1 255 ? -0.536 57.5 26.859 1 84.38 255 LYS B O 1
ATOM 7075 N N . LYS B 1 256 ? 0.036 56.125 25.297 1 87.06 256 LYS B N 1
ATOM 7076 C CA . LYS B 1 256 ? -0.926 55.156 25.781 1 87.06 256 LYS B CA 1
ATOM 7077 C C . LYS B 1 256 ? -0.57 54.688 27.203 1 87.06 256 LYS B C 1
ATOM 7079 O O . LYS B 1 256 ? -1.457 54.469 28.031 1 87.06 256 LYS B O 1
ATOM 7084 N N . LEU B 1 257 ? 0.72 54.375 27.469 1 80.62 257 LEU B N 1
ATOM 7085 C CA . LEU B 1 257 ? 1.143 53.938 28.781 1 80.62 257 LEU B CA 1
ATOM 7086 C C . LEU B 1 257 ? 0.841 55 29.844 1 80.62 257 LEU B C 1
ATOM 7088 O O . LEU B 1 257 ? 0.389 54.688 30.938 1 80.62 257 LEU B O 1
ATOM 7092 N N . GLU B 1 258 ? 1.141 56.188 29.406 1 86.31 258 GLU B N 1
ATOM 7093 C CA . GLU B 1 258 ? 0.858 57.25 30.359 1 86.31 258 GLU B CA 1
ATOM 7094 C C . GLU B 1 258 ? -0.634 57.344 30.656 1 86.31 258 GLU B C 1
ATOM 7096 O O . GLU B 1 258 ? -1.024 57.562 31.812 1 86.31 258 GLU B O 1
ATOM 7101 N N . ASN B 1 259 ? -1.11 57.281 29.531 1 86 259 ASN B N 1
ATOM 7102 C CA . ASN B 1 259 ? -2.555 57.281 29.734 1 86 259 ASN B CA 1
ATOM 7103 C C . ASN B 1 259 ? -2.984 56.188 30.703 1 86 259 ASN B C 1
ATOM 7105 O O . ASN B 1 259 ? -3.816 56.406 31.594 1 86 259 ASN B O 1
ATOM 7109 N N . ILE B 1 260 ? -2.582 55.062 30.516 1 84.44 260 ILE B N 1
ATOM 7110 C CA . ILE B 1 260 ? -2.936 53.906 31.375 1 84.44 260 ILE B CA 1
ATOM 7111 C C . ILE B 1 260 ? -2.49 54.188 32.812 1 84.44 260 ILE B C 1
ATOM 7113 O O . ILE B 1 260 ? -3.209 53.875 33.75 1 84.44 260 ILE B O 1
ATOM 7117 N N . LEU B 1 261 ? -1.175 54.781 33.031 1 80.75 261 LEU B N 1
ATOM 7118 C CA . LEU B 1 261 ? -0.657 55.062 34.375 1 80.75 261 LEU B CA 1
ATOM 7119 C C . LEU B 1 261 ? -1.473 56.156 35.062 1 80.75 261 LEU B C 1
ATOM 7121 O O . LEU B 1 261 ? -1.701 56.094 36.25 1 80.75 261 LEU B O 1
ATOM 7125 N N . HIS B 1 262 ? -1.794 56.969 34.219 1 81.19 262 HIS B N 1
ATOM 7126 C CA . HIS B 1 262 ? -2.615 58.031 34.812 1 81.19 262 HIS B CA 1
ATOM 7127 C C . HIS B 1 262 ? -3.922 57.469 35.344 1 81.19 262 HIS B C 1
ATOM 7129 O O . HIS B 1 262 ? -4.359 57.844 36.438 1 81.19 262 HIS B O 1
ATOM 7135 N N . VAL B 1 263 ? -4.367 56.688 34.469 1 78.62 263 VAL B N 1
ATOM 7136 C CA . VAL B 1 263 ? -5.582 56.031 34.938 1 78.62 263 VAL B CA 1
ATOM 7137 C C . VAL B 1 263 ? -5.289 55.25 36.219 1 78.62 263 VAL B C 1
ATOM 7139 O O . VAL B 1 263 ? -6.082 55.25 37.156 1 78.62 263 VAL B O 1
ATOM 7142 N N . CYS B 1 264 ? -4.133 54.719 36.25 1 65.25 264 CYS B N 1
ATOM 7143 C CA . CYS B 1 264 ? -3.758 53.938 37.406 1 65.25 264 CYS B CA 1
ATOM 7144 C C . CYS B 1 264 ? -3.547 54.844 38.625 1 65.25 264 CYS B C 1
ATOM 7146 O O . CYS B 1 264 ? -3.826 54.438 39.75 1 65.25 264 CYS B O 1
ATOM 7148 N N . LEU B 1 265 ? -2.828 56.094 38.5 1 71.88 265 LEU B N 1
ATOM 7149 C CA . LEU B 1 265 ? -2.498 57 39.594 1 71.88 265 LEU B CA 1
ATOM 7150 C C . LEU B 1 265 ? -3.754 57.688 40.125 1 71.88 265 LEU B C 1
ATOM 7152 O O . LEU B 1 265 ? -3.807 58.031 41.312 1 71.88 265 LEU B O 1
ATOM 7156 N N . GLN B 1 266 ? -4.602 57.844 39.312 1 69.44 266 GLN B N 1
ATOM 7157 C CA . GLN B 1 266 ? -5.805 58.5 39.781 1 69.44 266 GLN B CA 1
ATOM 7158 C C . GLN B 1 266 ? -6.699 57.562 40.562 1 69.44 266 GLN B C 1
ATOM 7160 O O . GLN B 1 266 ? -7.516 57.969 41.375 1 69.44 266 GLN B O 1
ATOM 7165 N N . ASP B 1 267 ? -6.477 56.344 40.094 1 62.09 267 ASP B N 1
ATOM 7166 C CA . ASP B 1 267 ? -7.289 55.344 40.781 1 62.09 267 ASP B CA 1
ATOM 7167 C C . ASP B 1 267 ? -6.848 55.188 42.219 1 62.09 267 ASP B C 1
ATOM 7169 O O . ASP B 1 267 ? -5.68 54.906 42.5 1 62.09 267 ASP B O 1
ATOM 7173 N N . ARG B 1 268 ? -7.254 55.719 43.594 1 53.69 268 ARG B N 1
ATOM 7174 C CA . ARG B 1 268 ? -6.93 55.812 45.031 1 53.69 268 ARG B CA 1
ATOM 7175 C C . ARG B 1 268 ? -6.438 54.469 45.562 1 53.69 268 ARG B C 1
ATOM 7177 O O . ARG B 1 268 ? -5.699 54.438 46.562 1 53.69 268 ARG B O 1
ATOM 7184 N N . ARG B 1 269 ? -6.98 53.688 45.219 1 51.56 269 ARG B N 1
ATOM 7185 C CA . ARG B 1 269 ? -6.738 52.312 45.688 1 51.56 269 ARG B CA 1
ATOM 7186 C C . ARG B 1 269 ? -5.277 51.938 45.5 1 51.56 269 ARG B C 1
ATOM 7188 O O . ARG B 1 269 ? -4.746 51.094 46.25 1 51.56 269 ARG B O 1
ATOM 7195 N N . LEU B 1 270 ? -4.641 52.156 44.812 1 49.84 270 LEU B N 1
ATOM 7196 C CA . LEU B 1 270 ? -3.312 52.094 44.219 1 49.84 270 LEU B CA 1
ATOM 7197 C C . LEU B 1 270 ? -2.404 53.188 44.75 1 49.84 270 LEU B C 1
ATOM 7199 O O . LEU B 1 270 ? -2.318 54.25 44.156 1 49.84 270 LEU B O 1
ATOM 7203 N N . GLN B 1 271 ? -2.18 53.125 46.406 1 53.5 271 GLN B N 1
ATOM 7204 C CA . GLN B 1 271 ? -1.656 54.188 47.25 1 53.5 271 GLN B CA 1
ATOM 7205 C C . GLN B 1 271 ? -0.267 54.625 46.812 1 53.5 271 GLN B C 1
ATOM 7207 O O . GLN B 1 271 ? 0.123 55.781 47 1 53.5 271 GLN B O 1
ATOM 7212 N N . SER B 1 272 ? 0.141 53.594 46.688 1 48.81 272 SER B N 1
ATOM 7213 C CA . SER B 1 272 ? 1.591 53.594 46.531 1 48.81 272 SER B CA 1
ATOM 7214 C C . SER B 1 272 ? 1.982 54 45.094 1 48.81 272 SER B C 1
ATOM 7216 O O . SER B 1 272 ? 1.371 53.531 44.156 1 48.81 272 SER B O 1
ATOM 7218 N N . PRO B 1 273 ? 2.52 54.875 45.281 1 59.81 273 PRO B N 1
ATOM 7219 C CA . PRO B 1 273 ? 3.168 55.188 44 1 59.81 273 PRO B CA 1
ATOM 7220 C C . PRO B 1 273 ? 3.951 54 43.406 1 59.81 273 PRO B C 1
ATOM 7222 O O . PRO B 1 273 ? 4.672 54.188 42.438 1 59.81 273 PRO B O 1
ATOM 7225 N N . VAL B 1 274 ? 2.879 52.75 44.062 1 66.5 274 VAL B N 1
ATOM 7226 C CA . VAL B 1 274 ? 3.764 51.656 43.688 1 66.5 274 VAL B CA 1
ATOM 7227 C C . VAL B 1 274 ? 3.467 51.188 42.281 1 66.5 274 VAL B C 1
ATOM 7229 O O . VAL B 1 274 ? 4.379 50.812 41.531 1 66.5 274 VAL B O 1
ATOM 7232 N N . TRP B 1 275 ? 1.945 50.594 42.156 1 65.88 275 TRP B N 1
ATOM 7233 C CA . TRP B 1 275 ? 1.64 50.062 40.812 1 65.88 275 TRP B CA 1
ATOM 7234 C C . TRP B 1 275 ? 2.371 50.844 39.719 1 65.88 275 TRP B C 1
ATOM 7236 O O . TRP B 1 275 ? 3.035 50.25 38.875 1 65.88 275 TRP B O 1
ATOM 7246 N N . PRO B 1 276 ? 1.781 52.062 39.719 1 78.19 276 PRO B N 1
ATOM 7247 C CA . PRO B 1 276 ? 2.588 52.75 38.719 1 78.19 276 PRO B CA 1
ATOM 7248 C C . PRO B 1 276 ? 4.082 52.5 38.875 1 78.19 276 PRO B C 1
ATOM 7250 O O . PRO B 1 276 ? 4.809 52.438 37.875 1 78.19 276 PRO B O 1
ATOM 7253 N N . LYS B 1 277 ? 4.242 52.375 40.094 1 75.12 277 LYS B N 1
ATOM 7254 C CA . LYS B 1 277 ? 5.664 52.094 40.281 1 75.12 277 LYS B CA 1
ATOM 7255 C C . LYS B 1 277 ? 6.07 50.781 39.656 1 75.12 277 LYS B C 1
ATOM 7257 O O . LYS B 1 277 ? 7.113 50.688 39 1 75.12 277 LYS B O 1
ATOM 7262 N N . ILE B 1 278 ? 5.336 49.844 40.031 1 74.19 278 ILE B N 1
ATOM 7263 C CA . ILE B 1 278 ? 5.637 48.531 39.5 1 74.19 278 ILE B CA 1
ATOM 7264 C C . ILE B 1 278 ? 5.688 48.594 37.969 1 74.19 278 ILE B C 1
ATOM 7266 O O . ILE B 1 278 ? 6.586 48.031 37.344 1 74.19 278 ILE B O 1
ATOM 7270 N N . ILE B 1 279 ? 4.672 48.906 37.531 1 74.62 279 ILE B N 1
ATOM 7271 C CA . ILE B 1 279 ? 4.574 49.031 36.062 1 74.62 279 ILE B CA 1
ATOM 7272 C C . ILE B 1 279 ? 5.781 49.812 35.531 1 74.62 279 ILE B C 1
ATOM 7274 O O . ILE B 1 279 ? 6.414 49.406 34.562 1 74.62 279 ILE B O 1
ATOM 7278 N N . LEU B 1 280 ? 5.766 51.094 36 1 84.88 280 LEU B N 1
ATOM 7279 C CA . LEU B 1 280 ? 6.863 51.938 35.5 1 84.88 280 LEU B CA 1
ATOM 7280 C C . LEU B 1 280 ? 8.195 51.219 35.688 1 84.88 280 LEU B C 1
ATOM 7282 O O . LEU B 1 280 ? 9.078 51.312 34.812 1 84.88 280 LEU B O 1
ATOM 7286 N N . HIS B 1 281 ? 8.172 50.719 36.812 1 79.31 281 HIS B N 1
ATOM 7287 C CA . HIS B 1 281 ? 9.398 49.969 37.031 1 79.31 281 HIS B CA 1
ATOM 7288 C C . HIS B 1 281 ? 9.672 48.969 35.906 1 79.31 281 HIS B C 1
ATOM 7290 O O . HIS B 1 281 ? 10.781 48.938 35.375 1 79.31 281 HIS B O 1
ATOM 7296 N N . GLU B 1 282 ? 8.719 48.312 35.781 1 80.19 282 GLU B N 1
ATOM 7297 C CA . GLU B 1 282 ? 8.891 47.312 34.75 1 80.19 282 GLU B CA 1
ATOM 7298 C C . GLU B 1 282 ? 9.062 47.938 33.375 1 80.19 282 GLU B C 1
ATOM 7300 O O . GLU B 1 282 ? 9.82 47.469 32.531 1 80.19 282 GLU B O 1
ATOM 7305 N N . ALA B 1 283 ? 8.406 48.75 33.031 1 85.69 283 ALA B N 1
ATOM 7306 C CA . ALA B 1 283 ? 8.516 49.469 31.766 1 85.69 283 ALA B CA 1
ATOM 7307 C C . ALA B 1 283 ? 9.938 50 31.562 1 85.69 283 ALA B C 1
ATOM 7309 O O . ALA B 1 283 ? 10.492 49.875 30.469 1 85.69 283 ALA B O 1
ATOM 7310 N N . PHE B 1 284 ? 10.078 50.906 32.312 1 82.81 284 PHE B N 1
ATOM 7311 C CA . PHE B 1 284 ? 11.43 51.438 32.219 1 82.81 284 PHE B CA 1
ATOM 7312 C C . PHE B 1 284 ? 12.438 50.312 31.984 1 82.81 284 PHE B C 1
ATOM 7314 O O . PHE B 1 284 ? 13.375 50.469 31.203 1 82.81 284 PHE B O 1
ATOM 7321 N N . ALA B 1 285 ? 12.273 49.438 32.875 1 73.94 285 ALA B N 1
ATOM 7322 C CA . ALA B 1 285 ? 13.18 48.312 32.781 1 73.94 285 ALA B CA 1
ATOM 7323 C C . ALA B 1 285 ? 13.266 47.812 31.328 1 73.94 285 ALA B C 1
ATOM 7325 O O . ALA B 1 285 ? 14.344 47.469 30.844 1 73.94 285 ALA B O 1
ATOM 7326 N N . GLN B 1 286 ? 12.328 47.875 30.625 1 78 286 GLN B N 1
ATOM 7327 C CA . GLN B 1 286 ? 12.242 47.312 29.281 1 78 286 GLN B CA 1
ATOM 7328 C C . GLN B 1 286 ? 12.641 48.312 28.219 1 78 286 GLN B C 1
ATOM 7330 O O . GLN B 1 286 ? 13.094 47.969 27.141 1 78 286 GLN B O 1
ATOM 7335 N N . THR B 1 287 ? 12.5 50 27.766 1 77.44 287 THR B N 1
ATOM 7336 C CA . THR B 1 287 ? 12.602 51 26.688 1 77.44 287 THR B CA 1
ATOM 7337 C C . THR B 1 287 ? 14.016 51.562 26.609 1 77.44 287 THR B C 1
ATOM 7339 O O . THR B 1 287 ? 14.438 52.062 25.562 1 77.44 287 THR B O 1
ATOM 7342 N N . ASN B 1 288 ? 14.789 52.812 26.891 1 6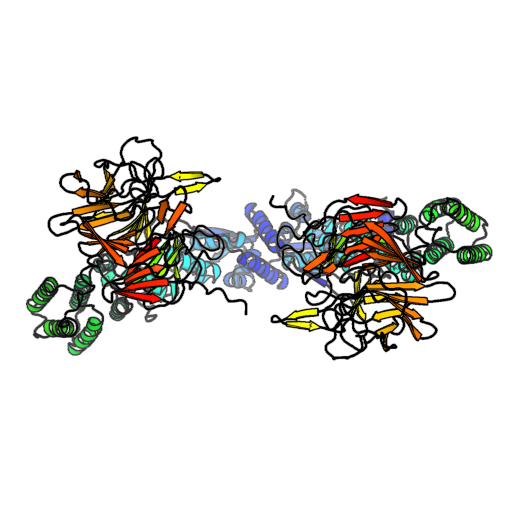0.59 288 ASN B N 1
ATOM 7343 C CA . ASN B 1 288 ? 16.078 53.5 26.781 1 60.59 288 ASN B CA 1
ATOM 7344 C C . ASN B 1 288 ? 17.031 52.75 25.844 1 60.59 288 ASN B C 1
ATOM 7346 O O . ASN B 1 288 ? 18 53.312 25.359 1 60.59 288 ASN B O 1
ATOM 7350 N N . GLY B 1 289 ? 17.328 52.469 24.922 1 52.19 289 GLY B N 1
ATOM 7351 C CA . GLY B 1 289 ? 18.203 51.812 23.969 1 52.19 289 GLY B CA 1
ATOM 7352 C C . GLY B 1 289 ? 17.672 51.875 22.547 1 52.19 289 GLY B C 1
ATOM 7353 O O . GLY B 1 289 ? 16.469 52 22.328 1 52.19 289 GLY B O 1
ATOM 7354 N N . HIS B 1 290 ? 18.672 53.438 20.891 1 44.34 290 HIS B N 1
ATOM 7355 C CA . HIS B 1 290 ? 18.266 53.75 19.531 1 44.34 290 HIS B CA 1
ATOM 7356 C C . HIS B 1 290 ? 17.453 52.625 18.906 1 44.34 290 HIS B C 1
ATOM 7358 O O . HIS B 1 290 ? 17.219 52.625 17.703 1 44.34 290 HIS B O 1
ATOM 7364 N N . SER B 1 291 ? 17.531 52 18.844 1 41.72 291 SER B N 1
ATOM 7365 C CA . SER B 1 291 ? 17.188 50.844 18 1 41.72 291 SER B CA 1
ATOM 7366 C C . SER B 1 291 ? 15.773 50.969 17.453 1 41.72 291 SER B C 1
ATOM 7368 O O . SER B 1 291 ? 14.852 51.344 18.188 1 41.72 291 SER B O 1
ATOM 7370 N N . VAL B 1 292 ? 15.891 51.719 15.68 1 38.78 292 VAL B N 1
ATOM 7371 C CA . VAL B 1 292 ? 14.719 51.688 14.805 1 38.78 292 VAL B CA 1
ATOM 7372 C C . VAL B 1 292 ? 13.719 50.656 15.312 1 38.78 292 VAL B C 1
ATOM 7374 O O . VAL B 1 292 ? 14.023 49.469 15.359 1 38.78 292 VAL B O 1
ATOM 7377 N N . SER B 1 293 ? 13.312 50.938 16.234 1 38.69 293 SER B N 1
ATOM 7378 C CA . SER B 1 293 ? 12.57 49.75 16.688 1 38.69 293 SER B CA 1
ATOM 7379 C C . SER B 1 293 ? 11.883 49.062 15.523 1 38.69 293 SER B C 1
ATOM 7381 O O . SER B 1 293 ? 11.391 49.719 14.602 1 38.69 293 SER B O 1
ATOM 7383 N N . LEU B 1 294 ? 12.469 48.219 14.922 1 35.84 294 LEU B N 1
ATOM 7384 C CA . LEU B 1 294 ? 11.711 47.188 14.234 1 35.84 294 LEU B CA 1
ATOM 7385 C C . LEU B 1 294 ? 10.211 47.406 14.391 1 35.84 294 LEU B C 1
ATOM 7387 O O . LEU B 1 294 ? 9.406 46.656 13.859 1 35.84 294 LEU B O 1
ATOM 7391 N N . THR B 1 295 ? 10.062 48.156 15.273 1 40.34 295 THR B N 1
ATOM 7392 C CA . THR B 1 295 ? 8.703 48.281 15.805 1 40.34 295 THR B CA 1
ATOM 7393 C C . THR B 1 295 ? 7.801 49.031 14.82 1 40.34 295 THR B C 1
ATOM 7395 O O . THR B 1 295 ? 6.578 48.906 14.883 1 40.34 295 THR B O 1
ATOM 7398 N N . ARG B 1 296 ? 8.516 49.906 14.148 1 40.19 296 ARG B N 1
ATOM 7399 C CA . ARG B 1 296 ? 7.844 50.969 13.391 1 40.19 296 ARG B CA 1
ATOM 7400 C C . ARG B 1 296 ? 7.031 50.344 12.242 1 40.19 296 ARG B C 1
ATOM 7402 O O . ARG B 1 296 ? 5.934 50.844 11.938 1 40.19 296 ARG B O 1
ATOM 7409 N N . SER B 1 297 ? 7.938 49.812 11.523 1 40.81 297 SER B N 1
ATOM 7410 C CA . SER B 1 297 ? 7.539 49.375 10.195 1 40.81 297 SER B CA 1
ATOM 7411 C C . SER B 1 297 ? 6.32 48.469 10.258 1 40.81 297 SER B C 1
ATOM 7413 O O . SER B 1 297 ? 5.652 48.219 9.25 1 40.81 297 SER B O 1
ATOM 7415 N N . TYR B 1 298 ? 6.539 47.656 11.172 1 41.56 298 TYR B N 1
ATOM 7416 C CA . TYR B 1 298 ? 5.562 46.625 11.438 1 41.56 298 TYR B CA 1
ATOM 7417 C C . TYR B 1 298 ? 4.258 47.188 11.961 1 41.56 298 TYR B C 1
ATOM 7419 O O . TYR B 1 298 ? 3.879 46.969 13.109 1 41.56 298 TYR B O 1
ATOM 7427 N N . GLY B 1 299 ? 4.516 48.344 11.961 1 52.66 299 GLY B N 1
ATOM 7428 C CA . GLY B 1 299 ? 3.361 49.156 12.242 1 52.66 299 GLY B CA 1
ATOM 7429 C C . GLY B 1 299 ? 2.041 48.438 12.031 1 52.66 299 GLY B C 1
ATOM 7430 O O . GLY B 1 299 ? 0.977 49 12.328 1 52.66 299 GLY B O 1
ATOM 7431 N N . VAL B 1 300 ? 2.514 47.281 11.609 1 64.25 300 VAL B N 1
ATOM 7432 C CA . VAL B 1 300 ? 1.391 46.656 10.938 1 64.25 300 VAL B CA 1
ATOM 7433 C C . VAL B 1 300 ? 0.651 45.75 11.906 1 64.25 300 VAL B C 1
ATOM 7435 O O . VAL B 1 300 ? -0.562 45.562 11.797 1 64.25 300 VAL B O 1
ATOM 7438 N N . LEU B 1 301 ? 1.426 45.219 12.773 1 72.69 301 LEU B N 1
ATOM 7439 C CA . LEU B 1 301 ? 0.671 44.25 13.547 1 72.69 301 LEU B CA 1
ATOM 7440 C C . LEU B 1 301 ? -0.062 44.906 14.703 1 72.69 301 LEU B C 1
ATOM 7442 O O . LEU B 1 301 ? 0.48 45.781 15.359 1 72.69 301 LEU B O 1
ATOM 7446 N N . LEU B 1 302 ? -1.085 44.406 14.914 1 76.62 302 LEU B N 1
ATOM 7447 C CA . LEU B 1 302 ? -1.853 44.875 16.062 1 76.62 302 LEU B CA 1
ATOM 7448 C C . LEU B 1 302 ? -1.172 44.469 17.359 1 76.62 302 LEU B C 1
ATOM 7450 O O . LEU B 1 302 ? -1.132 45.25 18.328 1 76.62 302 LEU B O 1
ATOM 7454 N N . ASN B 1 303 ? -0.518 43.375 17.469 1 83.62 303 ASN B N 1
ATOM 7455 C CA . ASN B 1 303 ? 0.093 42.719 18.625 1 83.62 303 ASN B CA 1
ATOM 7456 C C . ASN B 1 303 ? 1.103 41.656 18.219 1 83.62 303 ASN B C 1
ATOM 7458 O O . ASN B 1 303 ? 0.8 40.812 17.391 1 83.62 303 ASN B O 1
ATOM 7462 N N . SER B 1 304 ? 2.289 41.688 18.781 1 81.31 304 SER B N 1
ATOM 7463 C CA . SER B 1 304 ? 3.312 40.75 18.344 1 81.31 304 SER B CA 1
ATOM 7464 C C . SER B 1 304 ? 3.309 39.469 19.188 1 81.31 304 SER B C 1
ATOM 7466 O O . SER B 1 304 ? 4.082 38.531 18.938 1 81.31 304 SER B O 1
ATOM 7468 N N . ARG B 1 305 ? 2.393 39.438 20.094 1 85.75 305 ARG B N 1
ATOM 7469 C CA . ARG B 1 305 ? 2.375 38.281 21 1 85.75 305 ARG B CA 1
ATOM 7470 C C . ARG B 1 305 ? 2.277 36.969 20.219 1 85.75 305 ARG B C 1
ATOM 7472 O O . ARG B 1 305 ? 1.442 36.844 19.312 1 85.75 305 ARG B O 1
ATOM 7479 N N . GLY B 1 306 ? 3.143 36.188 20.641 1 82.75 306 GLY B N 1
ATOM 7480 C CA . GLY B 1 306 ? 3.102 34.844 20.078 1 82.75 306 GLY B CA 1
ATOM 7481 C C . GLY B 1 306 ? 3.488 34.781 18.625 1 82.75 306 GLY B C 1
ATOM 7482 O O . GLY B 1 306 ? 3.32 33.75 17.969 1 82.75 306 GLY B O 1
ATOM 7483 N N . MET B 1 307 ? 3.777 35.719 18.047 1 87.31 307 MET B N 1
ATOM 7484 C CA . MET B 1 307 ? 4.098 35.812 16.625 1 87.31 307 MET B CA 1
ATOM 7485 C C . MET B 1 307 ? 5.605 35.844 16.406 1 87.31 307 MET B C 1
ATOM 7487 O O . MET B 1 307 ? 6.34 36.375 17.234 1 87.31 307 MET B O 1
ATOM 7491 N N . GLU B 1 308 ? 5.805 35.5 15.43 1 84.25 308 GLU B N 1
ATOM 7492 C CA . GLU B 1 308 ? 7.227 35.594 15.102 1 84.25 308 GLU B CA 1
ATOM 7493 C C . GLU B 1 308 ? 7.434 35.688 13.586 1 84.25 308 GLU B C 1
ATOM 7495 O O . GLU B 1 308 ? 6.738 35.031 12.82 1 84.25 308 GLU B O 1
ATOM 7500 N N . GLN B 1 309 ? 8.25 36.531 12.969 1 86.94 309 GLN B N 1
ATOM 7501 C CA . GLN B 1 309 ? 8.523 36.75 11.555 1 86.94 309 GLN B CA 1
ATOM 7502 C C . GLN B 1 309 ? 9.141 35.5 10.914 1 86.94 309 GLN B C 1
ATOM 7504 O O . GLN B 1 309 ? 10.055 34.875 11.477 1 86.94 309 GLN B O 1
ATOM 7509 N N . ALA B 1 310 ? 8.461 35.375 9.914 1 87.19 310 ALA B N 1
ATOM 7510 C CA . ALA B 1 310 ? 8.969 34.219 9.219 1 87.19 310 ALA B CA 1
ATOM 7511 C C . ALA B 1 310 ? 9.164 34.5 7.73 1 87.19 310 ALA B C 1
ATOM 7513 O O . ALA B 1 310 ? 8.516 35.375 7.168 1 87.19 310 ALA B O 1
ATOM 7514 N N . ILE B 1 311 ? 10.203 33.812 7.066 1 91.62 311 ILE B N 1
ATOM 7515 C CA . ILE B 1 311 ? 10.398 33.875 5.621 1 91.62 311 ILE B CA 1
ATOM 7516 C C . ILE B 1 311 ? 9.508 32.812 4.949 1 91.62 311 ILE B C 1
ATOM 7518 O O . ILE B 1 311 ? 9.547 31.641 5.312 1 91.62 311 ILE B O 1
ATOM 7522 N N . LEU B 1 312 ? 8.648 33.469 4.023 1 94.31 312 LEU B N 1
ATOM 7523 C CA . LEU B 1 312 ? 7.77 32.531 3.355 1 94.31 312 LEU B CA 1
ATOM 7524 C C . LEU B 1 312 ? 8.273 32.219 1.949 1 94.31 312 LEU B C 1
ATOM 7526 O O . LEU B 1 312 ? 8.68 33.125 1.218 1 94.31 312 LEU B O 1
ATOM 7530 N N . LYS B 1 313 ? 8.391 31.016 1.686 1 92.12 313 LYS B N 1
ATOM 7531 C CA . LYS B 1 313 ? 8.562 30.594 0.297 1 92.12 313 LYS B CA 1
ATOM 7532 C C . LYS B 1 313 ? 7.23 30.203 -0.329 1 92.12 313 LYS B C 1
ATOM 7534 O O . LYS B 1 313 ? 6.578 29.266 0.125 1 92.12 313 LYS B O 1
ATOM 7539 N N . ILE B 1 314 ? 6.715 30.984 -1.461 1 95 314 ILE B N 1
ATOM 7540 C CA . ILE B 1 314 ? 5.348 30.812 -1.944 1 95 314 ILE B CA 1
ATOM 7541 C C . ILE B 1 314 ? 5.363 30.172 -3.326 1 95 314 ILE B C 1
ATOM 7543 O O . ILE B 1 314 ? 5.855 30.766 -4.289 1 95 314 ILE B O 1
ATOM 7547 N N . GLY B 1 315 ? 4.898 29.188 -3.32 1 93.5 315 GLY B N 1
ATOM 7548 C CA . GLY B 1 315 ? 4.746 28.438 -4.551 1 93.5 315 GLY B CA 1
ATOM 7549 C C . GLY B 1 315 ? 6.059 28.188 -5.273 1 93.5 315 GLY B C 1
ATOM 7550 O O . GLY B 1 315 ? 7.094 27.984 -4.637 1 93.5 315 GLY B O 1
ATOM 7551 N N . GLY B 1 316 ? 5.797 28.203 -6.633 1 90.81 316 GLY B N 1
ATOM 7552 C CA . GLY B 1 316 ? 6.969 28.016 -7.477 1 90.81 316 GLY B CA 1
ATOM 7553 C C . GLY B 1 316 ? 7.055 26.609 -8.07 1 90.81 316 GLY B C 1
ATOM 7554 O O . GLY B 1 316 ? 6.051 25.906 -8.148 1 90.81 316 GLY B O 1
ATOM 7555 N N . PHE B 1 317 ? 8.383 26.328 -8.344 1 82.31 317 PHE B N 1
ATOM 7556 C CA . PHE B 1 317 ? 8.672 25.031 -8.945 1 82.31 317 PHE B CA 1
ATOM 7557 C C . PHE B 1 317 ? 9.695 24.266 -8.117 1 82.31 317 PHE B C 1
ATOM 7559 O O . PHE B 1 317 ? 10.617 24.859 -7.559 1 82.31 317 PHE B O 1
ATOM 7566 N N . GLY B 1 318 ? 9.289 22.953 -8.039 1 73.81 318 GLY B N 1
ATOM 7567 C CA . GLY B 1 318 ? 10.297 22.109 -7.414 1 73.81 318 GLY B CA 1
ATOM 7568 C C . GLY B 1 318 ? 10.672 20.906 -8.266 1 73.81 318 GLY B C 1
ATOM 7569 O O . GLY B 1 318 ? 10.242 20.797 -9.414 1 73.81 318 GLY B O 1
ATOM 7570 N N . MET B 1 319 ? 11.227 20.172 -7.727 1 66.56 319 MET B N 1
ATOM 7571 C CA . MET B 1 319 ? 11.734 19.078 -8.547 1 66.56 319 MET B CA 1
ATOM 7572 C C . MET B 1 319 ? 10.586 18.25 -9.117 1 66.56 319 MET B C 1
ATOM 7574 O O . MET B 1 319 ? 10.703 17.688 -10.203 1 66.56 319 MET B O 1
ATOM 7578 N N . SER B 1 320 ? 9.492 18.531 -8.477 1 66.88 320 SER B N 1
ATOM 7579 C CA . SER B 1 320 ? 8.328 17.75 -8.891 1 66.88 320 SER B CA 1
ATOM 7580 C C . SER B 1 320 ? 7.359 18.609 -9.703 1 66.88 320 SER B C 1
ATOM 7582 O O . SER B 1 320 ? 6.266 18.156 -10.047 1 66.88 320 SER B O 1
ATOM 7584 N N . GLY B 1 321 ? 7.684 19.688 -9.828 1 77.25 321 GLY B N 1
ATOM 7585 C CA . GLY B 1 321 ? 6.938 20.609 -10.672 1 77.25 321 GLY B CA 1
ATOM 7586 C C . GLY B 1 321 ? 6.461 21.844 -9.93 1 77.25 321 GLY B C 1
ATOM 7587 O O . GLY B 1 321 ? 7.09 22.281 -8.961 1 77.25 321 GLY B O 1
ATOM 7588 N N . VAL B 1 322 ? 5.199 22.453 -10.508 1 82.56 322 VAL B N 1
ATOM 7589 C CA . VAL B 1 322 ? 4.645 23.672 -9.93 1 82.56 322 VAL B CA 1
ATOM 7590 C C . VAL B 1 322 ? 4.008 23.359 -8.578 1 82.56 322 VAL B C 1
ATOM 7592 O O . VAL B 1 322 ? 3.381 22.312 -8.406 1 82.56 322 VAL B O 1
ATOM 7595 N N . THR B 1 323 ? 4.234 24.25 -7.586 1 84.19 323 THR B N 1
ATOM 7596 C CA . THR B 1 323 ? 3.654 23.969 -6.277 1 84.19 323 THR B CA 1
ATOM 7597 C C . THR B 1 323 ? 3.01 25.219 -5.695 1 84.19 323 THR B C 1
ATOM 7599 O O . THR B 1 323 ? 3.521 26.328 -5.875 1 84.19 323 THR B O 1
ATOM 7602 N N . ASN B 1 324 ? 2.105 25 -5.062 1 87 324 ASN B N 1
ATOM 7603 C CA . ASN B 1 324 ? 1.349 26.062 -4.402 1 87 324 ASN B CA 1
ATOM 7604 C C . ASN B 1 324 ? 1.689 26.156 -2.918 1 87 324 ASN B C 1
ATOM 7606 O O . ASN B 1 324 ? 1.095 26.938 -2.186 1 87 324 ASN B O 1
ATOM 7610 N N . GLU B 1 325 ? 2.311 25.297 -2.654 1 88.5 325 GLU B N 1
ATOM 7611 C CA . GLU B 1 325 ? 2.701 25.188 -1.252 1 88.5 325 GLU B CA 1
ATOM 7612 C C . GLU B 1 325 ? 3.436 26.438 -0.781 1 88.5 325 GLU B C 1
ATOM 7614 O O . GLU B 1 325 ? 4.277 26.969 -1.503 1 88.5 325 GLU B O 1
ATOM 7619 N N . ILE B 1 326 ? 3.197 26.688 0.378 1 92 326 ILE B N 1
ATOM 7620 C CA . ILE B 1 326 ? 3.869 27.812 1.021 1 92 326 ILE B CA 1
ATOM 7621 C C . ILE B 1 326 ? 4.547 27.344 2.307 1 92 326 ILE B C 1
ATOM 7623 O O . ILE B 1 326 ? 3.895 26.781 3.193 1 92 326 ILE B O 1
ATOM 7627 N N . THR B 1 327 ? 5.707 27.578 2.521 1 91.25 327 THR B N 1
ATOM 7628 C CA . THR B 1 327 ? 6.512 27.188 3.676 1 91.25 327 THR B CA 1
ATOM 7629 C C . THR B 1 327 ? 7.066 28.422 4.387 1 91.25 327 THR B C 1
ATOM 7631 O O . THR B 1 327 ? 7.105 29.516 3.811 1 91.25 327 THR B O 1
ATOM 7634 N N . TYR B 1 328 ? 7.438 27.906 5.348 1 90.38 328 TYR B N 1
ATOM 7635 C CA . TYR B 1 328 ? 7.988 29.047 6.055 1 90.38 328 TYR B CA 1
ATOM 7636 C C . TYR B 1 328 ? 9.156 28.641 6.938 1 90.38 328 TYR B C 1
ATOM 7638 O O . TYR B 1 328 ? 9.297 27.469 7.289 1 90.38 328 TYR B O 1
ATOM 7646 N N . CYS B 1 329 ? 9.789 29.719 7.461 1 88.69 329 CYS B N 1
ATOM 7647 C CA . CYS B 1 329 ? 10.914 29.5 8.359 1 88.69 329 CYS B CA 1
ATOM 7648 C C . CYS B 1 329 ? 11.148 30.703 9.258 1 88.69 329 CYS B C 1
ATOM 7650 O O . CYS B 1 329 ? 11.234 31.828 8.781 1 88.69 329 CYS B O 1
ATOM 7652 N N . PHE B 1 330 ? 11.5 30.344 10.289 1 80.56 330 PHE B N 1
ATOM 7653 C CA . PHE B 1 330 ? 11.789 31.438 11.195 1 80.56 330 PHE B CA 1
ATOM 7654 C C . PHE B 1 330 ? 13.289 31.734 11.242 1 80.56 330 PHE B C 1
ATOM 7656 O O . PHE B 1 330 ? 14.102 30.812 11.102 1 80.56 330 PHE B O 1
ATOM 7663 N N . SER B 1 331 ? 13.461 32.906 11.312 1 71.69 331 SER B N 1
ATOM 7664 C CA . SER B 1 331 ? 14.859 33.281 11.195 1 71.69 331 SER B CA 1
ATOM 7665 C C . SER B 1 331 ? 15.727 32.531 12.203 1 71.69 331 SER B C 1
ATOM 7667 O O . SER B 1 331 ? 16.906 32.25 11.938 1 71.69 331 SER B O 1
ATOM 7669 N N . TRP B 1 332 ? 15.039 32.156 13.375 1 69.94 332 TRP B N 1
ATOM 7670 C CA . TRP B 1 332 ? 15.875 31.547 14.398 1 69.94 332 TRP B CA 1
ATOM 7671 C C . TRP B 1 332 ? 15.938 30.031 14.211 1 69.94 332 TRP B C 1
ATOM 7673 O O . TRP B 1 332 ? 16.859 29.375 14.711 1 69.94 332 TRP B O 1
ATOM 7683 N N . GLN B 1 333 ? 14.82 29.766 13.586 1 73.5 333 GLN B N 1
ATOM 7684 C CA . GLN B 1 333 ? 14.766 28.312 13.398 1 73.5 333 GLN B CA 1
ATOM 7685 C C . GLN B 1 333 ? 15.188 27.922 11.992 1 73.5 333 GLN B C 1
ATOM 7687 O O . GLN B 1 333 ? 14.703 28.484 11.008 1 73.5 333 GLN B O 1
ATOM 7692 N N . ARG B 1 334 ? 16.156 27.312 11.891 1 75.12 334 ARG B N 1
ATOM 7693 C CA . ARG B 1 334 ? 16.688 27.047 10.562 1 75.12 334 ARG B CA 1
ATOM 7694 C C . ARG B 1 334 ? 16.016 25.828 9.938 1 75.12 334 ARG B C 1
ATOM 7696 O O . ARG B 1 334 ? 16.656 25.094 9.18 1 75.12 334 ARG B O 1
ATOM 7703 N N . LYS B 1 335 ? 14.914 25.844 10.047 1 80.44 335 LYS B N 1
ATOM 7704 C CA . LYS B 1 335 ? 14.234 24.734 9.383 1 80.44 335 LYS B CA 1
ATOM 7705 C C . LYS B 1 335 ? 12.922 25.188 8.75 1 80.44 335 LYS B C 1
ATOM 7707 O O . LYS B 1 335 ? 12.125 25.875 9.391 1 80.44 335 LYS B O 1
ATOM 7712 N N . TRP B 1 336 ? 12.578 24.516 7.84 1 86.31 336 TRP B N 1
ATOM 7713 C CA . TRP B 1 336 ? 11.453 24.938 7.004 1 86.31 336 TRP B CA 1
ATOM 7714 C C . TRP B 1 336 ? 10.227 24.062 7.277 1 86.31 336 TRP B C 1
ATOM 7716 O O . TRP B 1 336 ? 10.336 22.844 7.398 1 86.31 336 TRP B O 1
ATOM 7726 N N . MET B 1 337 ? 9.305 24.797 7.336 1 86.75 337 MET B N 1
ATOM 7727 C CA . MET B 1 337 ? 8.078 24.078 7.68 1 86.75 337 MET B CA 1
ATOM 7728 C C . MET B 1 337 ? 6.969 24.391 6.68 1 86.75 337 MET B C 1
ATOM 7730 O O . MET B 1 337 ? 6.953 25.469 6.074 1 86.75 337 MET B O 1
ATOM 7734 N N . HIS B 1 338 ? 5.961 23.5 6.672 1 88.5 338 HIS B N 1
ATOM 7735 C CA . HIS B 1 338 ? 4.801 23.766 5.828 1 88.5 338 HIS B CA 1
ATOM 7736 C C . HIS B 1 338 ? 3.857 24.75 6.496 1 88.5 338 HIS B C 1
ATOM 7738 O O . HIS B 1 338 ? 3.514 24.609 7.668 1 8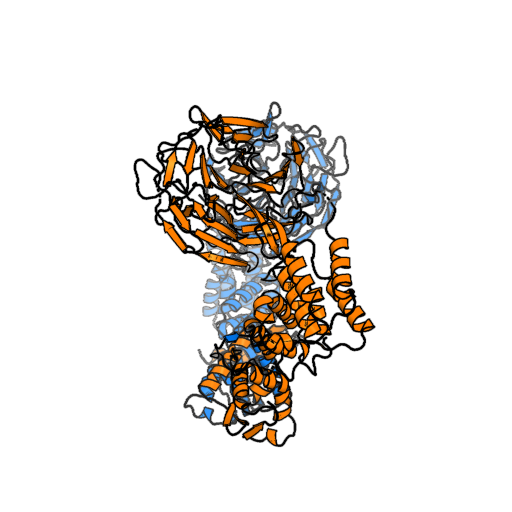8.5 338 HIS B O 1
ATOM 7744 N N . LEU B 1 339 ? 3.443 25.594 5.727 1 89.12 339 LEU B N 1
ATOM 7745 C CA . LEU B 1 339 ? 2.502 26.578 6.254 1 89.12 339 LEU B CA 1
ATOM 7746 C C . LEU B 1 339 ? 1.1 26.328 5.703 1 89.12 339 LEU B C 1
ATOM 7748 O O . LEU B 1 339 ? 0.161 26.094 6.469 1 89.12 339 LEU B O 1
ATOM 7752 N N . THR B 1 340 ? 0.97 26.797 4.453 1 90.06 340 THR B N 1
ATOM 7753 C CA . THR B 1 340 ? -0.293 26.609 3.748 1 90.06 340 THR B CA 1
ATOM 7754 C C . THR B 1 340 ? -0.053 26.406 2.256 1 90.06 340 THR B C 1
ATOM 7756 O O . THR B 1 340 ? 1.094 26.312 1.812 1 90.06 340 THR B O 1
ATOM 7759 N N . SER B 1 341 ? -1.186 26.359 1.566 1 85.75 341 SER B N 1
ATOM 7760 C CA . SER B 1 341 ? -1.062 26.344 0.112 1 85.75 341 SER B CA 1
ATOM 7761 C C . SER B 1 341 ? -2.09 27.266 -0.534 1 85.75 341 SER B C 1
ATOM 7763 O O . SER B 1 341 ? -3.232 27.344 -0.08 1 85.75 341 SER B O 1
ATOM 7765 N N . ILE B 1 342 ? -1.856 27.891 -1.426 1 87.44 342 ILE B N 1
ATOM 7766 C CA . ILE B 1 342 ? -2.746 28.812 -2.119 1 87.44 342 ILE B CA 1
ATOM 7767 C C . ILE B 1 342 ? -4.016 28.078 -2.553 1 87.44 342 ILE B C 1
ATOM 7769 O O . ILE B 1 342 ? -3.945 27.031 -3.188 1 87.44 342 ILE B O 1
ATOM 7773 N N . PRO B 1 343 ? -4.977 28.766 -2.346 1 82.88 343 PRO B N 1
ATOM 7774 C CA . PRO B 1 343 ? -6.199 28.016 -2.639 1 82.88 343 PRO B CA 1
ATOM 7775 C C . PRO B 1 343 ? -6.645 28.156 -4.094 1 82.88 343 PRO B C 1
ATOM 7777 O O . PRO B 1 343 ? -7.719 28.688 -4.363 1 82.88 343 PRO B O 1
ATOM 7780 N N . HIS B 1 344 ? -6.004 27.703 -4.715 1 78.94 344 HIS B N 1
ATOM 7781 C CA . HIS B 1 344 ? -6.285 27.703 -6.145 1 78.94 344 HIS B CA 1
ATOM 7782 C C . HIS B 1 344 ? -5.5 26.609 -6.863 1 78.94 344 HIS B C 1
ATOM 7784 O O . HIS B 1 344 ? -4.625 25.984 -6.27 1 78.94 344 HIS B O 1
ATOM 7790 N N . VAL B 1 345 ? -5.797 26.609 -8.219 1 72.81 345 VAL B N 1
ATOM 7791 C CA . VAL B 1 345 ? -5.016 25.672 -9.023 1 72.81 345 VAL B CA 1
ATOM 7792 C C . VAL B 1 345 ? -3.553 26.109 -9.047 1 72.81 345 VAL B C 1
ATOM 7794 O O . VAL B 1 345 ? -3.244 27.281 -8.805 1 72.81 345 VAL B O 1
ATOM 7797 N N . GLU B 1 346 ? -2.979 25.016 -9.023 1 81.62 346 GLU B N 1
ATOM 7798 C CA . GLU B 1 346 ? -1.567 25.391 -9.07 1 81.62 346 GLU B CA 1
ATOM 7799 C C . GLU B 1 346 ? -1.307 26.422 -10.164 1 81.62 346 GLU B C 1
ATOM 7801 O O . GLU B 1 346 ? -1.596 26.172 -11.336 1 81.62 346 GLU B O 1
ATOM 7806 N N . GLN B 1 347 ? -0.658 27.438 -9.852 1 87.44 347 GLN B N 1
ATOM 7807 C CA . GLN B 1 347 ? -0.551 28.594 -10.75 1 87.44 347 GLN B CA 1
ATOM 7808 C C . GLN B 1 347 ? 0.727 29.375 -10.484 1 87.44 347 GLN B C 1
ATOM 7810 O O . GLN B 1 347 ? 1.355 29.219 -9.438 1 87.44 347 GLN B O 1
ATOM 7815 N N . CYS B 1 348 ? 0.823 29.953 -11.352 1 86.5 348 CYS B N 1
ATOM 7816 C CA . CYS B 1 348 ? 2.025 30.75 -11.188 1 86.5 348 CYS B CA 1
ATOM 7817 C C . CYS B 1 348 ? 1.82 32.156 -11.75 1 86.5 348 CYS B C 1
ATOM 7819 O O . CYS B 1 348 ? 0.76 32.469 -12.297 1 86.5 348 CYS B O 1
ATOM 7821 N N . ASN B 1 349 ? 2.613 33.125 -11.5 1 90.06 349 ASN B N 1
ATOM 7822 C CA . ASN B 1 349 ? 2.746 34.469 -12.008 1 90.06 349 ASN B CA 1
ATOM 7823 C C . ASN B 1 349 ? 1.604 35.375 -11.523 1 90.06 349 ASN B C 1
ATOM 7825 O O . ASN B 1 349 ? 1.093 36.188 -12.273 1 90.06 349 ASN B O 1
ATOM 7829 N N . TYR B 1 350 ? 1.186 35.156 -10.25 1 91.56 350 TYR B N 1
ATOM 7830 C CA . TYR B 1 350 ? 0.229 36 -9.547 1 91.56 350 TYR B CA 1
ATOM 7831 C C . TYR B 1 350 ? 0.943 37.094 -8.766 1 91.56 350 TYR B C 1
ATOM 7833 O O . TYR B 1 350 ? 2.158 37.031 -8.57 1 91.56 350 TYR B O 1
ATOM 7841 N N . GLY B 1 351 ? 0.096 37.938 -8.453 1 91.69 351 GLY B N 1
ATOM 7842 C CA . GLY B 1 351 ? 0.67 39 -7.637 1 91.69 351 GLY B CA 1
ATOM 7843 C C . GLY B 1 351 ? 0.532 38.75 -6.145 1 91.69 351 GLY B C 1
ATOM 7844 O O . GLY B 1 351 ? -0.496 38.25 -5.688 1 91.69 351 GLY B O 1
ATOM 7845 N N . THR B 1 352 ? 1.604 39.062 -5.555 1 89.69 352 THR B N 1
ATOM 7846 C CA . THR B 1 352 ? 1.584 38.844 -4.113 1 89.69 352 THR B CA 1
ATOM 7847 C C . THR B 1 352 ? 1.943 40.125 -3.367 1 89.69 352 THR B C 1
ATOM 7849 O O . THR B 1 352 ? 2.828 40.875 -3.795 1 89.69 352 THR B O 1
ATOM 7852 N N . ALA B 1 353 ? 1.186 40.312 -2.217 1 93.38 353 ALA B N 1
ATOM 7853 C CA . ALA B 1 353 ? 1.477 41.438 -1.367 1 93.38 353 ALA B CA 1
ATOM 7854 C C . ALA B 1 353 ? 1.096 41.188 0.084 1 93.38 353 ALA B C 1
ATOM 7856 O O . ALA B 1 353 ? 0.212 40.344 0.354 1 93.38 353 ALA B O 1
ATOM 7857 N N . VAL B 1 354 ? 1.69 41.812 0.863 1 89.38 354 VAL B N 1
ATOM 7858 C CA . VAL B 1 354 ? 1.343 41.688 2.273 1 89.38 354 VAL B CA 1
ATOM 7859 C C . VAL B 1 354 ? 0.911 43.031 2.832 1 89.38 354 VAL B C 1
ATOM 7861 O O . VAL B 1 354 ? 1.655 44 2.746 1 89.38 354 VAL B O 1
ATOM 7864 N N . PHE B 1 355 ? -0.241 43.031 3.371 1 88.81 355 PHE B N 1
ATOM 7865 C CA . PHE B 1 355 ? -0.84 44.219 3.973 1 88.81 355 PHE B CA 1
ATOM 7866 C C . PHE B 1 355 ? -1.483 43.875 5.312 1 88.81 355 PHE B C 1
ATOM 7868 O O . PHE B 1 355 ? -2.268 42.938 5.406 1 88.81 355 PHE B O 1
ATOM 7875 N N . ASN B 1 356 ? -1.032 44.562 6.199 1 83.12 356 ASN B N 1
ATOM 7876 C CA . ASN B 1 356 ? -1.544 44.344 7.547 1 83.12 356 ASN B CA 1
ATOM 7877 C C . ASN B 1 356 ? -1.394 42.875 7.988 1 83.12 356 ASN B C 1
ATOM 7879 O O . ASN B 1 356 ? -2.32 42.312 8.562 1 83.12 356 ASN B O 1
ATOM 7883 N N . ASN B 1 357 ? -0.205 42.531 7.66 1 87.44 357 ASN B N 1
ATOM 7884 C CA . ASN B 1 357 ? 0.25 41.188 7.926 1 87.44 357 ASN B CA 1
ATOM 7885 C C . ASN B 1 357 ? -0.681 40.125 7.301 1 87.44 357 ASN B C 1
ATOM 7887 O O . ASN B 1 357 ? -0.933 39.094 7.891 1 87.44 357 ASN B O 1
ATOM 7891 N N . GLU B 1 358 ? -1.226 40.594 6.125 1 88.19 358 GLU B N 1
ATOM 7892 C CA . GLU B 1 358 ? -1.958 39.625 5.336 1 88.19 358 GLU B CA 1
ATOM 7893 C C . GLU B 1 358 ? -1.317 39.406 3.965 1 88.19 358 GLU B C 1
ATOM 7895 O O . GLU B 1 358 ? -0.824 40.375 3.361 1 88.19 358 GLU B O 1
ATOM 7900 N N . LEU B 1 359 ? -1.438 38.156 3.727 1 92.06 359 LEU B N 1
ATOM 7901 C CA . LEU B 1 359 ? -0.757 37.906 2.463 1 92.06 359 LEU B CA 1
ATOM 7902 C C . LEU B 1 359 ? -1.755 37.844 1.311 1 92.06 359 LEU B C 1
ATOM 7904 O O . LEU B 1 359 ? -2.715 37.062 1.358 1 92.06 359 LEU B O 1
ATOM 7908 N N . TYR B 1 360 ? -1.682 38.75 0.249 1 93.44 360 TYR B N 1
ATOM 7909 C CA . TYR B 1 360 ? -2.559 38.875 -0.912 1 93.44 360 TYR B CA 1
ATOM 7910 C C . TYR B 1 360 ? -1.954 38.156 -2.115 1 93.44 360 TYR B C 1
ATOM 7912 O O . TYR B 1 360 ? -0.802 38.406 -2.477 1 93.44 360 TYR B O 1
ATOM 7920 N N . ILE B 1 361 ? -2.756 37.5 -2.711 1 91.12 361 ILE B N 1
ATOM 7921 C CA . ILE B 1 361 ? -2.287 36.875 -3.945 1 91.12 361 ILE B CA 1
ATOM 7922 C C . ILE B 1 361 ? -3.355 37 -5.027 1 91.12 361 ILE B C 1
ATOM 7924 O O . ILE B 1 361 ? -4.438 36.406 -4.914 1 91.12 361 ILE B O 1
ATOM 7928 N N . VAL B 1 362 ? -3.045 37.75 -5.891 1 92.38 362 VAL B N 1
ATOM 7929 C CA . VAL B 1 362 ? -4.07 38.188 -6.832 1 92.38 362 VAL B CA 1
ATOM 7930 C C . VAL B 1 362 ? -3.656 37.812 -8.258 1 92.38 362 VAL B C 1
ATOM 7932 O O . VAL B 1 362 ? -2.484 37.938 -8.625 1 92.38 362 VAL B O 1
ATOM 7935 N N . GLY B 1 363 ? -4.605 37.406 -8.93 1 82.94 363 GLY B N 1
ATOM 7936 C CA . GLY B 1 363 ? -4.363 37.094 -10.328 1 82.94 363 GLY B CA 1
ATOM 7937 C C . GLY B 1 363 ? -3.477 35.875 -10.531 1 82.94 363 GLY B C 1
ATOM 7938 O O . GLY B 1 363 ? -3.33 35.062 -9.633 1 82.94 363 GLY B O 1
ATOM 7939 N N . GLY B 1 364 ? -3.086 35.594 -11.664 1 90.69 364 GLY B N 1
ATOM 7940 C CA . GLY B 1 364 ? -2.148 34.562 -12.016 1 90.69 364 GLY B CA 1
ATOM 7941 C C . GLY B 1 364 ? -2.645 33.656 -13.148 1 90.69 364 GLY B C 1
ATOM 7942 O O . GLY B 1 364 ? -3.75 33.875 -13.656 1 90.69 364 GLY B O 1
ATOM 7943 N N . CYS B 1 365 ? -1.969 32.75 -13.477 1 86 365 CYS B N 1
ATOM 7944 C CA . CYS B 1 365 ? -2.443 31.922 -14.57 1 86 365 CYS B CA 1
ATOM 7945 C C . CYS B 1 365 ? -2.191 30.453 -14.281 1 86 365 CYS B C 1
ATOM 7947 O O . CYS B 1 365 ? -1.348 30.109 -13.453 1 86 365 CYS B O 1
ATOM 7949 N N . PHE B 1 366 ? -2.783 29.438 -14.609 1 79.88 366 PHE B N 1
ATOM 7950 C CA . PHE B 1 366 ? -2.584 28 -14.406 1 79.88 366 PHE B CA 1
ATOM 7951 C C . PHE B 1 366 ? -2.762 27.234 -15.711 1 79.88 366 PHE B C 1
ATOM 7953 O O . PHE B 1 366 ? -3.41 27.734 -16.641 1 79.88 366 PHE B O 1
ATOM 7960 N N . ASN B 1 367 ? -1.919 26.469 -15.68 1 66.19 367 ASN B N 1
ATOM 7961 C CA . ASN B 1 367 ? -1.916 25.734 -16.953 1 66.19 367 ASN B CA 1
ATOM 7962 C C . ASN B 1 367 ? -3.018 24.688 -17 1 66.19 367 ASN B C 1
ATOM 7964 O O . ASN B 1 367 ? -3.186 23.922 -16.047 1 66.19 367 ASN B O 1
ATOM 7968 N N . GLN B 1 368 ? -3.814 24.453 -17.938 1 53.91 368 GLN B N 1
ATOM 7969 C CA . GLN B 1 368 ? -4.785 23.375 -18.078 1 53.91 368 GLN B CA 1
ATOM 7970 C C . GLN B 1 368 ? -4.871 22.875 -19.516 1 53.91 368 GLN B C 1
ATOM 7972 O O . GLN B 1 368 ? -5.133 23.672 -20.438 1 53.91 368 GLN B O 1
ATOM 7977 N N . SER B 1 369 ? -4.516 21.703 -19.516 1 52.44 369 SER B N 1
ATOM 7978 C CA . SER B 1 369 ? -4.555 21.031 -20.828 1 52.44 369 SER B CA 1
ATOM 7979 C C . SER B 1 369 ? -3.607 21.703 -21.812 1 52.44 369 SER B C 1
ATOM 7981 O O . SER B 1 369 ? -3.986 21.969 -22.953 1 52.44 369 SER B O 1
ATOM 7983 N N . LEU B 1 370 ? -2.438 22.328 -21.5 1 50.97 370 LEU B N 1
ATOM 7984 C CA . LEU B 1 370 ? -1.269 22.875 -22.172 1 50.97 370 LEU B CA 1
ATOM 7985 C C . LEU B 1 370 ? -1.495 24.344 -22.547 1 50.97 370 LEU B C 1
ATOM 7987 O O . LEU B 1 370 ? -0.756 24.906 -23.344 1 50.97 370 LEU B O 1
ATOM 7991 N N . GLN B 1 371 ? -2.617 24.969 -21.906 1 65.94 371 GLN B N 1
ATOM 7992 C CA . GLN B 1 371 ? -2.828 26.375 -22.156 1 65.94 371 GLN B CA 1
ATOM 7993 C C . GLN B 1 371 ? -2.768 27.188 -20.875 1 65.94 371 GLN B C 1
ATOM 7995 O O . GLN B 1 371 ? -3.295 26.766 -19.844 1 65.94 371 GLN B O 1
ATOM 8000 N N . GLU B 1 372 ? -2.697 28.594 -21.062 1 69.38 372 GLU B N 1
ATOM 8001 C CA . GLU B 1 372 ? -2.514 29.438 -19.891 1 69.38 372 GLU B CA 1
ATOM 8002 C C . GLU B 1 372 ? -3.756 30.281 -19.609 1 69.38 372 GLU B C 1
ATOM 8004 O O . GLU B 1 372 ? -4.195 31.047 -20.469 1 69.38 372 GLU B O 1
ATOM 8009 N N . ASN B 1 373 ? -4.441 30.125 -18.578 1 80.12 373 ASN B N 1
ATOM 8010 C CA . ASN B 1 373 ? -5.652 30.859 -18.25 1 80.12 373 ASN B CA 1
ATOM 8011 C C . ASN B 1 373 ? -5.406 31.859 -17.125 1 80.12 373 ASN B C 1
ATOM 8013 O O . ASN B 1 373 ? -5.02 31.484 -16.016 1 80.12 373 ASN B O 1
ATOM 8017 N N . ILE B 1 374 ? -5.891 33.125 -17.672 1 86.94 374 ILE B N 1
ATOM 8018 C CA . ILE B 1 374 ? -5.637 34.219 -16.734 1 86.94 374 ILE B CA 1
ATOM 8019 C C . ILE B 1 374 ? -6.902 34.5 -15.938 1 86.94 374 ILE B C 1
ATOM 8021 O O . ILE B 1 374 ? -7.996 34.594 -16.5 1 86.94 374 ILE B O 1
ATOM 8025 N N . HIS B 1 375 ? -6.785 34.875 -14.617 1 83.75 375 HIS B N 1
ATOM 8026 C CA . HIS B 1 375 ? -8.023 35.031 -13.852 1 83.75 375 HIS B CA 1
ATOM 8027 C C . HIS B 1 375 ? -7.93 36.219 -12.883 1 83.75 375 HIS B C 1
ATOM 8029 O O . HIS B 1 375 ? -6.836 36.562 -12.43 1 83.75 375 HIS B O 1
ATOM 8035 N N . PRO B 1 376 ? -8.805 36.781 -12.57 1 85.38 376 PRO B N 1
ATOM 8036 C CA . PRO B 1 376 ? -8.727 38 -11.797 1 85.38 376 PRO B CA 1
ATOM 8037 C C . PRO B 1 376 ? -8.93 37.781 -10.297 1 85.38 376 PRO B C 1
ATOM 8039 O O . PRO B 1 376 ? -8.984 38.75 -9.531 1 85.38 376 PRO B O 1
ATOM 8042 N N . PHE B 1 377 ? -8.773 36.688 -9.969 1 86.44 377 PHE B N 1
ATOM 8043 C CA . PHE B 1 377 ? -9.219 36.375 -8.617 1 86.44 377 PHE B CA 1
ATOM 8044 C C . PHE B 1 377 ? -8.125 36.688 -7.598 1 86.44 377 PHE B C 1
ATOM 8046 O O . PHE B 1 377 ? -6.934 36.625 -7.922 1 86.44 377 PHE B O 1
ATOM 8053 N N . GLY B 1 378 ? -8.609 37 -6.633 1 90.25 378 GLY B N 1
ATOM 8054 C CA . GLY B 1 378 ? -7.633 37.312 -5.594 1 90.25 378 GLY B CA 1
ATOM 8055 C C . GLY B 1 378 ? -7.941 36.625 -4.27 1 90.25 378 GLY B C 1
ATOM 8056 O O . GLY B 1 378 ? -9.109 36.438 -3.928 1 90.25 378 GLY B O 1
ATOM 8057 N N . PHE B 1 379 ? -6.75 36.5 -3.406 1 92.38 379 PHE B N 1
ATOM 8058 C CA . PHE B 1 379 ? -6.879 35.812 -2.137 1 92.38 379 PHE B CA 1
ATOM 8059 C C . PHE B 1 379 ? -6.047 36.469 -1.054 1 92.38 379 PHE B C 1
ATOM 8061 O O . PHE B 1 379 ? -4.977 37.031 -1.333 1 92.38 379 PHE B O 1
ATOM 8068 N N . LYS B 1 380 ? -6.508 36.438 -0.212 1 92.06 380 LYS B N 1
ATOM 8069 C CA . LYS B 1 380 ? -5.816 37.031 0.934 1 92.06 380 LYS B CA 1
ATOM 8070 C C . LYS B 1 380 ? -5.699 36.031 2.076 1 92.06 380 LYS B C 1
ATOM 8072 O O . LYS B 1 380 ? -6.676 35.344 2.426 1 92.06 380 LYS B O 1
ATOM 8077 N N . TYR B 1 381 ? -4.613 36.031 2.689 1 90.88 381 TYR B N 1
ATOM 8078 C CA . TYR B 1 381 ? -4.352 35.062 3.746 1 90.88 381 TYR B CA 1
ATOM 8079 C C . TYR B 1 381 ? -4.031 35.781 5.062 1 90.88 381 TYR B C 1
ATOM 8081 O O . TYR B 1 381 ? -3.158 36.625 5.113 1 90.88 381 TYR B O 1
ATOM 8089 N N . ASN B 1 382 ? -4.469 35.406 5.949 1 88.88 382 ASN B N 1
ATOM 8090 C CA . ASN B 1 382 ? -4.25 35.875 7.309 1 88.88 382 ASN B CA 1
ATOM 8091 C C . ASN B 1 382 ? -3.59 34.812 8.18 1 88.88 382 ASN B C 1
ATOM 8093 O O . ASN B 1 382 ? -4.215 33.812 8.508 1 88.88 382 ASN B O 1
ATOM 8097 N N . PRO B 1 383 ? -2.582 35.031 8.602 1 84.69 383 PRO B N 1
ATOM 8098 C CA . PRO B 1 383 ? -1.801 34 9.289 1 84.69 383 PRO B CA 1
ATOM 8099 C C . PRO B 1 383 ? -2.34 33.688 10.68 1 84.69 383 PRO B C 1
ATOM 8101 O O . PRO B 1 383 ? -2.096 32.594 11.211 1 84.69 383 PRO B O 1
ATOM 8104 N N . ARG B 1 384 ? -2.666 34.688 11.273 1 80.94 384 ARG B N 1
ATOM 8105 C CA . ARG B 1 384 ? -3.207 34.469 12.609 1 80.94 384 ARG B CA 1
ATOM 8106 C C . ARG B 1 384 ? -4.449 33.594 12.555 1 80.94 384 ARG B C 1
ATOM 8108 O O . ARG B 1 384 ? -4.574 32.625 13.328 1 80.94 384 ARG B O 1
ATOM 8115 N N . SER B 1 385 ? -5.195 34.031 11.664 1 77.81 385 SER B N 1
ATOM 8116 C CA . SER B 1 385 ? -6.34 33.125 11.664 1 77.81 385 SER B CA 1
ATOM 8117 C C . SER B 1 385 ? -6.086 31.922 10.773 1 77.81 385 SER B C 1
ATOM 8119 O O . SER B 1 385 ? -6.844 30.938 10.812 1 77.81 385 SER B O 1
ATOM 8121 N N . ASN B 1 386 ? -5.098 31.781 10.141 1 83.56 386 ASN B N 1
ATOM 8122 C CA . ASN B 1 386 ? -4.645 30.781 9.172 1 83.56 386 ASN B CA 1
ATOM 8123 C C . ASN B 1 386 ? -5.723 30.453 8.148 1 83.56 386 ASN B C 1
ATOM 8125 O O . ASN B 1 386 ? -6.008 29.281 7.891 1 83.56 386 ASN B O 1
ATOM 8129 N N . LYS B 1 387 ? -6.285 31.797 7.469 1 87.62 387 LYS B N 1
ATOM 8130 C CA . LYS B 1 387 ? -7.402 31.641 6.539 1 87.62 387 LYS B CA 1
ATOM 8131 C C . LYS B 1 387 ? -7.199 32.5 5.297 1 87.62 387 LYS B C 1
ATOM 8133 O O . LYS B 1 387 ? -6.641 33.594 5.383 1 87.62 387 LYS B O 1
ATOM 8138 N N . TRP B 1 388 ? -7.793 31.719 4.402 1 84.81 388 TRP B N 1
ATOM 8139 C CA . TRP B 1 388 ? -7.746 32.469 3.158 1 84.81 388 TRP B CA 1
ATOM 8140 C C . TRP B 1 388 ? -9.078 33.188 2.904 1 84.81 388 TRP B C 1
ATOM 8142 O O . TRP B 1 388 ? -10.141 32.625 3.184 1 84.81 388 TRP B O 1
ATOM 8152 N N . THR B 1 389 ? -8.867 34.594 2.396 1 84.56 389 THR B N 1
ATOM 8153 C CA . THR B 1 389 ? -10.094 35.25 1.931 1 84.56 389 THR B CA 1
ATOM 8154 C C . THR B 1 389 ? -9.922 35.781 0.519 1 84.56 389 THR B C 1
ATOM 8156 O O . THR B 1 389 ? -8.812 36.156 0.123 1 84.56 389 THR B O 1
ATOM 8159 N N . THR B 1 390 ? -11.586 35.531 0.016 1 84.19 390 THR B N 1
ATOM 8160 C CA . THR B 1 390 ? -11.586 36.031 -1.358 1 84.19 390 THR B CA 1
ATOM 8161 C C . THR B 1 390 ? -11.773 37.531 -1.394 1 84.19 390 THR B C 1
ATOM 8163 O O . THR B 1 390 ? -12.398 38.125 -0.5 1 84.19 390 THR B O 1
ATOM 8166 N N . MET B 1 391 ? -11.57 38.219 -2.201 1 85.31 391 MET B N 1
ATOM 8167 C CA . MET B 1 391 ? -11.734 39.688 -2.369 1 85.31 391 MET B CA 1
ATOM 8168 C C . MET B 1 391 ? -12.445 40 -3.682 1 85.31 391 MET B C 1
ATOM 8170 O O . MET B 1 391 ? -12.555 39.125 -4.555 1 85.31 391 MET B O 1
ATOM 8174 N N . SER B 1 392 ? -12.625 40.688 -3.77 1 86.5 392 SER B N 1
ATOM 8175 C CA . SER B 1 392 ? -13.266 41.062 -5.023 1 86.5 392 SER B CA 1
ATOM 8176 C C . SER B 1 392 ? -12.328 40.875 -6.211 1 86.5 392 SER B C 1
ATOM 8178 O O . SER B 1 392 ? -11.141 41.188 -6.133 1 86.5 392 SER B O 1
ATOM 8180 N N . PRO B 1 393 ? -12.977 40.625 -7.184 1 90.06 393 PRO B N 1
ATOM 8181 C CA . PRO B 1 393 ? -12.086 40.375 -8.32 1 90.06 393 PRO B CA 1
ATOM 8182 C C . PRO B 1 393 ? -11.695 41.688 -9.031 1 90.06 393 PRO B C 1
ATOM 8184 O O . PRO B 1 393 ? -12.453 42.656 -9.023 1 90.06 393 PRO B O 1
ATOM 8187 N N . MET B 1 394 ? -11.141 41.406 -9.445 1 88.25 394 MET B N 1
ATOM 8188 C CA . MET B 1 394 ? -10.758 42.594 -10.227 1 88.25 394 MET B CA 1
ATOM 8189 C C . MET B 1 394 ? -11.727 42.812 -11.375 1 88.25 394 MET B C 1
ATOM 8191 O O . MET B 1 394 ? -12.359 41.875 -11.859 1 88.25 394 MET B O 1
ATOM 8195 N N . LYS B 1 395 ? -12.102 43.5 -11.477 1 89.75 395 LYS B N 1
ATOM 8196 C CA . LYS B 1 395 ? -13.023 43.781 -12.57 1 89.75 395 LYS B CA 1
ATOM 8197 C C . LYS B 1 395 ? -12.555 43.156 -13.875 1 89.75 395 LYS B C 1
ATOM 8199 O O . LYS B 1 395 ? -13.367 42.688 -14.68 1 89.75 395 LYS B O 1
ATOM 8204 N N . ILE B 1 396 ? -10.93 43.406 -13.969 1 85.88 396 ILE B N 1
ATOM 8205 C CA . ILE B 1 396 ? -10.305 42.812 -15.156 1 85.88 396 ILE B CA 1
ATOM 8206 C C . ILE B 1 396 ? -9.297 41.75 -14.75 1 85.88 396 ILE B C 1
ATOM 8208 O O . ILE B 1 396 ? -8.391 42.031 -13.953 1 85.88 396 ILE B O 1
ATOM 8212 N N . GLU B 1 397 ? -8.859 40.719 -15.43 1 87.75 397 GLU B N 1
ATOM 8213 C CA . GLU B 1 397 ? -7.996 39.594 -15.023 1 87.75 397 GLU B CA 1
ATOM 8214 C C . GLU B 1 397 ? -6.555 39.844 -15.453 1 87.75 397 GLU B C 1
ATOM 8216 O O . GLU B 1 397 ? -6.305 40.406 -16.531 1 87.75 397 GLU B O 1
ATOM 8221 N N . ARG B 1 398 ? -6.016 39.188 -14.562 1 90.5 398 ARG B N 1
ATOM 8222 C CA . ARG B 1 398 ? -4.668 39.5 -15.031 1 90.5 398 ARG B CA 1
ATOM 8223 C C . ARG B 1 398 ? -3.645 38.562 -14.422 1 90.5 398 ARG B C 1
ATOM 8225 O O . ARG B 1 398 ? -3.807 38.094 -13.289 1 90.5 398 ARG B O 1
ATOM 8232 N N . CYS B 1 399 ? -2.402 38.25 -15.328 1 91.12 399 CYS B N 1
ATOM 8233 C CA . CYS B 1 399 ? -1.256 37.531 -14.781 1 91.12 399 CYS B CA 1
ATOM 8234 C C . CYS B 1 399 ? 0.049 38.219 -15.148 1 91.12 399 CYS B C 1
ATOM 8236 O O . CYS B 1 399 ? 0.061 39.125 -15.977 1 91.12 399 CYS B O 1
ATOM 8238 N N . ARG B 1 400 ? 0.997 38.062 -14.383 1 91.5 400 ARG B N 1
ATOM 8239 C CA . ARG B 1 400 ? 2.324 38.625 -14.609 1 91.5 400 ARG B CA 1
ATOM 8240 C C . ARG B 1 400 ? 2.307 40.156 -14.484 1 91.5 400 ARG B C 1
ATOM 8242 O O . ARG B 1 400 ? 2.908 40.844 -15.305 1 91.5 400 ARG B O 1
ATOM 8249 N N . PHE B 1 401 ? 1.415 40.406 -13.633 1 93.81 401 PHE B N 1
ATOM 8250 C CA . PHE B 1 401 ? 1.215 41.812 -13.32 1 93.81 401 PHE B CA 1
ATOM 8251 C C . PHE B 1 401 ? 1.812 42.156 -11.953 1 93.81 401 PHE B C 1
ATOM 8253 O O . PHE B 1 401 ? 2.309 41.281 -11.25 1 93.81 401 PHE B O 1
ATOM 8260 N N . SER B 1 402 ? 1.656 43.281 -11.633 1 91.12 402 SER B N 1
ATOM 8261 C CA . SER B 1 402 ? 2.217 43.594 -10.32 1 91.12 402 SER B CA 1
ATOM 8262 C C . SER B 1 402 ? 1.124 44 -9.344 1 91.12 402 SER B C 1
ATOM 8264 O O . SER B 1 402 ? 0.2 44.75 -9.703 1 91.12 402 SER B O 1
ATOM 8266 N N . LEU B 1 403 ? 1.288 43.5 -8.016 1 92.62 403 LEU B N 1
ATOM 8267 C CA . LEU B 1 403 ? 0.34 43.844 -6.965 1 92.62 403 LEU B CA 1
ATOM 8268 C C . LEU B 1 403 ? 1.058 44.438 -5.766 1 92.62 403 LEU B C 1
ATOM 8270 O O . LEU B 1 403 ? 1.831 43.781 -5.09 1 92.62 403 LEU B O 1
ATOM 8274 N N . ASN B 1 404 ? 0.667 45.75 -5.652 1 92.5 404 ASN B N 1
ATOM 8275 C CA . ASN B 1 404 ? 1.41 46.5 -4.633 1 92.5 404 ASN B CA 1
ATOM 8276 C C . ASN B 1 404 ? 0.474 47.219 -3.666 1 92.5 404 ASN B C 1
ATOM 8278 O O . ASN B 1 404 ? -0.667 47.5 -4.012 1 92.5 404 ASN B O 1
ATOM 8282 N N . VAL B 1 405 ? 0.873 47.406 -2.471 1 88.25 405 VAL B N 1
ATOM 8283 C CA . VAL B 1 405 ? 0.048 48.062 -1.464 1 88.25 405 VAL B CA 1
ATOM 8284 C C . VAL B 1 405 ? 0.59 49.469 -1.191 1 88.25 405 VAL B C 1
ATOM 8286 O O . VAL B 1 405 ? 1.763 49.625 -0.846 1 88.25 405 VAL B O 1
ATOM 8289 N N . ILE B 1 406 ? -0.462 50.438 -1.357 1 88.19 406 ILE B N 1
ATOM 8290 C CA . ILE B 1 406 ? -0.12 51.812 -1.024 1 88.19 406 ILE B CA 1
ATOM 8291 C C . ILE B 1 406 ? -1.308 52.5 -0.345 1 88.19 406 ILE B C 1
ATOM 8293 O O . ILE B 1 406 ? -2.424 52.469 -0.869 1 88.19 406 ILE B O 1
ATOM 8297 N N . GLY B 1 407 ? -0.991 52.969 0.629 1 81.25 407 GLY B N 1
ATOM 8298 C CA . GLY B 1 407 ? -1.993 53.75 1.353 1 81.25 407 GLY B CA 1
ATOM 8299 C C . GLY B 1 407 ? -3.178 52.906 1.799 1 81.25 407 GLY B C 1
ATOM 8300 O O . GLY B 1 407 ? -4.32 53.375 1.744 1 81.25 407 GLY B O 1
ATOM 8301 N N . GLY B 1 408 ? -2.969 51.844 1.779 1 83.75 408 GLY B N 1
ATOM 8302 C CA . GLY B 1 408 ? -3.98 50.906 2.273 1 83.75 408 GLY B CA 1
ATOM 8303 C C . GLY B 1 408 ? -4.758 50.25 1.163 1 83.75 408 GLY B C 1
ATOM 8304 O O . GLY B 1 408 ? -5.742 49.531 1.425 1 83.75 408 GLY B O 1
ATOM 8305 N N . LEU B 1 409 ? -4.047 50.594 0.123 1 89.56 409 LEU B N 1
ATOM 8306 C CA . LEU B 1 409 ? -4.715 50 -1.038 1 89.56 409 LEU B CA 1
ATOM 8307 C C . LEU B 1 409 ? -3.787 49.031 -1.774 1 89.56 409 LEU B C 1
ATOM 8309 O O . LEU B 1 409 ? -2.564 49.156 -1.668 1 89.56 409 LEU B O 1
ATOM 8313 N N . LEU B 1 410 ? -4.605 48.469 -2.732 1 92.44 410 LEU B N 1
ATOM 8314 C CA . LEU B 1 410 ? -3.799 47.562 -3.541 1 92.44 410 LEU B CA 1
ATOM 8315 C C . LEU B 1 410 ? -3.918 47.906 -5.023 1 92.44 410 LEU B C 1
ATOM 8317 O O . LEU B 1 410 ? -5.023 48.062 -5.543 1 92.44 410 LEU B O 1
ATOM 8321 N N . TYR B 1 411 ? -2.973 47.906 -5.57 1 90.19 411 TYR B N 1
ATOM 8322 C CA . TYR B 1 411 ? -2.969 48.344 -6.957 1 90.19 411 TYR B CA 1
ATOM 8323 C C . TYR B 1 411 ? -2.527 47.219 -7.891 1 90.19 411 TYR B C 1
ATOM 8325 O O . TYR B 1 411 ? -1.384 46.781 -7.828 1 90.19 411 TYR B O 1
ATOM 8333 N N . ALA B 1 412 ? -3.242 46.875 -8.781 1 89.81 412 ALA B N 1
ATOM 8334 C CA . ALA B 1 412 ? -2.939 45.875 -9.805 1 89.81 412 ALA B CA 1
ATOM 8335 C C . ALA B 1 412 ? -2.629 46.531 -11.141 1 89.81 412 ALA B C 1
ATOM 8337 O O . ALA B 1 412 ? -3.52 47.094 -11.789 1 89.81 412 ALA B O 1
ATOM 8338 N N . VAL B 1 413 ? -2.031 46.125 -11.242 1 86.06 413 VAL B N 1
ATOM 8339 C CA . VAL B 1 413 ? -1.696 46.969 -12.398 1 86.06 413 VAL B CA 1
ATOM 8340 C C . VAL B 1 413 ? -1.149 46.062 -13.516 1 86.06 413 VAL B C 1
ATOM 8342 O O . VAL B 1 413 ? -0.23 45.281 -13.305 1 86.06 413 VAL B O 1
ATOM 8345 N N . GLY B 1 414 ? -1.535 46.438 -14.742 1 89.88 414 GLY B N 1
ATOM 8346 C CA . GLY B 1 414 ? -1.032 45.812 -15.953 1 89.88 414 GLY B CA 1
ATOM 8347 C C . GLY B 1 414 ? -1.256 44.312 -16 1 89.88 414 GLY B C 1
ATOM 8348 O O . GLY B 1 414 ? -2.234 43.812 -15.453 1 89.88 414 GLY B O 1
ATOM 8349 N N . GLY B 1 415 ? -0.309 43.656 -16.781 1 89.31 415 GLY B N 1
ATOM 8350 C CA . GLY B 1 415 ? -0.339 42.219 -16.938 1 89.31 415 GLY B CA 1
ATOM 8351 C C . GLY B 1 415 ? -1.042 41.75 -18.203 1 89.31 415 GLY B C 1
ATOM 8352 O O . GLY B 1 415 ? -1.294 42.562 -19.094 1 89.31 415 GLY B O 1
ATOM 8353 N N . ILE B 1 416 ? -1.05 40.75 -18.172 1 86.88 416 ILE B N 1
ATOM 8354 C CA . ILE B 1 416 ? -1.683 40.156 -19.344 1 86.88 416 ILE B CA 1
ATOM 8355 C C . ILE B 1 416 ? -3.123 39.781 -19.016 1 86.88 416 ILE B C 1
ATOM 8357 O O . ILE B 1 416 ? -3.393 39.188 -17.969 1 86.88 416 ILE B O 1
ATOM 8361 N N . SER B 1 417 ? -4.367 40.094 -20.094 1 84.69 417 SER B N 1
ATOM 8362 C CA . SER B 1 417 ? -5.766 39.719 -19.891 1 84.69 417 SER B CA 1
ATOM 8363 C C . SER B 1 417 ? -6.328 39.031 -21.125 1 84.69 417 SER B C 1
ATOM 8365 O O . SER B 1 417 ? -5.672 38.969 -22.172 1 84.69 417 SER B O 1
ATOM 8367 N N . GLU B 1 418 ? -7.52 38.938 -20.812 1 75.81 418 GLU B N 1
ATOM 8368 C CA . GLU B 1 418 ? -8.156 38.281 -21.953 1 75.81 418 GLU B CA 1
ATOM 8369 C C . GLU B 1 418 ? -8.68 39.281 -22.953 1 75.81 418 GLU B C 1
ATOM 8371 O O . GLU B 1 418 ? -8.781 39 -24.156 1 75.81 418 GLU B O 1
ATOM 8376 N N . GLU B 1 419 ? -9.266 40 -22.266 1 67.12 419 GLU B N 1
ATOM 8377 C CA . GLU B 1 419 ? -9.859 41 -23.141 1 67.12 419 GLU B CA 1
ATOM 8378 C C . GLU B 1 419 ? -8.789 41.938 -23.734 1 67.12 419 GLU B C 1
ATOM 8380 O O . GLU B 1 419 ? -7.906 42.406 -23.031 1 67.12 419 GLU B O 1
ATOM 8385 N N . GLU B 1 420 ? -9.492 41.594 -24.688 1 61.69 420 GLU B N 1
ATOM 8386 C CA . GLU B 1 420 ? -8.469 42.344 -25.422 1 61.69 420 GLU B CA 1
ATOM 8387 C C . GLU B 1 420 ? -8.641 43.844 -25.219 1 61.69 420 GLU B C 1
ATOM 8389 O O . GLU B 1 420 ? -9.742 44.375 -25.391 1 61.69 420 GLU B O 1
ATOM 8394 N N . HIS B 1 421 ? -7.582 44.656 -24.359 1 58.66 421 HIS B N 1
ATOM 8395 C CA . HIS B 1 421 ? -7.684 46.125 -24.391 1 58.66 421 HIS B CA 1
ATOM 8396 C C . HIS B 1 421 ? -6.641 46.719 -25.328 1 58.66 421 HIS B C 1
ATOM 8398 O O . HIS B 1 421 ? -5.484 46.281 -25.328 1 58.66 421 HIS B O 1
ATOM 8404 N N . TYR B 1 422 ? -6.43 47.375 -26.016 1 64.38 422 TYR B N 1
ATOM 8405 C CA . TYR B 1 422 ? -5.484 47.625 -27.094 1 64.38 422 TYR B CA 1
ATOM 8406 C C . TYR B 1 422 ? -4.387 48.594 -26.641 1 64.38 422 TYR B C 1
ATOM 8408 O O . TYR B 1 422 ? -3.201 48.312 -26.844 1 64.38 422 TYR B O 1
ATOM 8416 N N . GLU B 1 423 ? -4.707 49.406 -25.922 1 73.06 423 GLU B N 1
ATOM 8417 C CA . GLU B 1 423 ? -3.604 50.375 -25.781 1 73.06 423 GLU B CA 1
ATOM 8418 C C . GLU B 1 423 ? -3.24 50.594 -24.328 1 73.06 423 GLU B C 1
ATOM 8420 O O . GLU B 1 423 ? -2.242 51.25 -24.016 1 73.06 423 GLU B O 1
ATOM 8425 N N . THR B 1 424 ? -3.535 50.125 -23.688 1 78.25 424 THR B N 1
ATOM 8426 C CA . THR B 1 424 ? -3.352 50.438 -22.281 1 78.25 424 THR B CA 1
ATOM 8427 C C . THR B 1 424 ? -3.539 49.219 -21.406 1 78.25 424 THR B C 1
ATOM 8429 O O . THR B 1 424 ? -3.986 48.156 -21.875 1 78.25 424 THR B O 1
ATOM 8432 N N . SER B 1 425 ? -3.006 49.625 -20.406 1 82.25 425 SER B N 1
ATOM 8433 C CA . SER B 1 425 ? -3.238 48.531 -19.469 1 82.25 425 SER B CA 1
ATOM 8434 C C . SER B 1 425 ? -4.262 48.906 -18.406 1 82.25 425 SER B C 1
ATOM 8436 O O . SER B 1 425 ? -4.133 49.938 -17.766 1 82.25 425 SER B O 1
ATOM 8438 N N . THR B 1 426 ? -4.922 48.062 -18.203 1 83.38 426 THR B N 1
ATOM 8439 C CA . THR B 1 426 ? -5.984 48.438 -17.266 1 83.38 426 THR B CA 1
ATOM 8440 C C . THR B 1 426 ? -5.5 48.281 -15.828 1 83.38 426 THR B C 1
ATOM 8442 O O . THR B 1 426 ? -4.617 47.469 -15.539 1 83.38 426 THR B O 1
ATOM 8445 N N . CYS B 1 427 ? -6 49.094 -14.992 1 86.25 427 CYS B N 1
ATOM 8446 C CA . CYS B 1 427 ? -5.594 49.094 -13.594 1 86.25 427 CYS B CA 1
ATOM 8447 C C . CYS B 1 427 ? -6.805 49.188 -12.672 1 86.25 427 CYS B C 1
ATOM 8449 O O . CYS B 1 427 ? -7.785 49.844 -12.992 1 86.25 427 CYS B O 1
ATOM 8451 N N . GLU B 1 428 ? -6.469 48.625 -11.555 1 91.44 428 GLU B N 1
ATOM 8452 C CA . GLU B 1 428 ? -7.59 48.719 -10.617 1 91.44 428 GLU B CA 1
ATOM 8453 C C . GLU B 1 428 ? -7.105 48.688 -9.172 1 91.44 428 GLU B C 1
ATOM 8455 O O . GLU B 1 428 ? -6.027 48.156 -8.883 1 91.44 428 GLU B O 1
ATOM 8460 N N . CYS B 1 429 ? -7.629 49.344 -8.727 1 90.69 429 CYS B N 1
ATOM 8461 C CA . CYS B 1 429 ? -7.234 49.438 -7.328 1 90.69 429 CYS B CA 1
ATOM 8462 C C . CYS B 1 429 ? -8.297 48.812 -6.418 1 90.69 429 CYS B C 1
ATOM 8464 O O . CYS B 1 429 ? -9.492 48.969 -6.668 1 90.69 429 CYS B O 1
ATOM 8466 N N . TYR B 1 430 ? -7.848 48.312 -5.211 1 89.62 430 TYR B N 1
ATOM 8467 C CA . TYR B 1 430 ? -8.734 47.594 -4.312 1 89.62 430 TYR B CA 1
ATOM 8468 C C . TYR B 1 430 ? -8.719 48.188 -2.914 1 89.62 430 TYR B C 1
ATOM 8470 O O . TYR B 1 430 ? -7.652 48.375 -2.316 1 89.62 430 TYR B O 1
ATOM 8478 N N . ASN B 1 431 ? -9.758 48.562 -2.693 1 90.12 431 ASN B N 1
ATOM 8479 C CA . ASN B 1 431 ? -9.938 49.031 -1.332 1 90.12 431 ASN B CA 1
ATOM 8480 C C . ASN B 1 431 ? -10.344 47.938 -0.377 1 90.12 431 ASN B C 1
ATOM 8482 O O . ASN B 1 431 ? -11.477 47.438 -0.419 1 90.12 431 ASN B O 1
ATOM 8486 N N . PRO B 1 432 ? -9.289 47.656 0.43 1 88.5 432 PRO B N 1
ATOM 8487 C CA . PRO B 1 432 ? -9.594 46.5 1.295 1 88.5 432 PRO B CA 1
ATOM 8488 C C . PRO B 1 432 ? -10.773 46.781 2.234 1 88.5 432 PRO B C 1
ATOM 8490 O O . PRO B 1 432 ? -11.484 45.844 2.613 1 88.5 432 PRO B O 1
ATOM 8493 N N . SER B 1 433 ? -10.883 47.781 2.816 1 88.19 433 SER B N 1
ATOM 8494 C CA . SER B 1 433 ? -11.961 48.062 3.758 1 88.19 433 SER B CA 1
ATOM 8495 C C . SER B 1 433 ? -13.328 47.938 3.09 1 88.19 433 SER B C 1
ATOM 8497 O O . SER B 1 433 ? -14.297 47.531 3.725 1 88.19 433 SER B O 1
ATOM 8499 N N . ARG B 1 434 ? -13.477 48.312 1.619 1 79 434 ARG B N 1
ATOM 8500 C CA . ARG B 1 434 ? -14.758 48.281 0.933 1 79 434 ARG B CA 1
ATOM 8501 C C . ARG B 1 434 ? -14.875 47.031 0.058 1 79 434 ARG B C 1
ATOM 8503 O O . ARG B 1 434 ? -15.953 46.75 -0.471 1 79 434 ARG B O 1
ATOM 8510 N N . ASP B 1 435 ? -13.961 46.375 -0.019 1 87.38 435 ASP B N 1
ATOM 8511 C CA . ASP B 1 435 ? -13.82 45.188 -0.857 1 87.38 435 ASP B CA 1
ATOM 8512 C C . ASP B 1 435 ? -14.266 45.469 -2.291 1 87.38 435 ASP B C 1
ATOM 8514 O O . ASP B 1 435 ? -15.07 44.75 -2.854 1 87.38 435 ASP B O 1
ATOM 8518 N N . THR B 1 436 ? -13.531 46.406 -2.807 1 91.88 436 THR B N 1
ATOM 8519 C CA . THR B 1 436 ? -13.898 46.781 -4.176 1 91.88 436 THR B CA 1
ATOM 8520 C C . THR B 1 436 ? -12.672 47.219 -4.961 1 91.88 436 THR B C 1
ATOM 8522 O O . THR B 1 436 ? -11.75 47.812 -4.398 1 91.88 436 THR B O 1
ATOM 8525 N N . TRP B 1 437 ? -13.461 47.031 -5.965 1 89.38 437 TRP B N 1
ATOM 8526 C CA . TRP B 1 437 ? -12.461 47.469 -6.93 1 89.38 437 TRP B CA 1
ATOM 8527 C C . TRP B 1 437 ? -12.992 48.625 -7.773 1 89.38 437 TRP B C 1
ATOM 8529 O O . TRP B 1 437 ? -14.156 48.625 -8.18 1 89.38 437 TRP B O 1
ATOM 8539 N N . HIS B 1 438 ? -11.812 49.219 -8.273 1 91.56 438 HIS B N 1
ATOM 8540 C CA . HIS B 1 438 ? -12.164 50.344 -9.148 1 91.56 438 HIS B CA 1
ATOM 8541 C C . HIS B 1 438 ? -11.125 50.531 -10.242 1 91.56 438 HIS B C 1
ATOM 8543 O O . HIS B 1 438 ? -9.922 50.375 -9.992 1 91.56 438 HIS B O 1
ATOM 8549 N N . MET B 1 439 ? -12.273 51.188 -10.945 1 89 439 MET B N 1
ATOM 8550 C CA . MET B 1 439 ? -11.289 51.438 -11.992 1 89 439 MET B CA 1
ATOM 8551 C C . MET B 1 439 ? -10.586 52.781 -11.773 1 89 439 MET B C 1
ATOM 8553 O O . MET B 1 439 ? -11.156 53.688 -11.172 1 89 439 MET B O 1
ATOM 8557 N N . MET B 1 440 ? -10.094 51.469 -11.727 1 66.44 440 MET B N 1
ATOM 8558 C CA . MET B 1 440 ? -9.406 52.75 -11.836 1 66.44 440 MET B CA 1
ATOM 8559 C C . MET B 1 440 ? -9.156 53.094 -13.297 1 66.44 440 MET B C 1
ATOM 8561 O O . MET B 1 440 ? -9.367 52.281 -14.188 1 66.44 440 MET B O 1
ATOM 8565 N N . PRO B 1 441 ? -7.188 54.875 -13.477 1 85.81 441 PRO B N 1
ATOM 8566 C CA . PRO B 1 441 ? -6.656 55.219 -14.797 1 85.81 441 PRO B CA 1
ATOM 8567 C C . PRO B 1 441 ? -5.668 54.188 -15.328 1 85.81 441 PRO B C 1
ATOM 8569 O O . PRO B 1 441 ? -4.863 53.625 -14.57 1 85.81 441 PRO B O 1
ATOM 8572 N N . ASP B 1 442 ? -5.863 54.094 -16.953 1 87.62 442 ASP B N 1
ATOM 8573 C CA . ASP B 1 442 ? -5.082 53.031 -17.562 1 87.62 442 ASP B CA 1
ATOM 8574 C C . ASP B 1 442 ? -3.592 53.375 -17.562 1 87.62 442 ASP B C 1
ATOM 8576 O O . ASP B 1 442 ? -3.217 54.531 -17.703 1 87.62 442 ASP B O 1
ATOM 8580 N N . LEU B 1 443 ? -3.438 52.531 -17.203 1 88.94 443 LEU B N 1
ATOM 8581 C CA . LEU B 1 443 ? -2.029 52.812 -17.469 1 88.94 443 LEU B CA 1
ATOM 8582 C C . LEU B 1 443 ? -1.808 53.125 -18.953 1 88.94 443 LEU B C 1
ATOM 8584 O O . LEU B 1 443 ? -2.266 52.375 -19.812 1 88.94 443 LEU B O 1
ATOM 8588 N N . PRO B 1 444 ? -0.804 53.938 -19.188 1 84.88 444 PRO B N 1
ATOM 8589 C CA . PRO B 1 444 ? -0.676 54.375 -20.578 1 84.88 444 PRO B CA 1
ATOM 8590 C C . PRO B 1 444 ? 0.298 53.5 -21.375 1 84.88 444 PRO B C 1
ATOM 8592 O O . PRO B 1 444 ? 1.139 54.031 -22.109 1 84.88 444 PRO B O 1
ATOM 8595 N N . ALA B 1 445 ? 0.388 52.188 -20.734 1 86.06 445 ALA B N 1
ATOM 8596 C CA . ALA B 1 445 ? 1.161 51.219 -21.484 1 86.06 445 ALA B CA 1
ATOM 8597 C C . ALA B 1 445 ? 0.599 49.812 -21.297 1 86.06 445 ALA B C 1
ATOM 8599 O O . ALA B 1 445 ? 0.169 49.438 -20.188 1 86.06 445 ALA B O 1
ATOM 8600 N N . HIS B 1 446 ? 0.807 48.906 -22.312 1 82.69 446 HIS B N 1
ATOM 8601 C CA . HIS B 1 446 ? 0.371 47.531 -22.062 1 82.69 446 HIS B CA 1
ATOM 8602 C C . HIS B 1 446 ? 1.554 46.625 -21.75 1 82.69 446 HIS B C 1
ATOM 8604 O O . HIS B 1 446 ? 2.346 46.281 -22.625 1 82.69 446 HIS B O 1
ATOM 8610 N N . ILE B 1 447 ? 1.58 46.25 -20.609 1 85.06 447 ILE B N 1
ATOM 8611 C CA . ILE B 1 447 ? 2.771 45.5 -20.203 1 85.06 447 ILE B CA 1
ATOM 8612 C C . ILE B 1 447 ? 2.383 44.375 -19.266 1 85.06 447 ILE B C 1
ATOM 8614 O O . ILE B 1 447 ? 1.418 44.5 -18.5 1 85.06 447 ILE B O 1
ATOM 8618 N N . SER B 1 448 ? 3.775 43.5 -19.219 1 90.19 448 SER B N 1
ATOM 8619 C CA . SER B 1 448 ? 3.641 42.375 -18.297 1 90.19 448 SER B CA 1
ATOM 8620 C C . SER B 1 448 ? 4.992 41.969 -17.719 1 90.19 448 SER B C 1
ATOM 8622 O O . SER B 1 448 ? 6.035 42.438 -18.188 1 90.19 448 SER B O 1
ATOM 8624 N N . GLN B 1 449 ? 4.891 41.375 -16.688 1 86.12 449 GLN B N 1
ATOM 8625 C CA . GLN B 1 449 ? 6.07 40.844 -16 1 86.12 449 GLN B CA 1
ATOM 8626 C C . GLN B 1 449 ? 7.004 41.969 -15.562 1 86.12 449 GLN B C 1
ATOM 8628 O O . GLN B 1 449 ? 8.227 41.812 -15.617 1 86.12 449 GLN B O 1
ATOM 8633 N N . HIS B 1 450 ? 6.125 42.906 -15.406 1 91.12 450 HIS B N 1
ATOM 8634 C CA . HIS B 1 450 ? 6.809 44.062 -14.852 1 91.12 450 HIS B CA 1
ATOM 8635 C C . HIS B 1 450 ? 6.797 44.062 -13.328 1 91.12 450 HIS B C 1
ATOM 8637 O O . HIS B 1 450 ? 6.148 43.188 -12.719 1 91.12 450 HIS B O 1
ATOM 8643 N N . ALA B 1 451 ? 7.398 44.938 -12.688 1 87.69 451 ALA B N 1
ATOM 8644 C CA . ALA B 1 451 ? 7.426 44.969 -11.227 1 87.69 451 ALA B CA 1
ATOM 8645 C C . ALA B 1 451 ? 6.926 46.281 -10.688 1 87.69 451 ALA B C 1
ATOM 8647 O O . ALA B 1 451 ? 7.027 47.312 -11.359 1 87.69 451 ALA B O 1
ATOM 8648 N N . GLY B 1 452 ? 6.504 46.094 -9.461 1 80 452 GLY B N 1
ATOM 8649 C CA . GLY B 1 452 ? 6.031 47.344 -8.891 1 80 452 GLY B CA 1
ATOM 8650 C C . GLY B 1 452 ? 6.18 47.406 -7.383 1 80 452 GLY B C 1
ATOM 8651 O O . GLY B 1 452 ? 6.203 46.375 -6.711 1 80 452 GLY B O 1
ATOM 8652 N N . ALA B 1 453 ? 5.855 48.656 -7.09 1 88.38 453 ALA B N 1
ATOM 8653 C CA . ALA B 1 453 ? 5.953 48.875 -5.648 1 88.38 453 ALA B CA 1
ATOM 8654 C C . ALA B 1 453 ? 5.445 50.25 -5.262 1 88.38 453 ALA B C 1
ATOM 8656 O O . ALA B 1 453 ? 5.559 51.219 -6.039 1 88.38 453 ALA B O 1
ATOM 8657 N N . GLY B 1 454 ? 5.023 50.344 -4.129 1 84.62 454 GLY B N 1
ATOM 8658 C CA . GLY B 1 454 ? 4.465 51.594 -3.693 1 84.62 454 GLY B CA 1
ATOM 8659 C C . GLY B 1 454 ? 5.27 52.25 -2.588 1 84.62 454 GLY B C 1
ATOM 8660 O O . GLY B 1 454 ? 5.805 51.562 -1.711 1 84.62 454 GLY B O 1
ATOM 8661 N N . ILE B 1 455 ? 5.25 53.438 -2.766 1 86 455 ILE B N 1
ATOM 8662 C CA . ILE B 1 455 ? 5.902 54.25 -1.74 1 86 455 ILE B CA 1
ATOM 8663 C C . ILE B 1 455 ? 4.906 55.25 -1.16 1 86 455 ILE B C 1
ATOM 8665 O O . ILE B 1 455 ? 4.215 55.938 -1.904 1 86 455 ILE B O 1
ATOM 8669 N N . SER B 1 456 ? 4.543 55.062 0.308 1 79.94 456 SER B N 1
ATOM 8670 C CA . SER B 1 456 ? 3.635 56.031 0.944 1 79.94 456 SER B CA 1
ATOM 8671 C C . SER B 1 456 ? 4.355 56.875 1.998 1 79.94 456 SER B C 1
ATOM 8673 O O . SER B 1 456 ? 5.129 56.312 2.797 1 79.94 456 SER B O 1
ATOM 8675 N N . ASP B 1 457 ? 4.188 58.094 1.848 1 71.88 457 ASP B N 1
ATOM 8676 C CA . ASP B 1 457 ? 4.703 59 2.859 1 71.88 457 ASP B CA 1
ATOM 8677 C C . ASP B 1 457 ? 3.572 59.781 3.531 1 71.88 457 ASP B C 1
ATOM 8679 O O . ASP B 1 457 ? 2.396 59.531 3.256 1 71.88 457 ASP B O 1
ATOM 8683 N N . LEU B 1 458 ? 3.674 60.562 4.516 1 66 458 LEU B N 1
ATOM 8684 C CA . LEU B 1 458 ? 2.682 61.281 5.312 1 66 458 LEU B CA 1
ATOM 8685 C C . LEU B 1 458 ? 1.72 62.062 4.418 1 66 458 LEU B C 1
ATOM 8687 O O . LEU B 1 458 ? 0.547 62.219 4.762 1 66 458 LEU B O 1
ATOM 8691 N N . MET B 1 459 ? 2.098 62.5 3.139 1 64.56 459 MET B N 1
ATOM 8692 C CA . MET B 1 459 ? 1.268 63.406 2.338 1 64.56 459 MET B CA 1
ATOM 8693 C C . MET B 1 459 ? 0.742 62.688 1.096 1 64.56 459 MET B C 1
ATOM 8695 O O . MET B 1 459 ? -0.344 63 0.607 1 64.56 459 MET B O 1
ATOM 8699 N N . GLU B 1 460 ? 1.963 61.812 0.529 1 79.69 460 GLU B N 1
ATOM 8700 C CA . GLU B 1 460 ? 1.608 61.281 -0.785 1 79.69 460 GLU B CA 1
ATOM 8701 C C . GLU B 1 460 ? 1.746 59.781 -0.824 1 79.69 460 GLU B C 1
ATOM 8703 O O . GLU B 1 460 ? 2.627 59.219 -0.173 1 79.69 460 GLU B O 1
ATOM 8708 N N . SER B 1 461 ? 0.985 59.156 -1.778 1 87.62 461 SER B N 1
ATOM 8709 C CA . SER B 1 461 ? 1.034 57.75 -2.059 1 87.62 461 SER B CA 1
ATOM 8710 C C . SER B 1 461 ? 1.213 57.469 -3.551 1 87.62 461 SER B C 1
ATOM 8712 O O . SER B 1 461 ? 0.416 57.938 -4.367 1 87.62 461 SER B O 1
ATOM 8714 N N . ARG B 1 462 ? 2.42 56.844 -3.861 1 84.25 462 ARG B N 1
ATOM 8715 C CA . ARG B 1 462 ? 2.711 56.625 -5.277 1 84.25 462 ARG B CA 1
ATOM 8716 C C . ARG B 1 462 ? 2.938 55.156 -5.574 1 84.25 462 ARG B C 1
ATOM 8718 O O . ARG B 1 462 ? 3.555 54.438 -4.781 1 84.25 462 ARG B O 1
ATOM 8725 N N . LEU B 1 463 ? 2.66 54.812 -6.73 1 91.5 463 LEU B N 1
ATOM 8726 C CA . LEU B 1 463 ? 2.85 53.438 -7.215 1 91.5 463 LEU B CA 1
ATOM 8727 C C . LEU B 1 463 ? 3.789 53.406 -8.414 1 91.5 463 LEU B C 1
ATOM 8729 O O . LEU B 1 463 ? 3.58 54.156 -9.391 1 91.5 463 LEU B O 1
ATOM 8733 N N . TYR B 1 464 ? 4.844 52.656 -8.289 1 89.38 464 TYR B N 1
ATOM 8734 C CA . TYR B 1 464 ? 5.812 52.594 -9.375 1 89.38 464 TYR B CA 1
ATOM 8735 C C . TYR B 1 464 ? 5.699 51.281 -10.133 1 89.38 464 TYR B C 1
ATOM 8737 O O . TYR B 1 464 ? 5.629 50.219 -9.523 1 89.38 464 TYR B O 1
ATOM 8745 N N . ILE B 1 465 ? 5.652 51.406 -11.445 1 88.38 465 ILE B N 1
ATOM 8746 C CA . ILE B 1 465 ? 5.605 50.219 -12.289 1 88.38 465 ILE B CA 1
ATOM 8747 C C . ILE B 1 465 ? 6.812 50.188 -13.227 1 88.38 465 ILE B C 1
ATOM 8749 O O . ILE B 1 465 ? 7.066 51.156 -13.938 1 88.38 465 ILE B O 1
ATOM 8753 N N . SER B 1 466 ? 7.316 49.156 -13.328 1 89.69 466 SER B N 1
ATOM 8754 C CA . SER B 1 466 ? 8.531 49.188 -14.141 1 89.69 466 SER B CA 1
ATOM 8755 C C . SER B 1 466 ? 8.641 47.969 -15.039 1 89.69 466 SER B C 1
ATOM 8757 O O . SER B 1 466 ? 8.25 46.875 -14.648 1 89.69 466 SER B O 1
ATOM 8759 N N . GLY B 1 467 ? 9.438 48.188 -15.969 1 87.25 467 GLY B N 1
ATOM 8760 C CA . GLY B 1 467 ? 9.859 47.156 -16.906 1 87.25 467 GLY B CA 1
ATOM 8761 C C . GLY B 1 467 ? 8.711 46.281 -17.406 1 87.25 467 GLY B C 1
ATOM 8762 O O . GLY B 1 467 ? 7.555 46.719 -17.422 1 87.25 467 GLY B O 1
ATOM 8763 N N . GLY B 1 468 ? 9.023 45.062 -18.094 1 79.94 468 GLY B N 1
ATOM 8764 C CA . GLY B 1 468 ? 8.086 44.031 -18.547 1 79.94 468 GLY B CA 1
ATOM 8765 C C . GLY B 1 468 ? 8.234 43.688 -20.016 1 79.94 468 GLY B C 1
ATOM 8766 O O . GLY B 1 468 ? 9.188 44.125 -20.672 1 79.94 468 GLY B O 1
ATOM 8767 N N . ILE B 1 469 ? 7.539 43.562 -20.078 1 85.31 469 ILE B N 1
ATOM 8768 C CA . ILE B 1 469 ? 7.543 43.156 -21.484 1 85.31 469 ILE B CA 1
ATOM 8769 C C . ILE B 1 469 ? 6.34 43.781 -22.188 1 85.31 469 ILE B C 1
ATOM 8771 O O . ILE B 1 469 ? 5.215 43.719 -21.688 1 85.31 469 ILE B O 1
ATOM 8775 N N . ASP B 1 470 ? 5.816 44.156 -23.344 1 84.88 470 ASP B N 1
ATOM 8776 C CA . ASP B 1 470 ? 4.691 44.844 -23.969 1 84.88 470 ASP B CA 1
ATOM 8777 C C . ASP B 1 470 ? 3.922 43.906 -24.891 1 84.88 470 ASP B C 1
ATOM 8779 O O . ASP B 1 470 ? 4.227 42.719 -24.969 1 84.88 470 ASP B O 1
ATOM 8783 N N . ARG B 1 471 ? 3.346 44.438 -25.984 1 80.44 471 ARG B N 1
ATOM 8784 C CA . ARG B 1 471 ? 2.492 43.562 -26.766 1 80.44 471 ARG B CA 1
ATOM 8785 C C . ARG B 1 471 ? 3.312 42.781 -27.781 1 80.44 471 ARG B C 1
ATOM 8787 O O . ARG B 1 471 ? 2.922 41.656 -28.172 1 80.44 471 ARG B O 1
ATOM 8794 N N . ASP B 1 472 ? 3.988 43.031 -27.609 1 75.5 472 ASP B N 1
ATOM 8795 C CA . ASP B 1 472 ? 4.766 42.375 -28.672 1 75.5 472 ASP B CA 1
ATOM 8796 C C . ASP B 1 472 ? 5.871 41.5 -28.078 1 75.5 472 ASP B C 1
ATOM 8798 O O . ASP B 1 472 ? 6.801 41.125 -28.781 1 75.5 472 ASP B O 1
ATOM 8802 N N . ASN B 1 473 ? 6.625 41.656 -26.891 1 78.06 473 ASN B N 1
ATOM 8803 C CA . ASN B 1 473 ? 7.352 40.719 -26.031 1 78.06 473 ASN B CA 1
ATOM 8804 C C . ASN B 1 473 ? 8.805 41.156 -25.844 1 78.06 473 ASN B C 1
ATOM 8806 O O . ASN B 1 473 ? 9.695 40.312 -25.75 1 78.06 473 ASN B O 1
ATOM 8810 N N . VAL B 1 474 ? 8.312 42.438 -26.141 1 83.12 474 VAL B N 1
ATOM 8811 C CA . VAL B 1 474 ? 9.633 43.031 -25.984 1 83.12 474 VAL B CA 1
ATOM 8812 C C . VAL B 1 474 ? 9.758 43.656 -24.594 1 83.12 474 VAL B C 1
ATOM 8814 O O . VAL B 1 474 ? 8.844 44.312 -24.125 1 83.12 474 VAL B O 1
ATOM 8817 N N . CYS B 1 475 ? 11.258 43.688 -24 1 85.06 475 CYS B N 1
ATOM 8818 C CA . CYS B 1 475 ? 11.438 44.188 -22.656 1 85.06 475 CYS B CA 1
ATOM 8819 C C . CYS B 1 475 ? 11.594 45.719 -22.672 1 85.06 475 CYS B C 1
ATOM 8821 O O . CYS B 1 475 ? 12.398 46.25 -23.422 1 85.06 475 CYS B O 1
ATOM 8823 N N . VAL B 1 476 ? 10.562 46.094 -21.953 1 86.56 476 VAL B N 1
ATOM 8824 C CA . VAL B 1 476 ? 10.555 47.531 -22.062 1 86.56 476 VAL B CA 1
ATOM 8825 C C . VAL B 1 476 ? 11.188 48.156 -20.812 1 86.56 476 VAL B C 1
ATOM 8827 O O . VAL B 1 476 ? 11.273 47.5 -19.766 1 86.56 476 VAL B O 1
ATOM 8830 N N . SER B 1 477 ? 11.531 49.375 -20.922 1 86.56 477 SER B N 1
ATOM 8831 C CA . SER B 1 477 ? 12.219 49.969 -19.781 1 86.56 477 SER B CA 1
ATOM 8832 C C . SER B 1 477 ? 11.391 51.094 -19.156 1 86.56 477 SER B C 1
ATOM 8834 O O . SER B 1 477 ? 11.844 51.75 -18.219 1 86.56 477 SER B O 1
ATOM 8836 N N . SER B 1 478 ? 10.164 51.25 -19.766 1 70.94 478 SER B N 1
ATOM 8837 C CA . SER B 1 478 ? 9.32 52.375 -19.359 1 70.94 478 SER B CA 1
ATOM 8838 C C . SER B 1 478 ? 8.875 52.219 -17.906 1 70.94 478 SER B C 1
ATOM 8840 O O . SER B 1 478 ? 8.711 51.125 -17.406 1 70.94 478 SER B O 1
ATOM 8842 N N . VAL B 1 479 ? 8.789 53.344 -17.172 1 84 479 VAL B N 1
ATOM 8843 C CA . VAL B 1 479 ? 8.359 53.375 -15.781 1 84 479 VAL B CA 1
ATOM 8844 C C . VAL B 1 479 ? 7.266 54.438 -15.594 1 84 479 VAL B C 1
ATOM 8846 O O . VAL B 1 479 ? 7.441 55.594 -15.984 1 84 479 VAL B O 1
ATOM 8849 N N . TYR B 1 480 ? 6.211 53.969 -14.961 1 74.25 480 TYR B N 1
ATOM 8850 C CA . TYR B 1 480 ? 5.07 54.844 -14.773 1 74.25 480 TYR B CA 1
ATOM 8851 C C . TYR B 1 480 ? 4.738 55 -13.289 1 74.25 480 TYR B C 1
ATOM 8853 O O . TYR B 1 480 ? 4.922 54.062 -12.508 1 74.25 480 TYR B O 1
ATOM 8861 N N . CYS B 1 481 ? 4.242 55.969 -13.055 1 89 481 CYS B N 1
ATOM 8862 C CA . CYS B 1 481 ? 3.891 56.312 -11.672 1 89 481 CYS B CA 1
ATOM 8863 C C . CYS B 1 481 ? 2.441 56.75 -11.57 1 89 481 CYS B C 1
ATOM 8865 O O . CYS B 1 481 ? 2.025 57.688 -12.289 1 89 481 CYS B O 1
ATOM 8867 N N . PHE B 1 482 ? 1.77 56.312 -10.43 1 86.25 482 PHE B N 1
ATOM 8868 C CA . PHE B 1 482 ? 0.375 56.656 -10.211 1 86.25 482 PHE B CA 1
ATOM 8869 C C . PHE B 1 482 ? 0.205 57.375 -8.875 1 86.25 482 PHE B C 1
ATOM 8871 O O . PHE B 1 482 ? 0.473 56.781 -7.82 1 86.25 482 PHE B O 1
ATOM 8878 N N . ASP B 1 483 ? -0.186 58.438 -9.172 1 89.94 483 ASP B N 1
ATOM 8879 C CA . ASP B 1 483 ? -0.445 59.219 -7.965 1 89.94 483 ASP B CA 1
ATOM 8880 C C . ASP B 1 483 ? -1.857 58.969 -7.441 1 89.94 483 ASP B C 1
ATOM 8882 O O . ASP B 1 483 ? -2.84 59.312 -8.109 1 89.94 483 ASP B O 1
ATOM 8886 N N . VAL B 1 484 ? -2.023 58.656 -6.207 1 86.12 484 VAL B N 1
ATOM 8887 C CA . VAL B 1 484 ? -3.309 58.156 -5.73 1 86.12 484 VAL B CA 1
ATOM 8888 C C . VAL B 1 484 ? -4.258 59.312 -5.48 1 86.12 484 VAL B C 1
ATOM 8890 O O . VAL B 1 484 ? -5.461 59.219 -5.734 1 86.12 484 VAL B O 1
ATOM 8893 N N . LYS B 1 485 ? -3.998 60.156 -5.254 1 84.81 485 LYS B N 1
ATOM 8894 C CA . LYS B 1 485 ? -4.855 61.312 -4.992 1 84.81 485 LYS B CA 1
ATOM 8895 C C . LYS B 1 485 ? -5.41 61.906 -6.293 1 84.81 485 LYS B C 1
ATOM 8897 O O . LYS B 1 485 ? -6.617 62.094 -6.422 1 84.81 485 LYS B O 1
ATOM 8902 N N . SER B 1 486 ? -4.668 62.25 -7.137 1 82.5 486 SER B N 1
ATOM 8903 C CA . SER B 1 486 ? -5.094 62.938 -8.367 1 82.5 486 SER B CA 1
ATOM 8904 C C . SER B 1 486 ? -5.711 61.938 -9.344 1 82.5 486 SER B C 1
ATOM 8906 O O . SER B 1 486 ? -6.297 62.312 -10.352 1 82.5 486 SER B O 1
ATOM 8908 N N . GLU B 1 487 ? -5.449 60.562 -9.398 1 86.94 487 GLU B N 1
ATOM 8909 C CA . GLU B 1 487 ? -5.891 59.406 -10.188 1 86.94 487 GLU B CA 1
ATOM 8910 C C . GLU B 1 487 ? -5.371 59.5 -11.625 1 86.94 487 GLU B C 1
ATOM 8912 O O . GLU B 1 487 ? -6.125 59.281 -12.578 1 86.94 487 GLU B O 1
ATOM 8917 N N . ARG B 1 488 ? -3.752 59.938 -11.586 1 89.94 488 ARG B N 1
ATOM 8918 C CA . ARG B 1 488 ? -3.166 60.094 -12.914 1 89.94 488 ARG B CA 1
ATOM 8919 C C . ARG B 1 488 ? -1.859 59.344 -13.039 1 89.94 488 ARG B C 1
ATOM 8921 O O . ARG B 1 488 ? -1.074 59.281 -12.094 1 89.94 488 ARG B O 1
ATOM 8928 N N . TRP B 1 489 ? -1.495 59.156 -13.922 1 90.06 489 TRP B N 1
ATOM 8929 C CA . TRP B 1 489 ? -0.252 58.438 -14.211 1 90.06 489 TRP B CA 1
ATOM 8930 C C . TRP B 1 489 ? 0.803 59.406 -14.758 1 90.06 489 TRP B C 1
ATOM 8932 O O . TRP B 1 489 ? 0.503 60.25 -15.602 1 90.06 489 TRP B O 1
ATOM 8942 N N . THR B 1 490 ? 1.54 59.188 -14.609 1 90.81 490 THR B N 1
ATOM 8943 C CA . THR B 1 490 ? 2.594 60 -15.227 1 90.81 490 THR B CA 1
ATOM 8944 C C . THR B 1 490 ? 3.799 59.125 -15.578 1 90.81 490 THR B C 1
ATOM 8946 O O . THR B 1 490 ? 4.156 58.219 -14.82 1 90.81 490 THR B O 1
ATOM 8949 N N . GLN B 1 491 ? 4.941 59.188 -16.203 1 91.12 491 GLN B N 1
ATOM 8950 C CA . GLN B 1 491 ? 6.105 58.406 -16.609 1 91.12 491 GLN B CA 1
ATOM 8951 C C . GLN B 1 491 ? 7.359 58.844 -15.867 1 91.12 491 GLN B C 1
ATOM 8953 O O . GLN B 1 491 ? 7.598 60.062 -15.695 1 91.12 491 GLN B O 1
ATOM 8958 N N . CYS B 1 492 ? 7.648 57.969 -15.781 1 90.19 492 CYS B N 1
ATOM 8959 C CA . CYS B 1 492 ? 8.867 58.312 -15.062 1 90.19 492 CYS B CA 1
ATOM 8960 C C . CYS B 1 492 ? 10.102 57.906 -15.852 1 90.19 492 CYS B C 1
ATOM 8962 O O . CYS B 1 492 ? 9.992 57.312 -16.922 1 90.19 492 CYS B O 1
ATOM 8964 N N . ALA B 1 493 ? 11.25 58 -14.828 1 87.94 493 ALA B N 1
ATOM 8965 C CA . ALA B 1 493 ? 12.492 57.594 -15.492 1 87.94 493 ALA B CA 1
ATOM 8966 C C . ALA B 1 493 ? 12.5 56.125 -15.805 1 87.94 493 ALA B C 1
ATOM 8968 O O . ALA B 1 493 ? 12.148 55.281 -14.961 1 87.94 493 ALA B O 1
ATOM 8969 N N . PRO B 1 494 ? 13.125 55.656 -17.5 1 88.06 494 PRO B N 1
ATOM 8970 C CA . PRO B 1 494 ? 12.977 54.219 -17.797 1 88.06 494 PRO B CA 1
ATOM 8971 C C . PRO B 1 494 ? 14.102 53.375 -17.203 1 88.06 494 PRO B C 1
ATOM 8973 O O . PRO B 1 494 ? 15.203 53.875 -16.984 1 88.06 494 PRO B O 1
ATOM 8976 N N . LEU B 1 495 ? 14.102 52.312 -16.734 1 90.5 495 LEU B N 1
ATOM 8977 C CA . LEU B 1 495 ? 15.055 51.406 -16.125 1 90.5 495 LEU B CA 1
ATOM 8978 C C . LEU B 1 495 ? 16.375 51.406 -16.875 1 90.5 495 LEU B C 1
ATOM 8980 O O . LEU B 1 495 ? 16.406 51.656 -18.094 1 90.5 495 LEU B O 1
ATOM 8984 N N . LEU B 1 496 ? 17.328 51.125 -16.344 1 90.31 496 LEU B N 1
ATOM 8985 C CA . LEU B 1 496 ? 18.609 51.125 -17.031 1 90.31 496 LEU B CA 1
ATOM 8986 C C . LEU B 1 496 ? 18.688 50 -18.047 1 90.31 496 LEU B C 1
ATOM 8988 O O . LEU B 1 496 ? 19.297 50.156 -19.109 1 90.31 496 LEU B O 1
ATOM 8992 N N . ASN B 1 497 ? 18.703 48.938 -17.547 1 81.62 497 ASN B N 1
ATOM 8993 C CA . ASN B 1 497 ? 18.547 47.812 -18.453 1 81.62 497 ASN B CA 1
ATOM 8994 C C . ASN B 1 497 ? 17.094 47.312 -18.516 1 81.62 497 ASN B C 1
ATOM 8996 O O . ASN B 1 497 ? 16.469 47.094 -17.469 1 81.62 497 ASN B O 1
ATOM 9000 N N . PRO B 1 498 ? 16.328 47.188 -19.875 1 78.5 498 PRO B N 1
ATOM 9001 C CA . PRO B 1 498 ? 14.992 46.594 -19.953 1 78.5 498 PRO B CA 1
ATOM 9002 C C . PRO B 1 498 ? 14.922 45.219 -19.266 1 78.5 498 PRO B C 1
ATOM 9004 O O . PRO B 1 498 ? 15.867 44.438 -19.344 1 78.5 498 PRO B O 1
ATOM 9007 N N . ARG B 1 499 ? 14.062 45.062 -18.781 1 87.38 499 ARG B N 1
ATOM 9008 C CA . ARG B 1 499 ? 14.094 43.781 -18.109 1 87.38 499 ARG B CA 1
ATOM 9009 C C . ARG B 1 499 ? 12.68 43.281 -17.844 1 87.38 499 ARG B C 1
ATOM 9011 O O . ARG B 1 499 ? 11.766 44.062 -17.594 1 87.38 499 ARG B O 1
ATOM 9018 N N . ALA B 1 500 ? 12.609 42 -17.594 1 86.62 500 ALA B N 1
ATOM 9019 C CA . ALA B 1 500 ? 11.359 41.312 -17.266 1 86.62 500 ALA B CA 1
ATOM 9020 C C . ALA B 1 500 ? 11.57 40.281 -16.156 1 86.62 500 ALA B C 1
ATOM 9022 O O . ALA B 1 500 ? 12.695 39.812 -15.938 1 86.62 500 ALA B O 1
ATOM 9023 N N . ASP B 1 501 ? 10.711 40.156 -15.156 1 87.75 501 ASP B N 1
ATOM 9024 C CA . ASP B 1 501 ? 10.617 39.188 -14.07 1 87.75 501 ASP B CA 1
ATOM 9025 C C . ASP B 1 501 ? 11.594 39.531 -12.945 1 87.75 501 ASP B C 1
ATOM 9027 O O . ASP B 1 501 ? 12.156 38.656 -12.305 1 87.75 501 ASP B O 1
ATOM 9031 N N . HIS B 1 502 ? 11.977 40.562 -12.961 1 89.31 502 HIS B N 1
ATOM 9032 C CA . HIS B 1 502 ? 12.75 41.094 -11.836 1 89.31 502 HIS B CA 1
ATOM 9033 C C . HIS B 1 502 ? 11.828 41.5 -10.688 1 89.31 502 HIS B C 1
ATOM 9035 O O . HIS B 1 502 ? 10.609 41.531 -10.852 1 89.31 502 HIS B O 1
ATOM 9041 N N . VAL B 1 503 ? 12.281 42.031 -9.617 1 87.62 503 VAL B N 1
ATOM 9042 C CA . VAL B 1 503 ? 11.5 42.375 -8.438 1 87.62 503 VAL B CA 1
ATOM 9043 C C . VAL B 1 503 ? 11.852 43.812 -7.988 1 87.62 503 VAL B C 1
ATOM 9045 O O . VAL B 1 503 ? 13.023 44.188 -7.98 1 87.62 503 VAL B O 1
ATOM 9048 N N . MET B 1 504 ? 10.875 44.25 -7.707 1 92.31 504 MET B N 1
ATOM 9049 C CA . MET B 1 504 ? 11.133 45.594 -7.199 1 92.31 504 MET B CA 1
ATOM 9050 C C . MET B 1 504 ? 10.773 45.688 -5.719 1 92.31 504 MET B C 1
ATOM 9052 O O . MET B 1 504 ? 9.68 45.281 -5.312 1 92.31 504 MET B O 1
ATOM 9056 N N . LEU B 1 505 ? 11.461 46.375 -5.059 1 88.38 505 LEU B N 1
ATOM 9057 C CA . LEU B 1 505 ? 11.281 46.469 -3.613 1 88.38 505 LEU B CA 1
ATOM 9058 C C . LEU B 1 505 ? 11.344 47.906 -3.141 1 88.38 505 LEU B C 1
ATOM 9060 O O . LEU B 1 505 ? 12.195 48.656 -3.592 1 88.38 505 LEU B O 1
ATOM 9064 N N . ALA B 1 506 ? 10.383 48.188 -2.371 1 85.56 506 ALA B N 1
ATOM 9065 C CA . ALA B 1 506 ? 10.414 49.531 -1.795 1 85.56 506 ALA B CA 1
ATOM 9066 C C . ALA B 1 506 ? 11.023 49.5 -0.397 1 85.56 506 ALA B C 1
ATOM 9068 O O . ALA B 1 506 ? 10.5 48.875 0.51 1 85.56 506 ALA B O 1
ATOM 9069 N N . ILE B 1 507 ? 11.938 50.125 -0.365 1 82.38 507 ILE B N 1
ATOM 9070 C CA . ILE B 1 507 ? 12.688 50.219 0.882 1 82.38 507 ILE B CA 1
ATOM 9071 C C . ILE B 1 507 ? 12.844 51.688 1.288 1 82.38 507 ILE B C 1
ATOM 9073 O O . ILE B 1 507 ? 13.586 52.438 0.649 1 82.38 507 ILE B O 1
ATOM 9077 N N . GLY B 1 508 ? 11.953 52 2.348 1 80.62 508 GLY B N 1
ATOM 9078 C CA . GLY B 1 508 ? 11.852 53.406 2.711 1 80.62 508 GLY B CA 1
ATOM 9079 C C . GLY B 1 508 ? 11.141 54.25 1.663 1 80.62 508 GLY B C 1
ATOM 9080 O O . GLY B 1 508 ? 10 53.938 1.292 1 80.62 508 GLY B O 1
ATOM 9081 N N . LYS B 1 509 ? 12.062 55.125 1.003 1 80.06 509 LYS B N 1
ATOM 9082 C CA . LYS B 1 509 ? 11.477 56 -0.001 1 80.06 509 LYS B CA 1
ATOM 9083 C C . LYS B 1 509 ? 11.977 55.656 -1.398 1 80.06 509 LYS B C 1
ATOM 9085 O O . LYS B 1 509 ? 11.852 56.469 -2.326 1 80.06 509 LYS B O 1
ATOM 9090 N N . CYS B 1 510 ? 12.703 54.531 -1.187 1 84.94 510 CYS B N 1
ATOM 9091 C CA . CYS B 1 510 ? 13.359 54.188 -2.449 1 84.94 510 CYS B CA 1
ATOM 9092 C C . CYS B 1 510 ? 12.914 52.844 -2.969 1 84.94 510 CYS B C 1
ATOM 9094 O O . CYS B 1 510 ? 12.25 52.094 -2.254 1 84.94 510 CYS B O 1
ATOM 9096 N N . LEU B 1 511 ? 13.312 52.531 -4.266 1 91.5 511 LEU B N 1
ATOM 9097 C CA . LEU B 1 511 ? 12.898 51.281 -4.898 1 91.5 511 LEU B CA 1
ATOM 9098 C C . LEU B 1 511 ? 14.109 50.469 -5.309 1 91.5 511 LEU B C 1
ATOM 9100 O O . LEU B 1 511 ? 15.141 51.031 -5.707 1 91.5 511 LEU B O 1
ATOM 9104 N N . TYR B 1 512 ? 14.211 49.344 -4.992 1 89.88 512 TYR B N 1
ATOM 9105 C CA . TYR B 1 512 ? 15.273 48.438 -5.445 1 89.88 512 TYR B CA 1
ATOM 9106 C C . TYR B 1 512 ? 14.742 47.438 -6.465 1 89.88 512 TYR B C 1
ATOM 9108 O O . TYR B 1 512 ? 13.711 46.812 -6.238 1 89.88 512 TYR B O 1
ATOM 9116 N N . VAL B 1 513 ? 15.211 47.406 -7.957 1 89.69 513 VAL B N 1
ATOM 9117 C CA . VAL B 1 513 ? 14.797 46.406 -8.945 1 89.69 513 VAL B CA 1
ATOM 9118 C C . VAL B 1 513 ? 15.852 45.312 -9.039 1 89.69 513 VAL B C 1
ATOM 9120 O O . VAL B 1 513 ? 17.047 45.594 -9.203 1 89.69 513 VAL B O 1
ATOM 9123 N N . CYS B 1 514 ? 15.531 44.031 -8.477 1 88.81 514 CYS B N 1
ATOM 9124 C CA . CYS B 1 514 ? 16.469 42.938 -8.289 1 88.81 514 CYS B CA 1
ATOM 9125 C C . CYS B 1 514 ? 16.219 41.844 -9.305 1 88.81 514 CYS B C 1
ATOM 9127 O O . CYS B 1 514 ? 15.078 41.375 -9.477 1 88.81 514 CYS B O 1
ATOM 9129 N N . GLY B 1 515 ? 17.219 41.656 -10.195 1 82.5 515 GLY B N 1
ATOM 9130 C CA . GLY B 1 515 ? 17.219 40.438 -11.008 1 82.5 515 GLY B CA 1
ATOM 9131 C C . GLY B 1 515 ? 16.469 40.594 -12.312 1 82.5 515 GLY B C 1
ATOM 9132 O O . GLY B 1 515 ? 16.25 41.719 -12.773 1 82.5 515 GLY B O 1
ATOM 9133 N N . GLY B 1 516 ? 16.031 39.5 -13.055 1 86.44 516 GLY B N 1
ATOM 9134 C CA . GLY B 1 516 ? 15.258 39.438 -14.281 1 86.44 516 GLY B CA 1
ATOM 9135 C C . GLY B 1 516 ? 16.078 39.062 -15.492 1 86.44 516 GLY B C 1
ATOM 9136 O O . GLY B 1 516 ? 17.25 38.719 -15.367 1 86.44 516 GLY B O 1
ATOM 9137 N N . TRP B 1 517 ? 15.523 39.406 -16.422 1 79.94 517 TRP B N 1
ATOM 9138 C CA . TRP B 1 517 ? 16.266 39.062 -17.625 1 79.94 517 TRP B CA 1
ATOM 9139 C C . TRP B 1 517 ? 15.922 40 -18.781 1 79.94 517 TRP B C 1
ATOM 9141 O O . TRP B 1 517 ? 14.898 40.688 -18.734 1 79.94 517 TRP B O 1
ATOM 9151 N N . THR B 1 518 ? 16.406 40.156 -20.094 1 80.06 518 THR B N 1
ATOM 9152 C CA . THR B 1 518 ? 16.109 41 -21.25 1 80.06 518 THR B CA 1
ATOM 9153 C C . THR B 1 518 ? 16.328 40.25 -22.547 1 80.06 518 THR B C 1
ATOM 9155 O O . THR B 1 518 ? 16.906 39.156 -22.547 1 80.06 518 THR B O 1
ATOM 9158 N N . SER B 1 519 ? 15.805 40.969 -23.578 1 73.81 519 SER B N 1
ATOM 9159 C CA . SER B 1 519 ? 15.984 40.281 -24.844 1 73.81 519 SER B CA 1
ATOM 9160 C C . SER B 1 519 ? 17.047 40.938 -25.703 1 73.81 519 SER B C 1
ATOM 9162 O O . SER B 1 519 ? 17.062 42.156 -25.844 1 73.81 519 SER B O 1
ATOM 9164 N N . ASP B 1 520 ? 17.625 40.25 -26.078 1 62.25 520 ASP B N 1
ATOM 9165 C CA . ASP B 1 520 ? 18.578 40.781 -27.047 1 62.25 520 ASP B CA 1
ATOM 9166 C C . ASP B 1 520 ? 18.688 39.875 -28.266 1 62.25 520 ASP B C 1
ATOM 9168 O O . ASP B 1 520 ? 19.125 38.719 -28.156 1 62.25 520 ASP B O 1
ATOM 9172 N N . GLU B 1 521 ? 18.312 40.344 -29.375 1 55.28 521 GLU B N 1
ATOM 9173 C CA . GLU B 1 521 ? 18.422 39.594 -30.625 1 55.28 521 GLU B CA 1
ATOM 9174 C C . GLU B 1 521 ? 17.922 38.156 -30.469 1 55.28 521 GLU B C 1
ATOM 9176 O O . GLU B 1 521 ? 18.641 37.188 -30.781 1 55.28 521 GLU B O 1
ATOM 9181 N N . ASN B 1 522 ? 16.703 38 -29.812 1 55.31 522 ASN B N 1
ATOM 9182 C CA . ASN B 1 522 ? 15.836 36.844 -29.797 1 55.31 522 ASN B CA 1
ATOM 9183 C C . ASN B 1 522 ? 16.203 35.875 -28.672 1 55.31 522 ASN B C 1
ATOM 9185 O O . ASN B 1 522 ? 15.656 34.781 -28.578 1 55.31 522 ASN B O 1
ATOM 9189 N N . ASN B 1 523 ? 17.688 36.656 -27.812 1 64.38 523 ASN B N 1
ATOM 9190 C CA . ASN B 1 523 ? 17.984 35.781 -26.688 1 64.38 523 ASN B CA 1
ATOM 9191 C C . ASN B 1 523 ? 17.719 36.469 -25.359 1 64.38 523 ASN B C 1
ATOM 9193 O O . ASN B 1 523 ? 17.844 37.688 -25.25 1 64.38 523 ASN B O 1
ATOM 9197 N N . ARG B 1 524 ? 17.766 35.312 -24.266 1 69.75 524 ARG B N 1
ATOM 9198 C CA . ARG B 1 524 ? 17.469 35.875 -22.953 1 69.75 524 ARG B CA 1
ATOM 9199 C C . ARG B 1 524 ? 18.734 36.094 -22.141 1 69.75 524 ARG B C 1
ATOM 9201 O O . ARG B 1 524 ? 19.594 35.188 -22.094 1 69.75 524 ARG B O 1
ATOM 9208 N N . VAL B 1 525 ? 19.078 37.25 -21.594 1 76.69 525 VAL B N 1
ATOM 9209 C CA . VAL B 1 525 ? 20.25 37.531 -20.781 1 76.69 525 VAL B CA 1
ATOM 9210 C C . VAL B 1 525 ? 19.828 38 -19.391 1 76.69 525 VAL B C 1
ATOM 9212 O O . VAL B 1 525 ? 18.938 38.844 -19.25 1 76.69 525 VAL B O 1
ATOM 9215 N N . LEU B 1 526 ? 20.75 37.406 -18.375 1 75.19 526 LEU B N 1
ATOM 9216 C CA . LEU B 1 526 ? 20.375 37.688 -17 1 75.19 526 LEU B CA 1
ATOM 9217 C C . LEU B 1 526 ? 20.938 39.031 -16.547 1 75.19 526 LEU B C 1
ATOM 9219 O O . LEU B 1 526 ? 22.094 39.344 -16.812 1 75.19 526 LEU B O 1
ATOM 9223 N N . VAL B 1 527 ? 19.734 39.656 -16.094 1 84.12 527 VAL B N 1
ATOM 9224 C CA . VAL B 1 527 ? 20.172 40.969 -15.648 1 84.12 527 VAL B CA 1
ATOM 9225 C C . VAL B 1 527 ? 20.828 40.875 -14.273 1 84.12 527 VAL B C 1
ATOM 9227 O O . VAL B 1 527 ? 20.188 40.438 -13.312 1 84.12 527 VAL B O 1
ATOM 9230 N N . ASN B 1 528 ? 22.172 41.312 -14.047 1 81.81 528 ASN B N 1
ATOM 9231 C CA . ASN B 1 528 ? 22.906 41 -12.82 1 81.81 528 ASN B CA 1
ATOM 9232 C C . ASN B 1 528 ? 23.109 42.219 -11.938 1 81.81 528 ASN B C 1
ATOM 9234 O O . ASN B 1 528 ? 24.047 42.25 -11.148 1 81.81 528 ASN B O 1
ATOM 9238 N N . THR B 1 529 ? 21.969 42.906 -12.367 1 86.75 529 THR B N 1
ATOM 9239 C CA . THR B 1 529 ? 22.188 44.062 -11.5 1 86.75 529 THR B CA 1
ATOM 9240 C C . THR B 1 529 ? 20.984 44.312 -10.609 1 86.75 529 THR B C 1
ATOM 9242 O O . THR B 1 529 ? 19.859 43.969 -10.961 1 86.75 529 THR B O 1
ATOM 9245 N N . ILE B 1 530 ? 21.312 45.031 -9.359 1 84.5 530 ILE B N 1
ATOM 9246 C CA . ILE B 1 530 ? 20.266 45.625 -8.562 1 84.5 530 ILE B CA 1
ATOM 9247 C C . ILE B 1 530 ? 20.312 47.156 -8.719 1 84.5 530 ILE B C 1
ATOM 9249 O O . ILE B 1 530 ? 21.344 47.781 -8.422 1 84.5 530 ILE B O 1
ATOM 9253 N N . GLU B 1 531 ? 19.125 47.625 -9.289 1 86.19 531 GLU B N 1
ATOM 9254 C CA . GLU B 1 531 ? 19.078 49.062 -9.602 1 86.19 531 GLU B CA 1
ATOM 9255 C C . GLU B 1 531 ? 18.188 49.812 -8.617 1 86.19 531 GLU B C 1
ATOM 9257 O O . GLU B 1 531 ? 17.156 49.281 -8.188 1 86.19 531 GLU B O 1
ATOM 9262 N N . PHE B 1 532 ? 18.641 50.781 -8.367 1 88.5 532 PHE B N 1
ATOM 9263 C CA . PHE B 1 532 ? 18.062 51.656 -7.336 1 88.5 532 PHE B CA 1
ATOM 9264 C C . PHE B 1 532 ? 17.469 52.906 -7.953 1 88.5 532 PHE B C 1
ATOM 9266 O O . PHE B 1 532 ? 18.109 53.562 -8.781 1 88.5 532 PHE B O 1
ATOM 9273 N N . TYR B 1 533 ? 15.984 53.375 -7.609 1 80.56 533 TYR B N 1
ATOM 9274 C CA . TYR B 1 533 ? 15.273 54.5 -8.164 1 80.56 533 TYR B CA 1
ATOM 9275 C C . TYR B 1 533 ? 14.867 55.5 -7.07 1 80.56 533 TYR B C 1
ATOM 9277 O O . TYR B 1 533 ? 14.172 55.125 -6.121 1 80.56 533 TYR B O 1
ATOM 9285 N N . CYS B 1 534 ? 15.094 56.438 -7.5 1 87.5 534 CYS B N 1
ATOM 9286 C CA . CYS B 1 534 ? 14.727 57.531 -6.594 1 87.5 534 CYS B CA 1
ATOM 9287 C C . CYS B 1 534 ? 13.633 58.406 -7.195 1 87.5 534 CYS B C 1
ATOM 9289 O O . CYS B 1 534 ? 13.891 59.156 -8.133 1 87.5 534 CYS B O 1
ATOM 9291 N N . PRO B 1 535 ? 12.305 58.5 -6.555 1 85 535 PRO B N 1
ATOM 9292 C CA . PRO B 1 535 ? 11.172 59.188 -7.172 1 85 535 PRO B CA 1
ATOM 9293 C C . PRO B 1 535 ? 11.352 60.719 -7.16 1 85 535 PRO B C 1
ATOM 9295 O O . PRO B 1 535 ? 10.883 61.406 -8.078 1 85 535 PRO B O 1
ATOM 9298 N N . GLU B 1 536 ? 11.781 61.219 -6.211 1 79.94 536 GLU B N 1
ATOM 9299 C CA . GLU B 1 536 ? 11.945 62.656 -6.141 1 79.94 536 GLU B CA 1
ATOM 9300 C C . GLU B 1 536 ? 12.789 63.188 -7.305 1 79.94 536 GLU B C 1
ATOM 9302 O O . GLU B 1 536 ? 12.477 64.188 -7.902 1 79.94 536 GLU B O 1
ATOM 9307 N N . LYS B 1 537 ? 13.695 62.156 -7.613 1 86.56 537 LYS B N 1
ATOM 9308 C CA . LYS B 1 537 ? 14.609 62.562 -8.68 1 86.56 537 LYS B CA 1
ATOM 9309 C C . LYS B 1 537 ? 14.156 61.969 -10.023 1 86.56 537 LYS B C 1
ATOM 9311 O O . LYS B 1 537 ? 14.68 62.375 -11.07 1 86.56 537 LYS B O 1
ATOM 9316 N N . ASP B 1 538 ? 13.891 61.125 -10.023 1 83.81 538 ASP B N 1
ATOM 9317 C CA . ASP B 1 538 ? 13.422 60.375 -11.203 1 83.81 538 ASP B CA 1
ATOM 9318 C C . ASP B 1 538 ? 14.594 59.781 -11.977 1 83.81 538 ASP B C 1
ATOM 9320 O O . ASP B 1 538 ? 14.703 59.969 -13.188 1 83.81 538 ASP B O 1
ATOM 9324 N N . VAL B 1 539 ? 15.336 58.938 -11.156 1 88.56 539 VAL B N 1
ATOM 9325 C CA . VAL B 1 539 ? 16.531 58.375 -11.773 1 88.56 539 VAL B CA 1
ATOM 9326 C C . VAL B 1 539 ? 16.75 56.938 -11.258 1 88.56 539 VAL B C 1
ATOM 9328 O O . VAL B 1 539 ? 16.5 56.656 -10.078 1 88.56 539 VAL B O 1
ATOM 9331 N N . TRP B 1 540 ? 17.828 56.219 -11.539 1 90.94 540 TRP B N 1
ATOM 9332 C CA . TRP B 1 540 ? 18.141 54.844 -11.219 1 90.94 540 TRP B CA 1
ATOM 9333 C C . TRP B 1 540 ? 19.641 54.656 -11.039 1 90.94 540 TRP B C 1
ATOM 9335 O O . TRP B 1 540 ? 20.438 55.219 -11.781 1 90.94 540 TRP B O 1
ATOM 9345 N N . GLU B 1 541 ? 19.984 53.719 -10.617 1 90.06 541 GLU B N 1
ATOM 9346 C CA . GLU B 1 541 ? 21.406 53.438 -10.477 1 90.06 541 GLU B CA 1
ATOM 9347 C C . GLU B 1 541 ? 21.641 51.969 -10.133 1 90.06 541 GLU B C 1
ATOM 9349 O O . GLU B 1 541 ? 20.875 51.375 -9.391 1 90.06 541 GLU B O 1
ATOM 9354 N N . VAL B 1 542 ? 22.797 51.656 -9.938 1 90.69 542 VAL B N 1
ATOM 9355 C CA . VAL B 1 542 ? 23.172 50.281 -9.648 1 90.69 542 VAL B CA 1
ATOM 9356 C C . VAL B 1 542 ? 23.672 50.156 -8.219 1 90.69 542 VAL B C 1
ATOM 9358 O O . VAL B 1 542 ? 24.547 50.906 -7.797 1 90.69 542 VAL B O 1
ATOM 9361 N N . VAL B 1 543 ? 23.016 49.031 -7.863 1 90.25 543 VAL B N 1
ATOM 9362 C CA . VAL B 1 543 ? 23.438 48.938 -6.469 1 90.25 543 VAL B CA 1
ATOM 9363 C C . VAL B 1 543 ? 24.547 47.875 -6.336 1 90.25 543 VAL B C 1
ATOM 9365 O O . VAL B 1 543 ? 25.547 48.125 -5.656 1 90.25 543 VAL B O 1
ATOM 9368 N N . THR B 1 544 ? 24.312 47.094 -7.109 1 90.44 544 THR B N 1
ATOM 9369 C CA . THR B 1 544 ? 25.297 46 -7.078 1 90.44 544 THR B CA 1
ATOM 9370 C C . THR B 1 544 ? 25.016 45 -8.188 1 90.44 544 THR B C 1
ATOM 9372 O O . THR B 1 544 ? 23.938 45 -8.797 1 90.44 544 THR B O 1
ATOM 9375 N N . LYS B 1 545 ? 25.953 44 -8.633 1 86.19 545 LYS B N 1
ATOM 9376 C CA . LYS B 1 545 ? 25.734 42.875 -9.539 1 86.19 545 LYS B CA 1
ATOM 9377 C C . LYS B 1 545 ? 25.5 41.594 -8.773 1 86.19 545 LYS B C 1
ATOM 9379 O O . LYS B 1 545 ? 26.156 41.312 -7.773 1 86.19 545 LYS B O 1
ATOM 9384 N N . ILE B 1 546 ? 24.703 40.906 -8.781 1 87.31 546 ILE B N 1
ATOM 9385 C CA . ILE B 1 546 ? 24.312 39.656 -8.133 1 87.31 546 ILE B CA 1
ATOM 9386 C C . ILE B 1 546 ? 25.375 38.594 -8.375 1 87.31 546 ILE B C 1
ATOM 9388 O O . ILE B 1 546 ? 25.719 38.281 -9.523 1 87.31 546 ILE B O 1
ATOM 9392 N N . PRO B 1 547 ? 25.938 38.188 -7.188 1 84.31 547 PRO B N 1
ATOM 9393 C CA . PRO B 1 547 ? 27.031 37.25 -7.375 1 84.31 547 PRO B CA 1
ATOM 9394 C C . PRO B 1 547 ? 26.641 36.062 -8.258 1 84.31 547 PRO B C 1
ATOM 9396 O O . PRO B 1 547 ? 27.422 35.625 -9.117 1 84.31 547 PRO B O 1
ATOM 9399 N N . THR B 1 548 ? 25.719 35.688 -7.828 1 77.38 548 THR B N 1
ATOM 9400 C CA . THR B 1 548 ? 25.203 34.594 -8.625 1 77.38 548 THR B CA 1
ATOM 9401 C C . THR B 1 548 ? 23.891 34.969 -9.297 1 77.38 548 THR B C 1
ATOM 9403 O O . THR B 1 548 ? 22.812 34.781 -8.719 1 77.38 548 THR B O 1
ATOM 9406 N N . PRO B 1 549 ? 23.938 35.562 -10.672 1 82.25 549 PRO B N 1
ATOM 9407 C CA . PRO B 1 549 ? 22.688 36.031 -11.258 1 82.25 549 PRO B CA 1
ATOM 9408 C C . PRO B 1 549 ? 21.688 34.938 -11.531 1 82.25 549 PRO B C 1
ATOM 9410 O O . PRO B 1 549 ? 22.078 33.844 -11.953 1 82.25 549 PRO B O 1
ATOM 9413 N N . ARG B 1 550 ? 20.359 35.531 -11.328 1 74.94 550 ARG B N 1
ATOM 9414 C CA . ARG B 1 550 ? 19.344 34.5 -11.508 1 74.94 550 ARG B CA 1
ATOM 9415 C C . ARG B 1 550 ? 17.984 35.156 -11.828 1 74.94 550 ARG B C 1
ATOM 9417 O O . ARG B 1 550 ? 17.734 36.312 -11.484 1 74.94 550 ARG B O 1
ATOM 9424 N N . TYR B 1 551 ? 17.484 34.438 -12.406 1 79.19 551 TYR B N 1
ATOM 9425 C CA . TYR B 1 551 ? 16.125 34.938 -12.594 1 79.19 551 TYR B CA 1
ATOM 9426 C C . TYR B 1 551 ? 15.102 33.906 -12.117 1 79.19 551 TYR B C 1
ATOM 9428 O O . TYR B 1 551 ? 15.445 32.75 -11.844 1 79.19 551 TYR B O 1
ATOM 9436 N N . HIS B 1 552 ? 14.078 34.25 -11.742 1 84.06 552 HIS B N 1
ATOM 9437 C CA . HIS B 1 552 ? 12.945 33.5 -11.18 1 84.06 552 HIS B CA 1
ATOM 9438 C C . HIS B 1 552 ? 13.234 33.062 -9.742 1 84.06 552 HIS B C 1
ATOM 9440 O O . HIS B 1 552 ? 12.758 32.031 -9.297 1 84.06 552 HIS B O 1
ATOM 9446 N N . ALA B 1 553 ? 14.016 33.781 -9.078 1 82.94 553 ALA B N 1
ATOM 9447 C CA . ALA B 1 553 ? 14.281 33.562 -7.656 1 82.94 553 ALA B CA 1
ATOM 9448 C C . ALA B 1 553 ? 13.281 34.312 -6.785 1 82.94 553 ALA B C 1
ATOM 9450 O O . ALA B 1 553 ? 12.75 35.344 -7.191 1 82.94 553 ALA B O 1
ATOM 9451 N N . GLY B 1 554 ? 13.07 33.656 -5.621 1 86.94 554 GLY B N 1
ATOM 9452 C CA . GLY B 1 554 ? 12.32 34.438 -4.645 1 86.94 554 GLY B CA 1
ATOM 9453 C C . GLY B 1 554 ? 13.18 35.438 -3.895 1 86.94 554 GLY B C 1
ATOM 9454 O O . GLY B 1 554 ? 14.125 35.031 -3.203 1 86.94 554 GLY B O 1
ATOM 9455 N N . ILE B 1 555 ? 12.883 36.531 -4.152 1 90.69 555 ILE B N 1
ATOM 9456 C CA . ILE B 1 555 ? 13.719 37.562 -3.535 1 90.69 555 ILE B CA 1
ATOM 9457 C C . ILE B 1 555 ? 12.883 38.406 -2.566 1 90.69 555 ILE B C 1
ATOM 9459 O O . ILE B 1 555 ? 11.836 38.938 -2.941 1 90.69 555 ILE B O 1
ATOM 9463 N N . VAL B 1 556 ? 13.359 38.469 -1.349 1 88.38 556 VAL B N 1
ATOM 9464 C CA . VAL B 1 556 ? 12.539 39.094 -0.32 1 88.38 556 VAL B CA 1
ATOM 9465 C C . VAL B 1 556 ? 13.43 39.844 0.674 1 88.38 556 VAL B C 1
ATOM 9467 O O . VAL B 1 556 ? 14.57 39.438 0.919 1 88.38 556 VAL B O 1
ATOM 9470 N N . LEU B 1 557 ? 12.875 40.781 1.153 1 89.06 557 LEU B N 1
ATOM 9471 C CA . LEU B 1 557 ? 13.633 41.562 2.107 1 89.06 557 LEU B CA 1
ATOM 9472 C C . LEU B 1 557 ? 13.266 41.188 3.541 1 89.06 557 LEU B C 1
ATOM 9474 O O . LEU B 1 557 ? 12.086 41.188 3.9 1 89.06 557 LEU B O 1
ATOM 9478 N N . VAL B 1 558 ? 14.195 40.875 4.141 1 83.5 558 VAL B N 1
ATOM 9479 C CA . VAL B 1 558 ? 14.031 40.625 5.57 1 83.5 558 VAL B CA 1
ATOM 9480 C C . VAL B 1 558 ? 14.953 41.562 6.359 1 83.5 558 VAL B C 1
ATOM 9482 O O . VAL B 1 558 ? 16.172 41.406 6.34 1 83.5 558 VAL B O 1
ATOM 9485 N N . ASP B 1 559 ? 14.18 42.594 6.879 1 80.44 559 ASP B N 1
ATOM 9486 C CA . ASP B 1 559 ? 14.875 43.719 7.535 1 80.44 559 ASP B CA 1
ATOM 9487 C C . ASP B 1 559 ? 15.742 44.469 6.543 1 80.44 559 ASP B C 1
ATOM 9489 O O . ASP B 1 559 ? 15.219 45.156 5.648 1 80.44 559 ASP B O 1
ATOM 9493 N N . THR B 1 560 ? 17.031 43.938 6.727 1 85.62 560 THR B N 1
ATOM 9494 C CA . THR B 1 560 ? 17.891 44.688 5.812 1 85.62 560 THR B CA 1
ATOM 9495 C C . THR B 1 560 ? 18.609 43.719 4.855 1 85.62 560 THR B C 1
ATOM 9497 O O . THR B 1 560 ? 19.641 44.062 4.297 1 85.62 560 THR B O 1
ATOM 9500 N N . LYS B 1 561 ? 17.984 42.938 4.836 1 88.5 561 LYS B N 1
ATOM 9501 C CA . LYS B 1 561 ? 18.672 41.906 4.051 1 88.5 561 LYS B CA 1
ATOM 9502 C C . LYS B 1 561 ? 17.812 41.438 2.887 1 88.5 561 LYS B C 1
ATOM 9504 O O . LYS B 1 561 ? 16.641 41.094 3.076 1 88.5 561 LYS B O 1
ATOM 9509 N N . ILE B 1 562 ? 18.344 41.438 1.62 1 92.38 562 ILE B N 1
ATOM 9510 C CA . ILE B 1 562 ? 17.625 40.969 0.437 1 92.38 562 ILE B CA 1
ATOM 9511 C C . ILE B 1 562 ? 17.953 39.5 0.159 1 92.38 562 ILE B C 1
ATOM 9513 O O . ILE B 1 562 ? 19.062 39.188 -0.267 1 92.38 562 ILE B O 1
ATOM 9517 N N . TYR B 1 563 ? 16.984 38.781 0.408 1 89.44 563 TYR B N 1
ATOM 9518 C CA . TYR B 1 563 ? 17.219 37.344 0.307 1 89.44 563 TYR B CA 1
ATOM 9519 C C . TYR B 1 563 ? 16.906 36.844 -1.096 1 89.44 563 TYR B C 1
ATOM 9521 O O . TYR B 1 563 ? 15.898 37.219 -1.687 1 89.44 563 TYR B O 1
ATOM 9529 N N . PHE B 1 564 ? 17.906 36.094 -1.711 1 90.31 564 PHE B N 1
ATOM 9530 C CA . PHE B 1 564 ? 17.703 35.344 -2.953 1 90.31 564 PHE B CA 1
ATOM 9531 C C . PHE B 1 564 ? 17.531 33.875 -2.678 1 90.31 564 PHE B C 1
ATOM 9533 O O . PHE B 1 564 ? 18.453 33.188 -2.205 1 90.31 564 PHE B O 1
ATOM 9540 N N . ILE B 1 565 ? 16.375 33.438 -2.824 1 88.38 565 ILE B N 1
ATOM 9541 C CA . ILE B 1 565 ? 16.109 32.062 -2.471 1 88.38 565 ILE B CA 1
ATOM 9542 C C . ILE B 1 565 ? 15.836 31.25 -3.734 1 88.38 565 ILE B C 1
ATOM 9544 O O . ILE B 1 565 ? 14.883 31.531 -4.469 1 88.38 565 ILE B O 1
ATOM 9548 N N . GLY B 1 566 ? 16.578 30.344 -3.887 1 89.31 566 GLY B N 1
ATOM 9549 C CA . GLY B 1 566 ? 16.438 29.422 -4.996 1 89.31 566 GLY B CA 1
ATOM 9550 C C . GLY B 1 566 ? 16.609 30.078 -6.352 1 89.31 566 GLY B C 1
ATOM 9551 O O . GLY B 1 566 ? 17.328 31.062 -6.473 1 89.31 566 GLY B O 1
ATOM 9552 N N . GLY B 1 567 ? 15.969 29.703 -7.562 1 82.94 567 GLY B N 1
ATOM 9553 C CA . GLY B 1 567 ? 15.969 30.281 -8.898 1 82.94 567 GLY B CA 1
ATOM 9554 C C . GLY B 1 567 ? 16.812 29.484 -9.883 1 82.94 567 GLY B C 1
ATOM 9555 O O . GLY B 1 567 ? 17.281 28.391 -9.578 1 82.94 567 GLY B O 1
ATOM 9556 N N . PHE B 1 568 ? 17.109 30.172 -11.008 1 78.88 568 PHE B N 1
ATOM 9557 C CA . PHE B 1 568 ? 17.891 29.578 -12.078 1 78.88 568 PHE B CA 1
ATOM 9558 C C . PHE B 1 568 ? 19.188 30.344 -12.297 1 78.88 568 PHE B C 1
ATOM 9560 O O . PHE B 1 568 ? 19.188 31.578 -12.391 1 78.88 568 PHE B O 1
ATOM 9567 N N . GLN B 1 569 ? 20.234 29.688 -12.492 1 68.81 569 GLN B N 1
ATOM 9568 C CA . GLN B 1 569 ? 21.484 30.422 -12.664 1 68.81 569 GLN B CA 1
ATOM 9569 C C . GLN B 1 569 ? 21.859 30.516 -14.141 1 68.81 569 GLN B C 1
ATOM 9571 O O . GLN B 1 569 ? 22.672 31.359 -14.523 1 68.81 569 GLN B O 1
ATOM 9576 N N . SER B 1 570 ? 21.438 29.688 -14.859 1 59.88 570 SER B N 1
ATOM 9577 C CA . SER B 1 570 ? 21.844 29.797 -16.25 1 59.88 570 SER B CA 1
ATOM 9578 C C . SER B 1 570 ? 20.766 29.312 -17.203 1 59.88 570 SER B C 1
ATOM 9580 O O . SER B 1 570 ? 19.859 28.578 -16.781 1 59.88 570 SER B O 1
ATOM 9582 N N . ASP B 1 571 ? 20.438 30.031 -18.422 1 50.62 571 ASP B N 1
ATOM 9583 C CA . ASP B 1 571 ? 19.484 29.484 -19.391 1 50.62 571 ASP B CA 1
ATOM 9584 C C . ASP B 1 571 ? 19.891 28.094 -19.844 1 50.62 571 ASP B C 1
ATOM 9586 O O . ASP B 1 571 ? 19.219 27.469 -20.672 1 50.62 571 ASP B O 1
ATOM 9590 N N . THR B 1 572 ? 20.922 28 -19.516 1 45.72 572 THR B N 1
ATOM 9591 C CA . THR B 1 572 ? 21.406 26.781 -20.156 1 45.72 572 THR B CA 1
ATOM 9592 C C . THR B 1 572 ? 20.922 25.547 -19.406 1 45.72 572 THR B C 1
ATOM 9594 O O . THR B 1 572 ? 20.641 25.609 -18.203 1 45.72 572 THR B O 1
ATOM 9597 N N . MET B 1 573 ? 20.5 24.375 -19.828 1 42.44 573 MET B N 1
ATOM 9598 C CA . MET B 1 573 ? 19.625 23.25 -19.516 1 42.44 573 MET B CA 1
ATOM 9599 C C . MET B 1 573 ? 19.969 22.656 -18.156 1 42.44 573 MET B C 1
ATOM 9601 O O . MET B 1 573 ? 19.094 22.156 -17.453 1 42.44 573 MET B O 1
ATOM 9605 N N . ILE B 1 574 ? 21.25 22.266 -17.828 1 40.06 574 ILE B N 1
ATOM 9606 C CA . ILE B 1 574 ? 21.844 21.25 -16.953 1 40.06 574 ILE B CA 1
ATOM 9607 C C . ILE B 1 574 ? 21.703 21.688 -15.492 1 40.06 574 ILE B C 1
ATOM 9609 O O . ILE B 1 574 ? 21.406 20.875 -14.617 1 40.06 574 ILE B O 1
ATOM 9613 N N . ASP B 1 575 ? 22.422 22.797 -15.055 1 45.72 575 ASP B N 1
ATOM 9614 C CA . ASP B 1 575 ? 22.719 23.328 -13.727 1 45.72 575 ASP B CA 1
ATOM 9615 C C . ASP B 1 575 ? 21.766 24.469 -13.367 1 45.72 575 ASP B C 1
ATOM 9617 O O . ASP B 1 575 ? 22.188 25.484 -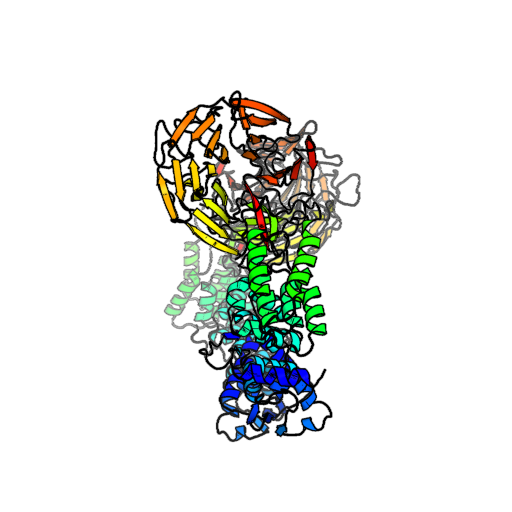12.797 1 45.72 575 ASP B O 1
ATOM 9621 N N . LYS B 1 576 ? 20.594 24 -13.406 1 61.66 576 LYS B N 1
ATOM 9622 C CA . LYS B 1 576 ? 19.844 25.234 -13.641 1 61.66 576 LYS B CA 1
ATOM 9623 C C . LYS B 1 576 ? 19.172 25.719 -12.359 1 61.66 576 LYS B C 1
ATOM 9625 O O . LYS B 1 576 ? 19.125 26.922 -12.094 1 61.66 576 LYS B O 1
ATOM 9630 N N . TYR B 1 577 ? 19.125 24.828 -11.516 1 67.06 577 TYR B N 1
ATOM 9631 C CA . TYR B 1 577 ? 18.266 25.188 -10.398 1 67.06 577 TYR B CA 1
ATOM 9632 C C . TYR B 1 577 ? 19.047 25.188 -9.086 1 67.06 577 TYR B C 1
ATOM 9634 O O . TYR B 1 577 ? 20.031 24.438 -8.945 1 67.06 577 TYR B O 1
ATOM 9642 N N . THR B 1 578 ? 18.844 25.953 -8.258 1 73.12 578 THR B N 1
ATOM 9643 C CA . THR B 1 578 ? 19.625 26 -7.023 1 73.12 578 THR B CA 1
ATOM 9644 C C . THR B 1 578 ? 18.703 26.203 -5.816 1 73.12 578 THR B C 1
ATOM 9646 O O . THR B 1 578 ? 17.625 26.766 -5.941 1 73.12 578 THR B O 1
ATOM 9649 N N . ALA B 1 579 ? 19.094 25.578 -4.703 1 71.12 579 ALA B N 1
ATOM 9650 C CA . ALA B 1 579 ? 18.375 25.766 -3.447 1 71.12 579 ALA B CA 1
ATOM 9651 C C . ALA B 1 579 ? 19.078 26.797 -2.568 1 71.12 579 ALA B C 1
ATOM 9653 O O . ALA B 1 579 ? 18.719 26.984 -1.403 1 71.12 579 ALA B O 1
ATOM 9654 N N . ASN B 1 580 ? 19.891 27.281 -3.135 1 77.62 580 ASN B N 1
ATOM 9655 C CA . ASN B 1 580 ? 20.812 28.109 -2.348 1 77.62 580 ASN B CA 1
ATOM 9656 C C . ASN B 1 580 ? 20.141 29.375 -1.844 1 77.62 580 ASN B C 1
ATOM 9658 O O . ASN B 1 580 ? 19.312 29.953 -2.543 1 77.62 580 ASN B O 1
ATOM 9662 N N . ILE B 1 581 ? 20.312 29.75 -0.817 1 85.88 581 ILE B N 1
ATOM 9663 C CA . ILE B 1 581 ? 19.781 30.984 -0.228 1 85.88 581 ILE B CA 1
ATOM 9664 C C . ILE B 1 581 ? 20.922 31.953 0.049 1 85.88 581 ILE B C 1
ATOM 9666 O O . ILE B 1 581 ? 21.875 31.625 0.756 1 85.88 581 ILE B O 1
ATOM 9670 N N . GLU B 1 582 ? 20.828 33 -0.557 1 85.81 582 GLU B N 1
ATOM 9671 C CA . GLU B 1 582 ? 21.828 34.031 -0.306 1 85.81 582 GLU B CA 1
ATOM 9672 C C . GLU B 1 582 ? 21.156 35.375 0.031 1 85.81 582 GLU B C 1
ATOM 9674 O O . GLU B 1 582 ? 20.047 35.656 -0.451 1 85.81 582 GLU B O 1
ATOM 9679 N N . TYR B 1 583 ? 21.719 36.062 0.686 1 86.69 583 TYR B N 1
ATOM 9680 C CA . TYR B 1 583 ? 21.094 37.375 0.904 1 86.69 583 TYR B CA 1
ATOM 9681 C C . TYR B 1 583 ? 22.141 38.5 0.932 1 86.69 583 TYR B C 1
ATOM 9683 O O . TYR B 1 583 ? 23.297 38.25 1.276 1 86.69 583 TYR B O 1
ATOM 9691 N N . TYR B 1 584 ? 21.812 39.688 0.303 1 87.56 584 TYR B N 1
ATOM 9692 C CA . TYR B 1 584 ? 22.625 40.906 0.321 1 87.56 584 TYR B CA 1
ATOM 9693 C C . TYR B 1 584 ? 22.203 41.812 1.458 1 87.56 584 TYR B C 1
ATOM 9695 O O . TYR B 1 584 ? 21.062 42.25 1.518 1 87.56 584 TYR B O 1
ATOM 9703 N N . ASP B 1 585 ? 22.938 42.156 2.105 1 90.38 585 ASP B N 1
ATOM 9704 C CA . ASP B 1 585 ? 22.703 43.062 3.229 1 90.38 585 ASP B CA 1
ATOM 9705 C C . ASP B 1 585 ? 22.938 44.5 2.822 1 90.38 585 ASP B C 1
ATOM 9707 O O . ASP B 1 585 ? 24.078 44.906 2.582 1 90.38 585 ASP B O 1
ATOM 9711 N N . ILE B 1 586 ? 21.906 45.5 2.73 1 87.12 586 ILE B N 1
ATOM 9712 C CA . ILE B 1 586 ? 21.922 46.844 2.135 1 87.12 586 ILE B CA 1
ATOM 9713 C C . ILE B 1 586 ? 22.766 47.781 2.994 1 87.12 586 ILE B C 1
ATOM 9715 O O . ILE B 1 586 ? 23.453 48.656 2.471 1 87.12 586 ILE B O 1
ATOM 9719 N N . GLU B 1 587 ? 22.703 47.25 4.156 1 88.56 587 GLU B N 1
ATOM 9720 C CA . GLU B 1 587 ? 23.469 48.094 5.055 1 88.56 587 GLU B CA 1
ATOM 9721 C C . GLU B 1 587 ? 24.953 47.781 5.004 1 88.56 587 GLU B C 1
ATOM 9723 O O . GLU B 1 587 ? 25.797 48.656 4.926 1 88.56 587 GLU B O 1
ATOM 9728 N N . LYS B 1 588 ? 25.281 46.5 5.023 1 88.69 588 LYS B N 1
ATOM 9729 C CA . LYS B 1 588 ? 26.672 46.062 5.059 1 88.69 588 LYS B CA 1
ATOM 9730 C C . LYS B 1 588 ? 27.266 46 3.654 1 88.69 588 LYS B C 1
ATOM 9732 O O . LYS B 1 588 ? 28.484 45.906 3.492 1 88.69 588 LYS B O 1
ATOM 9737 N N . ARG B 1 589 ? 26.344 46.188 2.516 1 87.56 589 ARG B N 1
ATOM 9738 C CA . ARG B 1 589 ? 26.656 46.125 1.089 1 87.56 589 ARG B CA 1
ATOM 9739 C C . ARG B 1 589 ? 27.469 44.875 0.749 1 87.56 589 ARG B C 1
ATOM 9741 O O . ARG B 1 589 ? 28.469 44.969 0.035 1 87.56 589 ARG B O 1
ATOM 9748 N N . THR B 1 590 ? 26.828 43.656 2.049 1 91.06 590 THR B N 1
ATOM 9749 C CA . THR B 1 590 ? 27.531 42.406 1.809 1 91.06 590 THR B CA 1
ATOM 9750 C C . THR B 1 590 ? 26.562 41.312 1.456 1 91.06 590 THR B C 1
ATOM 9752 O O . THR B 1 590 ? 25.391 41.344 1.853 1 91.06 590 THR B O 1
ATOM 9755 N N . TRP B 1 591 ? 27.109 40.188 0.761 1 88.81 591 TRP B N 1
ATOM 9756 C CA . TRP B 1 591 ? 26.312 39 0.447 1 88.81 591 TRP B CA 1
ATOM 9757 C C . TRP B 1 591 ? 26.641 37.844 1.396 1 88.81 591 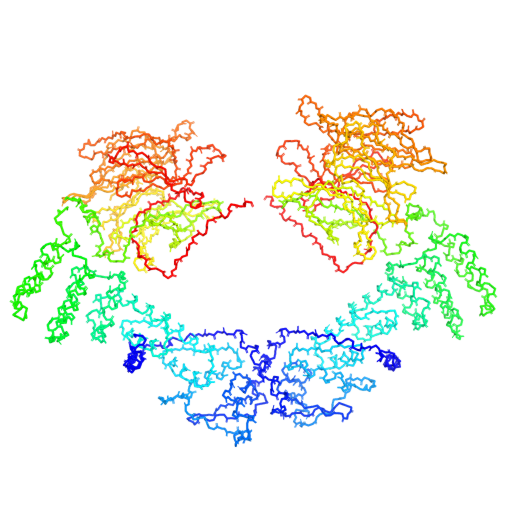TRP B C 1
ATOM 9759 O O . TRP B 1 591 ? 27.797 37.625 1.737 1 88.81 591 TRP B O 1
ATOM 9769 N N . THR B 1 592 ? 25.719 37.062 1.737 1 87.38 592 THR B N 1
ATOM 9770 C CA . THR B 1 592 ? 25.922 35.906 2.576 1 87.38 592 THR B CA 1
ATOM 9771 C C . THR B 1 592 ? 25.125 34.719 2.053 1 87.38 592 THR B C 1
ATOM 9773 O O . THR B 1 592 ? 23.984 34.875 1.623 1 87.38 592 THR B O 1
ATOM 9776 N N . VAL B 1 593 ? 25.781 33.438 2.256 1 87.69 593 VAL B N 1
ATOM 9777 C CA . VAL B 1 593 ? 25.125 32.219 1.827 1 87.69 593 VAL B CA 1
ATOM 9778 C C . VAL B 1 593 ? 24.547 31.484 3.037 1 87.69 593 VAL B C 1
ATOM 9780 O O . VAL B 1 593 ? 25.219 31.328 4.055 1 87.69 593 VAL B O 1
ATOM 9783 N N . GLU B 1 594 ? 23.375 31.172 3.121 1 84.38 594 GLU B N 1
ATOM 9784 C CA . GLU B 1 594 ? 22.703 30.5 4.234 1 84.38 594 GLU B CA 1
ATOM 9785 C C . GLU B 1 594 ? 22.438 29.031 3.916 1 84.38 594 GLU B C 1
ATOM 9787 O O . GLU B 1 594 ? 22.688 28.578 2.795 1 84.38 594 GLU B O 1
ATOM 9792 N N . SER B 1 595 ? 21.812 28.406 5.266 1 77.5 595 SER B N 1
ATOM 9793 C CA . SER B 1 595 ? 21.484 27 5.051 1 77.5 595 SER B CA 1
ATOM 9794 C C . SER B 1 595 ? 20.469 26.828 3.914 1 77.5 595 SER B C 1
ATOM 9796 O O . SER B 1 595 ? 19.562 27.641 3.766 1 77.5 595 SER B O 1
ATOM 9798 N N . LYS B 1 596 ? 20.703 25.875 3.104 1 85.38 596 LYS B N 1
ATOM 9799 C CA . LYS B 1 596 ? 19.969 25.656 1.859 1 85.38 596 LYS B CA 1
ATOM 9800 C C . LYS B 1 596 ? 18.5 25.359 2.131 1 85.38 596 LYS B C 1
ATOM 9802 O O . LYS B 1 596 ? 18.141 24.875 3.215 1 85.38 596 LYS B O 1
ATOM 9807 N N . TYR B 1 597 ? 17.641 25.609 1.539 1 87.06 597 TYR B N 1
ATOM 9808 C CA . TYR B 1 597 ? 16.25 25.156 1.552 1 87.06 597 TYR B CA 1
ATOM 9809 C C . TYR B 1 597 ? 16.172 23.641 1.344 1 87.06 597 TYR B C 1
ATOM 9811 O O . TYR B 1 597 ? 16.953 23.078 0.589 1 87.06 597 TYR B O 1
ATOM 9819 N N . PRO B 1 598 ? 15.133 23.281 1.643 1 77.5 598 PRO B N 1
ATOM 9820 C CA . PRO B 1 598 ? 15.25 21.812 1.714 1 77.5 598 PRO B CA 1
ATOM 9821 C C . PRO B 1 598 ? 15.148 21.156 0.344 1 77.5 598 PRO B C 1
ATOM 9823 O O . PRO B 1 598 ? 15.672 20.047 0.15 1 77.5 598 PRO B O 1
ATOM 9826 N N . GLN B 1 599 ? 14.969 21.969 -0.189 1 80.44 599 GLN B N 1
ATOM 9827 C CA . GLN B 1 599 ? 14.82 21.469 -1.549 1 80.44 599 GLN B CA 1
ATOM 9828 C C . GLN B 1 599 ? 15.234 22.516 -2.576 1 80.44 599 GLN B C 1
ATOM 9830 O O . GLN B 1 599 ? 15.203 23.703 -2.295 1 80.44 599 GLN B O 1
ATOM 9835 N N . ASP B 1 600 ? 15.336 21.891 -4.051 1 81.25 600 ASP B N 1
ATOM 9836 C CA . ASP B 1 600 ? 15.578 22.828 -5.148 1 81.25 600 ASP B CA 1
ATOM 9837 C C . ASP B 1 600 ? 14.266 23.438 -5.641 1 81.25 600 ASP B C 1
ATOM 9839 O O . ASP B 1 600 ? 13.312 22.719 -5.938 1 81.25 600 ASP B O 1
ATOM 9843 N N . VAL B 1 601 ? 14.227 24.984 -5.871 1 81.81 601 VAL B N 1
ATOM 9844 C CA . VAL B 1 601 ? 12.945 25.625 -6.16 1 81.81 601 VAL B CA 1
ATOM 9845 C C . VAL B 1 601 ? 13.164 26.828 -7.062 1 81.81 601 VAL B C 1
ATOM 9847 O O . VAL B 1 601 ? 14.18 27.531 -6.938 1 81.81 601 VAL B O 1
ATOM 9850 N N . TRP B 1 602 ? 12.188 27.391 -7.719 1 85 602 TRP B N 1
ATOM 9851 C CA . TRP B 1 602 ? 12.328 28.562 -8.562 1 85 602 TRP B CA 1
ATOM 9852 C C . TRP B 1 602 ? 10.969 29.031 -9.086 1 85 602 TRP B C 1
ATOM 9854 O O . TRP B 1 602 ? 9.984 28.297 -9 1 85 602 TRP B O 1
ATOM 9864 N N . GLU B 1 603 ? 11.023 30.344 -9.508 1 88 603 GLU B N 1
ATOM 9865 C CA . GLU B 1 603 ? 9.859 31.094 -9.961 1 88 603 GLU B CA 1
ATOM 9866 C C . GLU B 1 603 ? 8.805 31.188 -8.859 1 88 603 GLU B C 1
ATOM 9868 O O . GLU B 1 603 ? 7.605 31.109 -9.133 1 88 603 GLU B O 1
ATOM 9873 N N . HIS B 1 604 ? 9.328 31.094 -7.695 1 86.81 604 HIS B N 1
ATOM 9874 C CA . HIS B 1 604 ? 8.523 31.328 -6.504 1 86.81 604 HIS B CA 1
ATOM 9875 C C . HIS B 1 604 ? 8.727 32.75 -5.973 1 86.81 604 HIS B C 1
ATOM 9877 O O . HIS B 1 604 ? 9.656 33.438 -6.387 1 86.81 604 HIS B O 1
ATOM 9883 N N . THR B 1 605 ? 7.535 33 -5.469 1 92.19 605 THR B N 1
ATOM 9884 C CA . THR B 1 605 ? 7.621 34.312 -4.863 1 92.19 605 THR B CA 1
ATOM 9885 C C . THR B 1 605 ? 8.008 34.219 -3.393 1 92.19 605 THR B C 1
ATOM 9887 O O . THR B 1 605 ? 7.734 33.188 -2.74 1 92.19 605 THR B O 1
ATOM 9890 N N . CYS B 1 606 ? 8.828 35.094 -2.516 1 88.62 606 CYS B N 1
ATOM 9891 C CA . CYS B 1 606 ? 9.086 35.062 -1.079 1 88.62 606 CYS B CA 1
ATOM 9892 C C . CYS B 1 606 ? 8.648 36.375 -0.432 1 88.62 606 CYS B C 1
ATOM 9894 O O . CYS B 1 606 ? 8.883 37.469 -0.983 1 88.62 606 CYS B O 1
ATOM 9896 N N . VAL B 1 607 ? 7.984 36.031 0.687 1 94.81 607 VAL B N 1
ATOM 9897 C CA . VAL B 1 607 ? 7.57 37.219 1.425 1 94.81 607 VAL B CA 1
ATOM 9898 C C . VAL B 1 607 ? 7.82 37 2.916 1 94.81 607 VAL B C 1
ATOM 9900 O O . VAL B 1 607 ? 8.086 35.875 3.359 1 94.81 607 VAL B O 1
ATOM 9903 N N . THR B 1 608 ? 7.902 38.094 3.443 1 89.19 608 THR B N 1
ATOM 9904 C CA . THR B 1 608 ? 7.969 37.938 4.895 1 89.19 608 THR B CA 1
ATOM 9905 C C . THR B 1 608 ? 6.59 38.125 5.52 1 89.19 608 THR B C 1
ATOM 9907 O O . THR B 1 608 ? 5.828 39 5.105 1 89.19 608 THR B O 1
ATOM 9910 N N . LEU B 1 609 ? 6.344 37.188 6.598 1 88.38 609 LEU B N 1
ATOM 9911 C CA . LEU B 1 609 ? 5.035 37.219 7.246 1 88.38 609 LEU B CA 1
ATOM 9912 C C . LEU B 1 609 ? 5.152 36.812 8.711 1 88.38 609 LEU B C 1
ATOM 9914 O O . LEU B 1 609 ? 5.93 35.906 9.047 1 88.38 609 LEU B O 1
ATOM 9918 N N . CYS B 1 610 ? 4.598 37.625 9.445 1 85.56 610 CYS B N 1
ATOM 9919 C CA . CYS B 1 610 ? 4.586 37.188 10.844 1 85.56 610 CYS B CA 1
ATOM 9920 C C . CYS B 1 610 ? 3.562 36.094 11.062 1 85.56 610 CYS B C 1
ATOM 9922 O O . CYS B 1 610 ? 2.361 36.281 10.883 1 85.56 610 CYS B O 1
ATOM 9924 N N . ILE B 1 611 ? 4.105 34.938 11.781 1 86.75 611 ILE B N 1
ATOM 9925 C CA . ILE B 1 611 ? 3.195 33.812 11.938 1 86.75 611 ILE B CA 1
ATOM 9926 C C . ILE B 1 611 ? 3.193 33.344 13.383 1 86.75 611 ILE B C 1
ATOM 9928 O O . ILE B 1 611 ? 4.172 33.531 14.109 1 86.75 611 ILE B O 1
ATOM 9932 N N . PRO B 1 612 ? 2.133 32.844 13.688 1 83.56 612 PRO B N 1
ATOM 9933 C CA . PRO B 1 612 ? 2.119 32.438 15.094 1 83.56 612 PRO B CA 1
ATOM 9934 C C . PRO B 1 612 ? 3.152 31.344 15.398 1 83.56 612 PRO B C 1
ATOM 9936 O O . PRO B 1 612 ? 3.35 30.422 14.602 1 83.56 612 PRO B O 1
ATOM 9939 N N . LYS B 1 613 ? 3.795 31.25 16.781 1 84.5 613 LYS B N 1
ATOM 9940 C CA . LYS B 1 613 ? 4.844 30.328 17.234 1 84.5 613 LYS B CA 1
ATOM 9941 C C . LYS B 1 613 ? 4.316 28.906 17.328 1 84.5 613 LYS B C 1
ATOM 9943 O O . LYS B 1 613 ? 5.035 27.953 17.031 1 84.5 613 LYS B O 1
ATOM 9948 N N . TYR B 1 614 ? 3.135 28.938 17.953 1 80.06 614 TYR B N 1
ATOM 9949 C CA . TYR B 1 614 ? 2.545 27.641 18.219 1 80.06 614 TYR B CA 1
ATOM 9950 C C . TYR B 1 614 ? 1.439 27.328 17.219 1 80.06 614 TYR B C 1
ATOM 9952 O O . TYR B 1 614 ? 0.445 28.047 17.141 1 80.06 614 TYR B O 1
ATOM 9960 N N . ARG B 1 615 ? 1.764 26.062 16.578 1 78.94 615 ARG B N 1
ATOM 9961 C CA . ARG B 1 615 ? 0.743 25.672 15.617 1 78.94 615 ARG B CA 1
ATOM 9962 C C . ARG B 1 615 ? 0.483 24.172 15.664 1 78.94 615 ARG B C 1
ATOM 9964 O O . ARG B 1 615 ? 1.38 23.391 15.992 1 78.94 615 ARG B O 1
ATOM 9971 N N . ASP B 1 616 ? -0.779 23.859 15.469 1 69.75 616 ASP B N 1
ATOM 9972 C CA . ASP B 1 616 ? -1.09 22.438 15.617 1 69.75 616 ASP B CA 1
ATOM 9973 C C . ASP B 1 616 ? -0.546 21.641 14.438 1 69.75 616 ASP B C 1
ATOM 9975 O O . ASP B 1 616 ? -0.273 20.438 14.578 1 69.75 616 ASP B O 1
ATOM 9979 N N . ASP B 1 617 ? -0.363 22.453 13.266 1 62.72 617 ASP B N 1
ATOM 9980 C CA . ASP B 1 617 ? -0 21.719 12.055 1 62.72 617 ASP B CA 1
ATOM 9981 C C . ASP B 1 617 ? 1.501 21.797 11.789 1 62.72 617 ASP B C 1
ATOM 9983 O O . ASP B 1 617 ? 1.937 21.797 10.633 1 62.72 617 ASP B O 1
ATOM 9987 N N . MET B 1 618 ? 2.326 21.891 12.828 1 64.5 618 MET B N 1
ATOM 9988 C CA . MET B 1 618 ? 3.77 22.047 12.688 1 64.5 618 MET B CA 1
ATOM 9989 C C . MET B 1 618 ? 4.422 20.719 12.32 1 64.5 618 MET B C 1
ATOM 9991 O O . MET B 1 618 ? 4.586 19.844 13.18 1 64.5 618 MET B O 1
ATOM 9995 N N . GLU B 1 619 ? 4.398 20.641 11.039 1 68.75 619 GLU B N 1
ATOM 9996 C CA . GLU B 1 619 ? 5.129 19.469 10.578 1 68.75 619 GLU B CA 1
ATOM 9997 C C . GLU B 1 619 ? 6.367 19.875 9.781 1 68.75 619 GLU B C 1
ATOM 9999 O O . GLU B 1 619 ? 6.27 20.594 8.789 1 68.75 619 GLU B O 1
ATOM 10004 N N . VAL B 1 620 ? 7.477 19.141 10.414 1 69.56 620 VAL B N 1
ATOM 10005 C CA . VAL B 1 620 ? 8.805 19.422 9.875 1 69.56 620 VAL B CA 1
ATOM 10006 C C . VAL B 1 620 ? 8.977 18.703 8.531 1 69.56 620 VAL B C 1
ATOM 10008 O O . VAL B 1 620 ? 8.617 17.547 8.391 1 69.56 620 VAL B O 1
ATOM 10011 N N . ILE B 1 621 ? 9.422 19.609 7.488 1 67.81 621 ILE B N 1
ATOM 10012 C CA . ILE B 1 621 ? 9.656 18.906 6.234 1 67.81 621 ILE B CA 1
ATOM 10013 C C . ILE B 1 621 ? 10.945 18.094 6.324 1 67.81 621 ILE B C 1
ATOM 10015 O O . ILE B 1 621 ? 12.008 18.641 6.617 1 67.81 621 ILE B O 1
ATOM 10019 N N . PRO B 1 622 ? 10.531 16.969 6.156 1 64.94 622 PRO B N 1
ATOM 10020 C CA . PRO B 1 622 ? 11.742 16.156 6.277 1 64.94 622 PRO B CA 1
ATOM 10021 C C . PRO B 1 622 ? 12.742 16.422 5.156 1 64.94 622 PRO B C 1
ATOM 10023 O O . PRO B 1 622 ? 12.352 16.703 4.027 1 64.94 622 PRO B O 1
ATOM 10026 N N . THR B 1 623 ? 14.086 16.422 5.738 1 65.56 623 THR B N 1
ATOM 10027 C CA . THR B 1 623 ? 15.234 16.609 4.859 1 65.56 623 THR B CA 1
ATOM 10028 C C . THR B 1 623 ? 15.414 15.406 3.939 1 65.56 623 THR B C 1
ATOM 10030 O O . THR B 1 623 ? 15.281 14.258 4.375 1 65.56 623 THR B O 1
ATOM 10033 N N . ALA B 1 624 ? 15.281 15.391 2.854 1 49.31 624 ALA B N 1
ATOM 10034 C CA . ALA B 1 624 ? 15.453 14.242 1.977 1 49.31 624 ALA B CA 1
ATOM 10035 C C . ALA B 1 624 ? 16.734 13.477 2.318 1 49.31 624 ALA B C 1
ATOM 10037 O O . ALA B 1 624 ? 17.797 14.086 2.494 1 49.31 624 ALA B O 1
ATOM 10038 N N . GLU B 1 625 ? 16.703 12.289 2.992 1 39.12 625 GLU B N 1
ATOM 10039 C CA . GLU B 1 625 ? 17.922 11.523 3.207 1 39.12 625 GLU B CA 1
ATOM 10040 C C . GLU B 1 625 ? 18.766 11.469 1.938 1 39.12 625 GLU B C 1
ATOM 10042 O O . GLU B 1 625 ? 18.25 11.219 0.85 1 39.12 625 GLU B O 1
ATOM 10047 N N . SER B 1 626 ? 19.672 11.969 2.105 1 34.91 626 SER B N 1
ATOM 10048 C CA . SER B 1 626 ? 20.734 11.68 1.152 1 34.91 626 SER B CA 1
ATOM 10049 C C . SER B 1 626 ? 21.047 10.188 1.113 1 34.91 626 SER B C 1
ATOM 10051 O O . SER B 1 626 ? 21.172 9.547 2.158 1 34.91 626 SER B O 1
ATOM 10053 N N . PHE B 1 627 ? 20.422 9.211 0.297 1 26.94 627 PHE B N 1
ATOM 10054 C CA . PHE B 1 627 ? 21 7.887 0.163 1 26.94 627 PHE B CA 1
ATOM 10055 C C . PHE B 1 627 ? 22.516 7.938 0.403 1 26.94 627 PHE B C 1
ATOM 10057 O O . PHE B 1 627 ? 23.25 8.516 -0.394 1 26.94 627 PHE B O 1
ATOM 10064 N N . VAL B 1 628 ? 22.844 7.859 1.667 1 20.14 628 VAL B N 1
ATOM 10065 C CA . VAL B 1 628 ? 24.188 7.324 1.851 1 20.14 628 VAL B CA 1
ATOM 10066 C C . VAL B 1 628 ? 24.219 5.855 1.44 1 20.14 628 VAL B C 1
ATOM 10068 O O . VAL B 1 628 ? 23.344 5.07 1.844 1 20.14 628 VAL B O 1
#

Nearest PDB structures (foldseek):
  8pjy-assembly1_A  TM=8.840E-01  e=1.070E-26  synthetic construct
  7on8-assembly1_A  TM=8.808E-01  e=1.410E-26  synthetic construct
  7on6-assembly1_A  TM=8.663E-01  e=3.606E-26  synthetic construct
  8pjv-assembly1_A  TM=8.860E-01  e=2.942E-25  synthetic construct
  8h33-assembly1_B  TM=5.081E-01  e=3.018E-33  Homo sapiens

Organism: Dendroctonus ponderosae (NCBI:txid77166)

InterPro domains:
  IPR000210 BTB/POZ domain [PF00651] (39-150)
  IPR000210 BTB/POZ domain [PS50097] (49-121)
  IPR000210 BTB/POZ domain [SM00225] (49-151)
  IPR006652 Kelch repeat type 1 [PF01344] (348-395)
  IPR006652 Kelch repeat type 1 [SM00612] (358-408)
  IPR006652 Kelch repeat type 1 [SM00612] (409-457)
  IPR006652 Kelch repeat type 1 [SM00612] (462-509)
  IPR006652 Kelch repeat type 1 [SM00612] (510-560)
  IPR006652 Kelch repeat type 1 [SM00612] (561-611)
  IPR011333 SKP1/BTB/POZ domain superfamily [G3DSA:3.30.710.10] (23-150)
  IPR011333 SKP1/BTB/POZ domain superfamily [SSF54695] (26-149)
  IPR011705 BTB/Kelch-associated [PF07707] (156-260)
  IPR011705 BTB/Kelch-associated [SM00875] (156-262)
  IPR015915 Kelch-type beta-propeller [G3DSA:2.120.10.80] (299-618)
  IPR015915 Kelch-type beta-propeller [SSF117281] (310-608)
  IPR017096 BTB-kelch protein [PIRSF037037] (20-609)

Solvent-accessible surface area (backbone atoms only — not comparable to full-atom values): 65581 Å² total; per-residue (Å²): 95,63,59,55,8,70,71,43,37,68,58,14,24,68,52,60,61,88,65,80,47,66,66,48,73,49,78,43,79,70,43,43,58,42,33,45,53,20,40,30,54,28,57,70,70,65,45,83,61,66,29,34,42,29,29,90,85,44,76,45,74,40,43,55,53,59,50,34,25,65,20,60,49,41,27,45,39,51,66,38,96,47,81,56,37,76,48,51,62,47,71,65,77,75,39,45,96,74,70,62,38,36,64,10,41,49,47,52,54,49,20,74,42,65,35,36,38,72,40,25,70,67,42,35,63,33,28,34,35,24,23,63,54,43,49,30,63,71,56,34,52,49,36,48,52,52,51,59,74,62,64,45,72,86,45,32,65,55,52,38,50,50,18,61,74,71,65,33,61,70,46,32,54,54,38,50,42,52,48,27,47,39,37,58,67,32,60,74,36,77,52,46,73,66,52,48,74,66,53,49,42,47,53,46,66,67,42,44,41,47,68,43,36,45,51,53,50,50,51,47,55,52,53,46,58,70,67,51,85,64,92,48,62,67,60,49,50,52,52,47,59,57,46,54,70,56,51,58,52,73,63,38,54,67,69,58,52,49,53,52,43,51,54,53,67,68,39,69,89,47,73,55,82,55,57,59,47,55,51,50,52,48,39,47,66,58,52,76,45,83,68,77,59,73,52,70,84,42,71,46,54,70,43,64,46,28,47,37,63,22,45,30,44,40,39,18,30,40,92,88,39,72,30,35,49,23,30,33,26,38,84,86,40,94,54,54,25,55,70,51,58,58,96,58,73,59,42,46,50,45,22,57,40,70,59,71,64,22,41,34,42,35,36,9,34,30,74,55,95,91,34,81,46,67,36,29,50,30,37,36,34,34,48,83,77,66,44,76,42,78,49,61,51,46,92,64,38,24,20,36,33,28,39,32,62,51,96,78,26,38,38,42,42,39,26,47,52,86,69,86,60,86,66,36,13,62,24,34,35,32,36,71,94,73,53,41,65,40,80,47,74,55,40,89,44,44,33,24,34,29,25,39,35,37,42,72,58,100,86,50,47,37,38,39,40,38,35,3,28,35,88,82,67,42,50,32,27,56,24,39,36,34,34,63,86,80,63,43,77,42,79,51,58,51,50,93,62,41,25,26,55,30,46,41,42,58,56,81,83,31,39,36,40,39,42,7,30,28,72,54,99,91,37,80,39,73,34,40,44,30,36,36,36,40,71,93,74,51,48,72,45,78,73,50,69,49,90,76,38,35,33,39,35,18,56,33,68,53,94,59,27,42,34,37,37,32,7,30,59,45,94,48,88,74,83,24,62,29,25,48,26,36,31,37,30,67,86,72,70,45,78,50,80,54,80,58,50,64,53,48,31,31,60,26,44,36,45,68,43,55,32,54,73,80,64,92,68,72,46,71,58,71,61,58,75,72,77,120,125,76,65,68,61,55,62,60,48,58,67,52,61,65,71,45,58,77,59,80,61,68,62,48,76,45,79,43,75,65,45,41,56,44,41,41,46,24,44,36,49,29,55,72,69,59,46,79,63,65,28,34,42,25,29,95,81,41,78,41,73,38,44,60,57,59,50,29,18,62,22,69,52,39,30,50,44,52,65,37,97,43,78,50,38,76,38,48,60,37,75,64,75,74,46,37,88,82,72,69,38,42,59,31,44,51,43,52,50,51,19,74,50,66,34,44,39,76,35,22,56,70,44,33,62,45,26,33,41,27,25,60,59,43,54,37,65,76,54,38,58,50,35,53,60,47,51,68,76,59,65,40,82,76,19,31,65,8,51,34,12,34,20,22,45,76,65,32,65,70,53,32,60,57,36,49,51,52,45,32,44,36,31,56,68,34,64,67,38,78,60,43,73,67,53,49,71,67,56,47,52,44,59,56,69,66,47,52,41,44,66,41,36,47,52,52,48,50,49,52,49,54,50,50,52,64,72,46,88,66,82,45,46,67,47,44,46,44,48,45,58,50,57,53,66,69,54,63,53,74,70,37,54,64,66,59,48,45,50,53,38,47,54,45,63,68,41,69,83,48,76,43,78,36,57,58,30,50,51,47,49,49,35,61,71,64,58,95,73,89,64,77,49,77,59,60,82,47,62,42,57,67,40,66,48,29,42,42,60,20,48,29,45,38,34,18,29,36,91,86,36,79,34,35,46,24,29,30,27,32,84,88,43,88,52,52,27,59,70,51,56,57,92,56,72,56,46,46,51,45,15,58,38,69,57,72,63,20,42,32,40,32,30,11,27,30,71,56,96,92,39,79,47,61,35,29,47,29,36,28,31,30,45,80,76,68,40,80,38,78,50,51,42,42,90,68,34,18,21,28,25,23,36,27,61,38,84,73,22,35,39,35,36,38,22,44,56,77,62,84,60,87,64,33,10,58,24,34,35,33,36,63,94,76,52,34,64,32,79,44,70,56,33,92,46,42,29,24,30,23,23,34,31,31,38,63,55,101,90,51,37,36,36,40,39,31,35,3,25,36,91,76,71,42,46,31,26,56,19,40,34,35,35,61,82,82,60,48,66,47,72,42,53,54,51,87,68,38,22,29,54,31,40,40,40,57,56,81,79,30,35,39,39,43,39,7,26,28,68,49,98,96,37,84,44,71,31,37,42,27,34,35,35,36,69,96,70,43,48,69,41,74,70,46,63,49,89,74,36,34,34,36,37,15,56,27,63,56,93,56,25,40,30,38,37,30,9,29,58,44,94,53,87,85,74,24,64,32,27,48,25,32,29,38,24,72,80,75,79,39,76,46,79,52,84,56,47,85,47,53,30,28,58,17,50,32,44,67,43,58,32,56,72,79,60,94,71,74,43,76,56,75,67,73,75,68,88,122

Foldseek 3Di:
DVVPLVVCCVVDCVPPPDDPPPDDDDDDPVVVVVVLVVQLVCVVVVHPWQAWEAELNDTDTHHLVLLLVQFVLSVCQQPPPDPNVVDSYDYDDDLDPPGPLVLLVVQVRNCSRNVDGDDDPVCLLSVCSNCVVRVRPVSNVVSLVVLLVVADLVCLQVQCVSCVVSVPPVSNVSSLLRCQQAVLVNLPDPVVLVDDLVRLLVSLVVQHHHPAALLSVVLSVVVSLLVDPDPDVVVSLVSLLSSLLSRDLVRPDPVSLVVSLVVCVPPCSNVDNVVSVSNVVSSCVNNVPPPPPPCVVCVLERYCGLWAKWKKWAWFAFPVGTFQWIWIAGPVGQFIWTQDGDPDDRFAQWEWDAGSQKIKTFWTWDDDPNDIDTFFWMWIADQSVRDIDTFDGDPFTFGQWYWEDKPQKIKTAAHDGPDDDDQWGWMWIAHPVVRDIDTADTHRFHFGQWEKYWDDDPVWTKIKIAWGAHPVRAIFFWMWIATPVVRDIDTFAGHPDRFGQWYWDDDHQKIKTGKGWHDDPNDTGIDFWIKIAHPVVRDIDTLDGHPQGFGQFAWEDDPQKIKTAWGARDPPPPPGTFQWIKIAGSVVRDIDTGDGDLTTGGNIYMYMGIHRPDDPRGDTPDRPPPPD/DVPVVVVVVVVVPPPVPPPPPPDDDDDDPVVVVVVLVVQLVCVVVVHPWQAWEAEPRHTDIHHLVLVLVQFVLSVCVQPPPDPCVVDSYYYDPDQDPPPPLVVLVVQVVVCSRPVDGDDDPVCLVSVCSNCVVRPRVVSNVVSLVVVLVVDDLVCLLVQLVVCVVVVPVVSNVSRLLVCQQAVVVNLVDPNNLVADLVRVLVSLVVQFHHPAALLVVVVSVVVSVVVVDDPPPVVVVVSVLVSLVSGDLQLPDPVSVVVVVVVVVVPVVNPDVPVCVSNVVVNVVRHPDPDPPVNVVCVQERYCTQKAKKKKWAWFAFPVGTFQWIWIGGPVGPFIWTQGGDPDPRFAQWEWDAGSLKIKTFWTWDADPNDTDTFFWMWIAHFSVRDIDTFDGEPWTFGQWYWEDKPQKIKTAAHDGDDDDPFFIWMWMAHPVVRDIDGADTHRFHFGQWEKYWDDDPPWIKIKTAWGAGVVGATWQWIWMATPPVRDIDTFAGHDDRFGQWYWDDDHQKIWTGWGWHDDPNDTGIDQFIKIAHVVVRDIGTLGGHPQGFGQFAWEDDPFKTKTAWGFRDVPDDRGIAQWIKIQGSVVSRIGTDDGHLGTGGNIYMYMGMHRNDDPRTDTPDRPPDPD